Protein AF-A0A372RSL6-F1 (afdb_monomer_lite)

Structure (mmCIF, N/CA/C/O backbone):
data_AF-A0A372RSL6-F1
#
_entry.id   AF-A0A372RSL6-F1
#
loop_
_atom_site.group_PDB
_atom_site.id
_atom_site.type_symbol
_atom_site.label_atom_id
_atom_site.label_alt_id
_atom_site.label_comp_id
_atom_site.label_asym_id
_atom_site.label_entity_id
_atom_site.label_seq_id
_atom_site.pdbx_PDB_ins_code
_atom_site.Cartn_x
_atom_site.Cartn_y
_atom_site.Cartn_z
_atom_site.occupancy
_atom_site.B_iso_or_equiv
_atom_site.auth_seq_id
_atom_site.auth_comp_id
_atom_site.auth_asym_id
_atom_site.auth_atom_id
_atom_site.pdbx_PDB_model_num
ATOM 1 N N . MET A 1 1 ? -21.562 14.490 -33.845 1.00 32.97 1 MET A N 1
ATOM 2 C CA . MET A 1 1 ? -20.707 15.129 -32.809 1.00 32.97 1 MET A CA 1
ATOM 3 C C . MET A 1 1 ? -20.624 16.633 -33.034 1.00 32.97 1 MET A C 1
ATOM 5 O O . MET A 1 1 ? -21.020 17.368 -32.139 1.00 32.97 1 MET A O 1
ATOM 9 N N . TYR A 1 2 ? -20.213 17.076 -34.228 1.00 28.56 2 TYR A N 1
ATOM 10 C CA . TYR A 1 2 ? -20.193 18.484 -34.661 1.00 28.56 2 TYR A CA 1
ATOM 11 C C . TYR A 1 2 ? -21.471 19.267 -34.291 1.00 28.56 2 TYR A C 1
ATOM 13 O O . TYR A 1 2 ? -21.404 20.305 -33.641 1.00 28.56 2 TYR A O 1
ATOM 21 N N . ASP A 1 3 ? -22.649 18.707 -34.569 1.00 34.88 3 ASP A N 1
ATOM 22 C CA . ASP A 1 3 ? -23.956 19.332 -34.298 1.00 34.88 3 ASP A CA 1
ATOM 23 C C . ASP A 1 3 ? -24.245 19.501 -32.800 1.00 34.88 3 ASP A C 1
ATOM 25 O O . ASP A 1 3 ? -24.917 20.446 -32.390 1.00 34.88 3 ASP A O 1
ATOM 29 N N . LYS A 1 4 ? -23.692 18.613 -31.961 1.00 38.25 4 LYS A N 1
ATOM 30 C CA . LYS A 1 4 ? -23.828 18.685 -30.500 1.00 38.25 4 LYS A CA 1
ATOM 31 C C . LYS A 1 4 ? -22.971 19.823 -29.936 1.00 38.25 4 LYS A C 1
ATOM 33 O O . LYS A 1 4 ? -23.441 20.544 -29.063 1.00 38.25 4 LYS A O 1
ATOM 38 N N . MET A 1 5 ? -21.780 20.062 -30.502 1.00 34.09 5 MET A N 1
ATOM 39 C CA . MET A 1 5 ? -21.014 21.285 -30.222 1.00 34.09 5 MET A CA 1
ATOM 40 C C . MET A 1 5 ? -21.762 22.530 -30.711 1.00 34.09 5 MET A C 1
ATOM 42 O O . MET A 1 5 ? -21.909 23.477 -29.947 1.00 34.09 5 MET A O 1
ATOM 46 N N . LEU A 1 6 ? -22.307 22.512 -31.933 1.00 34.66 6 LEU A N 1
ATOM 47 C CA . LEU A 1 6 ? -23.043 23.647 -32.501 1.00 34.66 6 LEU A CA 1
ATOM 48 C C . LEU A 1 6 ? -24.309 24.008 -31.694 1.00 34.66 6 LEU A C 1
ATOM 50 O O . LEU A 1 6 ? -24.696 25.177 -31.652 1.00 34.66 6 LEU A O 1
ATOM 54 N N . SER A 1 7 ? -24.936 23.024 -31.039 1.00 37.19 7 SER A N 1
ATOM 55 C CA . SER A 1 7 ? -26.012 23.237 -30.064 1.00 37.19 7 SER A CA 1
ATOM 56 C C . SER A 1 7 ? -25.496 23.943 -28.809 1.00 37.19 7 SER A C 1
ATOM 58 O O . SER A 1 7 ? -25.987 25.020 -28.477 1.00 37.19 7 SER A O 1
ATOM 60 N N . ILE A 1 8 ? -24.457 23.389 -28.168 1.00 47.19 8 ILE A N 1
ATOM 61 C CA . ILE A 1 8 ? -23.848 23.954 -26.952 1.00 47.19 8 ILE A CA 1
ATOM 62 C C . ILE A 1 8 ? -23.423 25.407 -27.192 1.00 47.19 8 ILE A C 1
ATOM 64 O O . ILE A 1 8 ? -23.831 26.288 -26.442 1.00 47.19 8 ILE A O 1
ATOM 68 N N . THR A 1 9 ? -22.701 25.697 -28.283 1.00 45.91 9 THR A N 1
ATOM 69 C CA . THR A 1 9 ? -22.246 27.062 -28.601 1.00 45.91 9 THR A CA 1
ATOM 70 C C . THR A 1 9 ? -23.407 28.057 -28.719 1.00 45.91 9 THR A C 1
ATOM 72 O O . THR A 1 9 ? -23.269 29.201 -28.291 1.00 45.91 9 THR A O 1
ATOM 75 N N . LYS A 1 10 ? -24.572 27.643 -29.243 1.00 35.03 10 LYS A N 1
ATOM 76 C CA . LYS A 1 10 ? -25.767 28.504 -29.340 1.00 35.03 10 LYS A CA 1
ATOM 77 C C . LYS A 1 10 ? -26.427 28.774 -27.986 1.00 35.03 10 LYS A C 1
ATOM 79 O O . LYS A 1 10 ? -27.000 29.848 -27.809 1.00 35.03 10 LYS A O 1
ATOM 84 N N . GLU A 1 11 ? -26.347 27.847 -27.036 1.00 41.38 11 GLU A N 1
ATOM 85 C CA . GLU A 1 11 ? -26.842 28.060 -25.671 1.00 41.38 11 GLU A CA 1
ATOM 86 C C . GLU A 1 11 ? -25.865 28.897 -24.840 1.00 41.38 11 GLU A C 1
ATOM 88 O O . GLU A 1 11 ? -26.290 29.855 -24.191 1.00 41.38 11 GLU A O 1
ATOM 93 N N . THR A 1 12 ? -24.553 28.650 -24.951 1.00 43.84 12 THR A N 1
ATOM 94 C CA . THR A 1 12 ? -23.530 29.497 -24.316 1.00 43.84 12 THR A CA 1
ATOM 95 C C . THR A 1 12 ? -23.665 30.953 -24.770 1.00 43.84 12 THR A C 1
ATOM 97 O O . THR A 1 12 ? -23.664 31.852 -23.933 1.00 43.84 12 THR A O 1
ATOM 100 N N . PHE A 1 13 ? -23.884 31.196 -26.070 1.00 37.38 13 PHE A N 1
ATOM 101 C CA . PHE A 1 13 ? -24.035 32.550 -26.620 1.00 37.38 13 PHE A CA 1
ATOM 102 C C . PHE A 1 13 ? -25.304 33.281 -26.130 1.00 37.38 13 PHE A C 1
ATOM 104 O O . PHE A 1 13 ? -25.321 34.511 -26.048 1.00 37.38 13 PHE A O 1
ATOM 111 N N . LYS A 1 14 ? -26.364 32.543 -25.758 1.00 41.72 14 LYS A N 1
ATOM 112 C CA . LYS A 1 14 ? -27.559 33.107 -25.101 1.00 41.72 14 LYS A CA 1
ATOM 113 C C . LYS A 1 14 ? -27.308 33.441 -23.629 1.00 41.72 14 LYS A C 1
ATOM 115 O O . LYS A 1 14 ? -27.804 34.457 -23.148 1.00 41.72 14 LYS A O 1
ATOM 120 N N . LEU A 1 15 ? -26.537 32.616 -22.918 1.00 44.91 15 LEU A N 1
ATOM 121 C CA . LEU A 1 15 ? -26.183 32.852 -21.514 1.00 44.91 15 LEU A CA 1
ATOM 122 C C . LEU A 1 15 ? -25.245 34.059 -21.354 1.00 44.91 15 LEU A C 1
ATOM 124 O O . LEU A 1 15 ? -25.461 34.889 -20.470 1.00 44.91 15 LEU A O 1
ATOM 128 N N . THR A 1 16 ? -24.270 34.233 -22.253 1.00 44.00 16 THR A N 1
ATOM 129 C CA . THR A 1 16 ? -23.304 35.349 -22.197 1.00 44.00 16 THR A CA 1
ATOM 130 C C . THR A 1 16 ? -23.929 36.740 -22.332 1.00 44.00 16 THR A C 1
ATOM 132 O O . THR A 1 16 ? -23.326 37.708 -21.880 1.00 44.00 16 THR A O 1
ATOM 135 N N . GLN A 1 17 ? -25.137 36.870 -22.895 1.00 41.31 17 GLN A N 1
ATOM 136 C CA . GLN A 1 17 ? -25.847 38.157 -22.949 1.00 41.31 17 GLN A CA 1
ATOM 137 C C . GLN A 1 17 ? -26.500 38.571 -21.618 1.00 41.31 17 GLN A C 1
ATOM 139 O O . GLN A 1 17 ? -26.927 39.716 -21.499 1.00 41.31 17 GLN A O 1
ATOM 144 N N . ARG A 1 18 ? -26.609 37.674 -20.624 1.00 41.06 18 ARG A N 1
ATOM 145 C CA . ARG A 1 18 ? -27.353 37.944 -19.377 1.00 41.06 18 ARG A CA 1
ATOM 146 C C . ARG A 1 18 ? -26.497 38.220 -18.143 1.00 41.06 18 ARG A C 1
ATOM 148 O O . ARG A 1 18 ? -27.023 38.812 -17.208 1.00 41.06 18 ARG A O 1
ATOM 155 N N . ASN A 1 19 ? -25.222 37.820 -18.105 1.00 43.12 19 ASN A N 1
ATOM 156 C CA . ASN A 1 19 ? -24.335 38.191 -16.993 1.00 43.12 19 ASN A CA 1
ATOM 157 C C . ASN A 1 19 ? -22.834 38.049 -17.349 1.00 43.12 19 ASN A C 1
ATOM 159 O O . ASN A 1 19 ? -22.295 36.944 -17.283 1.00 43.12 19 ASN A O 1
ATOM 163 N N . PRO A 1 20 ? -22.126 39.134 -17.729 1.00 39.75 20 PRO A N 1
ATOM 164 C CA . PRO A 1 20 ? -20.738 39.042 -18.198 1.00 39.75 20 PRO A CA 1
ATOM 165 C C . PRO A 1 20 ? -19.692 38.911 -17.076 1.00 39.75 20 PRO A C 1
ATOM 167 O O . PRO A 1 20 ? -18.562 38.511 -17.342 1.00 39.75 20 PRO A O 1
ATOM 170 N N . VAL A 1 21 ? -20.034 39.248 -15.826 1.00 39.94 21 VAL A N 1
ATOM 171 C CA . VAL A 1 21 ? -19.052 39.358 -14.727 1.00 39.94 21 VAL A CA 1
ATOM 172 C C . VAL A 1 21 ? -18.661 37.992 -14.146 1.00 39.94 21 VAL A C 1
ATOM 174 O O . VAL A 1 21 ? -17.487 37.749 -13.875 1.00 39.94 21 VAL A O 1
ATOM 177 N N . PHE A 1 22 ? -19.623 37.077 -13.987 1.00 38.00 22 PHE A N 1
ATOM 178 C CA . PHE A 1 22 ? -19.451 35.865 -13.167 1.00 38.00 22 PHE A CA 1
ATOM 179 C C . PHE A 1 22 ? -18.589 34.760 -13.808 1.00 38.00 22 PHE A C 1
ATOM 181 O O . PHE A 1 22 ? -18.059 33.899 -13.114 1.00 38.00 22 PHE A O 1
ATOM 188 N N . ILE A 1 23 ? -18.426 34.779 -15.134 1.00 38.91 23 ILE A N 1
ATOM 189 C CA . ILE A 1 23 ? -17.677 33.751 -15.882 1.00 38.91 23 ILE A CA 1
ATOM 190 C C . ILE A 1 23 ? -16.160 34.055 -15.902 1.00 38.91 23 ILE A C 1
ATOM 192 O O . ILE A 1 23 ? -15.340 33.160 -16.110 1.00 38.91 23 ILE A O 1
ATOM 196 N N . SER A 1 24 ? -15.773 35.308 -15.628 1.00 35.16 24 SER A N 1
ATOM 197 C CA . SER A 1 24 ? -14.385 35.797 -15.689 1.00 35.16 24 SER A CA 1
ATOM 198 C C . SER A 1 24 ? -13.449 35.145 -14.656 1.00 35.16 24 SER A C 1
ATOM 200 O O . SER A 1 24 ? -12.292 34.857 -14.968 1.00 35.16 24 SER A O 1
ATOM 202 N N . SER A 1 25 ? -13.943 34.863 -13.444 1.00 37.19 25 SER A N 1
ATOM 203 C CA . SER A 1 25 ? -13.203 34.114 -12.416 1.00 37.19 25 SER A CA 1
ATOM 204 C C . SER A 1 25 ? -13.174 32.616 -12.724 1.00 37.19 25 SER A C 1
ATOM 206 O O . SER A 1 25 ? -12.099 32.024 -12.797 1.00 37.19 25 SER A O 1
ATOM 208 N N . PHE A 1 26 ? -14.340 32.021 -12.993 1.00 37.53 26 PHE A N 1
ATOM 209 C CA . PHE A 1 26 ? -14.499 30.574 -13.165 1.00 37.53 26 PHE A CA 1
ATOM 210 C C . PHE A 1 26 ? -13.603 29.982 -14.267 1.00 37.53 26 PHE A C 1
ATOM 212 O O . PHE A 1 26 ? -13.017 28.914 -14.083 1.00 37.53 26 PHE A O 1
ATOM 219 N N . ILE A 1 27 ? -13.441 30.687 -15.396 1.00 37.09 27 ILE A N 1
ATOM 220 C CA . ILE A 1 27 ? -12.532 30.255 -16.472 1.00 37.09 27 ILE A CA 1
ATOM 221 C C . ILE A 1 27 ? -11.058 30.423 -16.064 1.00 37.09 27 ILE A C 1
ATOM 223 O O . ILE A 1 27 ? -10.246 29.544 -16.357 1.00 37.09 27 ILE A O 1
ATOM 227 N N . ARG A 1 28 ? -10.705 31.511 -15.361 1.00 34.38 28 ARG A N 1
ATOM 228 C CA . ARG A 1 28 ? -9.323 31.795 -14.930 1.00 34.38 28 ARG A CA 1
ATOM 229 C C . ARG A 1 28 ? -8.761 30.766 -13.954 1.00 34.38 28 ARG A C 1
ATOM 231 O O . ARG A 1 28 ? -7.564 30.514 -14.002 1.00 34.38 28 ARG A O 1
ATOM 238 N N . GLU A 1 29 ? -9.597 30.198 -13.092 1.00 35.41 29 GLU A N 1
ATOM 239 C CA . GLU A 1 29 ? -9.157 29.247 -12.061 1.00 35.41 29 GLU A CA 1
ATOM 240 C C . GLU A 1 29 ? -9.045 27.800 -12.567 1.00 35.41 29 GLU A C 1
ATOM 242 O O . GLU A 1 29 ? -8.335 27.004 -11.958 1.00 35.41 29 GLU A O 1
ATOM 247 N N . ASN A 1 30 ? -9.698 27.455 -13.687 1.00 31.70 30 ASN A N 1
ATOM 248 C CA . ASN A 1 30 ? -9.804 26.064 -14.149 1.00 31.70 30 ASN A CA 1
ATOM 249 C C . ASN A 1 30 ? -9.119 25.768 -15.498 1.00 31.70 30 ASN A C 1
ATOM 251 O O . ASN A 1 30 ? -8.717 24.626 -15.716 1.00 31.70 30 ASN A O 1
ATOM 255 N N . TYR A 1 31 ? -8.954 26.745 -16.407 1.00 33.62 31 TYR A N 1
ATOM 256 C CA . TYR A 1 31 ? -8.429 26.481 -17.761 1.00 33.62 31 TYR A CA 1
ATOM 257 C C . TYR A 1 31 ? -7.462 27.560 -18.281 1.00 33.62 31 TYR A C 1
ATOM 259 O O . TYR A 1 31 ? -7.862 28.585 -18.835 1.00 33.62 31 TYR A O 1
ATOM 267 N N . HIS A 1 32 ? -6.157 27.282 -18.205 1.00 30.00 32 HIS A N 1
ATOM 268 C CA . HIS A 1 32 ? -5.108 28.128 -18.788 1.00 30.00 32 HIS A CA 1
ATOM 269 C C . HIS A 1 32 ? -4.970 27.952 -20.315 1.00 30.00 32 HIS A C 1
ATOM 271 O O . HIS A 1 32 ? -4.044 27.306 -20.799 1.00 30.00 32 HIS A O 1
ATOM 277 N N . PHE A 1 33 ? -5.836 28.612 -21.091 1.00 27.28 33 PHE A N 1
ATOM 278 C CA . PHE A 1 33 ? -5.604 28.865 -22.521 1.00 27.28 33 PHE A CA 1
ATOM 279 C C . PHE A 1 33 ? -5.299 30.350 -22.777 1.00 27.28 33 PHE A C 1
ATOM 281 O O . PHE A 1 33 ? -6.171 31.210 -22.666 1.00 27.28 33 PHE A O 1
ATOM 288 N N . LYS A 1 34 ? -4.053 30.663 -23.166 1.00 27.30 34 LYS A N 1
ATOM 289 C CA . LYS A 1 34 ? -3.676 31.990 -23.685 1.00 27.30 34 LYS A CA 1
ATOM 290 C C . LYS A 1 34 ? -4.142 32.132 -25.139 1.00 27.30 34 LYS A C 1
ATOM 292 O O . LYS A 1 34 ? -3.417 31.758 -26.056 1.00 27.30 34 LYS A O 1
ATOM 297 N N . ILE A 1 35 ? -5.311 32.728 -25.360 1.00 26.17 35 ILE A N 1
ATOM 298 C CA . ILE A 1 35 ? -5.660 33.275 -26.679 1.00 26.17 35 ILE A CA 1
ATOM 299 C C . ILE A 1 35 ? -4.941 34.623 -26.828 1.00 26.17 35 ILE A C 1
ATOM 301 O O . ILE A 1 35 ? -5.190 35.546 -26.053 1.00 26.17 35 ILE A O 1
ATOM 305 N N . TRP A 1 36 ? -4.043 34.738 -27.809 1.00 27.06 36 TRP A N 1
ATOM 306 C CA . TRP A 1 36 ? -3.442 36.021 -28.186 1.00 27.06 36 TRP A CA 1
ATOM 307 C C . TRP A 1 36 ? -4.488 36.924 -28.848 1.00 27.06 36 TRP A C 1
ATOM 309 O O . TRP A 1 36 ? -5.174 36.508 -29.781 1.00 27.06 36 TRP A O 1
ATOM 319 N N . SER A 1 37 ? -4.583 38.175 -28.396 1.00 28.66 37 SER A N 1
ATOM 320 C CA . SER A 1 37 ? -5.474 39.189 -28.958 1.00 28.66 37 SER A CA 1
ATOM 321 C C . SER A 1 37 ? -4.684 40.325 -29.616 1.00 28.66 37 SER A C 1
ATOM 323 O O . SER A 1 37 ? -4.147 41.206 -28.950 1.00 28.66 37 SER A O 1
ATOM 325 N N . SER A 1 38 ? -4.662 40.347 -30.949 1.00 26.73 38 SER A N 1
ATOM 326 C CA . SER A 1 38 ? -4.180 41.481 -31.747 1.00 26.73 38 SER A CA 1
ATOM 327 C C . SER A 1 38 ? -5.307 42.016 -32.640 1.00 26.73 38 SER A C 1
ATOM 329 O O . SER A 1 38 ? -5.680 41.440 -33.657 1.00 26.73 38 SER A O 1
ATOM 331 N N . LEU A 1 39 ? -5.887 43.145 -32.231 1.00 28.53 39 LEU A N 1
ATOM 332 C CA . LEU A 1 39 ? -6.891 43.888 -32.998 1.00 28.53 39 LEU A CA 1
ATOM 333 C C . LEU A 1 39 ? -6.208 44.927 -33.900 1.00 28.53 39 LEU A C 1
ATOM 335 O O . LEU A 1 39 ? -5.405 45.699 -33.377 1.00 28.53 39 LEU A O 1
ATOM 339 N N . ARG A 1 40 ? -6.628 45.041 -35.177 1.00 26.50 40 ARG A N 1
ATOM 340 C CA . ARG A 1 40 ? -7.230 46.264 -35.792 1.00 26.50 40 ARG A CA 1
ATOM 341 C C . ARG A 1 40 ? -7.200 46.296 -37.343 1.00 26.50 40 ARG A C 1
ATOM 343 O O . ARG A 1 40 ? -6.168 46.611 -37.913 1.00 26.50 40 ARG A O 1
ATOM 350 N N . PHE A 1 41 ? -8.396 46.192 -37.952 1.00 25.53 41 PHE A N 1
ATOM 351 C CA . PHE A 1 41 ? -8.849 46.865 -39.204 1.00 25.53 41 PHE A CA 1
ATOM 352 C C . PHE A 1 41 ? -8.123 46.580 -40.555 1.00 25.53 41 PHE A C 1
ATOM 354 O O . PHE A 1 41 ? -7.044 46.000 -40.545 1.00 25.53 41 PHE A O 1
ATOM 361 N N . PRO A 1 42 ? -8.669 46.993 -41.737 1.00 32.34 42 PRO A N 1
ATOM 362 C CA . PRO A 1 42 ? -9.987 47.586 -42.054 1.00 32.34 42 PRO A CA 1
ATOM 363 C C . PRO A 1 42 ? -10.809 46.842 -43.155 1.00 32.34 42 PRO A C 1
ATOM 365 O O . PRO A 1 42 ? -10.423 45.808 -43.686 1.00 32.34 42 PRO A O 1
ATOM 368 N N . TYR A 1 43 ? -11.970 47.413 -43.509 1.00 29.25 43 TYR A N 1
ATOM 369 C CA . TYR A 1 43 ? -12.899 47.000 -44.581 1.00 29.25 43 TYR A CA 1
ATOM 370 C C . TYR A 1 43 ? -12.320 46.992 -46.015 1.00 29.25 43 TYR A C 1
ATOM 372 O O . TYR A 1 43 ? -11.658 47.954 -46.407 1.00 29.25 43 TYR A O 1
ATOM 380 N N . LYS A 1 44 ? -12.836 46.090 -46.876 1.00 24.14 44 LYS A N 1
ATOM 381 C CA . LYS A 1 44 ? -13.541 46.475 -48.130 1.00 24.14 44 LYS A CA 1
ATOM 382 C C . LYS A 1 44 ? -14.416 45.349 -48.716 1.00 24.14 44 LYS A C 1
ATOM 384 O O . LYS A 1 44 ? -14.271 44.186 -48.359 1.00 24.14 44 LYS A O 1
ATOM 389 N N . LYS A 1 45 ? -15.381 45.728 -49.567 1.00 27.58 45 LYS A N 1
ATOM 390 C CA . LYS A 1 45 ? -16.393 44.843 -50.181 1.00 27.58 45 LYS A CA 1
ATOM 391 C C . LYS A 1 45 ? -15.832 44.052 -51.368 1.00 27.58 45 LYS A C 1
ATOM 393 O O . LYS A 1 45 ? -15.131 44.641 -52.182 1.00 27.58 45 LYS A O 1
ATOM 398 N N . TYR A 1 46 ? -16.353 42.842 -51.582 1.00 24.66 46 TYR A N 1
ATOM 399 C CA . TYR A 1 46 ? -16.621 42.321 -52.928 1.00 24.66 46 TYR A CA 1
ATOM 400 C C . TYR A 1 46 ? -18.013 41.680 -52.980 1.00 24.66 46 TYR A C 1
ATOM 402 O O . TYR A 1 46 ? -18.353 40.848 -52.143 1.00 24.66 46 TYR A O 1
ATOM 410 N N . HIS A 1 47 ? -18.824 42.085 -53.961 1.00 26.28 47 HIS A N 1
ATOM 411 C CA . HIS A 1 47 ? -20.058 41.393 -54.336 1.00 26.28 47 HIS A CA 1
ATOM 412 C C . HIS A 1 47 ? -19.770 40.505 -55.545 1.00 26.28 47 HIS A C 1
ATOM 414 O O . HIS A 1 47 ? -19.217 41.008 -56.518 1.00 26.28 47 HIS A O 1
ATOM 420 N N . TRP A 1 48 ? -20.283 39.275 -55.553 1.00 24.64 48 TRP A N 1
ATOM 421 C CA . TRP A 1 48 ? -20.754 38.641 -56.787 1.00 24.64 48 TRP A CA 1
ATOM 422 C C . TRP A 1 48 ? -22.110 37.972 -56.551 1.00 24.64 48 TRP A C 1
ATOM 424 O O . TRP A 1 48 ? -22.497 37.704 -55.414 1.00 24.64 48 TRP A O 1
ATOM 434 N N . LYS A 1 49 ? -22.899 37.870 -57.624 1.00 24.86 49 LYS A N 1
ATOM 435 C CA . LYS A 1 49 ? -24.359 37.716 -57.558 1.00 24.86 49 LYS A CA 1
ATOM 436 C C . LYS A 1 49 ? -24.788 36.254 -57.463 1.00 24.86 49 LYS A C 1
ATOM 438 O O . LYS A 1 49 ? -24.208 35.386 -58.107 1.00 24.86 49 LYS A O 1
ATOM 443 N N . THR A 1 50 ? -25.892 36.020 -56.763 1.00 35.59 50 THR A N 1
ATOM 444 C CA . THR A 1 50 ? -26.702 34.813 -56.933 1.00 35.59 50 THR A CA 1
ATOM 445 C C . THR A 1 50 ? -27.372 34.791 -58.313 1.00 35.59 50 THR A C 1
ATOM 447 O O . THR A 1 50 ? -27.805 35.818 -58.839 1.00 35.59 50 THR A O 1
ATOM 450 N N . LYS A 1 51 ? -27.512 33.588 -58.872 1.00 24.48 51 LYS A N 1
ATOM 451 C CA . LYS A 1 51 ? -28.558 33.206 -59.831 1.00 24.48 51 LYS A CA 1
ATOM 452 C C . LYS A 1 51 ? -29.050 31.808 -59.448 1.00 24.48 51 LYS A C 1
ATOM 454 O O . LYS A 1 51 ? -28.352 31.088 -58.737 1.00 24.48 51 LYS A O 1
ATOM 459 N N . SER A 1 52 ? -30.269 31.464 -59.841 1.00 26.95 52 SER A N 1
ATOM 460 C CA . SER A 1 52 ? -31.062 30.449 -59.144 1.00 26.95 52 SER A CA 1
ATOM 461 C C . SER A 1 52 ? -31.916 29.599 -60.081 1.00 26.95 52 SER A C 1
ATOM 463 O O . SER A 1 52 ? -32.673 30.197 -60.843 1.00 26.95 52 SER A O 1
ATOM 465 N N . VAL A 1 53 ? -31.936 28.273 -59.833 1.00 29.05 53 VAL A N 1
ATOM 466 C CA . VAL A 1 53 ? -33.113 27.377 -60.028 1.00 29.05 53 VAL A CA 1
ATOM 467 C C . VAL A 1 53 ? -33.450 27.106 -61.531 1.00 29.05 53 VAL A C 1
ATOM 469 O O . VAL A 1 53 ? -33.033 27.912 -62.360 1.00 29.05 53 VAL A O 1
ATOM 472 N N . PRO A 1 54 ? -34.100 25.984 -61.954 1.00 37.38 54 PRO A N 1
ATOM 473 C CA . PRO A 1 54 ? -34.860 24.971 -61.194 1.00 37.38 54 PRO A CA 1
ATOM 474 C C . PRO A 1 54 ? -34.519 23.466 -61.413 1.00 37.38 54 PRO A C 1
ATOM 476 O O . PRO A 1 54 ? -33.779 23.107 -62.318 1.00 37.38 54 PRO A O 1
ATOM 479 N N . GLU A 1 55 ? -35.179 22.625 -60.590 1.00 27.84 55 GLU A N 1
ATOM 480 C CA . GLU A 1 55 ? -35.754 21.282 -60.894 1.00 27.84 55 GLU A CA 1
ATOM 481 C C . GLU A 1 55 ? -34.842 20.080 -61.280 1.00 27.84 55 GLU A C 1
ATOM 483 O O . GLU A 1 55 ? -33.725 20.240 -61.746 1.00 27.84 55 GLU A O 1
ATOM 488 N N . THR A 1 56 ? -35.215 18.811 -61.016 1.00 26.92 56 THR A N 1
ATOM 489 C CA . THR A 1 56 ? -36.562 18.202 -60.862 1.00 26.92 56 THR A CA 1
ATOM 490 C C . THR A 1 56 ? -36.806 17.341 -59.593 1.00 26.92 56 THR A C 1
ATOM 492 O O . THR A 1 56 ? -35.938 16.638 -59.088 1.00 26.92 56 THR A O 1
ATOM 495 N N . SER A 1 57 ? -38.052 17.423 -59.097 1.00 28.33 57 SER A N 1
ATOM 496 C CA . SER A 1 57 ? -38.887 16.457 -58.331 1.00 28.33 57 SER A CA 1
ATOM 497 C C . SER A 1 57 ? -38.314 15.297 -57.469 1.00 28.33 57 SER A C 1
ATOM 499 O O . SER A 1 57 ? -37.667 14.370 -57.946 1.00 28.33 57 SER A O 1
ATOM 501 N N . LYS A 1 58 ? -38.798 15.244 -56.212 1.00 27.39 58 LYS A N 1
ATOM 502 C CA . LYS A 1 58 ? -38.950 14.053 -55.323 1.00 27.39 58 LYS A CA 1
ATOM 503 C C . LYS A 1 58 ? -40.358 13.404 -55.563 1.00 27.39 58 LYS A C 1
ATOM 505 O O . LYS A 1 58 ? -41.044 13.912 -56.447 1.00 27.39 58 LYS A O 1
ATOM 510 N N . PRO A 1 59 ? -40.951 12.508 -54.718 1.00 39.66 59 PRO A N 1
ATOM 511 C CA . PRO A 1 59 ? -40.465 11.409 -53.846 1.00 39.66 59 PRO A CA 1
ATOM 512 C C . PRO A 1 59 ? -41.262 10.056 -53.968 1.00 39.66 59 PRO A C 1
ATOM 514 O O . PRO A 1 59 ? -42.310 9.986 -54.594 1.00 39.66 59 PRO A O 1
ATOM 517 N N . LYS A 1 60 ? -40.802 9.008 -53.247 1.00 32.38 60 LYS A N 1
ATOM 518 C CA . LYS A 1 60 ? -41.521 7.835 -52.640 1.00 32.38 60 LYS A CA 1
ATOM 519 C C . LYS A 1 60 ? -42.996 7.506 -53.018 1.00 32.38 60 LYS A C 1
ATOM 521 O O . LYS A 1 60 ? -43.861 8.336 -52.744 1.00 32.38 60 LYS A O 1
ATOM 526 N N . LYS A 1 61 ? -43.319 6.201 -53.220 1.00 26.12 61 LYS A N 1
ATOM 527 C CA . LYS A 1 61 ? -44.417 5.487 -52.484 1.00 26.12 61 LYS A CA 1
ATOM 528 C C . LYS A 1 61 ? -44.558 3.952 -52.707 1.00 26.12 61 LYS A C 1
ATOM 530 O O . LYS A 1 61 ? -44.266 3.457 -53.783 1.00 26.12 61 LYS A O 1
ATOM 535 N N . ILE A 1 62 ? -45.182 3.300 -51.704 1.00 24.73 62 ILE A N 1
ATOM 536 C CA . ILE A 1 62 ? -46.061 2.091 -51.748 1.00 24.73 62 ILE A CA 1
ATOM 537 C C . ILE A 1 62 ? -45.439 0.678 -51.913 1.00 24.73 62 ILE A C 1
ATOM 539 O O . ILE A 1 62 ? -44.324 0.499 -52.385 1.00 24.73 62 ILE A O 1
ATOM 543 N N . SER A 1 63 ? -46.186 -0.329 -51.429 1.00 30.11 63 SER A N 1
ATOM 544 C CA . SER A 1 63 ? -45.894 -1.772 -51.397 1.00 30.11 63 SER A CA 1
ATOM 545 C C . SER A 1 63 ? -47.132 -2.618 -51.777 1.00 30.11 63 SER A C 1
ATOM 547 O O . SER A 1 63 ? -48.250 -2.171 -51.520 1.00 30.11 63 SER A O 1
ATOM 549 N N . ARG A 1 64 ? -46.933 -3.833 -52.340 1.00 27.77 64 ARG A N 1
ATOM 550 C CA . ARG A 1 64 ? -47.727 -5.096 -52.180 1.00 27.77 64 ARG A CA 1
ATOM 551 C C . ARG A 1 64 ? -47.519 -6.108 -53.340 1.00 27.77 64 ARG A C 1
ATOM 553 O O . ARG A 1 64 ? -47.663 -5.746 -54.495 1.00 27.77 64 ARG A O 1
ATOM 560 N N . GLN A 1 65 ? -47.238 -7.368 -52.965 1.00 25.80 65 GLN A N 1
ATOM 561 C CA . GLN A 1 65 ? -47.589 -8.693 -53.561 1.00 25.80 65 GLN A CA 1
ATOM 562 C C . GLN A 1 65 ? -48.059 -8.779 -55.045 1.00 25.80 65 GLN A C 1
ATOM 564 O O . GLN A 1 65 ? -49.017 -8.110 -55.413 1.00 25.80 65 GLN A O 1
ATOM 569 N N . LYS A 1 66 ? -47.573 -9.717 -55.889 1.00 26.25 66 LYS A N 1
ATOM 570 C CA . LYS A 1 66 ? -47.854 -11.185 -55.839 1.00 26.25 66 LYS A CA 1
ATOM 571 C C . LYS A 1 66 ? -46.987 -12.032 -56.826 1.00 26.25 66 LYS A C 1
ATOM 573 O O . LYS A 1 66 ? -46.830 -11.613 -57.960 1.00 26.25 66 LYS A O 1
ATOM 578 N N . VAL A 1 67 ? -46.498 -13.211 -56.375 1.00 23.22 67 VAL A N 1
ATOM 579 C CA . VAL A 1 67 ? -46.781 -14.626 -56.824 1.00 23.22 67 VAL A CA 1
ATOM 580 C C . VAL A 1 67 ? -46.956 -14.938 -58.342 1.00 23.22 67 VAL A C 1
ATOM 582 O O . VAL A 1 67 ? -47.617 -14.127 -58.983 1.00 23.22 67 VAL A O 1
ATOM 585 N N . PRO A 1 68 ? -46.571 -16.125 -58.920 1.00 38.97 68 PRO A N 1
ATOM 586 C CA . PRO A 1 68 ? -45.980 -17.390 -58.384 1.00 38.97 68 PRO A CA 1
ATOM 587 C C . PRO A 1 68 ? -44.619 -17.786 -59.051 1.00 38.97 68 PRO A C 1
ATOM 589 O O . PRO A 1 68 ? -44.129 -17.055 -59.899 1.00 38.97 68 PRO A O 1
ATOM 592 N N . LEU A 1 69 ? -43.879 -18.846 -58.669 1.00 23.44 69 LEU A N 1
ATOM 593 C CA . LEU A 1 69 ? -43.964 -20.294 -59.035 1.00 23.44 69 LEU A CA 1
ATOM 594 C C . LEU A 1 69 ? -42.639 -20.962 -58.549 1.00 23.44 69 LEU A C 1
ATOM 596 O O . LEU A 1 69 ? -41.650 -20.248 -58.447 1.00 23.44 69 LEU A O 1
ATOM 600 N N . LYS A 1 70 ? -42.454 -22.272 -58.298 1.00 24.61 70 LYS A N 1
ATOM 601 C CA . LYS A 1 70 ? -43.305 -23.461 -58.040 1.00 24.61 70 LYS A CA 1
ATOM 602 C C . LYS A 1 70 ? -42.413 -24.488 -57.287 1.00 24.61 70 LYS A C 1
ATOM 604 O O . LYS A 1 70 ? -41.198 -24.437 -57.443 1.00 24.61 70 LYS A O 1
ATOM 609 N N . VAL A 1 71 ? -42.976 -25.419 -56.509 1.00 25.47 71 VAL A N 1
ATOM 610 C CA . VAL A 1 71 ? -42.213 -26.467 -55.781 1.00 25.47 71 VAL A CA 1
ATOM 611 C C . VAL A 1 71 ? -42.433 -27.848 -56.410 1.00 25.47 71 VAL A C 1
ATOM 613 O O . VAL A 1 71 ? -43.553 -28.158 -56.817 1.00 25.47 71 VAL A O 1
ATOM 616 N N . THR A 1 72 ? -41.398 -28.690 -56.409 1.00 25.66 72 THR A N 1
ATOM 617 C CA . THR A 1 72 ? -41.481 -30.156 -56.567 1.00 25.66 72 THR A CA 1
ATOM 618 C C . THR A 1 72 ? -40.790 -30.853 -55.387 1.00 25.66 72 THR A C 1
ATOM 620 O O . THR A 1 72 ? -39.924 -30.270 -54.738 1.00 25.66 72 THR A O 1
ATOM 623 N N . LYS A 1 73 ? -41.243 -32.068 -55.062 1.00 27.44 73 LYS A N 1
ATOM 624 C CA . LYS A 1 73 ? -40.872 -32.856 -53.872 1.00 27.44 73 LYS A CA 1
ATOM 625 C C . LYS A 1 73 ? -39.867 -33.979 -54.212 1.00 27.44 73 LYS A C 1
ATOM 627 O O . LYS A 1 73 ? -39.587 -34.202 -55.383 1.00 27.44 73 LYS A O 1
ATOM 632 N N . GLU A 1 74 ? -39.522 -34.730 -53.156 1.00 27.45 74 GLU A N 1
ATOM 633 C CA . GLU A 1 74 ? -39.305 -36.199 -53.051 1.00 27.45 74 GLU A CA 1
ATOM 634 C C . GLU A 1 74 ? -37.901 -36.557 -52.514 1.00 27.45 74 GLU A C 1
ATOM 636 O O . GLU A 1 74 ? -36.902 -36.037 -52.985 1.00 27.45 74 GLU A O 1
ATOM 641 N N . GLU A 1 75 ? -37.818 -37.099 -51.287 1.00 27.12 75 GLU A N 1
ATOM 642 C CA . GLU A 1 75 ? -37.713 -38.538 -50.923 1.00 27.12 75 GLU A CA 1
ATOM 643 C C . GLU A 1 75 ? -36.260 -39.073 -50.998 1.00 27.12 75 GLU A C 1
ATOM 645 O O . GLU A 1 75 ? -35.483 -38.615 -51.821 1.00 27.12 75 GLU A O 1
ATOM 650 N N . LYS A 1 76 ? -35.781 -40.025 -50.178 1.00 26.70 76 LYS A N 1
ATOM 651 C CA . LYS A 1 76 ? -36.247 -40.604 -48.895 1.00 26.70 76 LYS A CA 1
ATOM 652 C C . LYS A 1 76 ? -35.062 -41.328 -48.223 1.00 26.70 76 LYS A C 1
ATOM 654 O O . LYS A 1 76 ? -34.358 -42.053 -48.907 1.00 26.70 76 LYS A O 1
ATOM 659 N N . SER A 1 77 ? -35.019 -41.303 -46.885 1.00 25.48 77 SER A N 1
ATOM 660 C CA . SER A 1 77 ? -34.596 -42.414 -45.996 1.00 25.48 77 SER A CA 1
ATOM 661 C C . SER A 1 77 ? -33.162 -42.996 -46.040 1.00 25.48 77 SER A C 1
ATOM 663 O O . SER A 1 77 ? -32.603 -43.186 -47.108 1.00 25.48 77 SER A O 1
ATOM 665 N N . LYS A 1 78 ? -32.725 -43.505 -44.868 1.00 26.62 78 LYS A N 1
ATOM 666 C CA . LYS A 1 78 ? -31.848 -44.692 -44.680 1.00 26.62 78 LYS A CA 1
ATOM 667 C C . LYS A 1 78 ? -30.369 -44.595 -45.122 1.00 26.62 78 LYS A C 1
ATOM 669 O O . LYS A 1 78 ? -30.034 -43.886 -46.055 1.00 26.62 78 LYS A O 1
ATOM 674 N N . ASP A 1 79 ? -29.436 -45.352 -44.538 1.00 25.97 79 ASP A N 1
ATOM 675 C CA . ASP A 1 79 ? -29.291 -45.844 -43.150 1.00 25.97 79 ASP A CA 1
ATOM 676 C C . ASP A 1 79 ? -27.854 -46.394 -42.958 1.00 25.97 79 ASP A C 1
ATOM 678 O O . ASP A 1 79 ? -27.099 -46.466 -43.921 1.00 25.97 79 ASP A O 1
ATOM 682 N N . VAL A 1 80 ? -27.518 -46.862 -41.747 1.00 24.12 80 VAL A N 1
ATOM 683 C CA . VAL A 1 80 ? -26.646 -48.047 -41.515 1.00 24.12 80 VAL A CA 1
ATOM 684 C C . VAL A 1 80 ? -25.230 -48.082 -42.164 1.00 24.12 80 VAL A C 1
ATOM 686 O O . VAL A 1 80 ? -25.049 -48.535 -43.286 1.00 24.12 80 VAL A O 1
ATOM 689 N N . GLN A 1 81 ? -24.214 -47.858 -41.306 1.00 22.95 81 GLN A N 1
ATOM 690 C CA . GLN A 1 81 ? -23.010 -48.721 -41.146 1.00 22.95 81 GLN A CA 1
ATOM 691 C C . GLN A 1 81 ? -21.902 -48.767 -42.247 1.00 22.95 81 GLN A C 1
ATOM 693 O O . GLN A 1 81 ? -22.113 -48.334 -43.368 1.00 22.95 81 GLN A O 1
ATOM 698 N N . ILE A 1 82 ? -20.685 -49.322 -42.036 1.00 24.89 82 ILE A N 1
ATOM 699 C CA . ILE A 1 82 ? -19.755 -49.432 -40.869 1.00 24.89 82 ILE A CA 1
ATOM 700 C C . ILE A 1 82 ? -18.393 -50.028 -41.350 1.00 24.89 82 ILE A C 1
ATOM 702 O O . ILE A 1 82 ? -18.363 -50.661 -42.398 1.00 24.89 82 ILE A O 1
ATOM 706 N N . LEU A 1 83 ? -17.310 -49.926 -40.548 1.00 24.88 83 LEU A N 1
ATOM 707 C CA . LEU A 1 83 ? -16.001 -50.639 -40.674 1.00 24.88 83 LEU A CA 1
ATOM 708 C C . LEU A 1 83 ? -15.066 -50.192 -41.845 1.00 24.88 83 LEU A C 1
ATOM 710 O O . LEU A 1 83 ? -15.506 -49.998 -42.964 1.00 24.88 83 LEU A O 1
ATOM 714 N N . LYS A 1 84 ? -13.797 -49.827 -41.555 1.00 24.02 84 LYS A N 1
ATOM 715 C CA . LYS A 1 84 ? -12.522 -50.603 -41.724 1.00 24.02 84 LYS A CA 1
ATOM 716 C C . LYS A 1 84 ? -11.987 -50.676 -43.175 1.00 24.02 84 LYS A C 1
ATOM 718 O O . LYS A 1 84 ? -12.772 -50.723 -44.101 1.00 24.02 84 LYS A O 1
ATOM 723 N N . SER A 1 85 ? -10.680 -50.774 -43.460 1.00 26.33 85 SER A N 1
ATOM 724 C CA . SER A 1 85 ? -9.415 -50.579 -42.704 1.00 26.33 85 S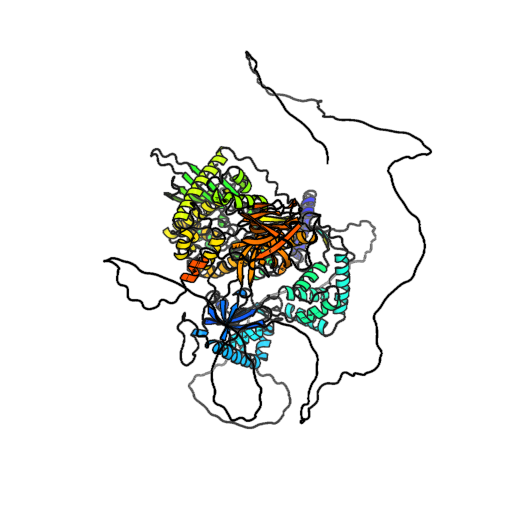ER A CA 1
ATOM 725 C C . SER A 1 85 ? -8.225 -50.706 -43.687 1.00 26.33 85 SER A C 1
ATOM 727 O O . SER A 1 85 ? -8.467 -51.018 -44.847 1.00 26.33 85 SER A O 1
ATOM 729 N N . SER A 1 86 ? -6.967 -50.633 -43.207 1.00 24.75 86 SER A N 1
ATOM 730 C CA . SER A 1 86 ? -5.731 -51.122 -43.884 1.00 24.75 86 SER A CA 1
ATOM 731 C C . SER A 1 86 ? -5.279 -50.363 -45.159 1.00 24.75 86 SER A C 1
ATOM 733 O O . SER A 1 86 ? -6.091 -49.725 -45.812 1.00 24.75 86 SER A O 1
ATOM 735 N N . GLU A 1 87 ? -4.013 -50.388 -45.604 1.00 25.95 87 GLU A N 1
ATOM 736 C CA . GLU A 1 87 ? -2.734 -50.239 -44.875 1.00 25.95 87 GLU A CA 1
ATOM 737 C C . GLU A 1 87 ? -1.565 -49.930 -45.860 1.00 25.95 87 GLU A C 1
ATOM 739 O O . GLU A 1 87 ? -1.742 -49.952 -47.072 1.00 25.95 87 GLU A O 1
ATOM 744 N N . VAL A 1 88 ? -0.352 -49.700 -45.329 1.00 25.25 88 VAL A N 1
ATOM 745 C CA . VAL A 1 88 ? 0.960 -50.018 -45.957 1.00 25.25 88 VAL A CA 1
ATOM 746 C C . VAL A 1 88 ? 1.363 -49.332 -47.298 1.00 25.25 88 VAL A C 1
ATOM 748 O O . VAL A 1 88 ? 1.241 -49.866 -48.389 1.00 25.25 88 VAL A O 1
ATOM 751 N N . SER A 1 89 ? 2.142 -48.249 -47.135 1.00 24.14 89 SER A N 1
ATOM 752 C CA . SER A 1 89 ? 3.508 -48.061 -47.699 1.00 24.14 89 SER A CA 1
ATOM 753 C C . SER A 1 89 ? 3.819 -47.656 -49.165 1.00 24.14 89 SER A C 1
ATOM 755 O O . SER A 1 89 ? 3.502 -48.339 -50.125 1.00 24.14 89 SER A O 1
ATOM 757 N N . LYS A 1 90 ? 4.767 -46.695 -49.243 1.00 25.05 90 LYS A N 1
ATOM 758 C CA . LYS A 1 90 ? 5.849 -46.504 -50.251 1.00 25.05 90 LYS A CA 1
ATOM 759 C C . LYS A 1 90 ? 5.465 -46.167 -51.708 1.00 25.05 90 LYS A C 1
ATOM 761 O O . LYS A 1 90 ? 5.151 -47.050 -52.493 1.00 25.05 90 LYS A O 1
ATOM 766 N N . HIS A 1 91 ? 5.811 -44.945 -52.133 1.00 26.83 91 HIS A N 1
ATOM 767 C CA . HIS A 1 91 ? 7.010 -44.688 -52.965 1.00 26.83 91 HIS A CA 1
ATOM 768 C C . HIS A 1 91 ? 7.417 -43.197 -52.901 1.00 26.83 91 HIS A C 1
ATOM 770 O O . HIS A 1 91 ? 6.756 -42.410 -52.224 1.00 26.83 91 HIS A O 1
ATOM 776 N N . LYS A 1 92 ? 8.553 -42.807 -53.506 1.00 24.38 92 LYS A N 1
ATOM 777 C CA . LYS A 1 92 ? 9.195 -41.489 -53.307 1.00 24.38 92 LYS A CA 1
ATOM 778 C C . LYS A 1 92 ? 9.505 -40.773 -54.634 1.00 24.38 92 LYS A C 1
ATOM 780 O O . LYS A 1 92 ? 10.048 -41.392 -55.538 1.00 24.38 92 LYS A O 1
ATOM 785 N N . ILE A 1 93 ? 9.310 -39.448 -54.638 1.00 25.52 93 ILE A N 1
ATOM 786 C CA . ILE A 1 93 ? 9.895 -38.438 -55.552 1.00 25.52 93 ILE A CA 1
ATOM 787 C C . ILE A 1 93 ? 9.403 -38.429 -57.016 1.00 25.52 93 ILE A C 1
ATOM 789 O O . ILE A 1 93 ? 9.802 -39.252 -57.834 1.00 25.52 93 ILE A O 1
ATOM 793 N N . LYS A 1 94 ? 8.731 -37.328 -57.387 1.00 23.56 94 LYS A N 1
ATOM 794 C CA . LYS A 1 94 ? 9.147 -36.434 -58.491 1.00 23.56 94 LYS A CA 1
ATOM 795 C C . LYS A 1 94 ? 8.585 -35.022 -58.264 1.00 23.56 94 LYS A C 1
ATOM 797 O O . LYS A 1 94 ? 7.593 -34.862 -57.559 1.00 23.56 94 LYS A O 1
ATOM 802 N N . HIS A 1 95 ? 9.258 -33.997 -58.790 1.00 25.34 95 HIS A N 1
ATOM 803 C CA . HIS A 1 95 ? 8.795 -32.606 -58.703 1.00 25.34 95 HIS A CA 1
ATOM 804 C C . HIS A 1 95 ? 7.540 -32.383 -59.552 1.00 25.34 95 HIS A C 1
ATOM 806 O O . HIS A 1 95 ? 7.497 -32.868 -60.679 1.00 25.34 95 HIS A O 1
ATOM 812 N N . PHE A 1 96 ? 6.620 -31.534 -59.085 1.00 25.47 96 PHE A N 1
ATOM 813 C CA . PHE A 1 96 ? 5.823 -30.676 -59.967 1.00 25.47 96 PHE A CA 1
ATOM 814 C C . PHE A 1 96 ? 5.584 -29.295 -59.333 1.00 25.47 96 PHE A C 1
ATOM 816 O O . PHE A 1 96 ? 5.865 -29.079 -58.153 1.00 25.47 96 PHE A O 1
ATOM 823 N N . GLN A 1 97 ? 5.193 -28.332 -60.164 1.00 26.22 97 GLN A N 1
ATOM 824 C CA . GLN A 1 97 ? 5.262 -26.894 -59.885 1.00 26.22 97 GLN A CA 1
ATOM 825 C C . GLN A 1 97 ? 4.043 -26.364 -59.111 1.00 26.22 97 GLN A C 1
ATOM 827 O O . GLN A 1 97 ? 2.952 -26.924 -59.185 1.00 26.22 97 GLN A O 1
ATOM 832 N N . LYS A 1 98 ? 4.211 -25.223 -58.423 1.00 28.31 98 LYS A N 1
ATOM 833 C CA . LYS A 1 98 ? 3.085 -24.455 -57.870 1.00 28.31 98 LYS A CA 1
ATOM 834 C C . LYS A 1 98 ? 2.176 -23.944 -58.996 1.00 28.31 98 LYS A C 1
ATOM 836 O O . LYS A 1 98 ? 2.625 -23.157 -59.825 1.00 28.31 98 LYS A O 1
ATOM 841 N N . LYS A 1 99 ? 0.889 -24.275 -58.922 1.00 26.06 99 LYS A N 1
ATOM 842 C CA . LYS A 1 99 ? -0.220 -23.430 -59.386 1.00 26.06 99 LYS A CA 1
ATOM 843 C C . LYS A 1 99 ? -1.389 -23.588 -58.419 1.00 26.06 99 LYS A C 1
ATOM 845 O O . LYS A 1 99 ? -1.542 -24.640 -57.803 1.00 26.06 99 LYS A O 1
ATOM 850 N N . GLU A 1 100 ? -2.149 -22.520 -58.240 1.00 30.00 100 GLU A N 1
ATOM 851 C CA . GLU A 1 100 ? -3.232 -22.451 -57.261 1.00 30.00 100 GLU A CA 1
ATOM 852 C C . GLU A 1 100 ? -4.521 -23.063 -57.816 1.00 30.00 100 GLU A C 1
ATOM 854 O O . GLU A 1 100 ? -4.868 -22.851 -58.978 1.00 30.00 100 GLU A O 1
ATOM 859 N N . LEU A 1 101 ? -5.267 -23.753 -56.955 1.00 25.45 101 LEU A N 1
ATOM 860 C CA . LEU A 1 101 ? -6.715 -23.868 -57.079 1.00 25.45 101 LEU A CA 1
ATOM 861 C C . LEU A 1 101 ? -7.317 -23.987 -55.674 1.00 25.45 101 LEU A C 1
ATOM 863 O O . LEU A 1 101 ? -6.742 -24.643 -54.805 1.00 25.45 101 LEU A O 1
ATOM 867 N N . ALA A 1 102 ? -8.441 -23.317 -55.438 1.00 28.88 102 ALA A N 1
ATOM 868 C CA . ALA A 1 102 ? -9.066 -23.273 -54.122 1.00 28.88 102 ALA A CA 1
ATOM 869 C C . ALA A 1 102 ? -9.881 -24.543 -53.833 1.00 28.88 102 ALA A C 1
ATOM 871 O O . ALA A 1 102 ? -10.641 -25.009 -54.682 1.00 28.88 102 ALA A O 1
ATOM 872 N N . GLN A 1 103 ? -9.789 -25.039 -52.600 1.00 26.23 103 GLN A N 1
ATOM 873 C CA . GLN A 1 103 ? -10.813 -25.881 -51.981 1.00 26.23 103 GLN A CA 1
ATOM 874 C C . GLN A 1 103 ? -11.105 -25.359 -50.572 1.00 26.23 103 GLN A C 1
ATOM 876 O O . GLN A 1 103 ? -10.241 -24.772 -49.920 1.00 26.23 103 GLN A O 1
ATOM 881 N N . SER A 1 104 ? -12.353 -25.519 -50.145 1.00 27.67 104 SER A N 1
ATOM 882 C CA . SER A 1 104 ? -12.913 -24.923 -48.933 1.00 27.67 104 SER A CA 1
ATOM 883 C C . SER A 1 104 ? -12.247 -25.429 -47.654 1.00 27.67 104 SER A C 1
ATOM 885 O O . SER A 1 104 ? -12.272 -26.628 -47.369 1.00 27.67 104 SER A O 1
ATOM 887 N N . THR A 1 105 ? -11.764 -24.507 -46.820 1.00 24.66 105 THR A N 1
ATOM 888 C CA . THR A 1 105 ? -11.667 -24.755 -45.377 1.00 24.66 105 THR A CA 1
ATOM 889 C C . THR A 1 105 ? -13.065 -25.048 -44.821 1.00 24.66 105 THR A C 1
ATOM 891 O O . THR A 1 105 ? -13.997 -24.329 -45.184 1.00 24.66 105 THR A O 1
ATOM 894 N N . PRO A 1 106 ? -13.242 -26.057 -43.948 1.00 27.48 106 PRO A N 1
ATOM 895 C CA . PRO A 1 106 ? -14.498 -26.245 -43.229 1.00 27.48 106 PRO A CA 1
ATOM 896 C C . PRO A 1 106 ? -14.816 -25.035 -42.345 1.00 27.48 106 PRO A C 1
ATOM 898 O O . PRO A 1 106 ? -13.892 -24.404 -41.826 1.00 27.48 106 PRO A O 1
ATOM 901 N N . ASP A 1 107 ? -16.104 -24.781 -42.099 1.00 26.12 107 ASP A N 1
ATOM 902 C CA . ASP A 1 107 ? -16.563 -23.843 -41.070 1.00 26.12 107 ASP A CA 1
ATOM 903 C C . ASP A 1 107 ? -16.211 -24.371 -39.670 1.00 26.12 107 ASP A C 1
ATOM 905 O O . ASP A 1 107 ? -17.031 -24.949 -38.950 1.00 26.12 107 ASP A O 1
ATOM 909 N N . ILE A 1 108 ? -14.961 -24.150 -39.262 1.00 29.88 108 ILE A N 1
ATOM 910 C CA . ILE A 1 108 ? -14.607 -24.106 -37.850 1.00 29.88 108 ILE A CA 1
ATOM 911 C C . ILE A 1 108 ? -15.318 -22.873 -37.302 1.00 29.88 108 ILE A C 1
ATOM 913 O O . ILE A 1 108 ? -14.828 -21.756 -37.460 1.00 29.88 108 ILE A O 1
ATOM 917 N N . LYS A 1 109 ? -16.482 -23.076 -36.670 1.00 27.30 109 LYS A N 1
ATOM 918 C CA . LYS A 1 109 ? -17.090 -22.044 -35.825 1.00 27.30 109 LYS A CA 1
ATOM 919 C C . LYS A 1 109 ? -16.007 -21.519 -34.894 1.00 27.30 109 LYS A C 1
ATOM 921 O O . LYS A 1 109 ? -15.399 -22.311 -34.171 1.00 27.30 109 LYS A O 1
ATOM 926 N N . GLU A 1 110 ? -15.774 -20.212 -34.922 1.00 30.08 110 GLU A N 1
ATOM 927 C CA . GLU A 1 110 ? -14.897 -19.577 -33.951 1.00 30.08 110 GLU A CA 1
ATOM 928 C C . GLU A 1 110 ? -15.423 -19.927 -32.561 1.00 30.08 110 GLU A C 1
ATOM 930 O O . GLU A 1 110 ? -16.563 -19.614 -32.213 1.00 30.08 110 GLU A O 1
ATOM 935 N N . SER A 1 111 ? -14.615 -20.645 -31.783 1.00 26.91 111 SER A N 1
ATOM 936 C CA . SER A 1 111 ? -14.897 -20.841 -30.372 1.00 26.91 111 SER A CA 1
ATOM 937 C C . SER A 1 111 ? -14.695 -19.489 -29.701 1.00 26.91 111 SER A C 1
ATOM 939 O O . SER A 1 111 ? -13.556 -19.123 -29.386 1.00 26.91 111 SER A O 1
ATOM 941 N N . GLU A 1 112 ? -15.785 -18.739 -29.532 1.00 31.58 112 GLU A N 1
ATOM 942 C CA . GLU A 1 112 ? -15.807 -17.594 -28.629 1.00 31.58 112 GLU A CA 1
ATOM 943 C C . GLU A 1 112 ? -15.169 -18.023 -27.305 1.00 31.58 112 GLU A C 1
ATOM 945 O O . GLU A 1 112 ? -15.425 -19.120 -26.800 1.00 31.58 112 GLU A O 1
ATOM 950 N N . ILE A 1 113 ? -14.287 -17.181 -26.766 1.00 33.56 113 ILE A N 1
ATOM 951 C CA . ILE A 1 113 ? -13.690 -17.434 -25.458 1.00 33.56 113 ILE A CA 1
ATOM 952 C C . ILE A 1 113 ? -14.827 -17.290 -24.448 1.00 33.56 113 ILE A C 1
ATOM 954 O O . ILE A 1 113 ? -15.211 -16.170 -24.108 1.00 33.56 113 ILE A O 1
ATOM 958 N N . GLU A 1 114 ? -15.401 -18.416 -24.022 1.00 30.83 114 GLU A N 1
ATOM 959 C CA . GLU A 1 114 ? -16.467 -18.410 -23.027 1.00 30.83 114 GLU A CA 1
ATOM 960 C C . GLU A 1 114 ? -16.011 -17.654 -21.777 1.00 30.83 114 GLU A C 1
ATOM 962 O O . GLU A 1 114 ? -14.883 -17.817 -21.300 1.00 30.83 114 GLU A O 1
ATOM 967 N N . LEU A 1 115 ? -16.931 -16.905 -21.163 1.00 34.16 115 LEU A N 1
ATOM 968 C CA . LEU A 1 115 ? -16.678 -16.302 -19.855 1.00 34.16 115 LEU A CA 1
ATOM 969 C C . LEU A 1 115 ? -16.412 -17.362 -18.762 1.00 34.16 115 LEU A C 1
ATOM 971 O O . LEU A 1 115 ? -15.915 -17.009 -17.698 1.00 34.16 115 LEU A O 1
ATOM 975 N N . SER A 1 116 ? -16.668 -18.651 -19.014 1.00 35.91 116 SER A N 1
ATOM 976 C CA . SER A 1 116 ? -16.290 -19.760 -18.129 1.00 35.91 116 SER A CA 1
ATOM 977 C C . SER A 1 116 ? -14.765 -19.901 -17.963 1.00 35.91 116 SER A C 1
ATOM 979 O O . SER A 1 116 ? -14.299 -20.089 -16.839 1.00 35.91 116 SER A O 1
ATOM 981 N N . ASP A 1 117 ? -13.969 -19.690 -19.023 1.00 35.38 117 ASP A N 1
ATOM 982 C CA . ASP A 1 117 ? -12.490 -19.715 -18.985 1.00 35.38 117 ASP A CA 1
ATOM 983 C C . ASP A 1 117 ? -11.926 -18.503 -18.185 1.00 35.38 117 ASP A C 1
ATOM 985 O O . ASP A 1 117 ? -10.757 -18.496 -17.801 1.00 35.38 117 ASP A O 1
ATOM 989 N N . ILE A 1 118 ? -12.760 -17.495 -17.865 1.00 40.34 118 ILE A N 1
ATOM 990 C CA . ILE A 1 118 ? -12.427 -16.354 -16.983 1.00 40.34 118 ILE A CA 1
ATOM 991 C C . ILE A 1 118 ? -12.653 -16.699 -15.491 1.00 40.34 118 ILE A C 1
ATOM 993 O O . ILE A 1 118 ? -12.104 -16.032 -14.616 1.00 40.34 118 ILE A O 1
ATOM 997 N N . VAL A 1 119 ? -13.409 -17.760 -15.171 1.00 32.19 119 VAL A N 1
ATOM 998 C CA . VAL A 1 119 ? -13.855 -18.096 -13.798 1.00 32.19 119 VAL A CA 1
ATOM 999 C C . VAL A 1 119 ? -12.963 -19.138 -13.090 1.00 32.19 119 VAL A C 1
ATOM 1001 O O . VAL A 1 119 ? -13.107 -19.362 -11.890 1.00 32.19 119 VAL A O 1
ATOM 1004 N N . GLU A 1 120 ? -11.924 -19.685 -13.738 1.00 35.75 120 GLU A N 1
ATOM 1005 C CA . GLU A 1 120 ? -10.869 -20.468 -13.042 1.00 35.75 120 GLU A CA 1
ATOM 1006 C C . GLU A 1 120 ? -9.970 -19.613 -12.103 1.00 35.75 120 GLU A C 1
ATOM 1008 O O . GLU A 1 120 ? -9.046 -20.107 -11.450 1.00 35.75 120 GLU A O 1
ATOM 1013 N N . LEU A 1 121 ? -10.291 -18.323 -11.978 1.00 43.06 121 LEU A N 1
ATOM 1014 C CA . LEU A 1 121 ? -9.692 -17.305 -11.119 1.00 43.06 121 LEU A CA 1
ATOM 1015 C C . LEU A 1 121 ? -9.944 -17.555 -9.610 1.00 43.06 121 LEU A C 1
ATOM 1017 O O . LEU A 1 121 ? -10.687 -16.824 -8.966 1.00 43.06 121 LEU A O 1
ATOM 1021 N N . SER A 1 122 ? -9.307 -18.572 -9.013 1.00 37.25 122 SER A N 1
ATOM 1022 C CA . SER A 1 122 ? -9.047 -18.609 -7.547 1.00 37.25 122 SER A CA 1
ATOM 1023 C C . SER A 1 122 ? -8.187 -19.777 -7.044 1.00 37.25 122 SER A C 1
ATOM 1025 O O . SER A 1 122 ? -7.401 -19.589 -6.117 1.00 37.25 122 SER A O 1
ATOM 1027 N N . LYS A 1 123 ? -8.335 -20.993 -7.589 1.00 35.97 123 LYS A N 1
ATOM 1028 C CA . LYS A 1 123 ? -8.007 -22.221 -6.828 1.00 35.97 123 LYS A CA 1
ATOM 1029 C C . LYS A 1 123 ? -6.521 -22.569 -6.637 1.00 35.97 123 LYS A C 1
ATOM 1031 O O . LYS A 1 123 ? -6.234 -23.400 -5.779 1.00 35.97 123 LYS A O 1
ATOM 1036 N N . SER A 1 124 ? -5.577 -21.984 -7.382 1.00 43.94 124 SER A N 1
ATOM 1037 C CA . SER A 1 124 ? -4.169 -22.434 -7.336 1.00 43.94 124 SER A CA 1
ATOM 1038 C C . SER A 1 124 ? -3.087 -21.367 -7.558 1.00 43.94 124 SER A C 1
ATOM 1040 O O . SER A 1 124 ? -1.978 -21.720 -7.951 1.00 43.94 124 SER A O 1
ATOM 1042 N N . THR A 1 125 ? -3.326 -20.081 -7.272 1.00 51.09 125 THR A N 1
ATOM 1043 C CA . THR A 1 125 ? -2.247 -19.063 -7.329 1.00 51.09 125 THR A CA 1
ATOM 1044 C C . THR A 1 125 ? -1.174 -19.268 -6.254 1.00 51.09 125 THR A C 1
ATOM 1046 O O . THR A 1 125 ? 0.001 -18.985 -6.488 1.00 51.09 125 THR A O 1
ATOM 1049 N N . GLN A 1 126 ? -1.547 -19.792 -5.083 1.00 65.25 126 GLN A N 1
ATOM 1050 C CA . GLN A 1 126 ? -0.610 -20.088 -4.000 1.00 65.25 126 GLN A CA 1
ATOM 1051 C C . GLN A 1 126 ? 0.368 -21.210 -4.402 1.00 65.25 126 GLN A C 1
ATOM 1053 O O . GLN A 1 126 ? -0.027 -22.225 -4.977 1.00 65.25 126 GLN A O 1
ATOM 1058 N N . LEU A 1 127 ? 1.656 -21.016 -4.108 1.00 76.62 127 LEU A N 1
ATOM 1059 C CA . LEU A 1 127 ? 2.697 -22.036 -4.276 1.00 76.62 127 LEU A CA 1
ATOM 1060 C C . LEU A 1 127 ? 2.492 -23.178 -3.273 1.00 76.62 127 LEU A C 1
ATOM 1062 O O . LEU A 1 127 ? 2.096 -22.926 -2.133 1.00 76.62 127 LEU A O 1
ATOM 1066 N N . GLN A 1 128 ? 2.815 -24.405 -3.674 1.00 82.38 128 GLN A N 1
ATOM 1067 C CA . GLN A 1 128 ? 2.821 -25.588 -2.810 1.00 82.38 128 GLN A CA 1
ATOM 1068 C C . GLN A 1 128 ? 4.201 -26.264 -2.821 1.00 82.38 128 GLN A C 1
ATOM 1070 O O . GLN A 1 128 ? 4.992 -26.095 -3.750 1.00 82.38 128 GLN A O 1
ATOM 1075 N N . VAL A 1 129 ? 4.509 -27.039 -1.776 1.00 87.12 129 VAL A N 1
ATOM 1076 C CA . VAL A 1 129 ? 5.600 -28.026 -1.856 1.00 87.12 129 VAL A CA 1
ATOM 1077 C C . VAL A 1 129 ? 5.227 -29.035 -2.945 1.00 87.12 129 VAL A C 1
ATOM 1079 O O . VAL A 1 129 ? 4.054 -29.354 -3.114 1.00 87.12 129 VAL A O 1
ATOM 1082 N N . GLY A 1 130 ? 6.204 -29.494 -3.724 1.00 89.00 130 GLY A N 1
ATOM 1083 C CA . GLY A 1 130 ? 5.987 -30.378 -4.870 1.00 89.00 130 GLY A CA 1
ATOM 1084 C C . GLY A 1 130 ? 5.657 -29.668 -6.185 1.00 89.00 130 GLY A C 1
ATOM 1085 O O . GLY A 1 130 ? 5.686 -30.324 -7.227 1.00 89.00 130 GLY A O 1
ATOM 1086 N N . ASP A 1 131 ? 5.412 -28.353 -6.181 1.00 91.06 131 ASP A N 1
ATOM 1087 C CA . ASP A 1 131 ? 5.277 -27.567 -7.414 1.00 91.06 131 ASP A CA 1
ATOM 1088 C C . ASP A 1 131 ? 6.597 -27.583 -8.202 1.00 91.06 131 ASP A C 1
ATOM 1090 O O . ASP A 1 131 ? 7.660 -27.270 -7.658 1.00 91.06 131 ASP A O 1
ATOM 1094 N N . PHE A 1 132 ? 6.534 -27.889 -9.501 1.00 93.50 132 PHE A N 1
ATOM 1095 C CA . PHE A 1 132 ? 7.625 -27.550 -10.421 1.00 93.50 132 PHE A CA 1
ATOM 1096 C C . PHE A 1 132 ? 7.579 -26.046 -10.694 1.00 93.50 132 PHE A C 1
ATOM 1098 O O . PHE A 1 132 ? 6.490 -25.496 -10.849 1.00 93.50 132 PHE A O 1
ATOM 1105 N N . VAL A 1 133 ? 8.733 -25.387 -10.794 1.00 92.75 133 VAL A N 1
ATOM 1106 C CA . VAL A 1 133 ? 8.834 -23.932 -10.988 1.00 92.75 133 VAL A CA 1
ATOM 1107 C C . VAL A 1 133 ? 9.965 -23.525 -11.932 1.00 92.75 133 VAL A C 1
ATOM 1109 O O . VAL A 1 133 ? 11.029 -24.145 -11.956 1.00 92.75 133 VAL A O 1
ATOM 1112 N N . ASP A 1 134 ? 9.740 -22.433 -12.667 1.00 92.06 134 ASP A N 1
ATOM 1113 C CA . ASP A 1 134 ? 10.771 -21.650 -13.361 1.00 92.06 134 ASP A CA 1
ATOM 1114 C C . ASP A 1 134 ? 11.043 -20.359 -12.578 1.00 92.06 134 ASP A C 1
ATOM 1116 O O . ASP A 1 134 ? 10.120 -19.658 -12.160 1.00 92.06 134 ASP A O 1
ATOM 1120 N N . VAL A 1 135 ? 12.320 -20.053 -12.372 1.00 89.31 135 VAL A N 1
ATOM 1121 C CA . VAL A 1 135 ? 12.825 -19.022 -11.466 1.00 89.31 135 VAL A CA 1
ATOM 1122 C C . VAL A 1 135 ? 13.797 -18.117 -12.206 1.00 89.31 135 VAL A C 1
ATOM 1124 O O . VAL A 1 135 ? 14.782 -18.578 -12.783 1.00 89.31 135 VAL A O 1
ATOM 1127 N N . ARG A 1 136 ? 13.577 -16.806 -12.141 1.00 86.75 136 ARG A N 1
ATOM 1128 C CA . ARG A 1 136 ? 14.360 -15.795 -12.855 1.00 86.75 136 ARG A CA 1
ATOM 1129 C C . ARG A 1 136 ? 14.938 -14.798 -11.864 1.00 86.75 136 ARG A C 1
ATOM 1131 O O . ARG A 1 136 ? 14.244 -13.929 -11.349 1.00 86.75 136 ARG A O 1
ATOM 1138 N N . ARG A 1 137 ? 16.239 -14.933 -11.595 1.00 76.88 137 ARG A N 1
ATOM 1139 C CA . ARG A 1 137 ? 16.947 -14.173 -10.556 1.00 76.88 137 ARG A CA 1
ATOM 1140 C C . ARG A 1 137 ? 18.310 -13.712 -11.052 1.00 76.88 137 ARG A C 1
ATOM 1142 O O . ARG A 1 137 ? 19.114 -14.514 -11.524 1.00 76.88 137 ARG A O 1
ATOM 1149 N N . ASN A 1 138 ? 18.586 -12.414 -10.919 1.00 68.81 138 ASN A N 1
ATOM 1150 C CA . ASN A 1 138 ? 19.843 -11.774 -11.338 1.00 68.81 138 ASN A CA 1
ATOM 1151 C C . ASN A 1 138 ? 20.230 -12.100 -12.800 1.00 68.81 138 ASN A C 1
ATOM 1153 O O . ASN A 1 138 ? 21.377 -12.438 -13.087 1.00 68.81 138 ASN A O 1
ATOM 1157 N N . GLY A 1 139 ? 19.251 -12.067 -13.713 1.00 69.69 139 GLY A N 1
ATOM 1158 C CA . GLY A 1 139 ? 19.438 -12.372 -15.139 1.00 69.69 139 GLY A CA 1
ATOM 1159 C C . GLY A 1 139 ? 19.625 -13.858 -15.484 1.00 69.69 139 GLY A C 1
ATOM 1160 O O . GLY A 1 139 ? 19.752 -14.188 -16.661 1.00 69.69 139 GLY A O 1
ATOM 1161 N N . ARG A 1 140 ? 19.627 -14.762 -14.495 1.00 80.06 140 ARG A N 1
ATOM 1162 C CA . ARG A 1 140 ? 19.761 -16.215 -14.686 1.00 80.06 140 ARG A CA 1
ATOM 1163 C C . ARG A 1 140 ? 18.417 -16.917 -14.505 1.00 80.06 140 ARG A C 1
ATOM 1165 O O . ARG A 1 140 ? 17.640 -16.541 -13.628 1.00 80.06 140 ARG A O 1
ATOM 1172 N N . GLY A 1 141 ? 18.175 -17.932 -15.332 1.00 87.81 141 GLY A N 1
ATOM 1173 C CA . GLY A 1 141 ? 17.052 -18.855 -15.192 1.00 87.81 141 GLY A CA 1
ATOM 1174 C C . GLY A 1 141 ? 17.460 -20.126 -14.456 1.00 87.81 141 GLY A C 1
ATOM 1175 O O . GLY A 1 141 ? 18.550 -20.648 -14.692 1.00 87.81 141 GLY A O 1
ATOM 1176 N N . TYR A 1 142 ? 16.578 -20.617 -13.594 1.00 91.62 142 TYR A N 1
ATOM 1177 C CA . TYR A 1 142 ? 16.689 -21.894 -12.898 1.00 91.62 142 TYR A CA 1
ATOM 1178 C C . TYR A 1 142 ? 15.335 -22.594 -12.965 1.00 91.62 142 TYR A C 1
ATOM 1180 O O . TYR A 1 142 ? 14.298 -21.946 -12.891 1.00 91.62 142 TYR A O 1
ATOM 1188 N N . ILE A 1 143 ? 15.348 -23.915 -13.067 1.00 93.56 143 ILE A N 1
ATOM 1189 C CA . ILE A 1 143 ? 14.154 -24.756 -12.977 1.00 93.56 143 ILE A CA 1
ATOM 1190 C C . ILE A 1 143 ? 14.340 -25.735 -11.827 1.00 93.56 143 ILE A C 1
ATOM 1192 O O . ILE A 1 143 ? 15.476 -26.097 -11.517 1.00 93.56 143 ILE A O 1
ATOM 1196 N N . GLY A 1 144 ? 13.254 -26.184 -11.212 1.00 94.12 144 GLY A N 1
ATOM 1197 C CA . GLY A 1 144 ? 13.329 -27.140 -10.113 1.00 94.12 144 GLY A CA 1
ATOM 1198 C C . GLY A 1 144 ? 11.974 -27.440 -9.497 1.00 94.12 144 GLY A C 1
ATOM 1199 O O . GLY A 1 144 ? 10.938 -27.111 -10.070 1.00 94.12 144 GLY A O 1
ATOM 1200 N N . ILE A 1 145 ? 11.997 -28.074 -8.329 1.00 93.31 145 ILE A N 1
ATOM 1201 C CA . ILE A 1 145 ? 10.807 -28.463 -7.564 1.00 93.31 145 ILE A CA 1
ATOM 1202 C C . ILE A 1 145 ? 10.878 -27.814 -6.180 1.00 93.31 145 ILE A C 1
ATOM 1204 O O . ILE A 1 145 ? 11.922 -27.894 -5.534 1.00 93.31 145 ILE A O 1
ATOM 1208 N N . ILE A 1 146 ? 9.796 -27.187 -5.709 1.00 91.00 146 ILE A N 1
ATOM 1209 C CA . ILE A 1 146 ? 9.736 -26.614 -4.356 1.00 91.00 146 ILE A CA 1
ATOM 1210 C C . ILE A 1 146 ? 9.789 -27.742 -3.318 1.00 91.00 146 ILE A C 1
ATOM 1212 O O . ILE A 1 146 ? 8.845 -28.523 -3.210 1.00 91.00 146 ILE A O 1
ATOM 1216 N N . THR A 1 147 ? 10.855 -27.795 -2.520 1.00 89.44 147 THR A N 1
ATOM 1217 C CA . THR A 1 147 ? 11.001 -28.713 -1.374 1.00 89.44 147 THR A CA 1
ATOM 1218 C C . THR A 1 147 ? 10.403 -28.131 -0.099 1.00 89.44 147 THR A C 1
ATOM 1220 O O . THR A 1 147 ? 9.886 -28.870 0.737 1.00 89.44 147 THR A O 1
ATOM 1223 N N . LYS A 1 148 ? 10.446 -26.801 0.053 1.00 85.50 148 LYS A N 1
ATOM 1224 C CA . LYS A 1 148 ? 10.011 -26.099 1.266 1.00 85.50 148 LYS A CA 1
ATOM 1225 C C . LYS A 1 148 ? 9.536 -24.684 0.949 1.00 85.50 148 LYS A C 1
ATOM 1227 O O . LYS A 1 148 ? 10.193 -23.944 0.217 1.00 85.50 148 LYS A O 1
ATOM 1232 N N . LEU A 1 149 ? 8.416 -24.285 1.543 1.00 75.38 149 LEU A N 1
ATOM 1233 C CA . LEU A 1 149 ? 7.907 -22.914 1.470 1.00 75.38 149 LEU A CA 1
ATOM 1234 C C . LEU A 1 149 ? 8.363 -22.079 2.667 1.00 75.38 149 LEU A C 1
ATOM 1236 O O . LEU A 1 149 ? 8.549 -22.589 3.773 1.00 75.38 149 LEU A O 1
ATOM 1240 N N . SER A 1 150 ? 8.509 -20.774 2.445 1.00 66.69 150 SER A N 1
ATOM 1241 C CA . SER A 1 150 ? 8.747 -19.804 3.511 1.00 66.69 150 SER A CA 1
ATOM 1242 C C . SER A 1 150 ? 7.419 -19.384 4.149 1.00 66.69 150 SER A C 1
ATOM 1244 O O . SER A 1 150 ? 6.622 -18.689 3.520 1.00 66.69 150 SER A O 1
ATOM 1246 N N . ASN A 1 151 ? 7.185 -19.800 5.397 1.00 51.34 151 ASN A N 1
ATOM 1247 C CA . ASN A 1 151 ? 5.927 -19.552 6.117 1.00 51.34 151 ASN A CA 1
ATOM 1248 C C . ASN A 1 151 ? 5.891 -18.223 6.910 1.00 51.34 151 ASN A C 1
ATOM 1250 O O . ASN A 1 151 ? 4.873 -17.941 7.535 1.00 51.34 151 ASN A O 1
ATOM 1254 N N . ASP A 1 152 ? 6.959 -17.411 6.898 1.00 44.47 152 ASP A N 1
ATOM 1255 C CA . ASP A 1 152 ? 7.020 -16.116 7.606 1.00 44.47 152 ASP A CA 1
ATOM 1256 C C . ASP A 1 152 ? 6.304 -15.006 6.799 1.00 44.47 152 ASP A C 1
ATOM 1258 O O . ASP A 1 152 ? 6.842 -14.547 5.788 1.00 44.47 152 ASP A O 1
ATOM 1262 N N . PRO A 1 153 ? 5.125 -14.517 7.237 1.00 37.72 153 PRO A N 1
ATOM 1263 C CA . PRO A 1 153 ? 4.346 -13.490 6.534 1.00 37.72 153 PRO A CA 1
ATOM 1264 C C . PRO A 1 153 ? 4.954 -12.081 6.617 1.00 37.72 153 PRO A C 1
ATOM 1266 O O . PRO A 1 153 ? 4.489 -11.162 5.938 1.00 37.72 153 PRO A O 1
ATOM 1269 N N . THR A 1 154 ? 5.946 -11.881 7.484 1.00 36.03 154 THR A N 1
ATOM 1270 C CA . THR A 1 154 ? 6.555 -10.582 7.793 1.00 36.03 154 THR A CA 1
ATOM 1271 C C . THR A 1 154 ? 7.938 -10.410 7.166 1.00 36.03 154 THR A C 1
ATOM 1273 O O . THR A 1 154 ? 8.507 -9.314 7.221 1.00 36.03 154 THR A O 1
ATOM 1276 N N . SER A 1 155 ? 8.513 -11.473 6.596 1.00 39.00 155 SER A N 1
ATOM 1277 C CA . SER A 1 155 ? 9.831 -11.421 5.969 1.00 39.00 155 SER A CA 1
ATOM 1278 C C . SER A 1 155 ? 9.836 -10.467 4.774 1.00 39.00 155 SER A C 1
ATOM 1280 O O . SER A 1 155 ? 8.993 -10.556 3.884 1.00 39.00 155 SER A O 1
ATOM 1282 N N . THR A 1 156 ? 10.827 -9.582 4.692 1.00 39.22 156 THR A N 1
ATOM 1283 C CA . THR A 1 156 ? 11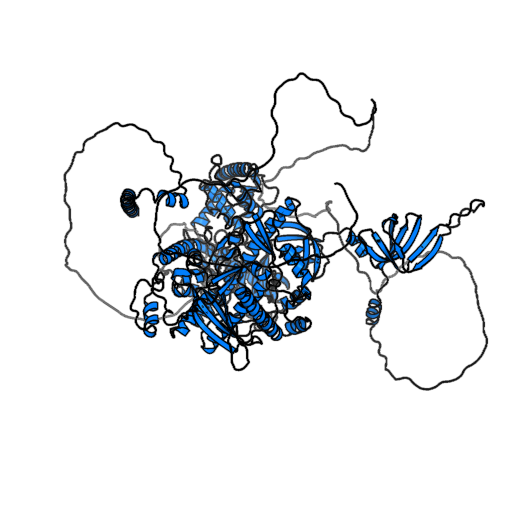.112 -8.823 3.460 1.00 39.22 156 THR A CA 1
ATOM 1284 C C . THR A 1 156 ? 11.885 -9.672 2.443 1.00 39.22 156 THR A C 1
ATOM 1286 O O . THR A 1 156 ? 11.962 -9.316 1.266 1.00 39.22 156 THR A O 1
ATOM 1289 N N . THR A 1 157 ? 12.393 -10.838 2.861 1.00 47.00 157 THR A N 1
ATOM 1290 C CA . THR A 1 157 ? 13.088 -11.816 2.019 1.00 47.00 157 THR A CA 1
ATOM 1291 C C . THR A 1 157 ? 12.623 -13.246 2.309 1.00 47.00 157 THR A C 1
ATOM 1293 O O . THR A 1 157 ? 13.432 -14.099 2.678 1.00 47.00 157 THR A O 1
ATOM 1296 N N . TYR A 1 158 ? 11.330 -13.525 2.094 1.00 60.69 158 TYR A N 1
ATOM 1297 C CA . TYR A 1 158 ? 10.822 -14.895 1.925 1.00 60.69 158 TYR A CA 1
ATOM 1298 C C . TYR A 1 158 ? 11.804 -15.693 1.050 1.00 60.69 158 TYR A C 1
ATOM 1300 O O . TYR A 1 158 ? 12.094 -15.260 -0.067 1.00 60.69 158 TYR A O 1
ATOM 1308 N N . LYS A 1 159 ? 12.310 -16.839 1.513 1.00 67.12 159 LYS A N 1
ATOM 1309 C CA . LYS A 1 159 ? 13.103 -17.760 0.682 1.00 67.12 159 LYS A CA 1
ATOM 1310 C C . LYS A 1 159 ? 12.439 -19.136 0.680 1.00 67.12 159 LYS A C 1
ATOM 1312 O O . LYS A 1 159 ? 12.501 -19.849 1.677 1.00 67.12 159 LYS A O 1
ATOM 1317 N N . ASN A 1 160 ? 11.808 -19.490 -0.434 1.00 82.81 160 ASN A N 1
ATOM 1318 C CA . ASN A 1 160 ? 11.407 -20.862 -0.728 1.00 82.81 160 ASN A CA 1
ATOM 1319 C C . ASN A 1 160 ? 12.650 -21.655 -1.142 1.00 82.81 160 ASN A C 1
ATOM 1321 O O . ASN A 1 160 ? 13.583 -21.100 -1.727 1.00 82.81 160 ASN A O 1
ATOM 1325 N N . GLU A 1 161 ? 12.647 -22.943 -0.850 1.00 88.38 161 GLU A N 1
ATOM 1326 C CA . GLU A 1 161 ? 13.723 -23.877 -1.156 1.00 88.38 161 GLU A CA 1
ATOM 1327 C C . GLU A 1 161 ? 13.325 -24.715 -2.374 1.00 88.38 161 GLU A C 1
ATOM 1329 O O . GLU A 1 161 ? 12.196 -25.206 -2.456 1.00 88.38 161 GLU A O 1
ATOM 1334 N N . ILE A 1 162 ? 14.229 -24.814 -3.349 1.00 90.94 162 ILE A N 1
ATOM 1335 C CA . ILE A 1 162 ? 13.966 -25.449 -4.643 1.00 90.94 162 ILE A CA 1
ATOM 1336 C C . ILE A 1 162 ? 15.085 -26.430 -4.969 1.00 90.94 162 ILE A C 1
ATOM 1338 O O . ILE A 1 162 ? 16.241 -26.029 -5.096 1.00 90.94 162 ILE A O 1
ATOM 1342 N N . LEU A 1 163 ? 14.735 -27.696 -5.181 1.00 93.00 163 LEU A N 1
ATOM 1343 C CA . LEU A 1 163 ? 15.647 -28.728 -5.661 1.00 93.00 163 LEU A CA 1
ATOM 1344 C C . LEU A 1 163 ? 15.873 -28.571 -7.168 1.00 93.00 163 LEU A C 1
ATOM 1346 O O . LEU A 1 163 ? 14.940 -28.695 -7.966 1.00 93.00 163 LEU A O 1
ATOM 1350 N N . LEU A 1 164 ? 17.115 -28.282 -7.555 1.00 93.69 164 LEU A N 1
ATOM 1351 C CA . LEU A 1 164 ? 17.528 -28.117 -8.949 1.00 93.69 164 LEU A CA 1
ATOM 1352 C C . LEU A 1 164 ? 17.868 -29.470 -9.621 1.00 93.69 164 LEU A C 1
ATOM 1354 O O . LEU A 1 164 ? 18.198 -30.435 -8.934 1.00 93.69 164 LEU A O 1
ATOM 1358 N N . PRO A 1 165 ? 17.900 -29.546 -10.969 1.00 91.62 165 PRO A N 1
ATOM 1359 C CA . PRO A 1 165 ? 18.335 -30.716 -11.748 1.00 91.62 165 PRO A CA 1
ATOM 1360 C C . PRO A 1 165 ? 19.717 -31.315 -11.454 1.00 91.62 165 PRO A C 1
ATOM 1362 O O . PRO A 1 165 ? 20.028 -32.382 -11.977 1.00 91.62 165 PRO A O 1
ATOM 1365 N N . ASN A 1 166 ? 20.556 -30.628 -10.680 1.00 89.31 166 ASN A N 1
ATOM 1366 C CA . ASN A 1 166 ? 21.864 -31.089 -10.209 1.00 89.31 166 ASN A CA 1
ATOM 1367 C C . ASN A 1 166 ? 21.866 -31.397 -8.696 1.00 89.31 166 ASN A C 1
ATOM 1369 O O . ASN A 1 166 ? 22.920 -31.364 -8.071 1.00 89.31 166 ASN A O 1
ATOM 1373 N N . ASN A 1 167 ? 20.685 -31.633 -8.117 1.00 87.50 167 ASN A N 1
ATOM 1374 C CA . ASN A 1 167 ? 20.407 -31.925 -6.707 1.00 87.50 167 ASN A CA 1
ATOM 1375 C C . ASN A 1 167 ? 20.861 -30.846 -5.699 1.00 87.50 167 ASN A C 1
ATOM 1377 O O . ASN A 1 167 ? 20.772 -31.047 -4.492 1.00 87.50 167 ASN A O 1
ATOM 1381 N N . HIS A 1 168 ? 21.296 -29.669 -6.161 1.00 89.25 168 HIS A N 1
ATOM 1382 C CA . HIS A 1 168 ? 21.550 -28.529 -5.282 1.00 89.25 168 HIS A CA 1
ATOM 1383 C C . HIS A 1 168 ? 20.245 -27.807 -4.921 1.00 89.25 168 HIS A C 1
ATOM 1385 O O . HIS A 1 168 ? 19.375 -27.609 -5.771 1.00 89.25 168 HIS A O 1
ATOM 1391 N N . LEU A 1 169 ? 20.149 -27.347 -3.673 1.00 88.75 169 LEU A N 1
ATOM 1392 C CA . LEU A 1 169 ? 19.041 -26.522 -3.194 1.00 88.75 169 LEU A CA 1
ATOM 1393 C C . LEU A 1 169 ? 19.283 -25.037 -3.516 1.00 88.75 169 LEU A C 1
ATOM 1395 O O . LEU A 1 169 ? 20.335 -24.474 -3.205 1.00 88.75 169 LEU A O 1
ATOM 1399 N N . LEU A 1 170 ? 18.286 -24.384 -4.114 1.00 87.44 170 LEU A N 1
ATOM 1400 C CA . LEU A 1 170 ? 18.256 -22.950 -4.390 1.00 87.44 170 LEU A CA 1
ATOM 1401 C C . LEU A 1 170 ? 17.242 -22.258 -3.476 1.00 87.44 170 LEU A C 1
ATOM 1403 O O . LEU A 1 170 ? 16.037 -22.454 -3.609 1.00 87.44 170 LEU A O 1
ATOM 1407 N N . LEU A 1 171 ? 17.730 -21.379 -2.601 1.00 84.38 171 LEU A N 1
ATOM 1408 C CA . LEU A 1 171 ? 16.889 -20.493 -1.796 1.00 84.38 171 LEU A CA 1
ATOM 1409 C C . LEU A 1 171 ? 16.510 -19.237 -2.600 1.00 84.38 171 LEU A C 1
ATOM 1411 O O . LEU A 1 171 ? 17.383 -18.406 -2.877 1.00 84.38 171 LEU A O 1
ATOM 1415 N N . THR A 1 172 ? 15.235 -19.075 -2.969 1.00 77.12 172 THR A N 1
ATOM 1416 C CA . THR A 1 172 ? 14.737 -17.989 -3.842 1.00 77.12 172 THR A CA 1
ATOM 1417 C C . THR A 1 172 ? 13.424 -17.377 -3.349 1.00 77.12 172 THR A C 1
ATOM 1419 O O . THR A 1 172 ? 12.669 -18.029 -2.634 1.00 77.12 172 THR A O 1
ATOM 1422 N N . ARG A 1 173 ? 13.111 -16.133 -3.727 1.00 74.50 173 ARG A N 1
ATOM 1423 C CA . ARG A 1 173 ? 11.871 -15.467 -3.288 1.00 74.50 173 ARG A CA 1
ATOM 1424 C C . ARG A 1 173 ? 10.679 -15.905 -4.132 1.00 74.50 173 ARG A C 1
ATOM 1426 O O . ARG A 1 173 ? 10.853 -16.232 -5.301 1.00 74.50 173 ARG A O 1
ATOM 1433 N N . SER A 1 174 ? 9.464 -15.823 -3.585 1.00 75.56 174 SER A N 1
ATOM 1434 C CA . SER A 1 174 ? 8.236 -16.079 -4.359 1.00 75.56 174 SER A CA 1
ATOM 1435 C C . SER A 1 174 ? 8.115 -15.158 -5.581 1.00 75.56 174 SER A C 1
ATOM 1437 O O . SER A 1 174 ? 7.730 -15.627 -6.641 1.00 75.56 174 SER A O 1
ATOM 1439 N N . ASP A 1 175 ? 8.543 -13.892 -5.462 1.00 71.62 175 ASP A N 1
ATOM 1440 C CA . ASP A 1 175 ? 8.674 -12.945 -6.585 1.00 71.62 175 ASP A CA 1
ATOM 1441 C C . ASP A 1 175 ? 9.525 -13.484 -7.749 1.00 71.62 175 ASP A C 1
ATOM 1443 O O . ASP A 1 175 ? 9.324 -13.106 -8.900 1.00 71.62 175 ASP A O 1
ATOM 1447 N N . ASP A 1 176 ? 10.556 -14.278 -7.435 1.00 78.94 176 ASP A N 1
ATOM 1448 C CA . ASP A 1 176 ? 11.547 -14.745 -8.406 1.00 78.94 176 ASP A CA 1
ATOM 1449 C C . ASP A 1 176 ? 11.002 -15.911 -9.254 1.00 78.94 176 ASP A C 1
ATOM 1451 O O . ASP A 1 176 ? 11.638 -16.277 -10.237 1.00 78.94 176 ASP A O 1
ATOM 1455 N N . ILE A 1 177 ? 9.846 -16.490 -8.901 1.00 83.69 177 ILE A N 1
ATOM 1456 C CA . ILE A 1 177 ? 9.165 -17.556 -9.652 1.00 83.69 177 ILE A CA 1
ATOM 1457 C C . ILE A 1 177 ? 8.277 -16.922 -10.733 1.00 83.69 177 ILE A C 1
ATOM 1459 O O . ILE A 1 177 ? 7.436 -16.080 -10.433 1.00 83.69 177 ILE A O 1
ATOM 1463 N N . VAL A 1 178 ? 8.455 -17.337 -11.991 1.00 85.69 178 VAL A N 1
ATOM 1464 C CA . VAL A 1 178 ? 7.752 -16.770 -13.166 1.00 85.69 178 VAL A CA 1
ATOM 1465 C C . VAL A 1 178 ? 6.794 -17.742 -13.856 1.00 85.69 178 VAL A C 1
ATOM 1467 O O . VAL A 1 178 ? 6.080 -17.337 -14.765 1.00 85.69 178 VAL A O 1
ATOM 1470 N N . PHE A 1 179 ? 6.807 -19.016 -13.463 1.00 90.50 179 PHE A N 1
ATOM 1471 C CA . PHE A 1 179 ? 5.883 -20.059 -13.914 1.00 90.50 179 PHE A CA 1
ATOM 1472 C C . PHE A 1 179 ? 5.914 -21.224 -12.927 1.00 90.50 179 PHE A C 1
ATOM 1474 O O . PHE A 1 179 ? 6.942 -21.455 -12.279 1.00 90.50 179 PHE A O 1
ATOM 1481 N N . LYS A 1 180 ? 4.814 -21.975 -12.837 1.00 91.19 180 LYS A N 1
ATOM 1482 C CA . LYS A 1 180 ? 4.726 -23.183 -12.017 1.00 91.19 180 LYS A CA 1
ATOM 1483 C C . LYS A 1 180 ? 3.859 -24.271 -12.650 1.00 91.19 180 LYS A C 1
ATOM 1485 O O . LYS A 1 180 ? 3.090 -24.007 -13.566 1.00 91.19 180 LYS A O 1
ATOM 1490 N N . ILE A 1 181 ? 3.960 -25.487 -12.115 1.00 91.00 181 ILE A N 1
ATOM 1491 C CA . ILE A 1 181 ? 3.023 -26.590 -12.357 1.00 91.00 181 ILE A CA 1
ATOM 1492 C C . ILE A 1 181 ? 2.687 -27.220 -11.005 1.00 91.00 181 ILE A C 1
ATOM 1494 O O . ILE A 1 181 ? 3.562 -27.790 -10.346 1.00 91.00 181 ILE A O 1
ATOM 1498 N N . THR A 1 182 ? 1.427 -27.079 -10.589 1.00 88.38 182 THR A N 1
ATOM 1499 C CA . THR A 1 182 ? 0.991 -27.398 -9.221 1.00 88.38 182 THR A CA 1
ATOM 1500 C C . THR A 1 182 ? 1.083 -28.899 -8.919 1.00 88.38 182 THR A C 1
ATOM 1502 O O . THR A 1 182 ? 0.618 -29.722 -9.707 1.00 88.38 182 THR A O 1
ATOM 1505 N N . GLY A 1 183 ? 1.683 -29.262 -7.781 1.00 85.81 183 GLY A N 1
ATOM 1506 C CA . GLY A 1 183 ? 1.762 -30.645 -7.286 1.00 85.81 183 GLY A CA 1
ATOM 1507 C C . GLY A 1 183 ? 2.580 -31.621 -8.147 1.00 85.81 183 GLY A C 1
ATOM 1508 O O . GLY A 1 183 ? 2.473 -32.833 -7.957 1.00 85.81 183 GLY A O 1
ATOM 1509 N N . TYR A 1 184 ? 3.387 -31.121 -9.090 1.00 90.62 184 TYR A N 1
ATOM 1510 C CA . TYR A 1 184 ? 4.127 -31.915 -10.082 1.00 90.62 184 TYR A CA 1
ATOM 1511 C C . TYR A 1 184 ? 4.854 -33.140 -9.497 1.00 90.62 184 TYR A C 1
ATOM 1513 O O . TYR A 1 184 ? 4.723 -34.237 -10.035 1.00 90.62 184 TYR A O 1
ATOM 1521 N N . ALA A 1 185 ? 5.575 -32.983 -8.382 1.00 88.50 185 ALA A N 1
ATOM 1522 C CA . ALA A 1 185 ? 6.360 -34.058 -7.770 1.00 88.50 185 ALA A CA 1
ATOM 1523 C C . ALA A 1 185 ? 5.517 -35.231 -7.239 1.00 88.50 185 ALA A C 1
ATOM 1525 O O . ALA A 1 185 ? 5.981 -36.366 -7.256 1.00 88.50 185 ALA A O 1
ATOM 1526 N N . TYR A 1 186 ? 4.287 -34.968 -6.790 1.00 87.00 186 TYR A N 1
ATOM 1527 C CA . TYR A 1 186 ? 3.367 -35.990 -6.277 1.00 87.00 186 TYR A CA 1
ATOM 1528 C C . TYR A 1 186 ? 2.627 -36.724 -7.411 1.00 87.00 186 TYR A C 1
ATOM 1530 O O . TYR A 1 186 ? 2.191 -37.861 -7.247 1.00 87.00 186 TYR A O 1
ATOM 1538 N N . ASN A 1 187 ? 2.534 -36.097 -8.588 1.00 84.81 187 ASN A N 1
ATOM 1539 C CA . ASN A 1 187 ? 1.868 -36.646 -9.772 1.00 84.81 187 ASN A CA 1
ATOM 1540 C C . ASN A 1 187 ? 2.791 -37.494 -10.671 1.00 84.81 187 ASN A C 1
ATOM 1542 O O . ASN A 1 187 ? 2.309 -38.097 -11.633 1.00 84.81 187 ASN A O 1
ATOM 1546 N N . LYS A 1 188 ? 4.105 -37.538 -10.406 1.00 83.62 188 LYS A N 1
ATOM 1547 C CA . LYS A 1 188 ? 5.087 -38.314 -11.184 1.00 83.62 188 LYS A CA 1
ATOM 1548 C C . LYS A 1 188 ? 5.606 -39.531 -10.421 1.00 83.62 188 LYS A C 1
ATOM 1550 O O . LYS A 1 188 ? 5.591 -39.574 -9.196 1.00 83.62 188 LYS A O 1
ATOM 1555 N N . GLU A 1 189 ? 6.070 -40.515 -11.185 1.00 78.75 189 GLU A N 1
ATOM 1556 C CA . GLU A 1 189 ? 6.712 -41.724 -10.671 1.00 78.75 189 GLU A CA 1
ATOM 1557 C C . GLU A 1 189 ? 8.233 -41.568 -10.715 1.00 78.75 189 GLU A C 1
ATOM 1559 O O . GLU A 1 189 ? 8.793 -41.102 -11.710 1.00 78.75 189 GLU A O 1
ATOM 1564 N N . PHE A 1 190 ? 8.900 -41.980 -9.640 1.00 75.00 190 PHE A N 1
ATOM 1565 C CA . PHE A 1 190 ? 10.353 -42.066 -9.544 1.00 75.00 190 PHE A CA 1
ATOM 1566 C C . PHE A 1 190 ? 10.711 -43.414 -8.917 1.00 75.00 190 PHE A C 1
ATOM 1568 O O . PHE A 1 190 ? 10.171 -43.764 -7.866 1.00 75.00 190 PHE A O 1
ATOM 1575 N N . ASP A 1 191 ? 11.574 -44.184 -9.581 1.00 77.12 191 ASP A N 1
ATOM 1576 C CA . ASP A 1 191 ? 11.959 -45.551 -9.200 1.00 77.12 191 ASP A CA 1
ATOM 1577 C C . ASP A 1 191 ? 10.747 -46.424 -8.792 1.00 77.12 191 ASP A C 1
ATOM 1579 O O . ASP A 1 191 ? 10.732 -47.088 -7.759 1.00 77.12 191 ASP A O 1
ATOM 1583 N N . ASN A 1 192 ? 9.696 -46.381 -9.625 1.00 77.69 192 ASN A N 1
ATOM 1584 C CA . ASN A 1 192 ? 8.399 -47.061 -9.462 1.00 77.69 192 ASN A CA 1
ATOM 1585 C C . ASN A 1 192 ? 7.576 -46.659 -8.216 1.00 77.69 192 ASN A C 1
ATOM 1587 O O . ASN A 1 192 ? 6.627 -47.352 -7.851 1.00 77.69 192 ASN A O 1
ATOM 1591 N N . SER A 1 193 ? 7.893 -45.526 -7.583 1.00 74.88 193 SER A N 1
ATOM 1592 C CA . SER A 1 193 ? 7.163 -44.968 -6.436 1.00 74.88 193 SER A CA 1
ATOM 1593 C C . SER A 1 193 ? 6.509 -43.618 -6.760 1.00 74.88 193 SER A C 1
ATOM 1595 O O . SER A 1 193 ? 7.016 -42.861 -7.589 1.00 74.88 193 SER A O 1
ATOM 1597 N N . LYS A 1 194 ? 5.395 -43.301 -6.085 1.00 79.38 194 LYS A N 1
ATOM 1598 C CA . LYS A 1 194 ? 4.786 -41.958 -6.037 1.00 79.38 194 LYS A CA 1
ATOM 1599 C C . LYS A 1 194 ? 4.908 -41.412 -4.620 1.00 79.38 194 LYS A C 1
ATOM 1601 O O . LYS A 1 194 ? 4.651 -42.143 -3.665 1.00 79.38 194 LYS A O 1
ATOM 1606 N N . LEU A 1 195 ? 5.241 -40.131 -4.477 1.00 82.50 195 LEU A N 1
ATOM 1607 C CA . LEU A 1 195 ? 5.151 -39.454 -3.182 1.00 82.50 195 LEU A CA 1
ATOM 1608 C C . LEU A 1 195 ? 3.681 -39.197 -2.822 1.00 82.50 195 LEU A C 1
ATOM 1610 O O . LEU A 1 195 ? 2.893 -38.767 -3.663 1.00 82.50 195 LEU A O 1
ATOM 1614 N N . VAL A 1 196 ? 3.324 -39.379 -1.551 1.00 81.06 196 VAL A N 1
ATOM 1615 C CA . VAL A 1 196 ? 2.027 -38.931 -1.019 1.00 81.06 196 VAL A CA 1
ATOM 1616 C C . VAL A 1 196 ? 2.081 -37.417 -0.799 1.00 81.06 196 VAL A C 1
ATOM 1618 O O . VAL A 1 196 ? 3.073 -36.917 -0.268 1.00 81.06 196 VAL A O 1
ATOM 1621 N N . LEU A 1 197 ? 1.027 -36.688 -1.179 1.00 76.62 197 LEU A N 1
ATOM 1622 C CA . LEU A 1 197 ? 0.918 -35.232 -1.009 1.00 76.62 197 LEU A CA 1
ATOM 1623 C C . LEU A 1 197 ? 1.291 -34.798 0.423 1.00 76.62 197 LEU A C 1
ATOM 1625 O O . LEU A 1 197 ? 0.744 -35.314 1.394 1.00 76.62 197 LEU A O 1
ATOM 1629 N N . GLY A 1 198 ? 2.229 -33.855 0.547 1.00 67.75 198 GLY A N 1
ATOM 1630 C CA . GLY A 1 198 ? 2.770 -33.394 1.833 1.00 67.75 198 GLY A CA 1
ATOM 1631 C C . GLY A 1 198 ? 3.972 -34.188 2.365 1.00 67.75 198 GLY A C 1
ATOM 1632 O O . GLY A 1 198 ? 4.593 -33.750 3.331 1.00 67.75 198 GLY A O 1
ATOM 1633 N N . SER A 1 199 ? 4.358 -35.302 1.730 1.00 76.75 199 SER A N 1
ATOM 1634 C CA . SER A 1 199 ? 5.617 -35.997 2.052 1.00 76.75 199 SER A CA 1
ATOM 1635 C C . SER A 1 199 ? 6.837 -35.141 1.684 1.00 76.75 199 SER A C 1
ATOM 1637 O O . SER A 1 199 ? 6.767 -34.395 0.697 1.00 76.75 199 SER A O 1
ATOM 1639 N N . PRO A 1 200 ? 7.972 -35.282 2.399 1.00 81.31 200 PRO A N 1
ATOM 1640 C CA . PRO A 1 200 ? 9.250 -34.709 1.987 1.00 81.31 200 PRO A CA 1
ATOM 1641 C C . PRO A 1 200 ? 9.664 -35.179 0.589 1.00 81.31 200 PRO A C 1
ATOM 1643 O O . PRO A 1 200 ? 9.362 -36.303 0.186 1.00 81.31 200 PRO A O 1
ATOM 1646 N N . ILE A 1 201 ? 10.385 -34.326 -0.136 1.00 85.44 201 ILE A N 1
ATOM 1647 C CA . ILE A 1 201 ? 10.867 -34.613 -1.492 1.00 85.44 201 ILE A CA 1
ATOM 1648 C C . ILE A 1 201 ? 12.322 -35.104 -1.411 1.00 85.44 201 ILE A C 1
ATOM 1650 O O . ILE A 1 201 ? 13.169 -34.348 -0.931 1.00 85.44 201 ILE A O 1
ATOM 1654 N N . PRO A 1 202 ? 12.639 -36.333 -1.863 1.00 83.75 202 PRO A N 1
ATOM 1655 C CA . PRO A 1 202 ? 14.001 -36.866 -1.832 1.00 83.75 202 PRO A CA 1
ATOM 1656 C C . PRO A 1 202 ? 14.990 -36.075 -2.701 1.00 83.75 202 PRO A C 1
ATOM 1658 O O . PRO A 1 202 ? 14.641 -35.586 -3.775 1.00 83.75 202 PRO A O 1
ATOM 1661 N N . GLU A 1 203 ? 16.258 -36.007 -2.288 1.00 78.56 203 GLU A N 1
ATOM 1662 C CA . GLU A 1 203 ? 17.302 -35.199 -2.949 1.00 78.56 203 GLU A CA 1
ATOM 1663 C C . GLU A 1 203 ? 17.557 -35.572 -4.423 1.00 78.56 203 GLU A C 1
ATOM 1665 O O . GLU A 1 203 ? 18.018 -34.746 -5.208 1.00 78.56 203 GLU A O 1
ATOM 1670 N N . ASN A 1 204 ? 17.231 -36.799 -4.836 1.00 78.25 204 ASN A N 1
ATOM 1671 C CA . ASN A 1 204 ? 17.381 -37.278 -6.214 1.00 78.25 204 ASN A CA 1
ATOM 1672 C C . ASN A 1 204 ? 16.215 -36.894 -7.155 1.00 78.25 204 ASN A C 1
ATOM 1674 O O . ASN A 1 204 ? 16.335 -37.072 -8.372 1.00 78.25 204 ASN A O 1
ATOM 1678 N N . TYR A 1 205 ? 15.127 -36.294 -6.648 1.00 83.94 205 TYR A N 1
ATOM 1679 C CA . TYR A 1 205 ? 13.977 -35.871 -7.466 1.00 83.94 205 TYR A CA 1
ATOM 1680 C C . TYR A 1 205 ? 14.294 -34.732 -8.451 1.00 83.94 205 TYR A C 1
ATOM 1682 O O . TYR A 1 205 ? 13.524 -34.510 -9.389 1.00 83.94 205 TYR A O 1
ATOM 1690 N N . GLY A 1 206 ? 15.443 -34.053 -8.325 1.00 82.31 206 GLY A N 1
ATOM 1691 C CA . GLY A 1 206 ? 15.894 -33.024 -9.274 1.00 82.31 206 GLY A CA 1
ATOM 1692 C C . GLY A 1 206 ? 15.905 -33.507 -10.734 1.00 82.31 206 GLY A C 1
ATOM 1693 O O . GLY A 1 206 ? 15.593 -32.744 -11.655 1.00 82.31 206 GLY A O 1
ATOM 1694 N N . LYS A 1 207 ? 16.148 -34.806 -10.961 1.00 85.31 207 LYS A N 1
ATOM 1695 C CA . LYS A 1 207 ? 16.062 -35.441 -12.287 1.00 85.31 207 LYS A CA 1
ATOM 1696 C C . LYS A 1 207 ? 14.700 -35.225 -12.971 1.00 85.31 207 LYS A C 1
ATOM 1698 O O . LYS A 1 207 ? 14.678 -34.949 -14.170 1.00 85.31 207 LYS A O 1
ATOM 1703 N N . LEU A 1 208 ? 13.583 -35.248 -12.235 1.00 87.81 208 LEU A N 1
ATOM 1704 C CA . LEU A 1 208 ? 12.236 -35.056 -12.800 1.00 87.81 208 LEU A CA 1
ATOM 1705 C C . LEU A 1 208 ? 12.040 -33.658 -13.412 1.00 87.81 208 LEU A C 1
ATOM 1707 O O . LEU A 1 208 ? 11.310 -33.518 -14.395 1.00 87.81 208 LEU A O 1
ATOM 1711 N N . ALA A 1 209 ? 12.705 -32.631 -12.870 1.00 90.44 209 ALA A N 1
ATOM 1712 C CA . ALA A 1 209 ? 12.734 -31.290 -13.458 1.00 90.44 209 ALA A CA 1
ATOM 1713 C C . ALA A 1 209 ? 13.619 -31.232 -14.719 1.00 90.44 209 ALA A C 1
ATOM 1715 O O . ALA A 1 209 ? 13.293 -30.532 -15.680 1.00 90.44 209 ALA A O 1
ATOM 1716 N N . SER A 1 210 ? 14.715 -32.002 -14.745 1.00 90.94 210 SER A N 1
ATOM 1717 C CA . SER A 1 210 ? 15.584 -32.156 -15.922 1.00 90.94 210 SER A CA 1
ATOM 1718 C C . SER A 1 210 ? 14.825 -32.759 -17.106 1.00 90.94 210 SER A C 1
ATOM 1720 O O . SER A 1 210 ? 14.857 -32.217 -18.213 1.00 90.94 210 SER A O 1
ATOM 1722 N N . ASP A 1 211 ? 14.108 -33.859 -16.869 1.00 90.88 211 ASP A N 1
ATOM 1723 C CA . ASP A 1 211 ? 13.446 -34.636 -17.920 1.00 90.88 211 ASP A CA 1
ATOM 1724 C C . ASP A 1 211 ? 12.181 -33.937 -18.460 1.00 90.88 211 ASP A C 1
ATOM 1726 O O . ASP A 1 211 ? 11.925 -33.970 -19.670 1.00 90.88 211 ASP A O 1
ATOM 1730 N N . LEU A 1 212 ? 11.470 -33.174 -17.617 1.00 93.75 212 LEU A N 1
ATOM 1731 C CA . LEU A 1 212 ? 10.400 -32.271 -18.061 1.00 93.75 212 LEU A CA 1
ATOM 1732 C C . LEU A 1 212 ? 10.923 -31.189 -19.014 1.00 93.75 212 LEU A C 1
ATOM 1734 O O . LEU A 1 212 ? 10.359 -30.977 -20.086 1.00 93.75 212 LEU A O 1
ATOM 1738 N N . ASN A 1 213 ? 12.018 -30.520 -18.647 1.00 94.06 213 ASN A N 1
ATOM 1739 C CA . ASN A 1 213 ? 12.601 -29.450 -19.454 1.00 94.06 213 ASN A CA 1
ATOM 1740 C C . ASN A 1 213 ? 13.168 -29.964 -20.787 1.00 94.06 213 ASN A C 1
ATOM 1742 O O . ASN A 1 213 ? 12.952 -29.325 -21.813 1.00 94.06 213 ASN A O 1
ATOM 1746 N N . LYS A 1 214 ? 13.809 -31.142 -20.820 1.00 95.00 214 LYS A N 1
ATOM 1747 C CA . LYS A 1 214 ? 14.205 -31.796 -22.086 1.00 95.00 214 LYS A CA 1
ATOM 1748 C C . LYS A 1 214 ? 12.992 -32.003 -23.000 1.00 95.00 214 LYS A C 1
ATOM 1750 O O . LYS A 1 214 ? 13.032 -31.633 -24.172 1.00 95.00 214 LYS A O 1
ATOM 1755 N N . SER A 1 215 ? 11.900 -32.528 -22.444 1.00 95.69 215 SER A N 1
ATOM 1756 C CA . SER A 1 215 ? 10.649 -32.772 -23.173 1.00 95.69 215 SER A CA 1
ATOM 1757 C C . SER A 1 215 ? 10.028 -31.472 -23.702 1.00 95.69 215 SER A C 1
ATOM 1759 O O . SER A 1 215 ? 9.649 -31.391 -24.870 1.00 95.69 215 SER A O 1
ATOM 1761 N N . ALA A 1 216 ? 9.991 -30.421 -22.878 1.00 96.31 216 ALA A N 1
ATOM 1762 C CA . ALA A 1 216 ? 9.483 -29.105 -23.258 1.00 96.31 216 ALA A CA 1
ATOM 1763 C C . ALA A 1 216 ? 10.328 -28.428 -24.355 1.00 96.31 216 ALA A C 1
ATOM 1765 O O . ALA A 1 216 ? 9.764 -27.847 -25.278 1.00 96.31 216 ALA A O 1
ATOM 1766 N N . GLN A 1 217 ? 11.661 -28.546 -24.316 1.00 95.25 217 GLN A N 1
ATOM 1767 C CA . GLN A 1 217 ? 12.557 -28.017 -25.359 1.00 95.25 217 GLN A CA 1
ATOM 1768 C C . GLN A 1 217 ? 12.324 -28.688 -26.725 1.00 95.25 217 GLN A C 1
ATOM 1770 O O . GLN A 1 217 ? 12.315 -28.012 -27.757 1.00 95.25 217 GLN A O 1
ATOM 1775 N N . ILE A 1 218 ? 12.078 -30.004 -26.744 1.00 95.75 218 ILE A N 1
ATOM 1776 C CA . ILE A 1 218 ? 11.753 -30.750 -27.973 1.00 95.75 218 ILE A CA 1
ATOM 1777 C C . ILE A 1 218 ? 10.412 -30.270 -28.559 1.00 95.75 218 ILE A C 1
ATOM 1779 O O . ILE A 1 218 ? 10.319 -30.008 -29.761 1.00 95.75 218 ILE A O 1
ATOM 1783 N N . LEU A 1 219 ? 9.385 -30.102 -27.715 1.00 95.50 219 LEU A N 1
ATOM 1784 C CA . LEU A 1 219 ? 8.069 -29.591 -28.125 1.00 95.50 219 LEU A CA 1
ATOM 1785 C C . LEU A 1 219 ? 8.132 -28.135 -28.619 1.00 95.50 219 LEU A C 1
ATOM 1787 O O . LEU A 1 219 ? 7.543 -27.803 -29.646 1.00 95.50 219 LEU A O 1
ATOM 1791 N N . LEU A 1 220 ? 8.891 -27.279 -27.929 1.00 93.69 220 LEU A N 1
ATOM 1792 C CA . LEU A 1 220 ? 9.131 -25.886 -28.308 1.00 93.69 220 LEU A CA 1
ATOM 1793 C C . LEU A 1 220 ? 9.698 -25.784 -29.730 1.00 93.69 220 LEU A C 1
ATOM 1795 O O . LEU A 1 220 ? 9.190 -25.015 -30.551 1.00 93.69 220 LEU A O 1
ATOM 1799 N N . HIS A 1 221 ? 10.713 -26.594 -30.049 1.00 92.06 221 HIS A N 1
ATOM 1800 C CA . HIS A 1 221 ? 11.291 -26.632 -31.390 1.00 92.06 221 HIS A CA 1
ATOM 1801 C C . HIS A 1 221 ? 10.280 -27.138 -32.433 1.00 92.06 221 HIS A C 1
ATOM 1803 O O . HIS A 1 221 ? 10.062 -26.472 -33.446 1.00 92.06 221 HIS A O 1
ATOM 1809 N N . SER A 1 222 ? 9.597 -28.259 -32.167 1.00 93.19 222 SER A N 1
ATOM 1810 C CA . SER A 1 222 ? 8.673 -28.883 -33.131 1.00 93.19 222 SER A CA 1
ATOM 1811 C C . SER A 1 222 ? 7.423 -28.050 -33.449 1.00 93.19 222 SER A C 1
ATOM 1813 O O . SER A 1 222 ? 6.858 -28.191 -34.534 1.00 93.19 222 SER A O 1
ATOM 1815 N N . LYS A 1 223 ? 7.000 -27.153 -32.547 1.00 92.50 223 LYS A N 1
ATOM 1816 C CA . LYS A 1 223 ? 5.801 -26.306 -32.703 1.00 92.50 223 LYS A CA 1
ATOM 1817 C C . LYS A 1 223 ? 6.082 -24.809 -32.886 1.00 92.50 223 LYS A C 1
ATOM 1819 O O . LYS A 1 223 ? 5.136 -24.027 -32.937 1.00 92.50 223 LYS A O 1
ATOM 1824 N N . THR A 1 224 ? 7.343 -24.393 -33.059 1.00 90.88 224 THR A N 1
ATOM 1825 C CA . THR A 1 224 ? 7.747 -22.969 -33.166 1.00 90.88 224 THR A CA 1
ATOM 1826 C C . THR A 1 224 ? 6.923 -22.147 -34.178 1.00 90.88 224 THR A C 1
ATOM 1828 O O . THR A 1 224 ? 6.671 -20.968 -33.936 1.00 90.88 224 THR A O 1
ATOM 1831 N N . LEU A 1 225 ? 6.473 -22.729 -35.299 1.00 91.25 225 LEU A N 1
ATOM 1832 C CA . LEU A 1 225 ? 5.630 -22.015 -36.273 1.00 91.25 225 LEU A CA 1
ATOM 1833 C C . LEU A 1 225 ? 4.212 -21.734 -35.751 1.00 91.25 225 LEU A C 1
ATOM 1835 O O . LEU A 1 225 ? 3.747 -20.606 -35.876 1.00 91.25 225 LEU A O 1
ATOM 1839 N N . ALA A 1 226 ? 3.561 -22.716 -35.122 1.00 92.00 226 ALA A N 1
ATOM 1840 C CA . ALA A 1 226 ? 2.230 -22.545 -34.534 1.00 92.00 226 ALA A CA 1
ATOM 1841 C C . ALA A 1 226 ? 2.265 -21.574 -33.341 1.00 92.00 226 ALA A C 1
ATOM 1843 O O . ALA A 1 226 ? 1.411 -20.702 -33.218 1.00 92.00 226 ALA A O 1
ATOM 1844 N N . PHE A 1 227 ? 3.315 -21.644 -32.517 1.00 94.19 227 PHE A N 1
ATOM 1845 C CA . PHE A 1 227 ? 3.542 -20.678 -31.441 1.00 94.19 227 PHE A CA 1
ATOM 1846 C C . PHE A 1 227 ? 3.627 -19.221 -31.939 1.00 94.19 227 PHE A C 1
ATOM 1848 O O . PHE A 1 227 ? 3.083 -18.323 -31.300 1.00 94.19 227 PHE A O 1
ATOM 1855 N N . ARG A 1 228 ? 4.248 -18.970 -33.102 1.00 92.12 228 ARG A N 1
ATOM 1856 C CA . ARG A 1 228 ? 4.324 -17.622 -33.703 1.00 92.12 228 ARG A CA 1
ATOM 1857 C C . ARG A 1 228 ? 2.977 -17.080 -34.186 1.00 92.12 228 ARG A C 1
ATOM 1859 O O . ARG A 1 228 ? 2.823 -15.864 -34.254 1.00 92.12 228 ARG A O 1
ATOM 1866 N N . GLN A 1 229 ? 2.012 -17.942 -34.503 1.00 92.38 229 GLN A N 1
ATOM 1867 C CA . GLN A 1 229 ? 0.693 -17.516 -34.984 1.00 92.38 229 GLN A CA 1
ATOM 1868 C C . GLN A 1 229 ? -0.182 -16.938 -33.857 1.00 92.38 229 GLN A C 1
ATOM 1870 O O . GLN A 1 229 ? -0.999 -16.054 -34.132 1.00 92.38 229 GLN A O 1
ATOM 1875 N N . LEU A 1 230 ? 0.069 -17.329 -32.596 1.00 92.50 230 LEU A N 1
ATOM 1876 C CA . LEU A 1 230 ? -0.694 -16.894 -31.417 1.00 92.50 230 LEU A CA 1
ATOM 1877 C C . LEU A 1 230 ? -0.897 -15.375 -31.345 1.00 92.50 230 LEU A C 1
ATOM 1879 O O . LEU A 1 230 ? -2.006 -14.920 -31.078 1.00 92.50 230 LEU A O 1
ATOM 1883 N N . HIS A 1 231 ? 0.146 -14.574 -31.594 1.00 94.50 231 HIS A N 1
ATOM 1884 C CA . HIS A 1 231 ? 0.006 -13.115 -31.540 1.00 94.50 231 HIS A CA 1
ATOM 1885 C C . HIS A 1 231 ? -0.902 -12.595 -32.660 1.00 94.50 231 HIS A C 1
ATOM 1887 O O . HIS A 1 231 ? -1.868 -11.890 -32.387 1.00 94.50 231 HIS A O 1
ATOM 1893 N N . SER A 1 232 ? -0.661 -13.009 -33.908 1.00 90.31 232 SER A N 1
ATOM 1894 C CA . SER A 1 232 ? -1.468 -12.573 -35.057 1.00 90.31 232 SER A CA 1
ATOM 1895 C C . SER A 1 232 ? -2.951 -12.956 -34.960 1.00 90.31 232 SER A C 1
ATOM 1897 O O . SER A 1 232 ? -3.792 -12.218 -35.470 1.00 90.31 232 SER A O 1
ATOM 1899 N N . GLN A 1 233 ? -3.258 -14.074 -34.293 1.00 89.69 233 GLN A N 1
ATOM 1900 C CA . GLN A 1 233 ? -4.614 -14.595 -34.103 1.00 89.69 233 GLN A CA 1
ATOM 1901 C C . GLN A 1 233 ? -5.337 -13.942 -32.915 1.00 89.69 233 GLN A C 1
ATOM 1903 O O . GLN A 1 233 ? -6.483 -13.529 -33.055 1.00 89.69 233 GLN A O 1
ATOM 1908 N N . PHE A 1 234 ? -4.682 -13.841 -31.752 1.00 91.00 234 PHE A N 1
ATOM 1909 C CA . PHE A 1 234 ? -5.344 -13.471 -30.492 1.00 91.00 234 PHE A CA 1
ATOM 1910 C C . PHE A 1 234 ? -5.093 -12.027 -30.029 1.00 91.00 234 PHE A C 1
ATOM 1912 O O . PHE A 1 234 ? -5.750 -11.579 -29.087 1.00 91.00 234 PHE A O 1
ATOM 1919 N N . ALA A 1 235 ? -4.172 -11.278 -30.649 1.00 90.06 235 ALA A N 1
ATOM 1920 C CA . ALA A 1 235 ? -3.933 -9.879 -30.293 1.00 90.06 235 ALA A CA 1
ATOM 1921 C C . ALA A 1 235 ? -4.938 -8.922 -30.949 1.00 90.06 235 ALA A C 1
ATOM 1923 O O . ALA A 1 235 ? -5.266 -9.026 -32.136 1.00 90.06 235 ALA A O 1
ATOM 1924 N N . ASP A 1 236 ? -5.365 -7.930 -30.171 1.00 91.44 236 ASP A N 1
ATOM 1925 C CA . ASP A 1 236 ? -6.165 -6.807 -30.653 1.00 91.44 236 ASP A CA 1
ATOM 1926 C C . ASP A 1 236 ? -5.335 -5.854 -31.532 1.00 91.44 236 ASP A C 1
ATOM 1928 O O . ASP A 1 236 ? -4.104 -5.823 -31.452 1.00 91.44 236 ASP A O 1
ATOM 1932 N N . GLU A 1 237 ? -5.997 -5.015 -32.328 1.00 91.00 237 GLU A N 1
ATOM 1933 C CA . GLU A 1 237 ? -5.318 -3.947 -33.066 1.00 91.00 237 GLU A CA 1
ATOM 1934 C C . GLU A 1 237 ? -4.836 -2.817 -32.140 1.00 91.00 237 GLU A C 1
ATOM 1936 O O . GLU A 1 237 ? -3.738 -2.285 -32.330 1.00 91.00 237 GLU A O 1
ATOM 1941 N N . LEU A 1 238 ? -5.627 -2.458 -31.120 1.00 85.62 238 LEU A N 1
ATOM 1942 C CA . LEU A 1 238 ? -5.436 -1.250 -30.306 1.00 85.62 238 LEU A CA 1
ATOM 1943 C C . LEU A 1 238 ? -5.186 -1.522 -28.818 1.00 85.62 238 LEU A C 1
ATOM 1945 O O . LEU A 1 238 ? -4.547 -0.701 -28.149 1.00 85.62 238 LEU A O 1
ATOM 1949 N N . GLU A 1 239 ? -5.670 -2.645 -28.292 1.00 81.25 239 GLU A N 1
ATOM 1950 C CA . GLU A 1 239 ? -5.684 -2.937 -26.852 1.00 81.25 239 GLU A CA 1
ATOM 1951 C C . GLU A 1 239 ? -4.807 -4.146 -26.479 1.00 81.25 239 GLU A C 1
ATOM 1953 O O . GLU A 1 239 ? -4.489 -4.997 -27.307 1.00 81.25 239 GLU A O 1
ATOM 1958 N N . ASN A 1 240 ? -4.376 -4.226 -25.221 1.00 85.00 240 ASN A N 1
ATOM 1959 C CA . ASN A 1 240 ? -3.670 -5.410 -24.738 1.00 85.00 240 ASN A CA 1
ATOM 1960 C C . ASN A 1 240 ? -4.705 -6.455 -24.294 1.00 85.00 240 ASN A C 1
ATOM 1962 O O . ASN A 1 240 ? -5.650 -6.113 -23.585 1.00 85.00 240 ASN A O 1
ATOM 1966 N N . ARG A 1 241 ? -4.528 -7.722 -24.680 1.00 84.31 241 ARG A N 1
ATOM 1967 C CA . ARG A 1 241 ? -5.409 -8.840 -24.280 1.00 84.31 241 ARG A CA 1
ATOM 1968 C C . ARG A 1 241 ? -4.657 -9.812 -23.374 1.00 84.31 241 ARG A C 1
ATOM 1970 O O . ARG A 1 241 ? -3.433 -9.841 -23.404 1.00 84.31 241 ARG A O 1
ATOM 1977 N N . LYS A 1 242 ? -5.360 -10.617 -22.576 1.00 86.31 242 LYS A N 1
ATOM 1978 C CA . LYS A 1 242 ? -4.752 -11.670 -21.742 1.00 86.31 242 LYS A CA 1
ATOM 1979 C C . LYS A 1 242 ? -5.011 -13.055 -22.342 1.00 86.31 242 LYS A C 1
ATOM 1981 O O . LYS A 1 242 ? -6.084 -13.286 -22.889 1.00 86.31 242 LYS A O 1
ATOM 1986 N N . ILE A 1 243 ? -4.046 -13.966 -22.222 1.00 88.88 243 ILE A N 1
ATOM 1987 C CA . ILE A 1 243 ? -4.194 -15.395 -22.530 1.00 88.88 243 ILE A CA 1
ATOM 1988 C C . ILE A 1 243 ? -3.588 -16.223 -21.393 1.00 88.88 243 ILE A C 1
ATOM 1990 O O . ILE A 1 243 ? -2.510 -15.894 -20.897 1.00 88.88 243 ILE A O 1
ATOM 1994 N N . SER A 1 244 ? -4.242 -17.310 -20.986 1.00 90.06 244 SER A N 1
ATOM 1995 C CA . SER A 1 244 ? -3.620 -18.281 -20.081 1.00 90.06 244 SER A CA 1
ATOM 1996 C C . SER A 1 244 ? -2.648 -19.180 -20.855 1.00 90.06 244 SER A C 1
ATOM 1998 O O . SER A 1 244 ? -2.852 -19.479 -22.036 1.00 90.06 244 SER A O 1
ATOM 2000 N N . ILE A 1 245 ? -1.603 -19.672 -20.187 1.00 91.38 245 ILE A N 1
ATOM 2001 C CA . ILE A 1 245 ? -0.676 -20.666 -20.757 1.00 91.38 245 ILE A CA 1
ATOM 2002 C C . ILE A 1 245 ? -1.446 -21.940 -21.146 1.00 91.38 245 ILE A C 1
ATOM 2004 O O . ILE A 1 245 ? -1.157 -22.551 -22.174 1.00 91.38 245 ILE A O 1
ATOM 2008 N N . LYS A 1 246 ? -2.479 -22.294 -20.370 1.00 90.75 246 LYS A N 1
ATOM 2009 C CA . LYS A 1 246 ? -3.408 -23.406 -20.619 1.00 90.75 246 LYS A CA 1
ATOM 2010 C C . LYS A 1 246 ? -4.151 -23.243 -21.951 1.00 90.75 246 LYS A C 1
ATOM 2012 O O . LYS A 1 246 ? -4.098 -24.153 -22.776 1.00 90.75 246 LYS A O 1
ATOM 2017 N N . SER A 1 247 ? -4.768 -22.091 -22.214 1.00 89.25 247 SER A N 1
ATOM 2018 C CA . SER A 1 247 ? -5.530 -21.849 -23.451 1.00 89.25 247 SER A CA 1
ATOM 2019 C C . SER A 1 247 ? -4.617 -21.616 -24.669 1.00 89.25 247 SER A C 1
ATOM 2021 O O . SER A 1 247 ? -4.905 -22.124 -25.754 1.00 89.25 247 SER A O 1
ATOM 2023 N N . ALA A 1 248 ? -3.444 -20.996 -24.489 1.00 92.50 248 ALA A N 1
ATOM 2024 C CA . ALA A 1 248 ? -2.408 -20.926 -25.528 1.00 92.50 248 ALA A CA 1
ATOM 2025 C C . ALA A 1 248 ? -1.876 -22.322 -25.926 1.00 92.50 248 ALA A C 1
ATOM 2027 O O . ALA A 1 248 ? -1.738 -22.627 -27.114 1.00 92.50 248 ALA A O 1
ATOM 2028 N N . ALA A 1 249 ? -1.631 -23.200 -24.946 1.00 94.19 249 ALA A N 1
ATOM 2029 C CA . ALA A 1 249 ? -1.199 -24.575 -25.186 1.00 94.19 249 ALA A CA 1
ATOM 2030 C C . ALA A 1 249 ? -2.308 -25.420 -25.840 1.00 94.19 249 ALA A C 1
ATOM 2032 O O . ALA A 1 249 ? -2.025 -26.150 -26.793 1.00 94.19 249 ALA A O 1
ATOM 2033 N N . ARG A 1 250 ? -3.569 -25.280 -25.393 1.00 93.56 250 ARG A N 1
ATOM 2034 C CA . ARG A 1 250 ? -4.744 -25.921 -26.020 1.00 93.56 250 ARG A CA 1
ATOM 2035 C C . ARG A 1 250 ? -4.784 -25.654 -27.526 1.00 93.56 250 ARG A C 1
ATOM 2037 O O . ARG A 1 250 ? -4.933 -26.597 -28.302 1.00 93.56 250 ARG A O 1
ATOM 2044 N N . HIS A 1 251 ? -4.567 -24.401 -27.938 1.00 91.81 251 HIS A N 1
ATOM 2045 C CA . HIS A 1 251 ? -4.533 -24.009 -29.348 1.00 91.81 251 HIS A CA 1
ATOM 2046 C C . HIS A 1 251 ? -3.337 -24.615 -30.110 1.00 91.81 251 HIS A C 1
ATOM 2048 O O . HIS A 1 251 ? -3.526 -25.315 -31.103 1.00 91.81 251 HIS A O 1
ATOM 2054 N N . VAL A 1 252 ? -2.099 -24.406 -29.640 1.00 93.81 252 VAL A N 1
ATOM 2055 C CA . VAL A 1 252 ? -0.873 -24.823 -30.363 1.00 93.81 252 VAL A CA 1
ATOM 2056 C C . VAL A 1 252 ? -0.732 -26.346 -30.488 1.00 93.81 252 VAL A C 1
ATOM 2058 O O . VAL A 1 252 ? -0.220 -26.862 -31.495 1.00 93.81 252 VAL A O 1
ATOM 2061 N N . PHE A 1 253 ? -1.188 -27.087 -29.479 1.00 94.12 253 PHE A N 1
ATOM 2062 C CA . PHE A 1 253 ? -1.137 -28.548 -29.457 1.00 94.12 253 PHE A CA 1
ATOM 2063 C C . PHE A 1 253 ? -2.437 -29.219 -29.909 1.00 94.12 253 PHE A C 1
ATOM 2065 O O . PHE A 1 253 ? -2.423 -30.434 -30.078 1.00 94.12 253 PHE A O 1
ATOM 2072 N N . GLN A 1 254 ? -3.505 -28.450 -30.166 1.00 89.75 254 GLN A N 1
ATOM 2073 C CA . GLN A 1 254 ? -4.828 -28.940 -30.584 1.00 89.75 254 GLN A CA 1
ATOM 2074 C C . GLN A 1 254 ? -5.364 -30.035 -29.641 1.00 89.75 254 GLN A C 1
ATOM 2076 O O . GLN A 1 254 ? -5.833 -31.088 -30.062 1.00 89.75 254 GLN A O 1
ATOM 2081 N N . ASN A 1 255 ? -5.237 -29.782 -28.337 1.00 83.88 255 ASN A N 1
ATOM 2082 C CA . ASN A 1 255 ? -5.491 -30.735 -27.260 1.00 83.88 255 ASN A CA 1
ATOM 2083 C C . ASN A 1 255 ? -6.260 -30.041 -26.124 1.00 83.88 255 ASN A C 1
ATOM 2085 O O . ASN A 1 255 ? -5.781 -29.048 -25.585 1.00 83.88 255 ASN A O 1
ATOM 2089 N N . GLY A 1 256 ? -7.416 -30.580 -25.720 1.00 79.69 256 GLY A N 1
ATOM 2090 C CA . GLY A 1 256 ? -8.251 -30.002 -24.658 1.00 79.69 256 GLY A CA 1
ATOM 2091 C C . GLY A 1 256 ? -7.581 -29.934 -23.275 1.00 79.69 256 GLY A C 1
ATOM 2092 O O . GLY A 1 256 ? -7.841 -28.988 -22.527 1.00 79.69 256 GLY A O 1
ATOM 2093 N N . ASN A 1 257 ? -6.683 -30.879 -22.966 1.00 87.56 257 ASN A N 1
ATOM 2094 C CA . ASN A 1 257 ? -5.941 -30.956 -21.701 1.00 87.56 257 ASN A CA 1
ATOM 2095 C C . ASN A 1 257 ? -4.425 -31.070 -21.968 1.00 87.56 257 ASN A C 1
ATOM 2097 O O . ASN A 1 257 ? -3.904 -32.182 -22.100 1.00 87.56 257 ASN A O 1
ATOM 2101 N N . PRO A 1 258 ? -3.703 -29.936 -22.080 1.00 92.06 258 PRO A N 1
ATOM 2102 C CA . PRO A 1 258 ? -2.266 -29.925 -22.347 1.00 92.06 258 PRO A CA 1
ATOM 2103 C C . PRO A 1 258 ? -1.434 -30.631 -21.269 1.00 92.06 258 PRO A C 1
ATOM 2105 O O . PRO A 1 258 ? -1.703 -30.493 -20.078 1.00 92.06 258 PRO A O 1
ATOM 2108 N N . THR A 1 259 ? -0.389 -31.353 -21.681 1.00 94.56 259 THR A N 1
ATOM 2109 C CA . THR A 1 259 ? 0.545 -32.018 -20.750 1.00 94.56 259 THR A CA 1
ATOM 2110 C C . THR A 1 259 ? 1.496 -31.022 -20.081 1.00 94.56 259 THR A C 1
ATOM 2112 O O . THR A 1 259 ? 1.684 -29.905 -20.566 1.00 94.56 259 THR A O 1
ATOM 2115 N N . GLU A 1 260 ? 2.180 -31.419 -19.003 1.00 94.12 260 GLU A N 1
ATOM 2116 C CA . GLU A 1 260 ? 3.093 -30.515 -18.282 1.00 94.12 260 GLU A CA 1
ATOM 2117 C C . GLU A 1 260 ? 4.238 -30.010 -19.175 1.00 94.12 260 GLU A C 1
ATOM 2119 O O . GLU A 1 260 ? 4.634 -28.848 -19.099 1.00 94.12 260 GLU A O 1
ATOM 2124 N N . ALA A 1 261 ? 4.730 -30.861 -20.082 1.00 95.56 261 ALA A N 1
ATOM 2125 C CA . ALA A 1 261 ? 5.745 -30.488 -21.064 1.00 95.56 261 ALA A CA 1
ATOM 2126 C C . ALA A 1 261 ? 5.196 -29.524 -22.135 1.00 95.56 261 ALA A C 1
ATOM 2128 O O . ALA A 1 261 ? 5.924 -28.643 -22.593 1.00 95.56 261 ALA A O 1
ATOM 2129 N N . GLN A 1 262 ? 3.915 -29.645 -22.509 1.00 96.44 262 GLN A N 1
ATOM 2130 C CA . GLN A 1 262 ? 3.243 -28.705 -23.414 1.00 96.44 262 GLN A CA 1
ATOM 2131 C C . GLN A 1 262 ? 3.070 -27.333 -22.745 1.00 96.44 262 GLN A C 1
ATOM 2133 O O . GLN A 1 262 ? 3.455 -26.323 -23.341 1.00 96.44 262 GLN A O 1
ATOM 2138 N N . LEU A 1 263 ? 2.596 -27.291 -21.494 1.00 95.38 263 LEU A N 1
ATOM 2139 C CA . LEU A 1 263 ? 2.476 -26.062 -20.696 1.00 95.38 263 LEU A CA 1
ATOM 2140 C C . LEU A 1 263 ? 3.834 -25.367 -20.520 1.00 95.38 263 LEU A C 1
ATOM 2142 O O . LEU A 1 263 ? 3.964 -24.190 -20.852 1.00 95.38 263 LEU A O 1
ATOM 2146 N N . LEU A 1 264 ? 4.871 -26.103 -20.099 1.00 95.69 264 LEU A N 1
ATOM 2147 C CA . LEU A 1 264 ? 6.220 -25.550 -19.948 1.00 95.69 264 LEU A CA 1
ATOM 2148 C C . LEU A 1 264 ? 6.793 -25.058 -21.290 1.00 95.69 264 LEU A C 1
ATOM 2150 O O . LEU A 1 264 ? 7.349 -23.965 -21.343 1.00 95.69 264 LEU A O 1
ATOM 2154 N N . SER A 1 265 ? 6.618 -25.796 -22.393 1.00 96.75 265 SER A N 1
ATOM 2155 C CA . SER A 1 265 ? 7.080 -25.334 -23.715 1.00 96.75 265 SER A CA 1
ATOM 2156 C C . SER A 1 265 ? 6.371 -24.053 -24.175 1.00 96.75 265 SER A C 1
ATOM 2158 O O . SER A 1 265 ? 6.997 -23.186 -24.783 1.00 96.75 265 SER A O 1
ATOM 2160 N N . THR A 1 266 ? 5.092 -23.898 -23.816 1.00 95.94 266 THR A N 1
ATOM 2161 C CA . THR A 1 266 ? 4.288 -22.703 -24.102 1.00 95.94 266 THR A CA 1
ATOM 2162 C C . THR A 1 266 ? 4.782 -21.512 -23.292 1.00 95.94 266 THR A C 1
ATOM 2164 O O . THR A 1 266 ? 5.078 -20.470 -23.872 1.00 95.94 266 THR A O 1
ATOM 2167 N N . HIS A 1 267 ? 4.981 -21.683 -21.980 1.00 93.75 267 HIS A N 1
ATOM 2168 C CA . HIS A 1 267 ? 5.633 -20.684 -21.127 1.00 93.75 267 HIS A CA 1
ATOM 2169 C C . HIS A 1 267 ? 6.985 -20.240 -21.701 1.00 93.75 267 HIS A C 1
ATOM 2171 O O . HIS A 1 267 ? 7.222 -19.052 -21.895 1.00 93.75 267 HIS A O 1
ATOM 2177 N N . MET A 1 268 ? 7.854 -21.194 -22.050 1.00 93.06 268 MET A N 1
ATOM 2178 C CA . MET A 1 268 ? 9.197 -20.917 -22.569 1.00 93.06 268 MET A CA 1
ATOM 2179 C C . MET A 1 268 ? 9.195 -20.172 -23.911 1.00 93.06 268 MET A C 1
ATOM 2181 O O . MET A 1 268 ? 10.144 -19.436 -24.185 1.00 93.06 268 MET A O 1
ATOM 2185 N N . PHE A 1 269 ? 8.156 -20.333 -24.738 1.00 94.25 269 PHE A N 1
ATOM 2186 C CA . PHE A 1 269 ? 7.969 -19.516 -25.936 1.00 94.25 269 PHE A CA 1
ATOM 2187 C C . PHE A 1 269 ? 7.516 -18.094 -25.584 1.00 94.25 269 PHE A C 1
ATOM 2189 O O . PHE A 1 269 ? 8.179 -17.130 -25.966 1.00 94.25 269 PHE A O 1
ATOM 2196 N N . LEU A 1 270 ? 6.415 -17.964 -24.834 1.00 92.38 270 LEU A N 1
ATOM 2197 C CA . LEU A 1 270 ? 5.803 -16.673 -24.501 1.00 92.38 270 LEU A CA 1
ATOM 2198 C C . LEU A 1 270 ? 6.778 -15.774 -23.721 1.00 92.38 270 LEU A C 1
ATOM 2200 O O . LEU A 1 270 ? 6.964 -14.615 -24.076 1.00 92.38 270 LEU A O 1
ATOM 2204 N N . PHE A 1 271 ? 7.488 -16.337 -22.739 1.00 88.94 271 PHE A N 1
ATOM 2205 C CA . PHE A 1 271 ? 8.519 -15.649 -21.955 1.00 88.94 271 PHE A CA 1
ATOM 2206 C C . PHE A 1 271 ? 9.685 -15.120 -22.807 1.00 88.94 271 PHE A C 1
ATOM 2208 O O . PHE A 1 271 ? 10.317 -14.119 -22.464 1.00 88.94 271 PHE A O 1
ATOM 2215 N N . LYS A 1 272 ? 10.012 -15.819 -23.900 1.00 87.88 272 LYS A N 1
ATOM 2216 C CA . LYS A 1 272 ? 11.126 -15.477 -24.789 1.00 87.88 272 LYS A CA 1
ATOM 2217 C C . LYS A 1 272 ? 10.729 -14.412 -25.810 1.00 87.88 272 LYS A C 1
ATOM 2219 O O . LYS A 1 272 ? 11.500 -13.487 -26.045 1.00 87.88 272 LYS A O 1
ATOM 2224 N N . GLU A 1 273 ? 9.547 -14.522 -26.408 1.00 89.44 273 GLU A N 1
ATOM 2225 C CA . GLU A 1 273 ? 9.040 -13.591 -27.427 1.00 89.44 273 GLU A CA 1
ATOM 2226 C C . GLU A 1 273 ? 8.361 -12.359 -26.771 1.00 89.44 273 GLU A C 1
ATOM 2228 O O . GLU A 1 273 ? 7.260 -11.933 -27.125 1.00 89.44 273 GLU A O 1
ATOM 2233 N N . ASN A 1 274 ? 9.069 -11.772 -25.801 1.00 86.44 274 ASN A N 1
ATOM 2234 C CA . ASN A 1 274 ? 8.698 -10.669 -24.895 1.00 86.44 274 ASN A CA 1
ATOM 2235 C C . ASN A 1 274 ? 8.254 -9.340 -25.557 1.00 86.44 274 ASN A C 1
ATOM 2237 O O . ASN A 1 274 ? 7.630 -8.476 -24.923 1.00 86.44 274 ASN A O 1
ATOM 2241 N N . ILE A 1 275 ? 8.564 -9.165 -26.843 1.00 88.25 275 ILE A N 1
ATOM 2242 C CA . ILE A 1 275 ? 8.043 -8.080 -27.683 1.00 88.25 275 ILE A CA 1
ATOM 2243 C C . ILE A 1 275 ? 6.531 -8.246 -27.881 1.00 88.25 275 ILE A C 1
ATOM 2245 O O . ILE A 1 275 ? 5.811 -7.252 -27.861 1.00 88.25 275 ILE A O 1
ATOM 2249 N N . TYR A 1 276 ? 6.043 -9.480 -28.006 1.00 90.56 276 TYR A N 1
ATOM 2250 C CA . TYR A 1 276 ? 4.642 -9.808 -28.278 1.00 90.56 276 TYR A CA 1
ATOM 2251 C C . TYR A 1 276 ? 3.862 -10.151 -27.001 1.00 90.56 276 TYR A C 1
ATOM 2253 O O . TYR A 1 276 ? 2.701 -9.759 -26.874 1.00 90.56 276 TYR A O 1
ATOM 2261 N N . PHE A 1 277 ? 4.501 -10.851 -26.054 1.00 89.81 277 PHE A N 1
ATOM 2262 C CA . PHE A 1 277 ? 3.868 -11.377 -24.839 1.00 89.81 277 PHE A CA 1
ATOM 2263 C C . PHE A 1 277 ? 4.610 -10.911 -23.577 1.00 89.81 277 PHE A C 1
ATOM 2265 O O . PHE A 1 277 ? 5.774 -11.236 -23.372 1.00 89.81 277 PHE A O 1
ATOM 2272 N N . MET A 1 278 ? 3.942 -10.173 -22.696 1.00 85.44 278 MET A N 1
ATOM 2273 C CA . MET A 1 278 ? 4.448 -9.838 -21.360 1.00 85.44 278 MET A CA 1
ATOM 2274 C C . MET A 1 278 ? 3.904 -10.851 -20.350 1.00 85.44 278 MET A C 1
ATOM 2276 O O . MET A 1 278 ? 2.722 -11.174 -20.409 1.00 85.44 278 MET A O 1
ATOM 2280 N N . ALA A 1 279 ? 4.720 -11.343 -19.416 1.00 82.56 279 ALA A N 1
ATOM 2281 C CA . ALA A 1 279 ? 4.197 -12.129 -18.295 1.00 82.56 279 ALA A CA 1
ATOM 2282 C C . ALA A 1 279 ? 3.284 -11.243 -17.428 1.00 82.56 279 ALA A C 1
ATOM 2284 O O . ALA A 1 279 ? 3.656 -10.109 -17.118 1.00 82.56 279 ALA A O 1
ATOM 2285 N N . ASP A 1 280 ? 2.102 -11.738 -17.058 1.00 77.50 280 ASP A N 1
ATOM 2286 C CA . ASP A 1 280 ? 1.147 -10.986 -16.243 1.00 77.50 280 ASP A CA 1
ATOM 2287 C C . ASP A 1 280 ? 1.654 -10.887 -14.791 1.00 77.50 280 ASP A C 1
ATOM 2289 O O . ASP A 1 280 ? 1.780 -11.915 -14.118 1.00 77.50 280 ASP A O 1
ATOM 2293 N N . PRO A 1 281 ? 1.939 -9.682 -14.257 1.00 65.50 281 PRO A N 1
ATOM 2294 C CA . PRO A 1 281 ? 2.478 -9.542 -12.905 1.00 65.50 281 PRO A CA 1
ATOM 2295 C C . PRO A 1 281 ? 1.475 -9.947 -11.809 1.00 65.50 281 PRO A C 1
ATOM 2297 O O . PRO A 1 281 ? 1.870 -10.108 -10.653 1.00 65.50 281 PRO A O 1
ATOM 2300 N N . MET A 1 282 ? 0.194 -10.132 -12.154 1.00 62.50 282 MET A N 1
ATOM 2301 C CA . MET A 1 282 ? -0.848 -10.619 -11.248 1.00 62.50 282 MET A CA 1
ATOM 2302 C C . MET A 1 282 ? -1.077 -12.133 -11.320 1.00 62.50 282 MET A C 1
ATOM 2304 O O . MET A 1 282 ? -1.675 -12.703 -10.407 1.00 62.50 282 MET A O 1
ATOM 2308 N N . GLN A 1 283 ? -0.659 -12.793 -12.404 1.00 71.31 283 GLN A N 1
ATOM 2309 C CA . GLN A 1 283 ? -1.039 -14.172 -12.706 1.00 71.31 283 GLN A CA 1
ATOM 2310 C C . GLN A 1 283 ? 0.125 -14.932 -13.358 1.00 71.31 283 GLN A C 1
ATOM 2312 O O . GLN A 1 283 ? 0.342 -14.859 -14.562 1.00 71.31 283 GLN A O 1
ATOM 2317 N N . ILE A 1 284 ? 0.820 -15.741 -12.552 1.00 73.19 284 ILE A N 1
ATOM 2318 C CA . ILE A 1 284 ? 2.000 -16.551 -12.930 1.00 73.19 284 ILE A CA 1
ATOM 2319 C C . ILE A 1 284 ? 1.743 -17.506 -14.122 1.00 73.19 284 ILE A C 1
ATOM 2321 O O . ILE A 1 284 ? 2.684 -17.951 -14.775 1.00 73.19 284 ILE A O 1
ATOM 2325 N N . GLU A 1 285 ? 0.480 -17.816 -14.427 1.00 81.19 285 GLU A N 1
ATOM 2326 C CA . GLU A 1 285 ? 0.076 -18.705 -15.527 1.00 81.19 285 GLU A CA 1
ATOM 2327 C C . GLU A 1 285 ? -0.618 -17.963 -16.698 1.00 81.19 285 GLU A C 1
ATOM 2329 O O . GLU A 1 285 ? -1.223 -18.597 -17.567 1.00 81.19 285 GLU A O 1
ATOM 2334 N N . THR A 1 286 ? -0.493 -16.629 -16.762 1.00 85.38 286 THR A N 1
ATOM 2335 C CA . THR A 1 286 ? -1.124 -15.748 -17.765 1.00 85.38 286 THR A CA 1
ATOM 2336 C C . THR A 1 286 ? -0.102 -14.823 -18.434 1.00 85.38 286 THR A C 1
ATOM 2338 O O . THR A 1 286 ? 0.863 -14.365 -17.824 1.00 85.38 286 THR A O 1
ATOM 2341 N N . TYR A 1 287 ? -0.336 -14.516 -19.710 1.00 88.62 287 TYR A N 1
ATOM 2342 C CA . TYR A 1 287 ? 0.436 -13.559 -20.497 1.00 88.62 287 TYR A CA 1
ATOM 2343 C C . TYR A 1 287 ? -0.458 -12.464 -21.080 1.00 88.62 287 TYR A C 1
ATOM 2345 O O . TYR A 1 287 ? -1.547 -12.727 -21.591 1.00 88.62 287 TYR A O 1
ATOM 2353 N N . ILE A 1 288 ? 0.039 -11.231 -21.050 1.00 86.00 288 ILE A N 1
ATOM 2354 C CA . ILE A 1 288 ? -0.537 -10.062 -21.706 1.00 86.00 288 ILE A CA 1
ATOM 2355 C C . ILE A 1 288 ? 0.028 -9.990 -23.133 1.00 86.00 288 ILE A C 1
ATOM 2357 O O . ILE A 1 288 ? 1.214 -9.723 -23.335 1.00 86.00 288 ILE A O 1
ATOM 2361 N N . LEU A 1 289 ? -0.819 -10.212 -24.134 1.00 91.00 289 LEU A N 1
ATOM 2362 C CA . LEU A 1 289 ? -0.533 -9.922 -25.536 1.00 91.00 289 LEU A CA 1
ATOM 2363 C C . LEU A 1 289 ? -0.552 -8.406 -25.729 1.00 91.00 289 LEU A C 1
ATOM 2365 O O . LEU A 1 289 ? -1.571 -7.760 -25.466 1.00 91.00 289 LEU A O 1
ATOM 2369 N N . ARG A 1 290 ? 0.545 -7.839 -26.236 1.00 90.25 290 ARG A N 1
ATOM 2370 C CA . ARG A 1 290 ? 0.565 -6.437 -26.674 1.00 90.25 290 ARG A CA 1
ATOM 2371 C C . ARG A 1 290 ? -0.329 -6.247 -27.897 1.00 90.25 290 ARG A C 1
ATOM 2373 O O . ARG A 1 290 ? -0.350 -7.112 -28.775 1.00 90.25 290 ARG A O 1
ATOM 2380 N N . SER A 1 291 ? -0.982 -5.093 -28.011 1.00 91.31 291 SER A N 1
ATOM 2381 C CA . SER A 1 291 ? -1.715 -4.736 -29.233 1.00 91.31 291 SER A CA 1
ATOM 2382 C C . SER A 1 291 ? -0.813 -4.766 -30.473 1.00 91.31 291 SER A C 1
ATOM 2384 O O . SER A 1 291 ? 0.375 -4.430 -30.406 1.00 91.31 291 SER A O 1
ATOM 2386 N N . LYS A 1 292 ? -1.369 -5.122 -31.635 1.00 93.81 292 LYS A N 1
ATOM 2387 C CA . LYS A 1 292 ? -0.634 -5.133 -32.911 1.00 93.81 292 LYS A CA 1
ATOM 2388 C C . LYS A 1 292 ? -0.053 -3.758 -33.234 1.00 93.81 292 LYS A C 1
ATOM 2390 O O . LYS A 1 292 ? 1.090 -3.680 -33.673 1.00 93.81 292 LYS A O 1
ATOM 2395 N N . ARG A 1 293 ? -0.757 -2.661 -32.917 1.00 91.94 293 ARG A N 1
ATOM 2396 C CA . ARG A 1 293 ? -0.208 -1.296 -33.011 1.00 91.94 293 ARG A CA 1
ATOM 2397 C C . ARG A 1 293 ? 1.046 -1.099 -32.149 1.00 91.94 293 ARG A C 1
ATOM 2399 O O . ARG A 1 293 ? 2.000 -0.486 -32.625 1.00 91.94 293 ARG A O 1
ATOM 2406 N N . SER A 1 294 ? 1.066 -1.606 -30.913 1.00 89.81 294 SER A N 1
ATOM 2407 C CA . SER A 1 294 ? 2.236 -1.521 -30.023 1.00 89.81 294 SER A CA 1
ATOM 2408 C C . SER A 1 294 ? 3.411 -2.350 -30.554 1.00 89.81 294 SER A C 1
ATOM 2410 O O . SER A 1 294 ? 4.526 -1.839 -30.660 1.00 89.81 294 SER A O 1
ATOM 2412 N N . VAL A 1 295 ? 3.152 -3.592 -30.971 1.00 92.75 295 VAL A N 1
ATOM 2413 C CA . VAL A 1 295 ? 4.160 -4.492 -31.554 1.00 92.75 295 VAL A CA 1
ATOM 2414 C C . VAL A 1 295 ? 4.755 -3.920 -32.841 1.00 92.75 295 VAL A C 1
ATOM 2416 O O . VAL A 1 295 ? 5.975 -3.843 -32.964 1.00 92.75 295 VAL A O 1
ATOM 2419 N N . ASN A 1 296 ? 3.919 -3.449 -33.768 1.00 94.06 296 ASN A N 1
ATOM 2420 C CA . ASN A 1 296 ? 4.371 -2.862 -35.031 1.00 94.06 296 ASN A CA 1
ATOM 2421 C C . ASN A 1 296 ? 5.211 -1.597 -34.802 1.00 94.06 296 ASN A C 1
ATOM 2423 O O . ASN A 1 296 ? 6.206 -1.395 -35.497 1.00 94.06 296 ASN A O 1
ATOM 2427 N N . ALA A 1 297 ? 4.861 -0.773 -33.806 1.00 92.50 297 ALA A N 1
ATOM 2428 C CA . ALA A 1 297 ? 5.684 0.366 -33.415 1.00 92.50 297 ALA A CA 1
ATOM 2429 C C . ALA A 1 297 ? 7.059 -0.086 -32.892 1.00 92.50 297 ALA A C 1
ATOM 2431 O O . ALA A 1 297 ? 8.072 0.418 -33.366 1.00 92.50 297 ALA A O 1
ATOM 2432 N N . ILE A 1 298 ? 7.114 -1.073 -31.988 1.00 93.00 298 ILE A N 1
ATOM 2433 C CA . ILE A 1 298 ? 8.380 -1.622 -31.472 1.00 93.00 298 ILE A CA 1
ATOM 2434 C C . ILE A 1 298 ? 9.242 -2.177 -32.616 1.00 93.00 298 ILE A C 1
ATOM 2436 O O . ILE A 1 298 ? 10.395 -1.776 -32.751 1.00 93.00 298 ILE A O 1
ATOM 2440 N N . ILE A 1 299 ? 8.693 -3.053 -33.465 1.00 93.94 299 ILE A N 1
ATOM 2441 C CA . ILE A 1 299 ? 9.430 -3.700 -34.565 1.00 93.94 299 ILE A CA 1
ATOM 2442 C C . ILE A 1 299 ? 10.009 -2.661 -35.533 1.00 93.94 299 ILE A C 1
ATOM 2444 O O . ILE A 1 299 ? 11.194 -2.733 -35.854 1.00 93.94 299 ILE A O 1
ATOM 2448 N N . LYS A 1 300 ? 9.217 -1.660 -35.938 1.00 95.44 300 LYS A N 1
ATOM 2449 C CA . LYS A 1 300 ? 9.660 -0.582 -36.836 1.00 95.44 300 LYS A CA 1
ATOM 2450 C C . LYS A 1 300 ? 10.803 0.242 -36.223 1.00 95.44 300 LYS A C 1
ATOM 2452 O O . LYS A 1 300 ? 11.779 0.537 -36.906 1.00 95.44 300 LYS A O 1
ATOM 2457 N N . THR A 1 301 ? 10.737 0.552 -34.924 1.00 95.56 301 THR A N 1
ATOM 2458 C CA . THR A 1 301 ? 11.830 1.244 -34.218 1.00 95.56 301 THR A CA 1
ATOM 2459 C C . THR A 1 301 ? 13.097 0.385 -34.146 1.00 95.56 301 THR A C 1
ATOM 2461 O O . THR A 1 301 ? 14.200 0.892 -34.344 1.00 95.56 301 THR A O 1
ATOM 2464 N N . LEU A 1 302 ? 12.966 -0.924 -33.899 1.00 94.69 302 LEU A N 1
ATOM 2465 C CA . LEU A 1 302 ? 14.099 -1.859 -33.886 1.00 94.69 302 LEU A CA 1
ATOM 2466 C C . LEU A 1 302 ? 14.746 -2.005 -35.273 1.00 94.69 302 LEU A C 1
ATOM 2468 O O . LEU A 1 302 ? 15.970 -2.096 -35.372 1.00 94.69 302 LEU A O 1
ATOM 2472 N N . GLU A 1 303 ? 13.947 -1.976 -36.342 1.00 95.31 303 GLU A N 1
ATOM 2473 C CA . GLU A 1 303 ? 14.427 -1.956 -37.724 1.00 95.31 303 GLU A CA 1
ATOM 2474 C C . GLU A 1 303 ? 15.229 -0.681 -38.029 1.00 95.31 303 GLU A C 1
ATOM 2476 O O . GLU A 1 303 ? 16.357 -0.787 -38.512 1.00 95.31 303 GLU A O 1
ATOM 2481 N N . TRP A 1 304 ? 14.731 0.503 -37.652 1.00 96.75 304 TRP A N 1
ATOM 2482 C CA . TRP A 1 304 ? 15.469 1.769 -37.789 1.00 96.75 304 TRP A CA 1
ATOM 2483 C C . TRP A 1 304 ? 16.830 1.743 -37.080 1.00 96.75 304 TRP A C 1
ATOM 2485 O O . TRP A 1 304 ? 17.845 2.110 -37.675 1.00 96.75 304 TRP A O 1
ATOM 2495 N N . ILE A 1 305 ? 16.877 1.242 -35.839 1.00 94.69 305 ILE A N 1
ATOM 2496 C CA . ILE A 1 305 ? 18.123 1.079 -35.068 1.00 94.69 305 ILE A CA 1
ATOM 2497 C C . ILE A 1 305 ? 19.084 0.119 -35.784 1.00 94.69 305 ILE A C 1
ATOM 2499 O O . ILE A 1 305 ? 20.276 0.404 -35.904 1.00 94.69 305 ILE A O 1
ATOM 2503 N N . ARG A 1 306 ? 18.577 -1.017 -36.280 1.00 94.12 306 ARG A N 1
ATOM 2504 C CA . ARG A 1 306 ? 19.381 -2.044 -36.959 1.00 94.12 306 ARG A CA 1
ATOM 2505 C C . ARG A 1 306 ? 19.951 -1.559 -38.293 1.00 94.12 306 ARG A C 1
ATOM 2507 O O . ARG A 1 306 ? 21.095 -1.884 -38.605 1.00 94.12 306 ARG A O 1
ATOM 2514 N N . LEU A 1 307 ? 19.166 -0.815 -39.070 1.00 95.31 307 LEU A N 1
ATOM 2515 C CA . LEU A 1 307 ? 19.560 -0.279 -40.375 1.00 95.31 307 LEU A CA 1
ATOM 2516 C C . LEU A 1 307 ? 20.386 1.014 -40.276 1.00 95.31 307 LEU A C 1
ATOM 2518 O O . LEU A 1 307 ? 20.945 1.434 -41.285 1.00 95.31 307 LEU A O 1
ATOM 2522 N N . ARG A 1 308 ? 20.502 1.612 -39.078 1.00 93.12 308 ARG A N 1
ATOM 2523 C CA . ARG A 1 308 ? 21.094 2.944 -38.848 1.00 93.12 308 ARG A CA 1
ATOM 2524 C C . ARG A 1 308 ? 20.397 4.031 -39.676 1.00 93.12 308 ARG A C 1
ATOM 2526 O O . ARG A 1 308 ? 21.044 4.849 -40.321 1.00 93.12 308 ARG A O 1
ATOM 2533 N N . ASP A 1 309 ? 19.068 3.994 -39.664 1.00 96.94 309 ASP A N 1
ATOM 2534 C CA . ASP A 1 309 ? 18.210 4.990 -40.307 1.00 96.94 309 ASP A CA 1
ATOM 2535 C C . ASP A 1 309 ? 18.511 6.402 -39.767 1.00 96.94 309 ASP A C 1
ATOM 2537 O O . ASP A 1 309 ? 18.761 6.568 -38.571 1.00 96.94 309 ASP A O 1
ATOM 2541 N N . GLN A 1 310 ? 18.460 7.416 -40.639 1.00 96.00 310 GLN A N 1
ATOM 2542 C CA . GLN A 1 310 ? 18.775 8.815 -40.316 1.00 96.00 310 GLN A CA 1
ATOM 2543 C C . GLN A 1 310 ? 18.014 9.332 -39.080 1.00 96.00 310 GLN A C 1
ATOM 2545 O O . GLN A 1 310 ? 18.584 10.066 -38.272 1.00 96.00 310 GLN A O 1
ATOM 2550 N N . ARG A 1 311 ? 16.780 8.857 -38.853 1.00 96.50 311 ARG A N 1
ATOM 2551 C CA . ARG A 1 311 ? 15.966 9.195 -37.671 1.00 96.50 311 ARG A CA 1
ATOM 2552 C C . ARG A 1 311 ? 16.636 8.858 -36.340 1.00 96.50 311 ARG A C 1
ATOM 2554 O O . ARG A 1 311 ? 16.353 9.508 -35.338 1.00 96.50 311 ARG A O 1
ATOM 2561 N N . VAL A 1 312 ? 17.516 7.855 -36.309 1.00 95.81 312 VAL A N 1
ATOM 2562 C CA . VAL A 1 312 ? 18.268 7.480 -35.103 1.00 95.81 312 VAL A CA 1
ATOM 2563 C C . VAL A 1 312 ? 19.301 8.558 -34.770 1.00 95.81 312 VAL A C 1
ATOM 2565 O O . VAL A 1 312 ? 19.389 8.970 -33.615 1.00 95.81 312 VAL A O 1
ATOM 2568 N N . SER A 1 313 ? 20.039 9.053 -35.768 1.00 95.38 313 SER A N 1
ATOM 2569 C CA . SER A 1 313 ? 20.981 10.169 -35.603 1.00 95.38 313 SER A CA 1
ATOM 2570 C C . SER A 1 313 ? 20.272 11.494 -35.315 1.00 95.38 313 SER A C 1
ATOM 2572 O O . SER A 1 313 ? 20.721 12.230 -34.439 1.00 95.38 313 SER A O 1
ATOM 2574 N N . ASP A 1 314 ? 19.135 11.764 -35.963 1.00 96.06 314 ASP A N 1
ATOM 2575 C CA . ASP A 1 314 ? 18.338 12.975 -35.722 1.00 96.06 314 ASP A CA 1
ATOM 2576 C C . ASP A 1 314 ? 17.832 13.021 -34.269 1.00 96.06 314 ASP A C 1
ATOM 2578 O O . ASP A 1 314 ? 17.966 14.037 -33.582 1.00 96.06 314 ASP A O 1
ATOM 2582 N N . PHE A 1 315 ? 17.315 11.890 -33.765 1.00 96.38 315 PHE A N 1
ATOM 2583 C CA . PHE A 1 315 ? 16.924 11.736 -32.363 1.00 96.38 315 PHE A CA 1
ATOM 2584 C C . PHE A 1 315 ? 18.127 11.895 -31.424 1.00 96.38 315 PHE A C 1
ATOM 2586 O O . PHE A 1 315 ? 18.032 12.619 -30.435 1.00 96.38 315 PHE A O 1
ATOM 2593 N N . GLN A 1 316 ? 19.274 11.275 -31.736 1.00 95.75 316 GLN A N 1
ATOM 2594 C CA . GLN A 1 316 ? 20.502 11.381 -30.935 1.00 95.75 316 GLN A CA 1
ATOM 2595 C C . GLN A 1 316 ? 21.013 12.823 -30.822 1.00 95.75 316 GLN A C 1
ATOM 2597 O O . GLN A 1 316 ? 21.338 13.268 -29.718 1.00 95.75 316 GLN A O 1
ATOM 2602 N N . GLU A 1 317 ? 21.057 13.578 -31.921 1.00 95.06 317 GLU A N 1
ATOM 2603 C CA . GLU A 1 317 ? 21.460 14.987 -31.902 1.00 95.06 317 GLU A CA 1
ATOM 2604 C C . GLU A 1 317 ? 20.454 15.835 -31.107 1.00 95.06 317 GLU A C 1
ATOM 2606 O O . GLU A 1 317 ? 20.847 16.635 -30.252 1.00 95.06 317 GLU A O 1
ATOM 2611 N N . LYS A 1 318 ? 19.150 15.609 -31.324 1.00 95.62 318 LYS A N 1
ATOM 2612 C CA . LYS A 1 318 ? 18.066 16.300 -30.615 1.00 95.62 318 LYS A CA 1
ATOM 2613 C C . LYS A 1 318 ? 18.155 16.107 -29.101 1.00 95.62 318 LYS A C 1
ATOM 2615 O O . LYS A 1 318 ? 18.196 17.094 -28.365 1.00 95.62 318 LYS A O 1
ATOM 2620 N N . VAL A 1 319 ? 18.230 14.862 -28.622 1.00 95.88 319 VAL A N 1
ATOM 2621 C CA . VAL A 1 319 ? 18.307 14.594 -27.176 1.00 95.88 319 VAL A CA 1
ATOM 2622 C C . VAL A 1 319 ? 19.636 15.042 -26.577 1.00 95.88 319 VAL A C 1
ATOM 2624 O O . VAL A 1 319 ? 19.646 15.484 -25.434 1.00 95.88 319 VAL A O 1
ATOM 2627 N N . THR A 1 320 ? 20.736 15.031 -27.340 1.00 95.81 320 THR A N 1
ATOM 2628 C CA . THR A 1 320 ? 22.019 15.590 -26.877 1.00 95.81 320 THR A CA 1
ATOM 2629 C C . THR A 1 320 ? 21.882 17.075 -26.542 1.00 95.81 320 THR A C 1
ATOM 2631 O O . THR A 1 320 ? 22.265 17.480 -25.445 1.00 95.81 320 THR A O 1
ATOM 2634 N N . LYS A 1 321 ? 21.264 17.872 -27.428 1.00 94.25 321 LYS A N 1
ATOM 2635 C CA . LYS A 1 321 ? 21.009 19.306 -27.193 1.00 94.25 321 LYS A CA 1
ATOM 2636 C C . LYS A 1 321 ? 20.099 19.539 -25.981 1.00 94.25 321 LYS A C 1
ATOM 2638 O O . LYS A 1 321 ? 20.415 20.373 -25.137 1.00 94.25 321 LYS A O 1
ATOM 2643 N N . ILE A 1 322 ? 19.015 18.765 -25.859 1.00 95.06 322 ILE A N 1
ATOM 2644 C CA . ILE A 1 322 ? 18.079 18.845 -24.722 1.00 95.06 322 ILE A CA 1
ATOM 2645 C C . ILE A 1 322 ? 18.791 18.531 -23.395 1.00 95.06 322 ILE A C 1
ATOM 2647 O O . ILE A 1 322 ? 18.687 19.309 -22.450 1.00 95.06 322 ILE A O 1
ATOM 2651 N N . ILE A 1 323 ? 19.555 17.434 -23.322 1.00 94.69 323 ILE A N 1
ATOM 2652 C CA . ILE A 1 323 ? 20.260 17.025 -22.096 1.00 94.69 323 ILE A CA 1
ATOM 2653 C C . ILE A 1 323 ? 21.355 18.035 -21.733 1.00 94.69 323 ILE A C 1
ATOM 2655 O O . ILE A 1 323 ? 21.527 18.351 -20.558 1.00 94.69 323 ILE A O 1
ATOM 2659 N N . GLN A 1 324 ? 22.088 18.571 -22.715 1.00 93.25 324 GLN A N 1
ATOM 2660 C CA . GLN A 1 324 ? 23.089 19.617 -22.480 1.00 93.25 324 GLN A CA 1
ATOM 2661 C C . GLN A 1 324 ? 22.449 20.892 -21.913 1.00 93.25 324 GLN A C 1
ATOM 2663 O O . GLN A 1 324 ? 22.930 21.401 -20.901 1.00 93.25 324 GLN A O 1
ATOM 2668 N N . TYR A 1 325 ? 21.326 21.348 -22.482 1.00 92.94 325 TYR A N 1
ATOM 2669 C CA . TYR A 1 325 ? 20.561 22.477 -21.945 1.00 92.94 325 TYR A CA 1
ATOM 2670 C C . TYR A 1 325 ? 20.081 22.191 -20.508 1.00 92.94 325 TYR A C 1
ATOM 2672 O O . TYR A 1 325 ? 20.410 22.944 -19.592 1.00 92.94 325 TYR A O 1
ATOM 2680 N N . ILE A 1 326 ? 19.397 21.063 -20.267 1.00 90.19 326 ILE A N 1
ATOM 2681 C CA . ILE A 1 326 ? 18.846 20.690 -18.944 1.00 90.19 326 ILE A CA 1
ATOM 2682 C C . ILE A 1 326 ? 19.945 20.489 -17.883 1.00 90.19 326 ILE A C 1
ATOM 2684 O O . ILE A 1 326 ? 19.718 20.738 -16.698 1.00 90.19 326 ILE A O 1
ATOM 2688 N N . ARG A 1 327 ? 21.158 20.079 -18.278 1.00 90.50 327 ARG A N 1
ATOM 2689 C CA . ARG A 1 327 ? 22.328 20.025 -17.383 1.00 90.50 327 ARG A CA 1
ATOM 2690 C C . ARG A 1 327 ? 22.951 21.404 -17.112 1.00 90.50 327 ARG A C 1
ATOM 2692 O O . ARG A 1 327 ? 23.646 21.523 -16.108 1.00 90.50 327 ARG A O 1
ATOM 2699 N N . SER A 1 328 ? 22.706 22.413 -17.955 1.00 89.69 328 SER A N 1
ATOM 2700 C CA . SER A 1 328 ? 23.216 23.787 -17.781 1.00 89.69 328 SER A CA 1
ATOM 2701 C C . SER A 1 328 ? 22.291 24.718 -16.982 1.00 89.69 328 SER A C 1
ATOM 2703 O O . SER A 1 328 ? 22.765 25.699 -16.415 1.00 89.69 328 SER A O 1
ATOM 2705 N N . VAL A 1 329 ? 20.991 24.409 -16.904 1.00 86.69 329 VAL A N 1
ATOM 2706 C CA . VAL A 1 329 ? 20.014 25.154 -16.092 1.00 86.69 329 VAL A CA 1
ATOM 2707 C C . VAL A 1 329 ? 20.340 25.026 -14.600 1.00 86.69 329 VAL A C 1
ATOM 2709 O O . VAL A 1 329 ? 20.504 23.915 -14.087 1.00 86.69 329 VAL A O 1
ATOM 2712 N N . ASP A 1 330 ? 20.374 26.157 -13.884 1.00 78.00 330 ASP A N 1
ATOM 2713 C CA . ASP A 1 330 ? 20.411 26.150 -12.419 1.00 78.00 330 ASP A CA 1
ATOM 2714 C C . ASP A 1 330 ? 19.141 25.481 -11.879 1.00 78.00 330 ASP A C 1
ATOM 2716 O O . ASP A 1 330 ? 18.014 25.925 -12.105 1.00 78.00 330 ASP A O 1
ATOM 2720 N N . LYS A 1 331 ? 19.340 24.390 -11.142 1.00 72.44 331 LYS A N 1
ATOM 2721 C CA . LYS A 1 331 ? 18.265 23.569 -10.585 1.00 72.44 331 LYS A CA 1
ATOM 2722 C C . LYS A 1 331 ? 17.599 24.219 -9.375 1.00 72.44 331 LYS A C 1
ATOM 2724 O O . LYS A 1 331 ? 16.586 23.690 -8.923 1.00 72.44 331 LYS A O 1
ATOM 2729 N N . LYS A 1 332 ? 18.144 25.332 -8.860 1.00 77.62 332 LYS A N 1
ATOM 2730 C CA . LYS A 1 332 ? 17.579 26.147 -7.776 1.00 77.62 332 LYS A CA 1
ATOM 2731 C C . LYS A 1 332 ? 17.067 25.311 -6.601 1.00 77.62 332 LYS A C 1
ATOM 2733 O O . LYS A 1 332 ? 15.896 25.355 -6.243 1.00 77.62 332 LYS A O 1
ATOM 2738 N N . ILE A 1 333 ? 17.947 24.503 -6.019 1.00 68.75 333 ILE A N 1
ATOM 2739 C CA . ILE A 1 333 ? 17.597 23.393 -5.110 1.00 68.75 333 ILE A CA 1
ATOM 2740 C C . ILE A 1 333 ? 16.734 23.803 -3.892 1.00 68.75 333 ILE A C 1
ATOM 2742 O O . ILE A 1 333 ? 16.030 22.955 -3.346 1.00 68.75 333 ILE A O 1
ATOM 2746 N N . SER A 1 334 ? 16.766 25.076 -3.485 1.00 69.56 334 SER A N 1
ATOM 2747 C CA . SER A 1 334 ? 15.970 25.658 -2.394 1.00 69.56 334 SER A CA 1
ATOM 2748 C C . SER A 1 334 ? 14.598 26.222 -2.803 1.00 69.56 334 SER A C 1
ATOM 2750 O O . SER A 1 334 ? 13.800 26.539 -1.922 1.00 69.56 334 SER A O 1
ATOM 2752 N N . GLU A 1 335 ? 14.303 26.376 -4.098 1.00 81.56 335 GLU A N 1
ATOM 2753 C CA . GLU A 1 335 ? 12.967 26.759 -4.574 1.00 81.56 335 GLU A CA 1
ATOM 2754 C C . GLU A 1 335 ? 12.034 25.531 -4.626 1.00 81.56 335 GLU A C 1
ATOM 2756 O O . GLU A 1 335 ? 12.489 24.401 -4.849 1.00 81.56 335 GLU A O 1
ATOM 2761 N N . PRO A 1 336 ? 10.714 25.716 -4.419 1.00 81.25 336 PRO A N 1
ATOM 2762 C CA . PRO A 1 336 ? 9.754 24.631 -4.564 1.00 81.25 336 PRO A CA 1
ATOM 2763 C C . PRO A 1 336 ? 9.724 24.107 -6.013 1.00 81.25 336 PRO A C 1
ATOM 2765 O O . PRO A 1 336 ? 10.028 24.855 -6.949 1.00 81.25 336 PRO A O 1
ATOM 2768 N N . PRO A 1 337 ? 9.308 22.842 -6.221 1.00 88.31 337 PRO A N 1
ATOM 2769 C CA . PRO A 1 337 ? 9.055 22.282 -7.539 1.00 88.31 337 PRO A CA 1
ATOM 2770 C C . PRO A 1 337 ? 8.282 23.235 -8.439 1.00 88.31 337 PRO A C 1
ATOM 2772 O O . PRO A 1 337 ? 7.229 23.752 -8.077 1.00 88.31 337 PRO A O 1
ATOM 2775 N N . SER A 1 338 ? 8.808 23.414 -9.636 1.00 87.50 338 SER A N 1
ATOM 2776 C CA . SER A 1 338 ? 8.243 24.215 -10.710 1.00 87.50 338 SER A CA 1
ATOM 2777 C C . SER A 1 338 ? 8.609 23.564 -12.042 1.00 87.50 338 SER A C 1
ATOM 2779 O O . SER A 1 338 ? 9.532 22.747 -12.118 1.00 87.50 338 SER A O 1
ATOM 2781 N N . PHE A 1 339 ? 7.854 23.872 -13.093 1.00 87.88 339 PHE A N 1
ATOM 2782 C CA . PHE A 1 339 ? 8.160 23.385 -14.431 1.00 87.88 339 PHE A CA 1
ATOM 2783 C C . PHE A 1 339 ? 7.768 24.399 -15.503 1.00 87.88 339 PHE A C 1
ATOM 2785 O O . PHE A 1 339 ? 6.807 25.154 -15.339 1.00 87.88 339 PHE A O 1
ATOM 2792 N N . THR A 1 340 ? 8.503 24.397 -16.610 1.00 88.38 340 THR A N 1
ATOM 2793 C CA . THR A 1 340 ? 8.255 25.252 -17.775 1.00 88.38 340 THR A CA 1
ATOM 2794 C C . THR A 1 340 ? 8.426 24.465 -19.073 1.00 88.38 340 THR A C 1
ATOM 2796 O O . THR A 1 340 ? 9.095 23.431 -19.124 1.00 88.38 340 THR A O 1
ATOM 2799 N N . LYS A 1 341 ? 7.811 24.970 -20.148 1.00 87.31 341 LYS A N 1
ATOM 2800 C CA . LYS A 1 341 ? 8.254 24.674 -21.511 1.00 87.31 341 LYS A CA 1
ATOM 2801 C C . LYS A 1 341 ? 9.304 25.717 -21.880 1.00 87.31 341 LYS A C 1
ATOM 2803 O O . LYS A 1 341 ? 9.052 26.907 -21.709 1.00 87.31 341 LYS A O 1
ATOM 2808 N N . GLU A 1 342 ? 10.440 25.269 -22.393 1.00 86.94 342 GLU A N 1
ATOM 2809 C CA . GLU A 1 342 ? 11.418 26.135 -23.050 1.00 86.94 342 GLU A CA 1
ATOM 2810 C C . GLU A 1 342 ? 11.079 26.203 -24.545 1.00 86.94 342 GLU A C 1
ATOM 2812 O O . GLU A 1 342 ? 11.030 25.172 -25.215 1.00 86.94 342 GLU A O 1
ATOM 2817 N N . GLU A 1 343 ? 10.801 27.400 -25.065 1.00 85.75 343 GLU A N 1
ATOM 2818 C CA . GLU A 1 343 ? 10.382 27.595 -26.463 1.00 85.75 343 GLU A CA 1
ATOM 2819 C C . GLU A 1 343 ? 11.558 27.498 -27.451 1.00 85.75 343 GLU A C 1
ATOM 2821 O O . GLU A 1 343 ? 11.339 27.266 -28.638 1.00 85.75 343 GLU A O 1
ATOM 2826 N N . THR A 1 344 ? 12.804 27.611 -26.976 1.00 87.25 344 THR A N 1
ATOM 2827 C CA . THR A 1 344 ? 14.015 27.420 -27.794 1.00 87.25 344 THR A CA 1
ATOM 2828 C C . THR A 1 344 ? 14.443 25.955 -27.958 1.00 87.25 344 THR A C 1
ATOM 2830 O O . THR A 1 344 ? 15.318 25.671 -28.780 1.00 87.25 344 THR A O 1
ATOM 2833 N N . LEU A 1 345 ? 13.839 25.006 -27.227 1.00 91.06 345 LEU A N 1
ATOM 2834 C CA . LEU A 1 345 ? 14.140 23.577 -27.370 1.00 91.06 345 LEU A CA 1
ATOM 2835 C C . LEU A 1 345 ? 13.277 22.889 -28.446 1.00 91.06 345 LEU A C 1
ATOM 2837 O O . LEU A 1 345 ? 12.092 23.189 -28.587 1.00 91.06 345 LEU A O 1
ATOM 2841 N N . PRO A 1 346 ? 13.842 21.914 -29.186 1.00 91.38 346 PRO A N 1
ATOM 2842 C CA . PRO A 1 346 ? 13.121 21.188 -30.227 1.00 91.38 346 PRO A CA 1
ATOM 2843 C C . PRO A 1 346 ? 12.055 20.241 -29.655 1.00 91.38 346 PRO A C 1
ATOM 2845 O O . PRO A 1 346 ? 12.302 19.498 -28.704 1.00 91.38 346 PRO A O 1
ATOM 2848 N N . GLU A 1 347 ? 10.888 20.209 -30.299 1.00 93.12 347 GLU A N 1
ATOM 2849 C CA . GLU A 1 347 ? 9.787 19.302 -29.953 1.00 93.12 347 GLU A CA 1
ATOM 2850 C C . GLU A 1 347 ? 10.033 17.849 -30.410 1.00 93.12 347 GLU A C 1
ATOM 2852 O O . GLU A 1 347 ? 10.833 17.565 -31.315 1.00 93.12 347 GLU A O 1
ATOM 2857 N N . PHE A 1 348 ? 9.316 16.914 -29.783 1.00 94.38 348 PHE A N 1
ATOM 2858 C CA . PHE A 1 348 ? 9.323 15.488 -30.091 1.00 94.38 348 PHE A CA 1
ATOM 2859 C C . PHE A 1 348 ? 8.275 15.169 -31.169 1.00 94.38 348 PHE A C 1
ATOM 2861 O O . PHE A 1 348 ? 7.067 15.232 -30.939 1.00 94.38 348 PHE A O 1
ATOM 2868 N N . THR A 1 349 ? 8.753 14.781 -32.348 1.00 94.88 349 THR A N 1
ATOM 2869 C CA . THR A 1 349 ? 7.959 14.270 -33.472 1.00 94.88 349 THR A CA 1
ATOM 2870 C C . THR A 1 349 ? 7.348 12.903 -33.145 1.00 94.88 349 THR A C 1
ATOM 2872 O O . THR A 1 349 ? 7.689 12.264 -32.146 1.00 94.88 349 THR A O 1
ATOM 2875 N N . SER A 1 350 ? 6.487 12.398 -34.033 1.00 92.69 350 SER A N 1
ATOM 2876 C CA . SER A 1 350 ? 5.962 11.028 -33.970 1.00 92.69 350 SER A CA 1
ATOM 2877 C C . SER A 1 350 ? 7.051 9.965 -33.852 1.00 92.69 350 SER A C 1
ATOM 2879 O O . SER A 1 350 ? 6.878 8.989 -33.124 1.00 92.69 350 SER A O 1
ATOM 2881 N N . ASP A 1 351 ? 8.166 10.159 -34.554 1.00 94.38 351 ASP A N 1
ATOM 2882 C CA . ASP A 1 351 ? 9.237 9.172 -34.655 1.00 94.38 351 ASP A CA 1
ATOM 2883 C C . ASP A 1 351 ? 10.160 9.269 -33.420 1.00 94.38 351 ASP A C 1
ATOM 2885 O O . ASP A 1 351 ? 10.555 8.238 -32.875 1.00 94.38 351 ASP A O 1
ATOM 2889 N N . ASP A 1 352 ? 10.369 10.472 -32.859 1.00 95.19 352 ASP A N 1
ATOM 2890 C CA . ASP A 1 352 ? 11.011 10.640 -31.540 1.00 95.19 352 ASP A CA 1
ATOM 2891 C C . ASP A 1 352 ? 10.204 9.934 -30.432 1.00 95.19 352 ASP A C 1
ATOM 2893 O O . ASP A 1 352 ? 10.765 9.228 -29.590 1.00 95.19 352 ASP A O 1
ATOM 2897 N N . GLN A 1 353 ? 8.870 10.065 -30.453 1.00 93.25 353 GLN A N 1
ATOM 2898 C CA . GLN A 1 353 ? 7.981 9.388 -29.500 1.00 93.25 353 GLN A CA 1
ATOM 2899 C C . GLN A 1 353 ? 8.051 7.859 -29.623 1.00 93.25 353 GLN A C 1
ATOM 2901 O O . GLN A 1 353 ? 7.895 7.155 -28.625 1.00 93.25 353 GLN A O 1
ATOM 2906 N N . MET A 1 354 ? 8.335 7.317 -30.812 1.00 93.81 354 MET A N 1
ATOM 2907 C CA . MET A 1 354 ? 8.563 5.879 -30.988 1.00 93.81 354 MET A CA 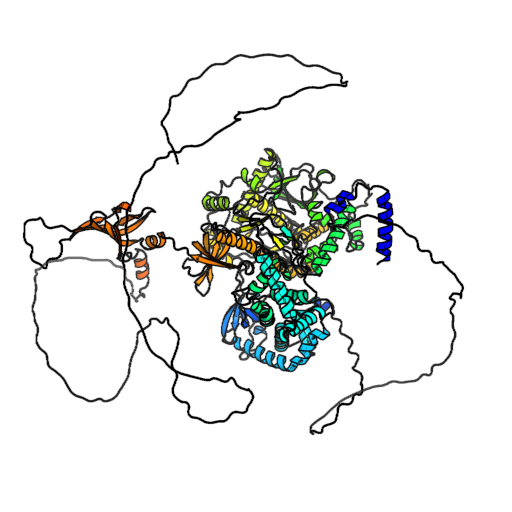1
ATOM 2908 C C . MET A 1 354 ? 9.850 5.404 -30.292 1.00 93.81 354 MET A C 1
ATOM 2910 O O . MET A 1 354 ? 9.831 4.347 -29.656 1.00 93.81 354 MET A O 1
ATOM 2914 N N . PHE A 1 355 ? 10.936 6.187 -30.324 1.00 95.12 355 PHE A N 1
ATOM 2915 C CA . PHE A 1 355 ? 12.147 5.893 -29.544 1.00 95.12 355 PHE A CA 1
ATOM 2916 C C . PHE A 1 355 ? 11.916 6.057 -28.033 1.00 95.12 355 PHE A C 1
ATOM 2918 O O . PHE A 1 355 ? 12.270 5.171 -27.254 1.00 95.12 355 PHE A O 1
ATOM 2925 N N . ILE A 1 356 ? 11.262 7.143 -27.606 1.00 94.00 356 ILE A N 1
ATOM 2926 C CA . ILE A 1 356 ? 10.937 7.410 -26.193 1.00 94.00 356 ILE A CA 1
ATOM 2927 C C . ILE A 1 356 ? 10.074 6.283 -25.605 1.00 94.00 356 ILE A C 1
ATOM 2929 O O . ILE A 1 356 ? 10.373 5.764 -24.526 1.00 94.00 356 ILE A O 1
ATOM 2933 N N . ASN A 1 357 ? 9.044 5.839 -26.328 1.00 91.19 357 ASN A N 1
ATOM 2934 C CA . ASN A 1 357 ? 8.161 4.763 -25.879 1.00 91.19 357 ASN A CA 1
ATOM 2935 C C . ASN A 1 357 ? 8.837 3.379 -25.899 1.00 91.19 357 ASN A C 1
ATOM 2937 O O . ASN A 1 357 ? 8.478 2.522 -25.085 1.00 91.19 357 ASN A O 1
ATOM 2941 N N . LEU A 1 358 ? 9.871 3.164 -26.724 1.00 92.62 358 LEU A N 1
ATOM 2942 C CA . LEU A 1 358 ? 10.735 1.980 -26.630 1.00 92.62 358 LEU A CA 1
ATOM 2943 C C . LEU A 1 358 ? 11.554 1.984 -25.322 1.00 92.62 358 LEU A C 1
ATOM 2945 O O . LEU A 1 358 ? 11.656 0.950 -24.659 1.00 92.62 358 LEU A O 1
ATOM 2949 N N . VAL A 1 359 ? 12.070 3.145 -24.893 1.00 92.62 359 VAL A N 1
ATOM 2950 C CA . VAL A 1 359 ? 12.762 3.280 -23.595 1.00 92.62 359 VAL A CA 1
ATOM 2951 C C . VAL A 1 359 ? 11.789 3.090 -22.424 1.00 92.62 359 VAL A C 1
ATOM 2953 O O . VAL A 1 359 ? 12.095 2.314 -21.517 1.00 92.62 359 VAL A O 1
ATOM 2956 N N . LYS A 1 360 ? 10.592 3.701 -22.454 1.00 89.69 360 LYS A N 1
ATOM 2957 C CA . LYS A 1 360 ? 9.537 3.449 -21.446 1.00 89.69 360 LYS A CA 1
ATOM 2958 C C . LYS A 1 360 ? 9.207 1.951 -21.355 1.00 89.69 360 LYS A C 1
ATOM 2960 O O . LYS A 1 360 ? 9.186 1.390 -20.262 1.00 89.69 360 LYS A O 1
ATOM 2965 N N . THR A 1 361 ? 9.051 1.275 -22.498 1.00 87.50 361 THR A N 1
ATOM 2966 C CA . THR A 1 361 ? 8.787 -0.176 -22.576 1.00 87.50 361 THR A CA 1
ATOM 2967 C C . THR A 1 361 ? 9.871 -1.004 -21.877 1.00 87.50 361 THR A C 1
ATOM 2969 O O . THR A 1 361 ? 9.553 -1.932 -21.130 1.00 87.50 361 THR A O 1
ATOM 2972 N N . PHE A 1 362 ? 11.150 -0.656 -22.047 1.00 88.44 362 PHE A N 1
ATOM 2973 C CA . PHE A 1 362 ? 12.252 -1.295 -21.322 1.00 88.44 362 PHE A CA 1
ATOM 2974 C C . PHE A 1 362 ? 12.203 -1.040 -19.806 1.00 88.44 362 PHE A C 1
ATOM 2976 O O . PHE A 1 362 ? 12.434 -1.962 -19.019 1.00 88.44 362 PHE A O 1
ATOM 2983 N N . VAL A 1 363 ? 11.872 0.184 -19.378 1.00 87.50 363 VAL A N 1
ATOM 2984 C CA . VAL A 1 363 ? 11.776 0.529 -17.949 1.00 87.50 363 VAL A CA 1
ATOM 2985 C C . VAL A 1 363 ? 10.597 -0.171 -17.261 1.00 87.50 363 VAL A C 1
ATOM 2987 O O . VAL A 1 363 ? 10.742 -0.572 -16.103 1.00 87.50 363 VAL A O 1
ATOM 2990 N N . PHE A 1 364 ? 9.480 -0.391 -17.962 1.00 81.38 364 PHE A N 1
ATOM 2991 C CA . PHE A 1 364 ? 8.282 -1.045 -17.415 1.00 81.38 364 PHE A CA 1
ATOM 2992 C C . PHE A 1 364 ? 8.274 -2.581 -17.528 1.00 81.38 364 PHE A C 1
ATOM 2994 O O . PHE A 1 364 ? 7.644 -3.235 -16.704 1.00 81.38 364 PHE A O 1
ATOM 3001 N N . THR A 1 365 ? 9.014 -3.183 -18.471 1.00 78.75 365 THR A N 1
ATOM 3002 C CA . THR A 1 365 ? 9.132 -4.658 -18.598 1.00 78.75 365 THR A CA 1
ATOM 3003 C C . THR A 1 365 ? 9.500 -5.297 -17.242 1.00 78.75 365 THR A C 1
ATOM 3005 O O . THR A 1 365 ? 10.478 -4.843 -16.642 1.00 78.75 365 THR A O 1
ATOM 3008 N N . PRO A 1 366 ? 8.797 -6.324 -16.719 1.00 72.06 366 PRO A N 1
ATOM 3009 C CA . PRO A 1 366 ? 9.032 -6.843 -15.365 1.00 72.06 366 PRO A CA 1
ATOM 3010 C C . PRO A 1 366 ? 10.500 -7.206 -15.083 1.00 72.06 366 PRO A C 1
ATOM 3012 O O . PRO A 1 366 ? 11.184 -7.753 -15.944 1.00 72.06 366 PRO A O 1
ATOM 3015 N N . LYS A 1 367 ? 11.002 -6.931 -13.867 1.00 67.00 367 LYS A N 1
ATOM 3016 C CA . LYS A 1 367 ? 12.431 -7.125 -13.500 1.00 67.00 367 LYS A CA 1
ATOM 3017 C C . LYS A 1 367 ? 12.940 -8.563 -13.675 1.00 67.00 367 LYS A C 1
ATOM 3019 O O . LYS A 1 367 ? 14.143 -8.765 -13.824 1.00 67.00 367 LYS A O 1
ATOM 3024 N N . ASN A 1 368 ? 12.027 -9.531 -13.648 1.00 65.81 368 ASN A N 1
ATOM 3025 C CA . ASN A 1 368 ? 12.322 -10.957 -13.756 1.00 65.81 368 ASN A CA 1
ATOM 3026 C C . ASN A 1 368 ? 12.112 -11.491 -15.190 1.00 65.81 368 ASN A C 1
ATOM 3028 O O . ASN A 1 368 ? 12.440 -12.639 -15.467 1.00 65.81 368 ASN A O 1
ATOM 3032 N N . SER A 1 369 ? 11.634 -10.654 -16.120 1.00 68.25 369 SER A N 1
ATOM 3033 C CA . SER A 1 369 ? 11.649 -10.901 -17.567 1.00 68.25 369 SER A CA 1
ATOM 3034 C C . SER A 1 369 ? 12.946 -10.374 -18.194 1.00 68.25 369 SER A C 1
ATOM 3036 O O . SER A 1 369 ? 13.484 -9.352 -17.770 1.00 68.25 369 SER A O 1
ATOM 3038 N N . GLN A 1 370 ? 13.435 -11.033 -19.247 1.00 68.00 370 GLN A N 1
ATOM 3039 C CA . GLN A 1 370 ? 14.375 -10.399 -20.186 1.00 68.00 370 GLN A CA 1
ATOM 3040 C C . GLN A 1 370 ? 13.587 -9.436 -21.088 1.00 68.00 370 GLN A C 1
ATOM 3042 O O . GLN A 1 370 ? 12.419 -9.718 -21.353 1.00 68.00 370 GLN A O 1
ATOM 3047 N N . SER A 1 371 ? 14.182 -8.343 -21.588 1.00 71.94 371 SER A N 1
ATOM 3048 C CA . SER A 1 371 ? 13.480 -7.448 -22.531 1.00 71.94 371 SER A CA 1
ATOM 3049 C C . SER A 1 371 ? 13.896 -7.616 -23.996 1.00 71.94 371 SER A C 1
ATOM 3051 O O . SER A 1 371 ? 13.091 -7.354 -24.881 1.00 71.94 371 SER A O 1
ATOM 3053 N N . GLY A 1 372 ? 15.139 -8.027 -24.279 1.00 76.81 372 GLY A N 1
ATOM 3054 C CA . GLY A 1 372 ? 15.686 -8.066 -25.645 1.00 76.81 372 GLY A CA 1
ATOM 3055 C C . GLY A 1 372 ? 15.974 -6.677 -26.243 1.00 76.81 372 GLY A C 1
ATOM 3056 O O . GLY A 1 372 ? 16.536 -6.560 -27.337 1.00 76.81 372 GLY A O 1
ATOM 3057 N N . LEU A 1 373 ? 15.621 -5.607 -25.525 1.00 85.62 373 LEU A N 1
ATOM 3058 C CA . LEU A 1 373 ? 15.810 -4.220 -25.937 1.00 85.62 373 LEU A CA 1
ATOM 3059 C C . LEU A 1 373 ? 17.187 -3.679 -25.522 1.00 85.62 373 LEU A C 1
ATOM 3061 O O . LEU A 1 373 ? 17.606 -2.645 -26.033 1.00 85.62 373 LEU A O 1
ATOM 3065 N N . GLU A 1 374 ? 17.918 -4.374 -24.643 1.00 86.38 374 GLU A N 1
ATOM 3066 C CA . GLU A 1 374 ? 19.156 -3.892 -24.016 1.00 86.38 374 GLU A CA 1
ATOM 3067 C C . GLU A 1 374 ? 20.229 -3.498 -25.047 1.00 86.38 374 GLU A C 1
ATOM 3069 O O . GLU A 1 374 ? 20.834 -2.428 -24.949 1.00 86.38 374 GLU A O 1
ATOM 3074 N N . ALA A 1 375 ? 20.437 -4.332 -26.071 1.00 85.69 375 ALA A N 1
ATOM 3075 C CA . ALA A 1 375 ? 21.402 -4.073 -27.142 1.00 85.69 375 ALA A CA 1
ATOM 3076 C C . ALA A 1 375 ? 20.954 -2.937 -28.081 1.00 85.69 375 ALA A C 1
ATOM 3078 O O . ALA A 1 375 ? 21.769 -2.117 -28.503 1.00 85.69 375 ALA A O 1
ATOM 3079 N N . HIS A 1 376 ? 19.654 -2.858 -28.370 1.00 89.88 376 HIS A N 1
ATOM 3080 C CA . HIS A 1 376 ? 19.074 -1.856 -29.264 1.00 89.88 376 HIS A CA 1
ATOM 3081 C C . HIS A 1 376 ? 19.075 -0.460 -28.623 1.00 89.88 376 HIS A C 1
ATOM 3083 O O . HIS A 1 376 ? 19.500 0.512 -29.243 1.00 89.88 376 HIS A O 1
ATOM 3089 N N . LEU A 1 377 ? 18.701 -0.360 -27.345 1.00 91.06 377 LEU A N 1
ATOM 3090 C CA . LEU A 1 377 ? 18.775 0.889 -26.586 1.00 91.06 377 LEU A CA 1
ATOM 3091 C C . LEU A 1 377 ? 20.224 1.296 -26.277 1.00 91.06 377 LEU A C 1
ATOM 3093 O O . LEU A 1 377 ? 20.533 2.485 -26.305 1.00 91.06 377 LEU A O 1
ATOM 3097 N N . SER A 1 378 ? 21.145 0.338 -26.104 1.00 90.25 378 SER A N 1
ATOM 3098 C CA . SER A 1 378 ? 22.586 0.636 -26.065 1.00 90.25 378 SER A CA 1
ATOM 3099 C C . SER A 1 378 ? 23.077 1.307 -27.353 1.00 90.25 378 SER A C 1
ATOM 3101 O O . SER A 1 378 ? 23.908 2.209 -27.279 1.00 90.25 378 SER A O 1
ATOM 3103 N N . ALA A 1 379 ? 22.560 0.910 -28.522 1.00 89.31 379 ALA A N 1
ATOM 3104 C CA . ALA A 1 379 ? 22.914 1.528 -29.802 1.00 89.31 379 ALA A CA 1
ATOM 3105 C C . ALA A 1 379 ? 22.363 2.960 -29.958 1.00 89.31 379 ALA A C 1
ATOM 3107 O O . ALA A 1 379 ? 22.977 3.762 -30.655 1.00 89.31 379 ALA A O 1
ATOM 3108 N N . ILE A 1 380 ? 21.269 3.311 -29.269 1.00 89.88 380 ILE A N 1
ATOM 3109 C CA . ILE A 1 380 ? 20.790 4.699 -29.173 1.00 89.88 380 ILE A CA 1
ATOM 3110 C C . ILE A 1 380 ? 21.645 5.505 -28.185 1.00 89.88 380 ILE A C 1
ATOM 3112 O O . ILE A 1 380 ? 22.072 6.611 -28.503 1.00 89.88 380 ILE A O 1
ATOM 3116 N N . LEU A 1 381 ? 21.895 4.970 -26.986 1.00 89.75 381 LEU A N 1
ATOM 3117 C CA . LEU A 1 381 ? 22.371 5.766 -25.849 1.00 89.75 381 LEU A CA 1
ATOM 3118 C C . LEU A 1 381 ? 23.899 5.831 -25.711 1.00 89.75 381 LEU A C 1
ATOM 3120 O O . LEU A 1 381 ? 24.417 6.864 -25.288 1.00 89.75 381 LEU A O 1
ATOM 3124 N N . LYS A 1 382 ? 24.647 4.784 -26.095 1.00 89.31 382 LYS A N 1
ATOM 3125 C CA . LYS A 1 382 ? 26.123 4.813 -26.023 1.00 89.31 382 LYS A CA 1
ATOM 3126 C C . LYS A 1 382 ? 26.751 5.863 -26.966 1.00 89.31 382 LYS A C 1
ATOM 3128 O O . LYS A 1 382 ? 27.682 6.536 -26.520 1.00 89.31 382 LYS A O 1
ATOM 3133 N N . PRO A 1 383 ? 26.257 6.099 -28.204 1.00 90.56 383 PRO A N 1
ATOM 3134 C CA . PRO A 1 383 ? 26.787 7.157 -29.076 1.00 90.56 383 PRO A CA 1
ATOM 3135 C C . PRO A 1 383 ? 26.647 8.588 -28.542 1.00 90.56 383 PRO A C 1
ATOM 3137 O O . PRO A 1 383 ? 27.441 9.436 -28.939 1.00 90.56 383 PRO A O 1
ATOM 3140 N N . LEU A 1 384 ? 25.712 8.850 -27.615 1.00 90.44 384 LEU A N 1
ATOM 3141 C CA . LEU A 1 384 ? 25.558 10.168 -26.978 1.00 90.44 384 LEU A CA 1
ATOM 3142 C C . LEU A 1 384 ? 26.802 10.572 -26.168 1.00 90.44 384 LEU A C 1
ATOM 3144 O O . LEU A 1 384 ? 27.075 11.757 -26.011 1.00 90.44 384 LEU A O 1
ATOM 3148 N N . LYS A 1 385 ? 27.544 9.596 -25.616 1.00 88.81 385 LYS A N 1
ATOM 3149 C CA . LYS A 1 385 ? 28.700 9.799 -24.713 1.00 88.81 385 LYS A CA 1
ATOM 3150 C C . LYS A 1 385 ? 28.393 10.619 -23.441 1.00 88.81 385 LYS A C 1
ATOM 3152 O O . LYS A 1 385 ? 29.309 11.083 -22.772 1.00 88.81 385 LYS A O 1
ATOM 3157 N N . LEU A 1 386 ? 27.115 10.762 -23.070 1.00 87.56 386 LEU A N 1
ATOM 3158 C CA . LEU A 1 386 ? 26.656 11.534 -21.901 1.00 87.56 386 LEU A CA 1
ATOM 3159 C C . LEU A 1 386 ? 26.582 10.724 -20.589 1.00 87.56 386 LEU A C 1
ATOM 3161 O O . LEU A 1 386 ? 26.190 11.284 -19.559 1.00 87.56 386 LEU A O 1
ATOM 3165 N N . TYR A 1 387 ? 26.940 9.434 -20.629 1.00 86.19 387 TYR A N 1
ATOM 3166 C CA . TYR A 1 387 ? 26.853 8.479 -19.519 1.00 86.19 387 TYR A CA 1
ATOM 3167 C C . TYR A 1 387 ? 28.126 7.625 -19.431 1.00 86.19 387 TYR A C 1
ATOM 3169 O O . TYR A 1 387 ? 28.500 6.968 -20.399 1.00 86.19 387 TYR A O 1
ATOM 3177 N N . GLU A 1 388 ? 28.760 7.596 -18.258 1.00 77.31 388 GLU A N 1
ATOM 3178 C CA . GLU A 1 388 ? 30.020 6.866 -18.001 1.00 77.31 388 GLU A CA 1
ATOM 3179 C C . GLU A 1 388 ? 29.815 5.394 -17.593 1.00 77.31 388 GLU A C 1
ATOM 3181 O O . GLU A 1 388 ? 30.775 4.649 -17.404 1.00 77.31 388 GLU A O 1
ATOM 3186 N N . ARG A 1 389 ? 28.558 4.969 -17.421 1.00 74.25 389 ARG A N 1
ATOM 3187 C CA . ARG A 1 389 ? 28.178 3.623 -16.967 1.00 74.25 389 ARG A CA 1
ATOM 3188 C C . ARG A 1 389 ? 27.676 2.757 -18.116 1.00 74.25 389 ARG A C 1
ATOM 3190 O O . ARG A 1 389 ? 27.176 3.265 -19.119 1.00 74.25 389 ARG A O 1
ATOM 3197 N N . ASP A 1 390 ? 27.732 1.442 -17.928 1.00 78.94 390 ASP A N 1
ATOM 3198 C CA . ASP A 1 390 ? 27.016 0.520 -18.804 1.00 78.94 390 ASP A CA 1
ATOM 3199 C C . ASP A 1 390 ? 25.509 0.792 -18.809 1.00 78.94 390 ASP A C 1
ATOM 3201 O O . ASP A 1 390 ? 24.926 1.263 -17.827 1.00 78.94 390 ASP A O 1
ATOM 3205 N N . PHE A 1 391 ? 24.876 0.478 -19.939 1.00 84.06 391 PHE A N 1
ATOM 3206 C CA . PHE A 1 391 ? 23.446 0.668 -20.110 1.00 84.06 391 PHE A CA 1
ATOM 3207 C C . PHE A 1 391 ? 22.667 -0.362 -19.280 1.00 84.06 391 PHE A C 1
ATOM 3209 O O . PHE A 1 391 ? 22.533 -1.524 -19.664 1.00 84.06 391 PHE A O 1
ATOM 3216 N N . ASP A 1 392 ? 22.142 0.085 -18.141 1.00 84.81 392 ASP A N 1
ATOM 3217 C CA . ASP A 1 392 ? 21.162 -0.635 -17.331 1.00 84.81 392 ASP A CA 1
ATOM 3218 C C . ASP A 1 392 ? 19.831 0.138 -17.260 1.00 84.81 392 ASP A C 1
ATOM 3220 O O . ASP A 1 392 ? 19.647 1.195 -17.874 1.00 84.81 392 ASP A O 1
ATOM 3224 N N . ARG A 1 393 ? 18.873 -0.382 -16.486 1.00 86.25 393 ARG A N 1
ATOM 3225 C CA . ARG A 1 393 ? 17.586 0.292 -16.294 1.00 86.25 393 ARG A CA 1
ATOM 3226 C C . ARG A 1 393 ? 17.717 1.653 -15.604 1.00 86.25 393 ARG A C 1
ATOM 3228 O O . ARG A 1 393 ? 16.956 2.548 -15.945 1.00 86.25 393 ARG A O 1
ATOM 3235 N N . GLU A 1 394 ? 18.671 1.852 -14.696 1.00 86.38 394 GLU A N 1
ATOM 3236 C CA . GLU A 1 394 ? 18.885 3.163 -14.066 1.00 86.38 394 GLU A CA 1
ATOM 3237 C C . GLU A 1 394 ? 19.402 4.189 -15.078 1.00 86.38 394 GLU A C 1
ATOM 3239 O O . GLU A 1 394 ? 18.975 5.338 -15.039 1.00 86.38 394 GLU A O 1
ATOM 3244 N N . CYS A 1 395 ? 20.244 3.775 -16.033 1.00 89.44 395 CYS A N 1
ATOM 3245 C CA . CYS A 1 395 ? 20.639 4.621 -17.163 1.00 89.44 395 CYS A CA 1
ATOM 3246 C C . CYS A 1 395 ? 19.428 5.024 -18.031 1.00 89.44 395 CYS A C 1
ATOM 3248 O O . CYS A 1 395 ? 19.274 6.200 -18.353 1.00 89.44 395 CYS A O 1
ATOM 3250 N N . ALA A 1 396 ? 18.516 4.091 -18.335 1.00 91.75 396 ALA A N 1
ATOM 3251 C CA . ALA A 1 396 ? 17.275 4.394 -19.062 1.00 91.75 396 ALA A CA 1
ATOM 3252 C C . ALA A 1 396 ? 16.340 5.357 -18.300 1.00 91.75 396 ALA A C 1
ATOM 3254 O O . ALA A 1 396 ? 15.741 6.251 -18.898 1.00 91.75 396 ALA A O 1
ATOM 3255 N N . ILE A 1 397 ? 16.236 5.201 -16.977 1.00 91.38 397 ILE A N 1
ATOM 3256 C CA . ILE A 1 397 ? 15.445 6.081 -16.103 1.00 91.38 397 ILE A CA 1
ATOM 3257 C C . ILE A 1 397 ? 16.069 7.478 -16.030 1.00 91.38 397 ILE A C 1
ATOM 3259 O O . ILE A 1 397 ? 15.353 8.475 -16.125 1.00 91.38 397 ILE A O 1
ATOM 3263 N N . GLN A 1 398 ? 17.394 7.558 -15.880 1.00 91.31 398 GLN A N 1
ATOM 3264 C CA . GLN A 1 398 ? 18.133 8.818 -15.881 1.00 91.31 398 GLN A CA 1
ATOM 3265 C C . GLN A 1 398 ? 17.959 9.547 -17.216 1.00 91.31 398 GLN A C 1
ATOM 3267 O O . GLN A 1 398 ? 17.652 10.733 -17.207 1.00 91.31 398 GLN A O 1
ATOM 3272 N N . PHE A 1 399 ? 18.066 8.842 -18.345 1.00 94.06 399 PHE A N 1
ATOM 3273 C CA . PHE A 1 399 ? 17.830 9.411 -19.672 1.00 94.06 399 PHE A CA 1
ATOM 3274 C C . PHE A 1 399 ? 16.434 10.036 -19.795 1.00 94.06 399 PHE A C 1
ATOM 3276 O O . PHE A 1 399 ? 16.335 11.213 -20.129 1.00 94.06 399 PHE A O 1
ATOM 3283 N N . LEU A 1 400 ? 15.363 9.306 -19.453 1.00 93.44 400 LEU A N 1
ATOM 3284 C CA . LEU A 1 400 ? 13.989 9.832 -19.521 1.00 93.44 400 LEU A CA 1
ATOM 3285 C C . LEU A 1 400 ? 13.771 11.067 -18.623 1.00 93.44 400 LEU A C 1
ATOM 3287 O O . LEU A 1 400 ? 12.988 11.950 -18.977 1.00 93.44 400 LEU A O 1
ATOM 3291 N N . LYS A 1 401 ? 14.496 11.170 -17.503 1.00 91.69 401 LYS A N 1
ATOM 3292 C CA . LYS A 1 401 ? 14.503 12.367 -16.647 1.00 91.69 401 LYS A CA 1
ATOM 3293 C C . LYS A 1 401 ? 15.307 13.525 -17.244 1.00 91.69 401 LYS A C 1
ATOM 3295 O O . LYS A 1 401 ? 14.883 14.672 -17.174 1.00 91.69 401 LYS A O 1
ATOM 3300 N N . GLU A 1 402 ? 16.449 13.241 -17.863 1.00 92.56 402 GLU A N 1
ATOM 3301 C CA . GLU A 1 402 ? 17.330 14.251 -18.460 1.00 92.56 402 GLU A CA 1
ATOM 3302 C C . GLU A 1 402 ? 16.852 14.785 -19.820 1.00 92.56 402 GLU A C 1
ATOM 3304 O O . GLU A 1 402 ? 17.288 15.864 -20.209 1.00 92.56 402 GLU A O 1
ATOM 3309 N N . ILE A 1 403 ? 15.938 14.094 -20.516 1.00 93.75 403 ILE A N 1
ATOM 3310 C CA . ILE A 1 403 ? 15.224 14.637 -21.690 1.00 93.75 403 ILE A CA 1
ATOM 3311 C C . ILE A 1 403 ? 13.894 15.330 -21.339 1.00 93.75 403 ILE A C 1
ATOM 3313 O O . ILE A 1 403 ? 13.128 15.672 -22.237 1.00 93.75 403 ILE A O 1
ATOM 3317 N N . GLY A 1 404 ? 13.577 15.514 -20.052 1.00 90.88 404 GLY A N 1
ATOM 3318 C CA . GLY A 1 404 ? 12.350 16.195 -19.625 1.00 90.88 404 GLY A CA 1
ATOM 3319 C C . GLY A 1 404 ? 11.049 15.423 -19.896 1.00 90.88 404 GLY A C 1
ATOM 3320 O O . GLY A 1 404 ? 9.987 16.039 -19.947 1.00 90.88 404 GLY A O 1
ATOM 3321 N N . ILE A 1 405 ? 11.111 14.094 -20.073 1.00 91.38 405 ILE A N 1
ATOM 3322 C CA . ILE A 1 405 ? 9.926 13.213 -20.144 1.00 91.38 405 ILE A CA 1
ATOM 3323 C C . ILE A 1 405 ? 9.456 12.803 -18.742 1.00 91.38 405 ILE A C 1
ATOM 3325 O O . ILE A 1 405 ? 8.265 12.597 -18.535 1.00 91.38 405 ILE A O 1
ATOM 3329 N N . TRP A 1 406 ? 10.368 12.713 -17.769 1.00 90.62 406 TRP A N 1
ATOM 3330 C CA . TRP A 1 406 ? 10.061 12.467 -16.357 1.00 90.62 406 TRP A CA 1
ATOM 3331 C C . TRP A 1 406 ? 10.635 13.555 -15.452 1.00 90.62 406 TRP A C 1
ATOM 3333 O O . TRP A 1 406 ? 11.743 14.036 -15.677 1.00 90.62 406 TRP A O 1
ATOM 3343 N N . ALA A 1 407 ? 9.919 13.902 -14.380 1.00 89.88 407 ALA A N 1
ATOM 3344 C CA . ALA A 1 407 ? 10.459 14.792 -13.359 1.00 89.88 407 ALA A CA 1
ATOM 3345 C C . ALA A 1 407 ? 11.735 14.191 -12.720 1.00 89.88 407 ALA A C 1
ATOM 3347 O O . ALA A 1 407 ? 11.799 12.973 -12.511 1.00 89.88 407 ALA A O 1
ATOM 3348 N N . PRO A 1 408 ? 12.737 14.996 -12.310 1.00 88.12 408 PRO A N 1
ATOM 3349 C CA . PRO A 1 408 ? 13.949 14.494 -11.652 1.00 88.12 408 PRO A CA 1
ATOM 3350 C C . PRO A 1 408 ? 13.649 13.593 -10.443 1.00 88.12 408 PRO A C 1
ATOM 3352 O O . PRO A 1 408 ? 14.302 12.573 -10.218 1.00 88.12 408 PRO A O 1
ATOM 3355 N N . TRP A 1 409 ? 12.583 13.917 -9.712 1.00 88.31 409 TRP A N 1
ATOM 3356 C CA . TRP A 1 409 ? 12.087 13.197 -8.541 1.00 88.31 409 TRP A CA 1
ATOM 3357 C C . TRP A 1 409 ? 11.006 12.139 -8.845 1.00 88.31 409 TRP A C 1
ATOM 3359 O O . TRP A 1 409 ? 10.448 11.585 -7.905 1.00 88.31 409 TRP A O 1
ATOM 3369 N N . GLU A 1 410 ? 10.695 11.837 -10.115 1.00 90.12 410 GLU A N 1
ATOM 3370 C CA . GLU A 1 410 ? 9.633 10.878 -10.478 1.00 90.12 410 GLU A CA 1
ATOM 3371 C C . GLU A 1 410 ? 9.869 9.502 -9.831 1.00 90.12 410 GLU A C 1
ATOM 3373 O O . GLU A 1 410 ? 10.976 8.952 -9.910 1.00 90.12 410 GLU A O 1
ATOM 3378 N N . ASN A 1 411 ? 8.826 8.963 -9.198 1.00 91.19 411 ASN A N 1
ATOM 3379 C CA . ASN A 1 411 ? 8.847 7.717 -8.437 1.00 91.19 411 ASN A CA 1
ATOM 3380 C C . ASN A 1 411 ? 8.196 6.608 -9.259 1.00 91.19 411 ASN A C 1
ATOM 3382 O O . ASN A 1 411 ? 6.977 6.553 -9.395 1.00 91.19 411 ASN A O 1
ATOM 3386 N N . LEU A 1 412 ? 8.989 5.663 -9.761 1.00 87.94 412 LEU A N 1
ATOM 3387 C CA . LEU A 1 412 ? 8.486 4.671 -10.720 1.00 87.94 412 LEU A CA 1
ATOM 3388 C C . LEU A 1 412 ? 7.486 3.660 -10.143 1.00 87.94 412 LEU A C 1
ATOM 3390 O O . LEU A 1 412 ? 6.947 2.832 -10.869 1.00 87.94 412 LEU A O 1
ATOM 3394 N N . THR A 1 413 ? 7.232 3.723 -8.839 1.00 88.38 413 THR A N 1
ATOM 3395 C CA . THR A 1 413 ? 6.195 2.950 -8.151 1.00 88.38 413 THR A CA 1
ATOM 3396 C C . THR A 1 413 ? 4.781 3.323 -8.608 1.00 88.38 413 THR A C 1
ATOM 3398 O O . THR A 1 413 ? 3.890 2.487 -8.542 1.00 88.38 413 THR A O 1
ATOM 3401 N N . VAL A 1 414 ? 4.573 4.529 -9.153 1.00 86.38 414 VAL A N 1
ATOM 3402 C CA . VAL A 1 414 ? 3.270 4.944 -9.709 1.00 86.38 414 VAL A CA 1
ATOM 3403 C C . VAL A 1 414 ? 2.890 4.237 -11.018 1.00 86.38 414 VAL A C 1
ATOM 3405 O O . VAL A 1 414 ? 1.727 4.283 -11.410 1.00 86.38 414 VAL A O 1
ATOM 3408 N N . TYR A 1 415 ? 3.850 3.580 -11.678 1.00 84.44 415 TYR A N 1
ATOM 3409 C CA . TYR A 1 415 ? 3.660 2.862 -12.943 1.00 84.44 415 TYR A CA 1
ATOM 3410 C C . TYR A 1 415 ? 3.581 1.328 -12.760 1.00 84.44 415 TYR A C 1
ATOM 3412 O O . TYR A 1 415 ? 3.711 0.585 -13.731 1.00 84.44 415 TYR A O 1
ATOM 3420 N N . GLU A 1 416 ? 3.409 0.822 -11.531 1.00 80.62 416 GLU A N 1
ATOM 3421 C CA . GLU A 1 416 ? 3.284 -0.621 -11.269 1.00 80.62 416 GLU A CA 1
ATOM 3422 C C . GLU A 1 416 ? 1.864 -1.123 -11.591 1.00 80.62 416 GLU A C 1
ATOM 3424 O O . GLU A 1 416 ? 0.920 -0.860 -10.845 1.00 80.62 416 GLU A O 1
ATOM 3429 N N . GLU A 1 417 ? 1.717 -1.877 -12.690 1.00 73.38 417 GLU A N 1
ATOM 3430 C CA . GLU A 1 417 ? 0.435 -2.414 -13.195 1.00 73.38 417 GLU A CA 1
ATOM 3431 C C . GLU A 1 417 ? -0.413 -3.123 -12.120 1.00 73.38 417 GLU A C 1
ATOM 3433 O O . GLU A 1 417 ? -1.636 -2.980 -12.113 1.00 73.38 417 GLU A O 1
ATOM 3438 N N . THR A 1 418 ? 0.224 -3.813 -11.165 1.00 71.56 418 THR A N 1
ATOM 3439 C CA . THR A 1 418 ? -0.430 -4.506 -10.034 1.00 71.56 418 THR A CA 1
ATOM 3440 C C . THR A 1 418 ? -1.262 -3.587 -9.140 1.00 71.56 418 THR A C 1
ATOM 3442 O O . THR A 1 418 ? -2.179 -4.057 -8.473 1.00 71.56 418 THR A O 1
ATOM 3445 N N . THR A 1 419 ? -0.974 -2.283 -9.129 1.00 75.56 419 THR A N 1
ATOM 3446 C CA . THR A 1 419 ? -1.682 -1.286 -8.309 1.00 75.56 419 THR A CA 1
ATOM 3447 C C . THR A 1 419 ? -2.791 -0.537 -9.053 1.00 75.56 419 THR A C 1
ATOM 3449 O O . THR A 1 419 ? -3.490 0.258 -8.430 1.00 75.56 419 THR A O 1
ATOM 3452 N N . LYS A 1 420 ? -2.970 -0.776 -10.367 1.00 78.19 420 LYS A N 1
ATOM 3453 C CA . LYS A 1 420 ? -3.999 -0.149 -11.228 1.00 78.19 420 LYS A CA 1
ATOM 3454 C C . LYS A 1 420 ? -4.190 1.370 -10.993 1.00 78.19 420 LYS A C 1
ATOM 3456 O O . LYS A 1 420 ? -5.313 1.852 -10.873 1.00 78.19 420 LYS A O 1
ATOM 3461 N N . LEU A 1 421 ? -3.107 2.148 -10.916 1.00 87.12 421 LEU A N 1
ATOM 3462 C CA . LEU A 1 421 ? -3.180 3.583 -10.592 1.00 87.12 421 LEU A CA 1
ATOM 3463 C C . LEU A 1 421 ? -3.523 4.474 -11.798 1.00 87.12 421 LEU A C 1
ATOM 3465 O O . LEU A 1 421 ? -3.027 4.267 -12.904 1.00 87.12 421 LEU A O 1
ATOM 3469 N N . SER A 1 422 ? -4.324 5.516 -11.547 1.00 87.19 422 SER A N 1
ATOM 3470 C CA . SER A 1 422 ? -4.875 6.423 -12.566 1.00 87.19 422 SER A CA 1
ATOM 3471 C C . SER A 1 422 ? -4.139 7.770 -12.715 1.00 87.19 422 SER A C 1
ATOM 3473 O O . SER A 1 422 ? -3.768 8.437 -11.735 1.00 87.19 422 SER A O 1
ATOM 3475 N N . GLY A 1 423 ? -4.071 8.258 -13.948 1.00 82.38 423 GLY A N 1
ATOM 3476 C CA . GLY A 1 423 ? -3.450 9.496 -14.410 1.00 82.38 423 GLY A CA 1
ATOM 3477 C C . GLY A 1 423 ? -2.009 9.325 -14.882 1.00 82.38 423 GLY A C 1
ATOM 3478 O O . GLY A 1 423 ? -1.235 10.268 -14.732 1.00 82.38 423 GLY A O 1
ATOM 3479 N N . HIS A 1 424 ? -1.660 8.136 -15.389 1.00 80.31 424 HIS A N 1
ATOM 3480 C CA . HIS A 1 424 ? -0.294 7.759 -15.790 1.00 80.31 424 HIS A CA 1
ATOM 3481 C C . HIS A 1 424 ? -0.199 7.039 -17.144 1.00 80.31 424 HIS A C 1
ATOM 3483 O O . HIS A 1 424 ? 0.912 6.768 -17.592 1.00 80.31 424 HIS A O 1
ATOM 3489 N N . GLY A 1 425 ? -1.322 6.698 -17.791 1.00 73.94 425 GLY A N 1
ATOM 3490 C CA . GLY A 1 425 ? -1.338 6.025 -19.099 1.00 73.94 425 GLY A CA 1
ATOM 3491 C C . GLY A 1 425 ? -0.977 4.532 -19.081 1.00 73.94 425 GLY A C 1
ATOM 3492 O O . GLY A 1 425 ? -0.906 3.914 -20.141 1.00 73.94 425 GLY A O 1
ATOM 3493 N N . ILE A 1 426 ? -0.750 3.939 -17.902 1.00 76.38 426 ILE A N 1
ATOM 3494 C CA . ILE A 1 426 ? -0.444 2.505 -17.742 1.00 76.38 426 ILE A CA 1
ATOM 3495 C C . ILE A 1 426 ? -1.727 1.673 -17.729 1.00 76.38 426 ILE A C 1
ATOM 3497 O O . ILE A 1 426 ? -1.868 0.728 -18.501 1.00 76.38 426 ILE A O 1
ATOM 3501 N N . SER A 1 427 ? -2.682 2.040 -16.871 1.00 78.94 427 SER A N 1
ATOM 3502 C CA . SER A 1 427 ? -3.972 1.362 -16.766 1.00 78.94 427 SER A CA 1
ATOM 3503 C C . SER A 1 427 ? -5.068 2.225 -17.383 1.00 78.94 427 SER A C 1
ATOM 3505 O O . SER A 1 427 ? -5.685 3.041 -16.701 1.00 78.94 427 SER A O 1
ATOM 3507 N N . LYS A 1 428 ? -5.345 2.009 -18.677 1.00 78.06 428 LYS A N 1
ATOM 3508 C CA . LYS A 1 428 ? -6.487 2.632 -19.377 1.00 78.06 428 LYS A CA 1
ATOM 3509 C C . LYS A 1 428 ? -7.819 2.392 -18.655 1.00 78.06 428 LYS A C 1
ATOM 3511 O O . LYS A 1 428 ? -8.694 3.249 -18.682 1.00 78.06 428 LYS A O 1
ATOM 3516 N N . GLU A 1 429 ? -7.965 1.220 -18.035 1.00 81.06 429 GLU A N 1
ATOM 3517 C CA . GLU A 1 429 ? -9.110 0.842 -17.200 1.00 81.06 429 GLU A CA 1
ATOM 3518 C C . GLU A 1 429 ? -9.248 1.810 -16.017 1.00 81.06 429 GLU A C 1
ATOM 3520 O O . GLU A 1 429 ? -10.287 2.442 -15.867 1.00 81.06 429 GLU A O 1
ATOM 3525 N N . ALA A 1 430 ? -8.175 2.013 -15.245 1.00 85.62 430 ALA A N 1
ATOM 3526 C CA . ALA A 1 430 ? -8.185 2.920 -14.099 1.00 85.62 430 ALA A CA 1
ATOM 3527 C C . ALA A 1 430 ? -8.284 4.401 -14.496 1.00 85.62 430 ALA A C 1
ATOM 3529 O O . ALA A 1 430 ? -8.892 5.183 -13.766 1.00 85.62 430 ALA A O 1
ATOM 3530 N N . ASP A 1 431 ? -7.697 4.791 -15.631 1.00 86.81 431 ASP A N 1
ATOM 3531 C CA . ASP A 1 431 ? -7.818 6.138 -16.198 1.00 86.81 431 ASP A CA 1
ATOM 3532 C C . ASP A 1 431 ? -9.285 6.434 -16.567 1.00 86.81 431 ASP A C 1
ATOM 3534 O O . ASP A 1 431 ? -9.841 7.438 -16.120 1.00 86.81 431 ASP A O 1
ATOM 3538 N N . LYS A 1 432 ? -9.949 5.510 -17.278 1.00 86.94 432 LYS A N 1
ATOM 3539 C CA . LYS A 1 432 ? -11.377 5.592 -17.627 1.00 86.94 432 LYS A CA 1
ATOM 3540 C C . LYS A 1 432 ? -12.282 5.564 -16.392 1.00 86.94 432 LYS A C 1
ATOM 3542 O O . LYS A 1 432 ? -13.161 6.415 -16.270 1.00 86.94 432 LYS A O 1
ATOM 3547 N N . ASP A 1 433 ? -12.059 4.627 -15.468 1.00 89.06 433 ASP A N 1
ATOM 3548 C CA . ASP A 1 433 ? -12.788 4.562 -14.196 1.00 89.06 433 ASP A CA 1
ATOM 3549 C C . ASP A 1 433 ? -12.666 5.895 -13.446 1.00 89.06 433 ASP A C 1
ATOM 3551 O O . ASP A 1 433 ? -13.642 6.382 -12.886 1.00 89.06 433 ASP A O 1
ATOM 3555 N N . GLN A 1 434 ? -11.484 6.523 -13.451 1.00 89.06 434 GLN A N 1
ATOM 3556 C CA . GLN A 1 434 ? -11.259 7.782 -12.746 1.00 89.06 434 GLN A CA 1
ATOM 3557 C C . GLN A 1 434 ? -12.049 8.961 -13.337 1.00 89.06 434 GLN A C 1
ATOM 3559 O O . GLN A 1 434 ? -12.483 9.821 -12.569 1.00 89.06 434 GLN A O 1
ATOM 3564 N N . GLU A 1 435 ? -12.270 9.004 -14.652 1.00 86.31 435 GLU A N 1
ATOM 3565 C CA . GLU A 1 435 ? -13.180 9.972 -15.282 1.00 86.31 435 GLU A CA 1
ATOM 3566 C C . GLU A 1 435 ? -14.646 9.659 -14.941 1.00 86.31 435 GLU A C 1
ATOM 3568 O O . GLU A 1 435 ? -15.406 10.545 -14.544 1.00 86.31 435 GLU A O 1
ATOM 3573 N N . GLU A 1 436 ? -15.043 8.387 -15.033 1.00 87.75 436 GLU A N 1
ATOM 3574 C CA . GLU A 1 436 ? -16.419 7.945 -14.801 1.00 87.75 436 GLU A CA 1
ATOM 3575 C C . GLU A 1 436 ? -16.876 8.207 -13.353 1.00 87.75 436 GLU A C 1
ATOM 3577 O O . GLU A 1 436 ? -17.938 8.796 -13.133 1.00 87.75 436 GLU A O 1
ATOM 3582 N N . ILE A 1 437 ? -16.042 7.884 -12.356 1.00 89.50 437 ILE A N 1
ATOM 3583 C CA . ILE A 1 437 ? -16.371 8.124 -10.942 1.00 89.50 437 ILE A CA 1
ATOM 3584 C C . ILE A 1 437 ? -16.364 9.607 -10.548 1.00 89.50 437 ILE A C 1
ATOM 3586 O O . ILE A 1 437 ? -17.027 9.966 -9.576 1.00 89.50 437 ILE A O 1
ATOM 3590 N N . ILE A 1 438 ? -15.649 10.479 -11.273 1.00 89.25 438 ILE A N 1
ATOM 3591 C CA . ILE A 1 438 ? -15.722 11.934 -11.052 1.00 89.25 438 ILE A CA 1
ATOM 3592 C C . ILE A 1 438 ? -17.089 12.457 -11.494 1.00 89.25 438 ILE A C 1
ATOM 3594 O O . ILE A 1 438 ? -17.704 13.226 -10.760 1.00 89.25 438 ILE A O 1
ATOM 3598 N N . ASN A 1 439 ? -17.603 11.998 -12.636 1.00 89.19 439 ASN A N 1
ATOM 3599 C CA . ASN A 1 439 ? -18.938 12.380 -13.101 1.00 89.19 439 ASN A CA 1
ATOM 3600 C C . ASN A 1 439 ? -20.030 11.887 -12.134 1.00 89.19 439 ASN A C 1
ATOM 3602 O O . ASN A 1 439 ? -20.890 12.668 -11.736 1.00 89.19 439 ASN A O 1
ATOM 3606 N N . LEU A 1 440 ? -19.951 10.631 -11.676 1.00 90.19 440 LEU A N 1
ATOM 3607 C CA . LEU A 1 440 ? -20.879 10.085 -10.674 1.00 90.19 440 LEU A CA 1
ATOM 3608 C C . LEU A 1 440 ? -20.816 10.846 -9.336 1.00 90.19 440 LEU A C 1
ATOM 3610 O O . LEU A 1 440 ? -21.854 11.133 -8.744 1.00 90.19 440 LEU A O 1
ATOM 3614 N N . ALA A 1 441 ? -19.619 11.216 -8.871 1.00 89.44 441 ALA A N 1
ATOM 3615 C CA . ALA A 1 441 ? -19.447 12.013 -7.656 1.00 89.44 441 ALA A CA 1
ATOM 3616 C C . ALA A 1 441 ? -20.023 13.430 -7.779 1.00 89.44 441 ALA A C 1
ATOM 3618 O O . ALA A 1 441 ? -20.634 13.923 -6.833 1.00 89.44 441 ALA A O 1
ATOM 3619 N N . THR A 1 442 ? -19.842 14.080 -8.931 1.00 88.19 442 THR A N 1
ATOM 3620 C CA . THR A 1 442 ? -20.431 15.396 -9.211 1.00 88.19 442 THR A CA 1
ATOM 3621 C C . THR A 1 442 ? -21.954 15.304 -9.218 1.00 88.19 442 THR A C 1
ATOM 3623 O O . THR A 1 442 ? -22.599 16.049 -8.489 1.00 88.19 442 THR A O 1
ATOM 3626 N N . ASN A 1 443 ? -22.525 14.311 -9.912 1.00 85.75 443 ASN A N 1
ATOM 3627 C CA . ASN A 1 443 ? -23.972 14.085 -9.935 1.00 85.75 443 ASN A CA 1
ATOM 3628 C C . ASN A 1 443 ? -24.563 13.938 -8.522 1.00 85.75 443 ASN A C 1
ATOM 3630 O O . ASN A 1 443 ? -25.591 14.542 -8.249 1.00 85.75 443 ASN A O 1
ATOM 3634 N N . LEU A 1 444 ? -23.907 13.198 -7.616 1.00 86.06 444 LEU A N 1
ATOM 3635 C CA . LEU A 1 444 ? -24.360 13.032 -6.226 1.00 86.06 444 LEU A CA 1
ATOM 3636 C C . LEU A 1 444 ? -24.340 14.346 -5.425 1.00 86.06 444 LEU A C 1
ATOM 3638 O O . LEU A 1 444 ? -25.256 14.623 -4.647 1.00 86.06 444 LEU A O 1
ATOM 3642 N N . LEU A 1 445 ? -23.289 15.150 -5.610 1.00 84.44 445 LEU A N 1
ATOM 3643 C CA . LEU A 1 445 ? -23.125 16.444 -4.942 1.00 84.44 445 LEU A CA 1
ATOM 3644 C C . LEU A 1 445 ? -24.083 17.513 -5.483 1.00 84.44 445 LEU A C 1
ATOM 3646 O O . LEU A 1 445 ? -24.476 18.393 -4.720 1.00 84.44 445 LEU A O 1
ATOM 3650 N N . ASP A 1 446 ? -24.466 17.426 -6.755 1.00 82.25 446 ASP A N 1
ATOM 3651 C CA . ASP A 1 446 ? -25.395 18.357 -7.396 1.00 82.25 446 ASP A CA 1
ATOM 3652 C C . ASP A 1 446 ? -26.864 17.949 -7.173 1.00 82.25 446 ASP A C 1
ATOM 3654 O O . ASP A 1 446 ? -27.726 18.814 -7.024 1.00 82.25 446 ASP A O 1
ATOM 3658 N N . SER A 1 447 ? -27.170 16.645 -7.110 1.00 72.56 447 SER A N 1
ATOM 3659 C CA . SER A 1 447 ? -28.544 16.150 -6.939 1.00 72.56 447 SER A CA 1
ATOM 3660 C C . SER A 1 447 ? -29.064 16.239 -5.505 1.00 72.56 447 SER A C 1
ATOM 3662 O O . SER A 1 447 ? -30.277 16.321 -5.325 1.00 72.56 447 SER A O 1
ATOM 3664 N N . GLN A 1 448 ? -28.175 16.202 -4.500 1.00 68.75 448 GLN A N 1
ATOM 3665 C CA . GLN A 1 448 ? -28.506 16.341 -3.071 1.00 68.75 448 GLN A CA 1
ATOM 3666 C C . GLN A 1 448 ? -29.733 15.499 -2.647 1.00 68.75 448 GLN A C 1
ATOM 3668 O O . GLN A 1 448 ? -30.722 16.061 -2.176 1.00 68.75 448 GLN A O 1
ATOM 3673 N N . PRO A 1 449 ? -29.710 14.160 -2.829 1.00 59.50 449 PRO A N 1
ATOM 3674 C CA . PRO A 1 449 ? -30.921 13.332 -2.766 1.00 59.50 449 PRO A CA 1
ATOM 3675 C C . PRO A 1 449 ? -31.640 13.398 -1.410 1.00 59.50 449 PRO A C 1
ATOM 3677 O O . PRO A 1 449 ? -32.863 13.347 -1.361 1.00 59.50 449 PRO A O 1
ATOM 3680 N N . PHE A 1 450 ? -30.897 13.584 -0.316 1.00 67.06 450 PHE A N 1
ATOM 3681 C CA . PHE A 1 450 ? -31.420 13.597 1.056 1.00 67.06 450 PHE A CA 1
ATOM 3682 C C . PHE A 1 450 ? -31.729 15.023 1.543 1.00 67.06 450 PHE A C 1
ATOM 3684 O O . PHE A 1 450 ? -31.350 15.418 2.648 1.00 67.06 450 PHE A O 1
ATOM 3691 N N . ASP A 1 451 ? -32.354 15.838 0.691 1.00 52.81 451 ASP A N 1
ATOM 3692 C CA . ASP A 1 451 ? -32.733 17.200 1.057 1.00 52.81 451 ASP A CA 1
ATOM 3693 C C . ASP A 1 451 ? -34.073 17.248 1.801 1.00 52.81 451 ASP A C 1
ATOM 3695 O O . ASP A 1 451 ? -35.150 17.287 1.204 1.00 52.81 451 ASP A O 1
ATOM 3699 N N . THR A 1 452 ? -33.979 17.310 3.130 1.00 47.69 452 THR A N 1
ATOM 3700 C CA . THR A 1 452 ? -35.097 17.348 4.089 1.00 47.69 452 THR A CA 1
ATOM 3701 C C . THR A 1 452 ? -36.018 18.571 3.959 1.00 47.69 452 THR A C 1
ATOM 3703 O O . THR A 1 452 ? -37.012 18.663 4.674 1.00 47.69 452 THR A O 1
ATOM 3706 N N . SER A 1 453 ? -35.756 19.494 3.023 1.00 40.59 453 SER A N 1
ATOM 3707 C CA . SER A 1 453 ? -36.716 20.538 2.630 1.00 40.59 453 SER A CA 1
ATOM 3708 C C . SER A 1 453 ? -37.965 19.975 1.932 1.00 40.59 453 SER A C 1
ATOM 3710 O O . SER A 1 453 ? -39.000 20.643 1.873 1.00 40.59 453 SER A O 1
ATOM 3712 N N . LYS A 1 454 ? -37.888 18.744 1.406 1.00 39.28 454 LYS A N 1
ATOM 3713 C CA . LYS A 1 454 ? -38.991 18.052 0.732 1.00 39.28 454 LYS A CA 1
ATOM 3714 C C . LYS A 1 454 ? -39.581 16.974 1.636 1.00 39.28 454 LYS A C 1
ATOM 3716 O O . LYS A 1 454 ? -38.981 15.920 1.818 1.00 39.28 454 LYS A O 1
ATOM 3721 N N . ASN A 1 455 ? -40.810 17.200 2.100 1.00 34.06 455 ASN A N 1
ATOM 3722 C CA . ASN A 1 455 ? -41.642 16.163 2.715 1.00 34.06 455 ASN A CA 1
ATOM 3723 C C . ASN A 1 455 ? -42.009 15.086 1.677 1.00 34.06 455 ASN A C 1
ATOM 3725 O O . ASN A 1 455 ? -43.074 15.142 1.060 1.00 34.06 455 ASN A O 1
ATOM 3729 N N . VAL A 1 456 ? -41.131 14.101 1.484 1.00 40.12 456 VAL A N 1
ATOM 3730 C CA . VAL A 1 456 ? -41.484 12.836 0.836 1.00 40.12 456 VAL A CA 1
ATOM 3731 C C . VAL A 1 456 ? -42.252 12.009 1.863 1.00 40.12 456 VAL A C 1
ATOM 3733 O O . VAL A 1 456 ? -41.708 11.609 2.887 1.00 40.12 456 VAL A O 1
ATOM 3736 N N . THR A 1 457 ? -43.537 11.772 1.614 1.00 38.91 457 THR A N 1
ATOM 3737 C CA . THR A 1 457 ? -44.387 10.928 2.463 1.00 38.91 457 THR A CA 1
ATOM 3738 C C . THR A 1 457 ? -44.076 9.448 2.229 1.00 38.91 457 THR A C 1
ATOM 3740 O O . THR A 1 457 ? -44.784 8.745 1.508 1.00 38.91 457 THR A O 1
ATOM 3743 N N . SER A 1 458 ? -42.979 8.984 2.826 1.00 43.91 458 SER A N 1
ATOM 3744 C CA . SER A 1 458 ? -42.494 7.606 2.731 1.00 43.91 458 SER A CA 1
ATOM 3745 C C . SER A 1 458 ? -43.462 6.600 3.386 1.00 43.91 458 SER A C 1
ATOM 3747 O O . SER A 1 458 ? -43.887 6.812 4.524 1.00 43.91 458 SER A O 1
ATOM 3749 N N . PRO A 1 459 ? -43.818 5.487 2.711 1.00 40.19 459 PRO A N 1
ATOM 3750 C CA . PRO A 1 459 ? -44.494 4.354 3.343 1.00 40.19 459 PRO A CA 1
ATOM 3751 C C . PRO A 1 459 ? -43.510 3.474 4.157 1.00 40.19 459 PRO A C 1
ATOM 3753 O O . PRO A 1 459 ? -42.301 3.684 4.078 1.00 40.19 459 PRO A O 1
ATOM 3756 N N . PRO A 1 460 ? -43.982 2.476 4.936 1.00 45.53 460 PRO A N 1
ATOM 3757 C CA . PRO A 1 460 ? -43.132 1.751 5.892 1.00 45.53 460 PRO A CA 1
ATOM 3758 C C . PRO A 1 460 ? -42.002 0.900 5.274 1.00 45.53 460 PRO A C 1
ATOM 3760 O O . PRO A 1 460 ? -42.236 0.057 4.395 1.00 45.53 460 PRO A O 1
ATOM 3763 N N . ALA A 1 461 ? -40.787 1.064 5.815 1.00 52.47 461 ALA A N 1
ATOM 3764 C CA . ALA A 1 461 ? -39.519 0.580 5.256 1.00 52.47 461 ALA A CA 1
ATOM 3765 C C . ALA A 1 461 ? -39.417 -0.935 4.977 1.00 52.47 461 ALA A C 1
ATOM 3767 O O . ALA A 1 461 ? -38.765 -1.343 4.012 1.00 52.47 461 ALA A O 1
ATOM 3768 N N . SER A 1 462 ? -40.072 -1.792 5.769 1.00 45.72 462 SER A N 1
ATOM 3769 C CA . SER A 1 462 ? -39.945 -3.259 5.650 1.00 45.72 462 SER A CA 1
ATOM 3770 C C . SER A 1 462 ? -40.452 -3.830 4.318 1.00 45.72 462 SER A C 1
ATOM 3772 O O . SER A 1 462 ? -40.042 -4.915 3.915 1.00 45.72 462 SER A O 1
ATOM 3774 N N . SER A 1 463 ? -41.313 -3.095 3.608 1.00 44.41 463 SER A N 1
ATOM 3775 C CA . SER A 1 463 ? -41.840 -3.486 2.292 1.00 44.41 463 SER A CA 1
ATOM 3776 C C . SER A 1 463 ? -41.046 -2.923 1.103 1.00 44.41 463 SER A C 1
ATOM 3778 O O . SER A 1 463 ? -41.405 -3.183 -0.050 1.00 44.41 463 SER A O 1
ATOM 3780 N N . ILE A 1 464 ? -40.004 -2.128 1.377 1.00 49.72 464 ILE A N 1
ATOM 3781 C CA . ILE A 1 464 ? -39.409 -1.197 0.413 1.00 49.72 464 ILE A CA 1
ATOM 3782 C C . ILE A 1 464 ? -38.050 -1.662 -0.103 1.00 49.72 464 ILE A C 1
ATOM 3784 O O . ILE A 1 464 ? -37.865 -1.656 -1.312 1.00 49.72 464 ILE A O 1
ATOM 3788 N N . LEU A 1 465 ? -37.128 -2.118 0.753 1.00 47.78 465 LEU A N 1
ATOM 3789 C CA . LEU A 1 465 ? -35.752 -2.470 0.345 1.00 47.78 465 LEU A CA 1
ATOM 3790 C C . LEU A 1 465 ? -35.694 -3.404 -0.870 1.00 47.78 465 LEU A C 1
ATOM 3792 O O . LEU A 1 465 ? -35.031 -3.081 -1.855 1.00 47.78 465 LEU A O 1
ATOM 3796 N N . ILE A 1 466 ? -36.480 -4.486 -0.832 1.00 47.91 466 ILE A N 1
ATOM 3797 C CA . ILE A 1 466 ? -36.614 -5.463 -1.925 1.00 47.91 466 ILE A CA 1
ATOM 3798 C C . ILE A 1 466 ? -37.114 -4.784 -3.216 1.00 47.91 466 ILE A C 1
ATOM 3800 O O . ILE A 1 466 ? -36.627 -5.087 -4.297 1.00 47.91 466 ILE A O 1
ATOM 3804 N N . LYS A 1 467 ? -38.025 -3.808 -3.107 1.00 46.66 467 LYS A N 1
ATOM 3805 C CA . LYS A 1 467 ? -38.583 -3.046 -4.237 1.00 46.66 467 LYS A CA 1
ATOM 3806 C C . LYS A 1 467 ? -37.711 -1.882 -4.720 1.00 46.66 467 LYS A C 1
ATOM 3808 O O . LYS A 1 467 ? -38.007 -1.342 -5.780 1.00 46.66 467 LYS A O 1
ATOM 3813 N N . THR A 1 468 ? -36.682 -1.466 -3.980 1.00 51.97 468 THR A N 1
ATOM 3814 C CA . THR A 1 468 ? -35.714 -0.461 -4.462 1.00 51.97 468 THR A CA 1
ATOM 3815 C C . THR A 1 468 ? -34.476 -1.086 -5.083 1.00 51.97 468 THR A C 1
ATOM 3817 O O . THR A 1 468 ? -34.094 -0.659 -6.167 1.00 51.97 468 THR A O 1
ATOM 3820 N N . GLU A 1 469 ? -33.860 -2.101 -4.466 1.00 53.59 469 GLU A N 1
ATOM 3821 C CA . GLU A 1 469 ? -32.652 -2.713 -5.048 1.00 53.59 469 GLU A CA 1
ATOM 3822 C C . GLU A 1 469 ? -32.939 -3.414 -6.390 1.00 53.59 469 GLU A C 1
ATOM 3824 O O . GLU A 1 469 ? -32.102 -3.358 -7.285 1.00 53.59 469 GLU A O 1
ATOM 3829 N N . GLU A 1 470 ? -34.139 -3.975 -6.596 1.00 56.62 470 GLU A N 1
ATOM 3830 C CA . GLU A 1 470 ? -34.551 -4.559 -7.889 1.00 56.62 470 GLU A CA 1
ATOM 3831 C C . GLU A 1 470 ? -34.694 -3.534 -9.038 1.00 56.62 470 GLU A C 1
ATOM 3833 O O . GLU A 1 470 ? -34.772 -3.932 -10.200 1.00 56.62 470 GLU A O 1
ATOM 3838 N N . PHE A 1 471 ? -34.724 -2.227 -8.740 1.00 61.78 471 PHE A N 1
ATOM 3839 C CA . PHE A 1 471 ? -34.989 -1.157 -9.715 1.00 61.78 471 PHE A CA 1
ATOM 3840 C C . PHE A 1 471 ? -33.878 -0.092 -9.803 1.00 61.78 471 PHE A C 1
ATOM 3842 O O . PHE A 1 471 ? -33.974 0.808 -10.639 1.00 61.78 471 PHE A O 1
ATOM 3849 N N . LEU A 1 472 ? -32.823 -0.180 -8.985 1.00 78.50 472 LEU A N 1
ATOM 3850 C CA . LEU A 1 472 ? -31.666 0.721 -9.047 1.00 78.50 472 LEU A CA 1
ATOM 3851 C C . LEU A 1 472 ? -30.662 0.250 -10.107 1.00 78.50 472 LEU A C 1
ATOM 3853 O O . LEU A 1 472 ? -30.076 -0.828 -10.002 1.00 78.50 472 LEU A O 1
ATOM 3857 N N . GLY A 1 473 ? -30.414 1.082 -11.119 1.00 81.69 473 GLY A N 1
ATOM 3858 C CA . GLY A 1 473 ? -29.367 0.847 -12.103 1.00 81.69 473 GLY A CA 1
ATOM 3859 C C . GLY A 1 473 ? -27.965 1.070 -11.532 1.00 81.69 473 GLY A C 1
ATOM 3860 O O . GLY A 1 473 ? -27.764 1.654 -10.464 1.00 81.69 473 GLY A O 1
ATOM 3861 N N . GLU A 1 474 ? -26.946 0.647 -12.285 1.00 86.56 474 GLU A N 1
ATOM 3862 C CA . GLU A 1 474 ? -25.547 0.712 -11.829 1.00 86.56 474 GLU A CA 1
ATOM 3863 C C . GLU A 1 474 ? -25.037 2.142 -11.581 1.00 86.56 474 GLU A C 1
ATOM 3865 O O . GLU A 1 474 ? -24.021 2.320 -10.920 1.00 86.56 474 GLU A O 1
ATOM 3870 N N . ASN A 1 475 ? -25.723 3.167 -12.090 1.00 88.88 475 ASN A N 1
ATOM 3871 C CA . ASN A 1 475 ? -25.356 4.571 -11.897 1.00 88.88 475 ASN A CA 1
ATOM 3872 C C . ASN A 1 475 ? -26.209 5.282 -10.834 1.00 88.88 475 ASN A C 1
ATOM 3874 O O . ASN A 1 475 ? -25.859 6.394 -10.431 1.00 88.88 475 ASN A O 1
ATOM 3878 N N . ASP A 1 476 ? -27.281 4.653 -10.352 1.00 85.62 476 ASP A N 1
ATOM 3879 C CA . ASP A 1 476 ? -28.288 5.296 -9.511 1.00 85.62 476 ASP A CA 1
ATOM 3880 C C . ASP A 1 476 ? -27.923 5.181 -8.028 1.00 85.62 476 ASP A C 1
ATOM 3882 O O . ASP A 1 476 ? -27.701 4.088 -7.510 1.00 85.62 476 ASP A O 1
ATOM 3886 N N . PHE A 1 477 ? -27.840 6.314 -7.336 1.00 87.56 477 PHE A N 1
ATOM 3887 C CA . PHE A 1 477 ? -27.645 6.353 -5.884 1.00 87.56 477 PHE A CA 1
ATOM 3888 C C . PHE A 1 477 ? -28.952 6.040 -5.147 1.00 87.56 477 PHE A C 1
ATOM 3890 O O . PHE A 1 477 ? -30.034 6.149 -5.727 1.00 87.56 477 PHE A O 1
ATOM 3897 N N . TYR A 1 478 ? -28.871 5.713 -3.854 1.00 84.94 478 TYR A N 1
ATOM 3898 C CA . TYR A 1 478 ? -30.081 5.629 -3.031 1.00 84.94 478 TYR A CA 1
ATOM 3899 C C . TYR A 1 478 ? -30.849 6.972 -3.068 1.00 84.94 478 TYR A C 1
ATOM 3901 O O . TYR A 1 478 ? -30.234 8.021 -2.856 1.00 84.94 478 TYR A O 1
ATOM 3909 N N . PRO A 1 479 ? -32.170 6.972 -3.346 1.00 79.50 479 PRO A N 1
ATOM 3910 C CA . PRO A 1 479 ? -32.955 8.203 -3.495 1.00 79.50 479 PRO A CA 1
ATOM 3911 C C . PRO A 1 479 ? -33.402 8.822 -2.158 1.00 79.50 479 PRO A C 1
ATOM 3913 O O . PRO A 1 479 ? -33.769 9.992 -2.127 1.00 79.50 479 PRO A O 1
ATOM 3916 N N . TYR A 1 480 ? -33.351 8.057 -1.067 1.00 79.81 480 TYR A N 1
ATOM 3917 C CA . TYR A 1 480 ? -33.551 8.469 0.329 1.00 79.81 480 TYR A CA 1
ATOM 3918 C C . TYR A 1 480 ? -32.664 7.593 1.233 1.00 79.81 480 TYR A C 1
ATOM 3920 O O . TYR A 1 480 ? -32.125 6.577 0.783 1.00 79.81 480 TYR A O 1
ATOM 3928 N N . ASP A 1 481 ? -32.497 7.969 2.500 1.00 85.38 481 ASP A N 1
ATOM 3929 C CA . ASP A 1 481 ? -31.711 7.191 3.460 1.00 85.38 481 ASP A CA 1
ATOM 3930 C C . ASP A 1 481 ? -32.464 5.921 3.885 1.00 85.38 481 ASP A C 1
ATOM 3932 O O . ASP A 1 481 ? -33.413 5.966 4.664 1.00 85.38 481 ASP A O 1
ATOM 3936 N N . ILE A 1 482 ? -32.003 4.760 3.414 1.00 86.00 482 ILE A N 1
ATOM 3937 C CA . ILE A 1 482 ? -32.592 3.450 3.742 1.00 86.00 482 ILE A CA 1
ATOM 3938 C C . ILE A 1 482 ? -32.561 3.086 5.240 1.00 86.00 482 ILE A C 1
ATOM 3940 O O . ILE A 1 482 ? -33.111 2.055 5.622 1.00 86.00 482 ILE A O 1
ATOM 3944 N N . CYS A 1 483 ? -31.898 3.881 6.085 1.00 89.75 483 CYS A N 1
ATOM 3945 C CA . CYS A 1 483 ? -31.847 3.694 7.532 1.00 89.75 483 CYS A CA 1
ATOM 3946 C C . CYS A 1 483 ? -32.549 4.796 8.340 1.00 89.75 483 CYS A C 1
ATOM 3948 O O . CYS A 1 483 ? -32.425 4.758 9.562 1.00 89.75 483 CYS A O 1
ATOM 3950 N N . GLU A 1 484 ? -33.261 5.738 7.711 1.00 87.94 484 GLU A N 1
ATOM 3951 C CA . GLU A 1 484 ? -33.851 6.920 8.367 1.00 87.94 484 GLU A CA 1
ATOM 3952 C C . GLU A 1 484 ? -34.652 6.558 9.636 1.00 87.94 484 GLU A C 1
ATOM 3954 O O . GLU A 1 484 ? -34.277 6.978 10.732 1.00 87.94 484 GLU A O 1
ATOM 3959 N N . ASP A 1 485 ? -35.638 5.658 9.514 1.00 87.44 485 ASP A N 1
ATOM 3960 C CA . ASP A 1 485 ? -36.483 5.143 10.613 1.00 87.44 485 ASP A CA 1
ATOM 3961 C C . ASP A 1 485 ? -35.705 4.504 11.786 1.00 87.44 485 ASP A C 1
ATOM 3963 O O . ASP A 1 485 ? -36.238 4.368 12.889 1.00 87.44 485 ASP A O 1
ATOM 3967 N N . ILE A 1 486 ? -34.461 4.061 11.560 1.00 92.44 486 ILE A N 1
ATOM 3968 C CA . ILE A 1 486 ? -33.635 3.344 12.549 1.00 92.44 486 ILE A CA 1
ATOM 3969 C C . ILE A 1 486 ? -32.351 4.090 12.935 1.00 92.44 486 ILE A C 1
ATOM 3971 O O . ILE A 1 486 ? -31.518 3.534 13.662 1.00 92.44 486 ILE A O 1
ATOM 3975 N N . ARG A 1 487 ? -32.153 5.337 12.481 1.00 92.62 487 ARG A N 1
ATOM 3976 C CA . ARG A 1 487 ? -30.998 6.136 12.905 1.00 92.62 487 ARG A CA 1
ATOM 3977 C C . ARG A 1 487 ? -31.170 6.612 14.338 1.00 92.62 487 ARG A C 1
ATOM 3979 O O . ARG A 1 487 ? -32.126 7.293 14.688 1.00 92.62 487 ARG A O 1
ATOM 3986 N N . HIS A 1 488 ? -30.173 6.318 15.164 1.00 96.19 488 HIS A N 1
ATOM 3987 C CA . HIS A 1 488 ? -30.063 6.939 16.474 1.00 96.19 488 HIS A CA 1
ATOM 3988 C C . HIS A 1 488 ? -29.387 8.307 16.372 1.00 96.19 488 HIS A C 1
ATOM 3990 O O . HIS A 1 488 ? -28.275 8.420 15.857 1.00 96.19 488 HIS A O 1
ATOM 3996 N N . ASP A 1 489 ? -30.038 9.342 16.885 1.00 94.50 489 ASP A N 1
ATOM 3997 C CA . ASP A 1 489 ? -29.454 10.673 16.972 1.00 94.50 489 ASP A CA 1
ATOM 3998 C C . ASP A 1 489 ? -28.723 10.852 18.314 1.00 94.50 489 ASP A C 1
ATOM 4000 O O . ASP A 1 489 ? -29.328 10.691 19.373 1.00 94.50 489 ASP A O 1
ATOM 4004 N N . PHE A 1 490 ? -27.426 11.173 18.268 1.00 95.38 490 PHE A N 1
ATOM 4005 C CA . PHE A 1 490 ? -26.606 11.457 19.457 1.00 95.38 490 PHE A CA 1
ATOM 4006 C C . PHE A 1 490 ? -26.625 12.942 19.879 1.00 95.38 490 PHE A C 1
ATOM 4008 O O . PHE A 1 490 ? -25.952 13.332 20.834 1.00 95.38 490 PHE A O 1
ATOM 4015 N N . GLY A 1 491 ? -27.377 13.796 19.180 1.00 92.00 491 GLY A N 1
ATOM 4016 C CA . GLY A 1 491 ? -27.540 15.209 19.513 1.00 92.00 491 GLY A CA 1
ATOM 4017 C C . GLY A 1 491 ? -26.214 15.974 19.541 1.00 92.00 491 GLY A C 1
ATOM 4018 O O . GLY A 1 491 ? -25.450 15.953 18.572 1.00 92.00 491 GLY A O 1
ATOM 4019 N N . ASP A 1 492 ? -25.957 16.660 20.660 1.00 92.19 492 ASP A N 1
ATOM 4020 C CA . ASP A 1 492 ? -24.731 17.436 20.901 1.00 92.19 492 ASP A CA 1
ATOM 4021 C C . ASP A 1 492 ? -23.645 16.649 21.673 1.00 92.19 492 ASP A C 1
ATOM 4023 O O . ASP A 1 492 ? -22.710 17.250 22.204 1.00 92.19 492 ASP A O 1
ATOM 4027 N N . LEU A 1 493 ? -23.720 15.310 21.747 1.00 95.38 493 LEU A N 1
ATOM 4028 C CA . LEU A 1 493 ? -22.669 14.495 22.373 1.00 95.38 493 LEU A CA 1
ATOM 4029 C C . LEU A 1 493 ? -21.302 14.769 21.703 1.00 95.38 493 LEU A C 1
ATOM 4031 O O . LEU A 1 493 ? -21.192 14.611 20.482 1.00 95.38 493 LEU A O 1
ATOM 4035 N N . PRO A 1 494 ? -20.254 15.181 22.447 1.00 95.62 494 PRO A N 1
ATOM 4036 C CA . PRO A 1 494 ? -18.942 15.461 21.868 1.00 95.62 494 PRO A CA 1
ATOM 4037 C C . PRO A 1 494 ? -18.313 14.221 21.224 1.00 95.62 494 PRO A C 1
ATOM 4039 O O . PRO A 1 494 ? -18.097 13.214 21.897 1.00 95.62 494 PRO A O 1
ATOM 4042 N N . VAL A 1 495 ? -17.977 14.312 19.935 1.00 96.69 495 VAL A N 1
ATOM 4043 C CA . VAL A 1 495 ? -17.282 13.252 19.181 1.00 96.69 495 VAL A CA 1
ATOM 4044 C C . VAL A 1 495 ? -15.847 13.682 18.916 1.00 96.69 495 VAL A C 1
ATOM 4046 O O . VAL A 1 495 ? -15.624 14.687 18.246 1.00 96.69 495 VAL A O 1
ATOM 4049 N N . TYR A 1 496 ? -14.869 12.927 19.404 1.00 96.56 496 TYR A N 1
ATOM 4050 C CA . TYR A 1 496 ? -13.447 13.191 19.195 1.00 96.56 496 TYR A CA 1
ATOM 4051 C C . TYR A 1 496 ? -12.933 12.389 17.998 1.00 96.56 496 TYR A C 1
ATOM 4053 O O . TYR A 1 496 ? -12.759 11.175 18.088 1.00 96.56 496 TYR A O 1
ATOM 4061 N N . THR A 1 497 ? -12.673 13.070 16.884 1.00 94.69 497 THR A N 1
ATOM 4062 C CA . THR A 1 497 ? -11.983 12.505 15.715 1.00 94.69 497 THR A CA 1
ATOM 4063 C C . THR A 1 497 ? -10.517 12.900 15.819 1.00 94.69 497 THR A C 1
ATOM 4065 O O . THR A 1 497 ? -10.196 14.087 15.751 1.00 94.69 497 THR A O 1
ATOM 4068 N N . ILE A 1 498 ? -9.639 11.920 16.044 1.00 94.19 498 ILE A N 1
ATOM 4069 C CA . ILE A 1 498 ? -8.217 12.135 16.334 1.00 94.19 498 ILE A CA 1
ATOM 4070 C C . ILE A 1 498 ? -7.395 11.434 15.251 1.00 94.19 498 ILE A C 1
ATOM 4072 O O . ILE A 1 498 ? -7.381 10.209 15.199 1.00 94.19 498 ILE A O 1
ATOM 4076 N N . ASP A 1 499 ? -6.716 12.200 14.397 1.00 91.69 499 ASP A N 1
ATOM 4077 C CA . ASP A 1 499 ? -5.909 11.649 13.296 1.00 91.69 499 ASP A CA 1
ATOM 4078 C C . ASP A 1 499 ? -4.569 12.405 13.137 1.00 91.69 499 ASP A C 1
ATOM 4080 O O . ASP A 1 499 ? -4.232 13.292 13.928 1.00 91.69 499 ASP A O 1
ATOM 4084 N N . ASP A 1 500 ? -3.761 12.054 12.137 1.00 86.25 500 ASP A N 1
ATOM 4085 C CA . ASP A 1 500 ? -2.578 12.828 11.753 1.00 86.25 500 ASP A CA 1
ATOM 4086 C C . ASP A 1 500 ? -2.967 14.110 10.973 1.00 86.25 500 ASP A C 1
ATOM 4088 O O . ASP A 1 500 ? -3.913 14.087 10.182 1.00 86.25 500 ASP A O 1
ATOM 4092 N N . PRO A 1 501 ? -2.223 15.235 11.093 1.00 79.44 501 PRO A N 1
ATOM 4093 C CA . PRO A 1 501 ? -2.548 16.499 10.406 1.00 79.44 501 PRO A CA 1
ATOM 4094 C C . PRO A 1 501 ? -2.618 16.441 8.874 1.00 79.44 501 PRO A C 1
ATOM 4096 O O . PRO A 1 501 ? -3.105 17.372 8.236 1.00 79.44 501 PRO A O 1
ATOM 4099 N N . THR A 1 502 ? -2.100 15.369 8.275 1.00 77.69 502 THR A N 1
ATOM 4100 C CA . THR A 1 502 ? -2.109 15.093 6.833 1.00 77.69 502 THR A CA 1
ATOM 4101 C C . THR A 1 502 ? -3.189 14.088 6.416 1.00 77.69 502 THR A C 1
ATOM 4103 O O . THR A 1 502 ? -3.175 13.626 5.277 1.00 77.69 502 THR A O 1
ATOM 4106 N N . ALA A 1 503 ? -4.113 13.714 7.304 1.00 82.25 503 ALA A N 1
ATOM 4107 C CA . ALA A 1 503 ? -5.245 12.859 6.965 1.00 82.25 503 ALA A CA 1
ATOM 4108 C C . ALA A 1 503 ? -6.175 13.520 5.926 1.00 82.25 503 ALA A C 1
ATOM 4110 O O . ALA A 1 503 ? -6.334 14.741 5.874 1.00 82.25 503 ALA A O 1
ATOM 4111 N N . HIS A 1 504 ? -6.795 12.701 5.072 1.00 80.06 504 HIS A N 1
ATOM 4112 C CA . HIS A 1 504 ? -7.662 13.169 3.976 1.00 80.06 504 HIS A CA 1
ATOM 4113 C C . HIS A 1 504 ? -9.072 12.572 3.985 1.00 80.06 504 HIS A C 1
ATOM 4115 O O . HIS A 1 504 ? -9.944 13.061 3.267 1.00 80.06 504 HIS A O 1
ATOM 4121 N N . GLU A 1 505 ? -9.259 11.504 4.753 1.00 89.00 505 GLU A N 1
ATOM 4122 C CA . GLU A 1 505 ? -10.454 10.674 4.850 1.00 89.00 505 GLU A CA 1
ATOM 4123 C C . GLU A 1 505 ? -10.622 10.384 6.344 1.00 89.00 505 GLU A C 1
ATOM 4125 O O . GLU A 1 505 ? -9.951 9.503 6.874 1.00 89.00 505 GLU A O 1
ATOM 4130 N N . LEU A 1 506 ? -11.438 11.186 7.036 1.00 92.44 506 LEU A N 1
ATOM 4131 C CA . LEU A 1 506 ? -11.689 11.004 8.469 1.00 92.44 506 LEU A CA 1
ATOM 4132 C C . LEU A 1 506 ? -12.827 9.992 8.622 1.00 92.44 506 LEU A C 1
ATOM 4134 O O . LEU A 1 506 ? -13.999 10.361 8.532 1.00 92.44 506 LEU A O 1
ATOM 4138 N N . ASP A 1 507 ? -12.466 8.714 8.767 1.00 95.88 507 ASP A N 1
ATOM 4139 C CA . ASP A 1 507 ? -13.427 7.617 8.917 1.00 95.88 507 ASP A CA 1
ATOM 4140 C C . ASP A 1 507 ? -14.120 7.621 10.285 1.00 95.88 507 ASP A C 1
ATOM 4142 O O . ASP A 1 507 ? -15.312 7.333 10.346 1.00 95.88 507 ASP A O 1
ATOM 4146 N N . ASP A 1 508 ? -13.387 7.881 11.372 1.00 97.31 508 ASP A N 1
ATOM 4147 C CA . ASP A 1 508 ? -13.812 7.522 12.728 1.00 97.31 508 ASP A CA 1
ATOM 4148 C C . ASP A 1 508 ? -13.777 8.664 13.762 1.00 97.31 508 ASP A C 1
ATOM 4150 O O . ASP A 1 508 ? -13.140 9.710 13.597 1.00 97.31 508 ASP A O 1
ATOM 4154 N N . GLY A 1 509 ? -14.544 8.479 14.837 1.00 97.62 509 GLY A N 1
ATOM 4155 C CA . GLY A 1 509 ? -14.623 9.387 15.976 1.00 97.62 509 GLY A CA 1
ATOM 4156 C C . GLY A 1 509 ? -15.202 8.696 17.210 1.00 97.62 509 GLY A C 1
ATOM 4157 O O . GLY A 1 509 ? -15.993 7.760 17.094 1.00 97.62 509 GLY A O 1
ATOM 4158 N N . ILE A 1 510 ? -14.788 9.136 18.398 1.00 98.56 510 ILE A N 1
ATOM 4159 C CA . ILE A 1 510 ? -15.057 8.448 19.669 1.00 98.56 510 ILE A CA 1
ATOM 4160 C C . ILE A 1 510 ? -15.796 9.379 20.638 1.00 98.56 510 ILE A C 1
ATOM 4162 O O . ILE A 1 510 ? -15.400 10.532 20.799 1.00 98.56 510 ILE A O 1
ATOM 4166 N N . SER A 1 511 ? -16.818 8.870 21.326 1.00 98.31 511 SER A N 1
ATOM 4167 C CA . SER A 1 511 ? -17.531 9.561 22.414 1.00 98.31 511 SER A CA 1
ATOM 4168 C C . SER A 1 511 ? -17.632 8.697 23.670 1.00 98.31 511 SER A C 1
ATOM 4170 O O . SER A 1 511 ? -17.543 7.471 23.593 1.00 98.31 511 SER A O 1
ATOM 4172 N N . ILE A 1 512 ? -17.853 9.336 24.823 1.00 97.00 512 ILE A N 1
ATOM 4173 C CA . ILE A 1 512 ? -18.039 8.681 26.124 1.00 97.00 512 ILE A CA 1
ATOM 4174 C C . ILE A 1 512 ? -19.256 9.257 26.864 1.00 97.00 512 ILE A C 1
ATOM 4176 O O . ILE A 1 512 ? -19.397 10.471 26.987 1.00 97.00 512 ILE A O 1
ATOM 4180 N N . GLU A 1 513 ? -20.112 8.382 27.390 1.00 94.81 513 GLU A N 1
ATOM 4181 C CA . GLU A 1 513 ? -21.228 8.717 28.282 1.00 94.81 513 GLU A CA 1
ATOM 4182 C C . GLU A 1 513 ? -21.038 7.985 29.621 1.00 94.81 513 GLU A C 1
ATOM 4184 O O . GLU A 1 513 ? -20.749 6.787 29.654 1.00 94.81 513 GLU A O 1
ATOM 4189 N N . ARG A 1 514 ? -21.192 8.685 30.751 1.00 89.69 514 ARG A N 1
ATOM 4190 C CA . ARG A 1 514 ? -20.973 8.114 32.094 1.00 89.69 514 ARG A CA 1
ATOM 4191 C C . ARG A 1 514 ? -22.303 7.643 32.690 1.00 89.69 514 ARG A C 1
ATOM 4193 O O . ARG A 1 514 ? -23.255 8.419 32.731 1.00 89.69 514 ARG A O 1
ATOM 4200 N N . VAL A 1 515 ? -22.386 6.386 33.139 1.00 86.94 515 VAL A N 1
ATOM 4201 C CA . VAL A 1 515 ? -23.635 5.789 33.647 1.00 86.94 515 VAL A CA 1
ATOM 4202 C C . VAL A 1 515 ? -23.678 5.864 35.174 1.00 86.94 515 VAL A C 1
ATOM 4204 O O . VAL A 1 515 ? -23.048 5.068 35.871 1.00 86.94 515 VAL A O 1
ATOM 4207 N N . ASN A 1 516 ? -24.461 6.809 35.697 1.00 68.44 516 ASN A N 1
ATOM 4208 C CA . ASN A 1 516 ? -24.672 6.991 37.135 1.00 68.44 516 ASN A CA 1
ATOM 4209 C C . ASN A 1 516 ? -25.601 5.902 37.704 1.00 68.44 516 ASN A C 1
ATOM 4211 O O . ASN A 1 516 ? -26.814 6.089 37.795 1.00 68.44 516 ASN A O 1
ATOM 4215 N N . ASN A 1 517 ? -25.029 4.766 38.104 1.00 60.59 517 ASN A N 1
ATOM 4216 C CA . ASN A 1 517 ? -25.753 3.675 38.756 1.00 60.59 517 ASN A CA 1
ATOM 4217 C C . ASN A 1 517 ? -25.886 3.899 40.272 1.00 60.59 517 ASN A C 1
ATOM 4219 O O . ASN A 1 517 ? -24.890 3.996 40.987 1.00 60.59 517 ASN A O 1
ATOM 4223 N N . SER A 1 518 ? -27.112 3.844 40.798 1.00 56.66 518 SER A N 1
ATOM 4224 C CA . SER A 1 518 ? -27.390 3.837 42.246 1.00 56.66 518 SER A CA 1
ATOM 4225 C C . SER A 1 518 ? -26.985 2.535 42.963 1.00 56.66 518 SER A C 1
ATOM 4227 O O . SER A 1 518 ? -27.094 2.448 44.183 1.00 56.66 518 SER A O 1
ATOM 4229 N N . SER A 1 519 ? -26.495 1.532 42.227 1.00 57.38 519 SER A N 1
ATOM 4230 C CA . SER A 1 519 ? -26.021 0.233 42.727 1.00 57.38 519 SER A CA 1
ATOM 4231 C C . SER A 1 519 ? -24.508 0.163 42.997 1.00 57.38 519 SER A C 1
ATOM 4233 O O . SER A 1 519 ? -23.993 -0.917 43.282 1.00 57.38 519 SER A O 1
ATOM 4235 N N . GLY A 1 520 ? -23.775 1.277 42.884 1.00 53.94 520 GLY A N 1
ATOM 4236 C CA . GLY A 1 520 ? -22.351 1.362 43.247 1.00 53.94 520 GLY A CA 1
ATOM 4237 C C . GLY A 1 520 ? -21.357 0.733 42.260 1.00 53.94 520 GLY A C 1
ATOM 4238 O O . GLY A 1 520 ? -20.159 0.758 42.519 1.00 53.94 520 GLY A O 1
ATOM 4239 N N . THR A 1 521 ? -21.820 0.200 41.126 1.00 56.19 521 THR A N 1
ATOM 4240 C CA . THR A 1 521 ? -20.959 -0.266 40.025 1.00 56.19 521 THR A CA 1
ATOM 4241 C C . THR A 1 521 ? -20.886 0.794 38.930 1.00 56.19 521 THR A C 1
ATOM 4243 O O . THR A 1 521 ? -21.843 0.993 38.175 1.00 56.19 521 THR A O 1
ATOM 4246 N N . GLU A 1 522 ? -19.751 1.492 38.846 1.00 77.50 522 GLU A N 1
ATOM 4247 C CA . GLU A 1 522 ? -19.483 2.433 37.756 1.00 77.50 522 GLU A CA 1
ATOM 4248 C C . GLU A 1 522 ? -19.409 1.687 36.416 1.00 77.50 522 GLU A C 1
ATOM 4250 O O . GLU A 1 522 ? -18.764 0.648 36.287 1.00 77.50 522 GLU A O 1
ATOM 4255 N N . SER A 1 523 ? -20.072 2.225 35.395 1.00 89.50 523 SER A N 1
ATOM 4256 C CA . SER A 1 523 ? -19.872 1.796 34.010 1.00 89.50 523 SER A CA 1
ATOM 4257 C C . SER A 1 523 ? -20.028 2.990 33.077 1.00 89.50 523 SER A C 1
ATOM 4259 O O . SER A 1 523 ? -20.638 4.002 33.429 1.00 89.50 523 SER A O 1
ATOM 4261 N N . VAL A 1 524 ? -19.465 2.889 31.880 1.00 94.31 524 VAL A N 1
ATOM 4262 C CA . VAL A 1 524 ? -19.560 3.936 30.857 1.00 94.31 524 VAL A CA 1
ATOM 4263 C C . VAL A 1 524 ? -20.037 3.336 29.547 1.00 94.31 524 VAL A C 1
ATOM 4265 O O . VAL A 1 524 ? -19.740 2.178 29.255 1.00 94.31 524 VAL A O 1
ATOM 4268 N N . TRP A 1 525 ? -20.742 4.114 28.734 1.00 97.00 525 TRP A N 1
ATOM 4269 C CA . TRP A 1 525 ? -20.818 3.825 27.309 1.00 97.00 525 TRP A CA 1
ATOM 4270 C C . TRP A 1 525 ? -19.652 4.499 26.593 1.00 97.00 525 TRP A C 1
ATOM 4272 O O . TRP A 1 525 ? -19.357 5.668 26.829 1.00 97.00 525 TRP A O 1
ATOM 4282 N N . VAL A 1 526 ? -19.008 3.764 25.693 1.00 98.00 526 VAL A N 1
ATOM 4283 C CA . VAL A 1 526 ? -18.118 4.321 24.674 1.00 98.00 526 VAL A CA 1
ATOM 4284 C C . VAL A 1 526 ? -18.743 4.063 23.311 1.00 98.00 526 VAL A C 1
ATOM 4286 O O . VAL A 1 526 ? -19.217 2.960 23.028 1.00 98.00 526 VAL A O 1
ATOM 4289 N N . HIS A 1 527 ? -18.744 5.082 22.462 1.00 98.56 527 HIS A N 1
ATOM 4290 C CA . HIS A 1 527 ? -19.321 5.036 21.126 1.00 98.56 527 HIS A CA 1
ATOM 4291 C C . HIS A 1 527 ? -18.219 5.274 20.099 1.00 98.56 527 HIS A C 1
ATOM 4293 O O . HIS A 1 527 ? -17.589 6.327 20.103 1.00 98.56 527 HIS A O 1
ATOM 4299 N N . ILE A 1 528 ? -17.984 4.294 19.226 1.00 98.69 528 ILE A N 1
ATOM 4300 C CA . ILE A 1 528 ? -17.122 4.445 18.054 1.00 98.69 528 ILE A CA 1
ATOM 4301 C C . ILE A 1 528 ? -18.030 4.696 16.858 1.00 98.69 528 ILE A C 1
ATOM 4303 O O . ILE A 1 528 ? -18.724 3.791 16.389 1.00 98.69 528 ILE A O 1
ATOM 4307 N N . HIS A 1 529 ? -18.043 5.936 16.392 1.00 98.62 529 HIS A N 1
ATOM 4308 C CA . HIS A 1 529 ? -18.785 6.391 15.227 1.00 98.62 529 HIS A CA 1
ATOM 4309 C C . HIS A 1 529 ? -17.900 6.237 13.989 1.00 98.62 529 HIS A C 1
ATOM 4311 O O . HIS A 1 529 ? -16.776 6.731 13.983 1.00 98.62 529 HIS A O 1
ATOM 4317 N N . VAL A 1 530 ? -18.394 5.567 12.948 1.00 98.56 530 VAL A N 1
ATOM 4318 C CA . VAL A 1 530 ? -17.670 5.372 11.683 1.00 98.56 530 VAL A CA 1
ATOM 4319 C C . VAL A 1 530 ? -18.516 5.894 10.526 1.00 98.56 530 VAL A C 1
ATOM 4321 O O . VAL A 1 530 ? -19.678 5.512 10.410 1.00 98.56 530 VAL A O 1
ATOM 4324 N N . ALA A 1 531 ? -17.944 6.739 9.668 1.00 97.19 531 ALA A N 1
ATOM 4325 C CA . ALA A 1 531 ? -18.572 7.307 8.476 1.00 97.19 531 ALA A CA 1
ATOM 4326 C C . ALA A 1 531 ? -19.343 6.257 7.658 1.00 97.19 531 ALA A C 1
ATOM 4328 O O . ALA A 1 531 ? -18.832 5.168 7.405 1.00 97.19 531 ALA A O 1
ATOM 4329 N N . ASP A 1 532 ? -20.562 6.588 7.220 1.00 95.69 532 ASP A N 1
ATOM 4330 C CA . ASP A 1 532 ? -21.462 5.660 6.520 1.00 95.69 532 ASP A CA 1
ATOM 4331 C C . ASP A 1 532 ? -21.681 6.059 5.038 1.00 95.69 532 ASP A C 1
ATOM 4333 O O . ASP A 1 532 ? -22.770 6.517 4.664 1.00 95.69 532 ASP A O 1
ATOM 4337 N N . PRO A 1 533 ? -20.680 5.869 4.148 1.00 94.94 533 PRO A N 1
ATOM 4338 C CA . PRO A 1 533 ? -20.837 6.103 2.706 1.00 94.94 533 PRO A CA 1
ATOM 4339 C C . PRO A 1 533 ? -21.841 5.124 2.069 1.00 94.94 533 PRO A C 1
ATOM 4341 O O . PRO A 1 533 ? -22.423 5.419 1.023 1.00 94.94 533 PRO A O 1
ATOM 4344 N N . SER A 1 534 ? -22.101 3.985 2.726 1.00 94.38 534 SER A N 1
ATOM 4345 C CA . SER A 1 534 ? -23.103 2.995 2.315 1.00 94.38 534 SER A CA 1
ATOM 4346 C C . SER A 1 534 ? -24.547 3.503 2.439 1.00 94.38 534 SER A C 1
ATOM 4348 O O . SER A 1 534 ? -25.479 2.837 2.003 1.00 94.38 534 SER A O 1
ATOM 4350 N N . THR A 1 535 ? -24.755 4.685 3.034 1.00 91.44 535 THR A N 1
ATOM 4351 C CA . THR A 1 535 ? -26.028 5.429 2.981 1.00 91.44 535 THR A CA 1
ATOM 4352 C C . THR A 1 535 ? -26.365 5.891 1.565 1.00 91.44 535 THR A C 1
ATOM 4354 O O . THR A 1 535 ? -27.532 5.988 1.214 1.00 91.44 535 THR A O 1
ATOM 4357 N N . TYR A 1 536 ? -25.348 6.161 0.743 1.00 90.62 536 TYR A N 1
ATOM 4358 C CA . TYR A 1 536 ? -25.503 6.736 -0.594 1.00 90.62 536 TYR A CA 1
ATOM 4359 C C . TYR A 1 536 ? -25.218 5.705 -1.692 1.00 90.62 536 TYR A C 1
ATOM 4361 O O . TYR A 1 536 ? -25.903 5.669 -2.713 1.00 90.62 536 TYR A O 1
ATOM 4369 N N . ILE A 1 537 ? -24.190 4.876 -1.481 1.00 92.88 537 ILE A N 1
ATOM 4370 C CA . ILE A 1 537 ? -23.677 3.914 -2.460 1.00 92.88 537 ILE A CA 1
ATOM 4371 C C . ILE A 1 537 ? -24.252 2.527 -2.151 1.00 92.88 537 ILE A C 1
ATOM 4373 O O . ILE A 1 537 ? -23.938 1.943 -1.109 1.00 92.88 537 ILE A O 1
ATOM 4377 N N . HIS A 1 538 ? -25.066 1.987 -3.061 1.00 92.00 538 HIS A N 1
ATOM 4378 C CA . HIS A 1 538 ? -25.558 0.606 -2.981 1.00 92.00 538 HIS A CA 1
ATOM 4379 C C . HIS A 1 538 ? -24.518 -0.404 -3.512 1.00 92.00 538 HIS A C 1
ATOM 4381 O O . HIS A 1 538 ? -23.637 -0.015 -4.285 1.00 92.00 538 HIS A O 1
ATOM 4387 N N . PRO A 1 539 ? -24.586 -1.691 -3.122 1.00 92.81 539 PRO A N 1
ATOM 4388 C CA . PRO A 1 539 ? -23.583 -2.705 -3.479 1.00 92.81 539 PRO A CA 1
ATOM 4389 C C . PRO A 1 539 ? -23.394 -2.921 -4.990 1.00 92.81 539 PRO A C 1
ATOM 4391 O O . PRO A 1 539 ? -22.289 -3.233 -5.433 1.00 92.81 539 PRO A O 1
ATOM 4394 N N . GLY A 1 540 ? -24.450 -2.740 -5.791 1.00 91.19 540 GLY A N 1
ATOM 4395 C CA . GLY A 1 540 ? -24.408 -2.878 -7.251 1.00 91.19 540 GLY A CA 1
ATOM 4396 C C . GLY A 1 540 ? -23.886 -1.641 -7.993 1.00 91.19 540 GLY A C 1
ATOM 4397 O O . GLY A 1 540 ? -23.663 -1.705 -9.204 1.00 91.19 540 GLY A O 1
ATOM 4398 N N . HIS A 1 541 ? -23.689 -0.516 -7.296 1.00 93.25 541 HIS A N 1
ATOM 4399 C CA . HIS A 1 541 ? -23.341 0.770 -7.902 1.00 93.25 541 HIS A CA 1
ATOM 4400 C C . HIS A 1 541 ? -21.957 0.763 -8.559 1.00 93.25 541 HIS A C 1
ATOM 4402 O O . HIS A 1 541 ? -21.021 0.104 -8.106 1.00 93.25 541 HIS A O 1
ATOM 4408 N N . LYS A 1 542 ? -21.764 1.574 -9.596 1.00 93.44 542 LYS A N 1
ATOM 4409 C CA . LYS A 1 542 ? -20.491 1.682 -10.309 1.00 93.44 542 LYS A CA 1
ATOM 4410 C C . LYS A 1 542 ? -19.369 2.208 -9.405 1.00 93.44 542 LYS A C 1
ATOM 4412 O O . LYS A 1 542 ? -18.237 1.750 -9.546 1.00 93.44 542 LYS A O 1
ATOM 4417 N N . LEU A 1 543 ? -19.664 3.059 -8.411 1.00 94.00 543 LEU A N 1
ATOM 4418 C CA . LEU A 1 543 ? -18.683 3.412 -7.372 1.00 94.00 543 LEU A CA 1
ATOM 4419 C C . LEU A 1 543 ? -18.318 2.217 -6.479 1.00 94.00 543 LEU A C 1
ATOM 4421 O O . LEU A 1 543 ? -17.151 2.090 -6.122 1.00 94.00 543 LEU A O 1
ATOM 4425 N N . ALA A 1 544 ? -19.259 1.326 -6.152 1.00 94.75 544 ALA A N 1
ATOM 4426 C CA . ALA A 1 544 ? -18.969 0.095 -5.411 1.00 94.75 544 ALA A CA 1
ATOM 4427 C C . ALA A 1 544 ? -18.081 -0.855 -6.232 1.00 94.75 544 ALA A C 1
ATOM 4429 O O . ALA A 1 544 ? -17.085 -1.365 -5.720 1.00 94.75 544 ALA A O 1
ATOM 4430 N N . LYS A 1 545 ? -18.363 -1.012 -7.533 1.00 93.25 545 LYS A N 1
ATOM 4431 C CA . LYS A 1 545 ? -17.537 -1.806 -8.460 1.00 93.25 545 LYS A CA 1
ATOM 4432 C C . LYS A 1 545 ? -16.111 -1.256 -8.606 1.00 93.25 545 LYS A C 1
ATOM 4434 O O . LYS A 1 545 ? -15.163 -2.038 -8.631 1.00 93.25 545 LYS A O 1
ATOM 4439 N N . VAL A 1 546 ? -15.937 0.068 -8.650 1.00 92.31 546 VAL A N 1
ATOM 4440 C CA . VAL A 1 546 ? -14.605 0.707 -8.699 1.00 92.31 546 VAL A CA 1
ATOM 4441 C C . VAL A 1 546 ? -13.907 0.696 -7.330 1.00 92.31 546 VAL A C 1
ATOM 4443 O O . VAL A 1 546 ? -12.691 0.529 -7.258 1.00 92.31 546 VAL A O 1
ATOM 4446 N N . ALA A 1 547 ? -14.646 0.780 -6.221 1.00 94.19 547 ALA A N 1
ATOM 4447 C CA . ALA A 1 547 ? -14.087 0.562 -4.887 1.00 94.19 547 ALA A CA 1
ATOM 4448 C C . ALA A 1 547 ? -13.584 -0.884 -4.720 1.00 94.19 547 ALA A C 1
ATOM 4450 O O . ALA A 1 547 ? -12.497 -1.093 -4.186 1.00 94.19 547 ALA A O 1
ATOM 4451 N N . HIS A 1 548 ? -14.313 -1.871 -5.255 1.00 93.19 548 HIS A N 1
ATOM 4452 C CA . HIS A 1 548 ? -13.863 -3.259 -5.334 1.00 93.19 548 HIS A CA 1
ATOM 4453 C C . HIS A 1 548 ? -12.620 -3.410 -6.224 1.00 93.19 548 HIS A C 1
ATOM 4455 O O . HIS A 1 548 ? -11.664 -4.061 -5.811 1.00 93.19 548 HIS A O 1
ATOM 4461 N N . SER A 1 549 ? -12.578 -2.780 -7.408 1.00 88.12 549 SER A N 1
ATOM 4462 C CA . SER A 1 549 ? -11.416 -2.883 -8.308 1.00 88.12 549 SER A CA 1
ATOM 4463 C C . SER A 1 549 ? -10.142 -2.256 -7.719 1.00 88.12 549 SER A C 1
ATOM 4465 O O . SER A 1 549 ? -9.049 -2.755 -7.991 1.00 88.12 549 SER A O 1
ATOM 4467 N N . ARG A 1 550 ? -10.282 -1.226 -6.868 1.00 90.19 550 ARG A N 1
ATOM 4468 C CA . ARG A 1 550 ? -9.192 -0.551 -6.133 1.00 90.19 550 ARG A CA 1
ATOM 4469 C C . ARG A 1 550 ? -8.822 -1.219 -4.802 1.00 90.19 550 ARG A C 1
ATOM 4471 O O . ARG A 1 550 ? -7.680 -1.098 -4.370 1.00 90.19 550 ARG A O 1
ATOM 4478 N N . VAL A 1 551 ? -9.762 -1.909 -4.151 1.00 93.44 551 VAL A N 1
ATOM 4479 C CA . VAL A 1 551 ? -9.676 -2.569 -2.826 1.00 93.44 551 VAL A CA 1
ATOM 4480 C C . VAL A 1 551 ? -9.417 -1.638 -1.628 1.00 93.44 551 VAL A C 1
ATOM 4482 O O . VAL A 1 551 ? -10.069 -1.796 -0.595 1.00 93.44 551 VAL A O 1
ATOM 4485 N N . GLN A 1 552 ? -8.495 -0.678 -1.720 1.00 95.00 552 GLN A N 1
ATOM 4486 C CA . GLN A 1 552 ? -8.211 0.306 -0.667 1.00 95.00 552 GLN A CA 1
ATOM 4487 C C . GLN A 1 552 ? -7.547 1.578 -1.224 1.00 95.00 552 GLN A C 1
ATOM 4489 O O . GLN A 1 552 ? -7.006 1.568 -2.329 1.00 95.00 552 GLN A O 1
ATOM 4494 N N . THR A 1 553 ? -7.564 2.680 -0.465 1.00 94.94 553 THR A N 1
ATOM 4495 C CA . THR A 1 553 ? -6.852 3.915 -0.846 1.00 94.94 553 THR A CA 1
ATOM 4496 C C . THR A 1 553 ? -5.342 3.673 -0.856 1.00 94.94 553 THR A C 1
ATOM 4498 O O . THR A 1 553 ? -4.772 3.166 0.112 1.00 94.94 553 THR A O 1
ATOM 4501 N N . VAL A 1 554 ? -4.671 4.094 -1.930 1.00 94.88 554 VAL A N 1
ATOM 4502 C CA . VAL A 1 554 ? -3.209 4.019 -2.047 1.00 94.88 554 VAL A CA 1
ATOM 4503 C C . VAL A 1 554 ? -2.599 5.356 -1.631 1.00 94.88 554 VAL A C 1
ATOM 4505 O O . VAL A 1 554 ? -2.720 6.342 -2.359 1.00 94.88 554 VAL A O 1
ATOM 4508 N N . TYR A 1 555 ? -1.930 5.397 -0.475 1.00 92.38 555 TYR A N 1
ATOM 4509 C CA . TYR A 1 555 ? -1.219 6.589 0.006 1.00 92.38 555 TYR A CA 1
ATOM 4510 C C . TYR A 1 555 ? 0.273 6.510 -0.335 1.00 92.38 555 TYR A C 1
ATOM 4512 O O . TYR A 1 555 ? 0.964 5.631 0.190 1.00 92.38 555 TYR A O 1
ATOM 4520 N N . PHE A 1 556 ? 0.776 7.419 -1.176 1.00 94.12 556 PHE A N 1
ATOM 4521 C CA . PHE A 1 556 ? 2.209 7.626 -1.422 1.00 94.12 556 PHE A CA 1
ATOM 4522 C C . PHE A 1 556 ? 2.614 9.051 -0.989 1.00 94.12 556 PHE A C 1
ATOM 4524 O O . PHE A 1 556 ? 1.789 9.962 -1.096 1.00 94.12 556 PHE A O 1
ATOM 4531 N N . PRO A 1 557 ? 3.875 9.299 -0.575 1.00 92.56 557 PRO A N 1
ATOM 4532 C CA . PRO A 1 557 ? 4.316 10.627 -0.127 1.00 92.56 557 PRO A CA 1
ATOM 4533 C C . PRO A 1 557 ? 4.103 11.759 -1.141 1.00 92.56 557 PRO A C 1
ATOM 4535 O O . PRO A 1 557 ? 3.980 12.914 -0.747 1.00 92.56 557 PRO A O 1
ATOM 4538 N N . GLU A 1 558 ? 4.053 11.455 -2.442 1.00 91.19 558 GLU A N 1
ATOM 4539 C CA . GLU A 1 558 ? 3.831 12.436 -3.507 1.00 91.19 558 GLU A CA 1
ATOM 4540 C C . GLU A 1 558 ? 2.367 12.677 -3.897 1.00 91.19 558 GLU A C 1
ATOM 4542 O O . GLU A 1 558 ? 2.085 13.721 -4.489 1.00 91.19 558 GLU A O 1
ATOM 4547 N N . ARG A 1 559 ? 1.455 11.732 -3.620 1.00 90.31 559 ARG A N 1
ATOM 4548 C CA . ARG A 1 559 ? -0.007 11.851 -3.795 1.00 90.31 559 ARG A CA 1
ATOM 4549 C C . ARG A 1 559 ? -0.734 10.593 -3.325 1.00 90.31 559 ARG A C 1
ATOM 4551 O O . ARG A 1 559 ? -0.174 9.500 -3.336 1.00 90.31 559 ARG A O 1
ATOM 4558 N N . ASN A 1 560 ? -2.032 10.740 -3.075 1.00 90.94 560 ASN A N 1
ATOM 4559 C CA . ASN A 1 560 ? -2.923 9.624 -2.767 1.00 90.94 560 ASN A CA 1
ATOM 4560 C C . ASN A 1 560 ? -3.870 9.323 -3.932 1.00 90.94 560 ASN A C 1
ATOM 4562 O O . ASN A 1 560 ? -4.242 10.219 -4.694 1.00 90.94 560 ASN A O 1
ATOM 4566 N N . TYR A 1 561 ? -4.289 8.065 -4.024 1.00 91.88 561 TYR A N 1
ATOM 4567 C CA . TYR A 1 561 ? -5.273 7.566 -4.978 1.00 91.88 561 TYR A CA 1
ATOM 4568 C C . TYR A 1 561 ? -6.416 6.942 -4.173 1.00 91.88 561 TYR A C 1
ATOM 4570 O O . TYR A 1 561 ? -6.359 5.772 -3.793 1.00 91.88 561 TYR A O 1
ATOM 4578 N N . SER A 1 562 ? -7.408 7.768 -3.836 1.00 92.19 562 SER A N 1
ATOM 4579 C CA . SER A 1 562 ? -8.549 7.381 -3.002 1.00 92.19 562 SER A CA 1
ATOM 4580 C C . SER A 1 562 ? -9.367 6.247 -3.623 1.00 92.19 562 SER A C 1
ATOM 4582 O O . SER A 1 562 ? -9.594 6.217 -4.839 1.00 92.19 562 SER A O 1
ATOM 4584 N N . MET A 1 563 ? -9.822 5.321 -2.776 1.00 94.31 563 MET A N 1
ATOM 4585 C CA . MET A 1 563 ? -10.722 4.234 -3.170 1.00 94.31 563 MET A CA 1
ATOM 4586 C C . MET A 1 563 ? -12.056 4.791 -3.682 1.00 94.31 563 MET A C 1
ATOM 4588 O O . MET A 1 563 ? -12.487 4.459 -4.785 1.00 94.31 563 MET A O 1
ATOM 4592 N N . LEU A 1 564 ? -12.670 5.680 -2.898 1.00 93.31 564 LEU A N 1
ATOM 4593 C CA . LEU A 1 564 ? -13.829 6.479 -3.294 1.00 93.31 564 LEU A CA 1
ATOM 4594 C C . LEU A 1 564 ? -13.381 7.825 -3.900 1.00 93.31 564 LEU A C 1
ATOM 4596 O O . LEU A 1 564 ? -12.260 8.273 -3.651 1.00 93.31 564 LEU A O 1
ATOM 4600 N N . PRO A 1 565 ? -14.229 8.523 -4.677 1.00 91.94 565 PRO A N 1
ATOM 4601 C CA . PRO A 1 565 ? -13.912 9.858 -5.182 1.00 91.94 565 PRO A CA 1
ATOM 4602 C C . PRO A 1 565 ? -13.618 10.841 -4.039 1.00 91.94 565 PRO A C 1
ATOM 4604 O O . PRO A 1 565 ? -14.501 11.169 -3.249 1.00 91.94 565 PRO A O 1
ATOM 4607 N N . SER A 1 566 ? -12.391 11.366 -3.973 1.00 85.88 566 SER A N 1
ATOM 4608 C CA . SER A 1 566 ? -11.929 12.195 -2.844 1.00 85.88 566 SER A CA 1
ATOM 4609 C C . SER A 1 566 ? -12.711 13.502 -2.650 1.00 85.88 566 SER A C 1
ATOM 4611 O O . SER A 1 566 ? -12.696 14.073 -1.559 1.00 85.88 566 SER A O 1
ATOM 4613 N N . TYR A 1 567 ? -13.445 13.960 -3.670 1.00 84.44 567 TYR A N 1
ATOM 4614 C CA . TYR A 1 567 ? -14.420 15.046 -3.544 1.00 84.44 567 TYR A CA 1
ATOM 4615 C C . TYR A 1 567 ? -15.596 14.681 -2.628 1.00 84.44 567 TYR A C 1
ATOM 4617 O O . TYR A 1 567 ? -16.013 15.533 -1.850 1.00 84.44 567 TYR A O 1
ATOM 4625 N N . LEU A 1 568 ? -16.095 13.438 -2.661 1.00 88.19 568 LEU A N 1
ATOM 4626 C CA . LEU A 1 568 ? -17.152 12.967 -1.755 1.00 88.19 568 LEU A CA 1
ATOM 4627 C C . LEU A 1 568 ? -16.623 12.842 -0.326 1.00 88.19 568 LEU A C 1
ATOM 4629 O O . LEU A 1 568 ? -17.251 13.347 0.603 1.00 88.19 568 LEU A O 1
ATOM 4633 N N . SER A 1 569 ? -15.425 12.272 -0.153 1.00 86.25 569 SER A N 1
ATOM 4634 C CA . SER A 1 569 ? -14.759 12.208 1.154 1.00 86.25 569 SER A CA 1
ATOM 4635 C C . SER A 1 569 ? -14.614 13.601 1.774 1.00 86.25 569 SER A C 1
ATOM 4637 O O . SER A 1 569 ? -14.969 13.783 2.933 1.00 86.25 569 SER A O 1
ATOM 4639 N N . LYS A 1 570 ? -14.173 14.602 1.000 1.00 83.69 570 LYS A N 1
ATOM 4640 C CA . LYS A 1 570 ? -13.939 15.979 1.477 1.00 83.69 570 LYS A CA 1
ATOM 4641 C C . LYS A 1 570 ? -15.186 16.860 1.610 1.00 83.69 570 LYS A C 1
ATOM 4643 O O . LYS A 1 570 ? -15.094 17.893 2.264 1.00 83.69 570 LYS A O 1
ATOM 4648 N N . LYS A 1 571 ? -16.306 16.518 0.960 1.00 83.69 571 LYS A N 1
ATOM 4649 C CA . LYS A 1 571 ? -17.539 17.336 0.952 1.00 83.69 571 LYS A CA 1
ATOM 4650 C C . LYS A 1 571 ? -18.734 16.707 1.670 1.00 83.69 571 LYS A C 1
ATOM 4652 O O . LYS A 1 571 ? -19.696 17.426 1.905 1.00 83.69 571 LYS A O 1
ATOM 4657 N N . MET A 1 572 ? -18.710 15.407 1.974 1.00 85.81 572 MET A N 1
ATOM 4658 C CA . MET A 1 572 ? -19.910 14.713 2.458 1.00 85.81 572 MET A CA 1
ATOM 4659 C C . MET A 1 572 ? -19.646 13.527 3.397 1.00 85.81 572 MET A C 1
ATOM 4661 O O . MET A 1 572 ? -20.394 13.359 4.354 1.00 85.81 572 MET A O 1
ATOM 4665 N N . PHE A 1 573 ? -18.620 12.701 3.147 1.00 90.06 573 PHE A N 1
ATOM 4666 C CA . PHE A 1 573 ? -18.437 11.464 3.923 1.00 90.06 573 PHE A CA 1
ATOM 4667 C C . PHE A 1 573 ? -17.514 11.579 5.148 1.00 90.06 573 PHE A C 1
ATOM 4669 O O . PHE A 1 573 ? -17.759 10.885 6.129 1.00 90.06 573 PHE A O 1
ATOM 4676 N N . SER A 1 574 ? -16.446 12.389 5.111 1.00 91.50 574 SER A N 1
ATOM 4677 C CA . SER A 1 574 ? -15.527 12.493 6.261 1.00 91.50 574 SER A CA 1
ATOM 4678 C C . SER A 1 574 ? -16.213 13.151 7.454 1.00 91.50 574 SER A C 1
ATOM 4680 O O . SER A 1 574 ? -16.938 14.137 7.290 1.00 91.50 574 SER A O 1
ATOM 4682 N N . LEU A 1 575 ? -15.934 12.654 8.659 1.00 91.69 575 LEU A N 1
ATOM 4683 C CA . LEU A 1 575 ? -16.483 13.237 9.880 1.00 91.69 575 LEU A CA 1
ATOM 4684 C C . LEU A 1 575 ? -16.004 14.687 10.056 1.00 91.69 575 LEU A C 1
ATOM 4686 O O . LEU A 1 575 ? -14.839 15.010 9.821 1.00 91.69 575 LEU A O 1
ATOM 4690 N N . GLY A 1 576 ? -16.915 15.575 10.458 1.00 84.69 576 GLY A N 1
ATOM 4691 C CA . GLY A 1 576 ? -16.635 17.002 10.635 1.00 84.69 576 GLY A CA 1
ATOM 4692 C C . GLY A 1 576 ? -16.928 17.871 9.405 1.00 84.69 576 GLY A C 1
ATOM 4693 O O . GLY A 1 576 ? -16.727 19.086 9.462 1.00 84.69 576 GLY A O 1
ATOM 4694 N N . VAL A 1 577 ? -17.433 17.288 8.311 1.00 79.12 577 VAL A N 1
ATOM 4695 C CA . VAL A 1 577 ? -17.838 18.012 7.093 1.00 79.12 577 VAL A CA 1
ATOM 4696 C C . VAL A 1 577 ? -19.350 18.280 7.087 1.00 79.12 577 VAL A C 1
ATOM 4698 O O . VAL A 1 577 ? -20.132 17.406 7.438 1.00 79.12 577 VAL A O 1
ATOM 4701 N N . ASP A 1 578 ? -19.750 19.502 6.714 1.00 67.12 578 ASP A N 1
ATOM 4702 C CA . ASP A 1 578 ? -21.136 20.030 6.660 1.00 67.12 578 ASP A CA 1
ATOM 4703 C C . ASP A 1 578 ? -22.045 19.730 7.877 1.00 67.12 578 ASP A C 1
ATOM 4705 O O . ASP A 1 578 ? -23.270 19.649 7.805 1.00 67.12 578 ASP A O 1
ATOM 4709 N N . VAL A 1 579 ? -21.431 19.616 9.054 1.00 64.81 579 VAL A N 1
ATOM 4710 C CA . VAL A 1 579 ? -22.079 19.160 10.296 1.00 64.81 579 VAL A CA 1
ATOM 4711 C C . VAL A 1 579 ? -23.289 20.010 10.727 1.00 64.81 579 VAL A C 1
ATOM 4713 O O . VAL A 1 579 ? -24.143 19.545 11.479 1.00 64.81 579 VAL A O 1
ATOM 4716 N N . LYS A 1 580 ? -23.369 21.264 10.264 1.00 58.53 580 LYS A N 1
ATOM 4717 C CA . LYS A 1 580 ? -24.383 22.248 10.677 1.00 58.53 580 LYS A CA 1
ATOM 4718 C C . LYS A 1 580 ? -25.743 22.093 9.993 1.00 58.53 580 LYS A C 1
ATOM 4720 O O . LYS A 1 580 ? -26.710 22.641 10.511 1.00 58.53 580 LYS A O 1
ATOM 4725 N N . THR A 1 581 ? -25.818 21.430 8.840 1.00 61.06 581 THR A N 1
ATOM 4726 C CA . THR A 1 581 ? -27.050 21.349 8.032 1.00 61.06 581 THR A CA 1
ATOM 4727 C C . THR A 1 581 ? -27.822 20.064 8.320 1.00 61.06 581 THR A C 1
ATOM 4729 O O . THR A 1 581 ? -29.008 20.114 8.633 1.00 61.06 581 THR A O 1
ATOM 4732 N N . ARG A 1 582 ? -27.141 18.914 8.244 1.00 67.75 582 ARG A N 1
ATOM 4733 C CA . ARG A 1 582 ? -27.739 17.572 8.366 1.00 67.75 582 ARG A CA 1
ATOM 4734 C C . ARG A 1 582 ? -27.077 16.697 9.441 1.00 67.75 582 ARG A C 1
ATOM 4736 O O . ARG A 1 582 ? -27.684 15.735 9.900 1.00 67.75 582 ARG A O 1
ATOM 4743 N N . GLY A 1 583 ? -25.879 17.067 9.904 1.00 82.69 583 GLY A N 1
ATOM 4744 C CA . GLY A 1 583 ? -25.004 16.191 10.695 1.00 82.69 583 GLY A CA 1
ATOM 4745 C C . GLY A 1 583 ? -24.303 15.143 9.823 1.00 82.69 583 GLY A C 1
ATOM 4746 O O . GLY A 1 583 ? -24.581 15.038 8.629 1.00 82.69 583 GLY A O 1
ATOM 4747 N N . ASN A 1 584 ? -23.379 14.367 10.398 1.00 90.75 584 ASN A N 1
ATOM 4748 C CA . ASN A 1 584 ? -22.726 13.277 9.664 1.00 90.75 584 ASN A CA 1
ATOM 4749 C C . ASN A 1 584 ? -23.428 11.937 9.926 1.00 90.75 584 ASN A C 1
ATOM 4751 O O . ASN A 1 584 ? -23.631 11.550 11.079 1.00 90.75 584 ASN A O 1
ATOM 4755 N N . TYR A 1 585 ? -23.758 11.222 8.846 1.00 93.25 585 TYR A N 1
ATOM 4756 C CA . TYR A 1 585 ? -24.269 9.853 8.894 1.00 93.25 585 TYR A CA 1
ATOM 4757 C C . TYR A 1 585 ? -23.145 8.860 9.196 1.00 93.25 585 TYR A C 1
ATOM 4759 O O . TYR A 1 585 ? -22.117 8.833 8.514 1.00 93.25 585 TYR A O 1
ATOM 4767 N N . VAL A 1 586 ? -23.367 8.019 10.204 1.00 97.06 586 VAL A N 1
ATOM 4768 C CA . VAL A 1 586 ? -22.390 7.037 10.693 1.00 97.06 586 VAL A CA 1
ATOM 4769 C C . VAL A 1 586 ? -23.053 5.693 11.006 1.00 97.06 586 VAL A C 1
ATOM 4771 O O . VAL A 1 586 ? -24.258 5.634 11.257 1.00 97.06 586 VAL A O 1
ATOM 4774 N N . ILE A 1 587 ? -22.267 4.618 11.050 1.00 98.50 587 ILE A N 1
ATOM 4775 C CA . ILE A 1 587 ? -22.586 3.419 11.833 1.00 98.50 587 ILE A CA 1
ATOM 4776 C C . ILE A 1 587 ? -21.841 3.543 13.162 1.00 98.50 587 ILE A C 1
ATOM 4778 O O . ILE A 1 587 ? -20.624 3.720 13.183 1.00 98.50 587 ILE A O 1
ATOM 4782 N N . THR A 1 588 ? -22.567 3.444 14.273 1.00 98.75 588 THR A N 1
ATOM 4783 C CA . THR A 1 588 ? -21.992 3.531 15.617 1.00 98.75 588 THR A CA 1
ATOM 4784 C C . THR A 1 588 ? -21.921 2.164 16.281 1.00 98.75 588 THR A C 1
ATOM 4786 O O . THR A 1 588 ? -22.945 1.507 16.489 1.00 98.75 588 THR A O 1
ATOM 4789 N N . PHE A 1 589 ? -20.719 1.788 16.706 1.00 98.69 589 PHE A N 1
ATOM 4790 C CA . PHE A 1 589 ? -20.437 0.644 17.565 1.00 98.69 589 PHE A CA 1
ATOM 4791 C C . PHE A 1 589 ? -20.390 1.155 19.012 1.00 98.69 589 PHE A C 1
ATOM 4793 O O . PHE A 1 589 ? -19.422 1.782 19.431 1.00 98.69 589 PHE A O 1
ATOM 4800 N N . SER A 1 590 ? -21.479 0.959 19.756 1.00 98.56 590 SER A N 1
ATOM 4801 C CA . SER A 1 590 ? -21.609 1.358 21.164 1.00 98.56 590 SER A CA 1
ATOM 4802 C C . SER A 1 590 ? -21.267 0.178 22.075 1.00 98.56 590 SER A C 1
ATOM 4804 O O . SER A 1 590 ? -21.784 -0.920 21.863 1.00 98.56 590 SER A O 1
ATOM 4806 N N . LEU A 1 591 ? -20.458 0.403 23.107 1.00 97.38 591 LEU A N 1
ATOM 4807 C CA . LEU A 1 591 ? -20.051 -0.594 24.098 1.00 97.38 591 LEU A CA 1
ATOM 4808 C C . LEU A 1 591 ? -20.320 -0.050 25.499 1.00 97.38 591 LEU A C 1
ATOM 4810 O O . LEU A 1 591 ? -19.860 1.048 25.799 1.00 97.38 591 LEU A O 1
ATOM 4814 N N . ARG A 1 592 ? -21.007 -0.804 26.363 1.00 96.19 592 ARG A N 1
ATOM 4815 C CA . ARG A 1 592 ? -21.040 -0.518 27.802 1.00 96.19 592 ARG A CA 1
ATOM 4816 C C . ARG A 1 592 ? -19.903 -1.277 28.466 1.00 96.19 592 ARG A C 1
ATOM 4818 O O . ARG A 1 592 ? -19.808 -2.498 28.332 1.00 96.19 592 ARG A O 1
ATOM 4825 N N . ILE A 1 593 ? -19.037 -0.538 29.140 1.00 94.12 593 ILE A N 1
ATOM 4826 C CA . ILE A 1 593 ? -17.737 -0.994 29.618 1.00 94.12 593 ILE A CA 1
ATOM 4827 C C . ILE A 1 593 ? -17.693 -0.869 31.145 1.00 94.12 593 ILE A C 1
ATOM 4829 O O . ILE A 1 593 ? -18.141 0.143 31.694 1.00 94.12 593 ILE A O 1
ATOM 4833 N N . GLY A 1 594 ? -17.202 -1.914 31.815 1.00 92.12 594 GLY A N 1
ATOM 4834 C CA . GLY A 1 594 ? -16.982 -1.938 33.266 1.00 92.12 594 GLY A CA 1
ATOM 4835 C C . GLY A 1 594 ? -15.736 -1.163 33.706 1.00 92.12 594 GLY A C 1
ATOM 4836 O O . GLY A 1 594 ? -14.924 -0.733 32.886 1.00 92.12 594 GLY A O 1
ATOM 4837 N N . ASP A 1 595 ? -15.559 -1.015 35.015 1.00 88.12 595 ASP A N 1
ATOM 4838 C CA . ASP A 1 595 ? -14.358 -0.440 35.632 1.00 88.12 595 ASP A CA 1
ATOM 4839 C C . ASP A 1 595 ? -13.087 -1.261 35.335 1.00 88.12 595 ASP A C 1
ATOM 4841 O O . ASP A 1 595 ? -12.010 -0.695 35.141 1.00 88.12 595 ASP A O 1
ATOM 4845 N N . ASP A 1 596 ? -13.237 -2.581 35.199 1.00 88.94 596 ASP A N 1
ATOM 4846 C CA . ASP A 1 596 ? -12.224 -3.547 34.754 1.00 88.94 596 ASP A CA 1
ATOM 4847 C C . ASP A 1 596 ? -11.992 -3.577 33.224 1.00 88.94 596 ASP A C 1
ATOM 4849 O O . ASP A 1 596 ? -11.227 -4.404 32.722 1.00 88.94 596 ASP A O 1
ATOM 4853 N N . ALA A 1 597 ? -12.659 -2.699 32.469 1.00 90.00 597 ALA A N 1
ATOM 4854 C CA . ALA A 1 597 ? -12.746 -2.696 31.008 1.00 90.00 597 ALA A CA 1
ATOM 4855 C C . ALA A 1 597 ? -13.315 -3.985 30.365 1.00 90.00 597 ALA A C 1
ATOM 4857 O O . ALA A 1 597 ? -13.047 -4.274 29.190 1.00 90.00 597 ALA A O 1
ATOM 4858 N N . SER A 1 598 ? -14.130 -4.755 31.093 1.00 91.06 598 SER A N 1
ATOM 4859 C CA . SER A 1 598 ? -14.972 -5.807 30.512 1.00 91.06 598 SER A CA 1
ATOM 4860 C C . SER A 1 598 ? -16.068 -5.228 29.613 1.00 91.06 598 SER A C 1
ATOM 4862 O O . SER A 1 598 ? -16.501 -4.084 29.761 1.00 91.06 598 SER A O 1
ATOM 4864 N N . LEU A 1 599 ? -16.531 -6.038 28.656 1.00 94.19 599 LEU A N 1
ATOM 4865 C CA . LEU A 1 599 ? -17.663 -5.703 27.795 1.00 94.19 599 LEU A CA 1
ATOM 4866 C C . LEU A 1 599 ? -18.954 -6.213 28.442 1.00 94.19 599 LEU A C 1
ATOM 4868 O O . LEU A 1 599 ? -19.200 -7.417 28.440 1.00 94.19 599 LEU A O 1
ATOM 4872 N N . LEU A 1 600 ? -19.762 -5.298 28.977 1.00 94.38 600 LEU A N 1
ATOM 4873 C CA . LEU A 1 600 ? -21.005 -5.605 29.693 1.00 94.38 600 LEU A CA 1
ATOM 4874 C C . LEU A 1 600 ? -22.224 -5.660 28.762 1.00 94.38 600 LEU A C 1
ATOM 4876 O O . LEU A 1 600 ? -23.179 -6.385 29.021 1.00 94.38 600 LEU A O 1
ATOM 4880 N N . GLU A 1 601 ? -22.216 -4.854 27.700 1.00 95.88 601 GLU A N 1
ATOM 4881 C CA . GLU A 1 601 ? -23.321 -4.707 26.748 1.00 95.88 601 GLU A CA 1
ATOM 4882 C C . GLU A 1 601 ? -22.787 -4.101 25.446 1.00 95.88 601 GLU A C 1
ATOM 4884 O O . GLU A 1 601 ? -21.815 -3.347 25.471 1.00 95.88 601 GLU A O 1
ATOM 4889 N N . TYR A 1 602 ? -23.417 -4.369 24.303 1.00 97.69 602 TYR A N 1
ATOM 4890 C CA . TYR A 1 602 ? -23.030 -3.745 23.038 1.00 97.69 602 TYR A CA 1
ATOM 4891 C C . TYR A 1 602 ? -24.257 -3.431 22.167 1.00 97.69 602 TYR A C 1
ATOM 4893 O O . TYR A 1 602 ? -25.277 -4.116 22.243 1.00 97.69 602 TYR A O 1
ATOM 4901 N N . LYS A 1 603 ? -24.172 -2.389 21.330 1.00 98.00 603 LYS A N 1
ATOM 4902 C CA . LYS A 1 603 ? -25.214 -1.993 20.361 1.00 98.00 603 LYS A CA 1
ATOM 4903 C C . LYS A 1 603 ? -24.563 -1.494 19.071 1.00 98.00 603 LYS A C 1
ATOM 4905 O O . LYS A 1 603 ? -23.724 -0.599 19.128 1.00 98.00 603 LYS A O 1
ATOM 4910 N N . ILE A 1 604 ? -24.980 -2.015 17.918 1.00 98.38 604 ILE A N 1
ATOM 4911 C CA . ILE A 1 604 ? -24.594 -1.489 16.597 1.00 98.38 604 ILE A CA 1
ATOM 4912 C C . ILE A 1 604 ? -25.821 -0.832 15.971 1.00 98.38 604 ILE A C 1
ATOM 4914 O O . ILE A 1 604 ? -26.884 -1.448 15.929 1.00 98.38 604 ILE A O 1
ATOM 4918 N N . ARG A 1 605 ? -25.695 0.429 15.546 1.00 97.38 605 ARG A N 1
ATOM 4919 C CA . ARG A 1 605 ? -26.813 1.249 15.047 1.00 97.38 605 ARG A CA 1
ATOM 4920 C C . ARG A 1 605 ? -26.338 2.178 13.922 1.00 97.38 605 ARG A C 1
ATOM 4922 O O . ARG A 1 605 ? -25.298 2.810 14.102 1.00 97.38 605 ARG A O 1
ATOM 4929 N N . PRO A 1 606 ? -27.087 2.353 12.818 1.00 97.62 606 PRO A N 1
ATOM 4930 C CA . PRO A 1 606 ? -27.032 3.579 12.027 1.00 97.62 606 PRO A CA 1
ATOM 4931 C C . PRO A 1 606 ? -27.288 4.785 12.937 1.00 97.62 606 PRO A C 1
ATOM 4933 O O . PRO A 1 606 ? -28.025 4.692 13.924 1.00 97.62 606 PRO A O 1
ATOM 4936 N N . SER A 1 607 ? -26.630 5.910 12.692 1.00 96.25 607 SER A N 1
ATOM 4937 C CA . SER A 1 607 ? -26.719 7.075 13.578 1.00 96.25 607 SER A CA 1
ATOM 4938 C C . SER A 1 607 ? -26.426 8.390 12.863 1.00 96.25 607 SER A C 1
ATOM 4940 O O . SER A 1 607 ? -25.960 8.396 11.718 1.00 96.25 607 SER A O 1
ATOM 4942 N N . ILE A 1 608 ? -26.686 9.490 13.573 1.00 94.38 608 ILE A N 1
ATOM 4943 C CA . ILE A 1 608 ? -26.316 10.859 13.201 1.00 94.38 608 ILE A CA 1
ATOM 4944 C C . ILE A 1 608 ? -25.538 11.488 14.364 1.00 94.38 608 ILE A C 1
ATOM 4946 O O . ILE A 1 608 ? -25.917 11.323 15.526 1.00 94.38 608 ILE A O 1
ATOM 4950 N N . ILE A 1 609 ? -24.458 12.208 14.053 1.00 94.50 609 ILE A N 1
ATOM 4951 C CA . ILE A 1 609 ? -23.632 12.950 15.020 1.00 94.50 609 ILE A CA 1
ATOM 4952 C C . ILE A 1 609 ? -23.450 14.413 14.595 1.00 94.50 609 ILE A C 1
ATOM 4954 O O . ILE A 1 609 ? -23.377 14.703 13.395 1.00 94.50 609 ILE A O 1
ATOM 4958 N N . ARG A 1 610 ? -23.372 15.343 15.567 1.00 91.94 610 ARG A N 1
ATOM 4959 C CA . ARG A 1 610 ? -23.229 16.790 15.284 1.00 91.94 610 ARG A CA 1
ATOM 4960 C C . ARG 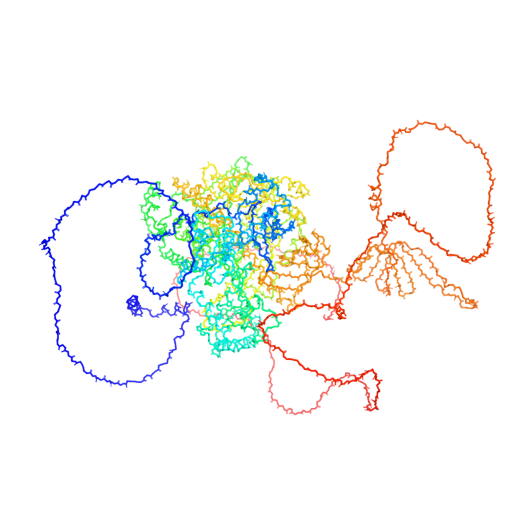A 1 610 ? -22.144 17.556 16.052 1.00 91.94 610 ARG A C 1
ATOM 4962 O O . ARG A 1 610 ? -21.683 18.573 15.541 1.00 91.94 610 ARG A O 1
ATOM 4969 N N . ASN A 1 611 ? -21.663 17.096 17.210 1.00 92.19 611 ASN A N 1
ATOM 4970 C CA . ASN A 1 611 ? -20.701 17.872 18.014 1.00 92.19 611 ASN A CA 1
ATOM 4971 C C . ASN A 1 611 ? -19.231 17.444 17.829 1.00 92.19 611 ASN A C 1
ATOM 4973 O O . ASN A 1 611 ? -18.523 17.106 18.782 1.00 92.19 611 ASN A O 1
ATOM 4977 N N . ILE A 1 612 ? -18.772 17.431 16.577 1.00 91.69 612 ILE A N 1
ATOM 4978 C CA . ILE A 1 612 ? -17.482 16.837 16.195 1.00 91.69 612 ILE A CA 1
ATOM 4979 C C . ILE A 1 612 ? -16.311 17.772 16.527 1.00 91.69 612 ILE A C 1
ATOM 4981 O O . ILE A 1 612 ? -16.273 18.940 16.131 1.00 91.69 612 ILE A O 1
ATOM 4985 N N . LYS A 1 613 ? -15.326 17.233 17.248 1.00 91.62 613 LYS A N 1
ATOM 4986 C CA . LYS A 1 613 ? -14.051 17.857 17.603 1.00 91.62 613 LYS A CA 1
ATOM 4987 C C . LYS A 1 613 ? -12.944 17.151 16.816 1.00 91.62 613 LYS A C 1
ATOM 4989 O O . LYS A 1 613 ? -12.519 16.058 17.184 1.00 91.62 613 LYS A O 1
ATOM 4994 N N . ILE A 1 614 ? -12.489 17.774 15.729 1.00 90.25 614 ILE A N 1
ATOM 4995 C CA . ILE A 1 614 ? -11.292 17.321 15.009 1.00 90.25 614 ILE A CA 1
ATOM 4996 C C . ILE A 1 614 ? -10.068 17.716 15.843 1.00 90.25 614 ILE A C 1
ATOM 4998 O O . ILE A 1 614 ? -9.911 18.886 16.200 1.00 90.25 614 ILE A O 1
ATOM 5002 N N . LEU A 1 615 ? -9.231 16.735 16.158 1.00 90.81 615 LEU A N 1
ATOM 5003 C CA . LEU A 1 615 ? -8.022 16.846 16.967 1.00 90.81 615 LEU A CA 1
ATOM 5004 C C . LEU A 1 615 ? -6.875 16.095 16.282 1.00 90.81 615 LEU A C 1
ATOM 5006 O O . LEU A 1 615 ? -7.099 15.248 15.417 1.00 90.81 615 LEU A O 1
ATOM 5010 N N . TYR A 1 616 ? -5.644 16.368 16.710 1.00 89.31 616 TYR A N 1
ATOM 5011 C CA . TYR A 1 616 ? -4.467 15.649 16.233 1.00 89.31 616 TYR A CA 1
ATOM 5012 C C . TYR A 1 616 ? -3.817 14.837 17.342 1.00 89.31 616 TYR A C 1
ATOM 5014 O O . TYR A 1 616 ? -3.722 15.302 18.480 1.00 89.31 616 TYR A O 1
ATOM 5022 N N . TYR A 1 617 ? -3.314 13.647 17.006 1.00 89.75 617 TYR A N 1
ATOM 5023 C CA . TYR A 1 617 ? -2.622 12.780 17.967 1.00 89.75 617 TYR A CA 1
ATOM 5024 C C . TYR A 1 617 ? -1.520 13.522 18.737 1.00 89.75 617 TYR A C 1
ATOM 5026 O O . TYR A 1 617 ? -1.459 13.459 19.958 1.00 89.75 617 TYR A O 1
ATOM 5034 N N . ASP A 1 618 ? -0.700 14.294 18.021 1.00 84.69 618 ASP A N 1
ATOM 5035 C CA . ASP A 1 618 ? 0.426 15.055 18.574 1.00 84.69 618 ASP A CA 1
ATOM 5036 C C . ASP A 1 618 ? 0.005 16.249 19.455 1.00 84.69 618 ASP A C 1
ATOM 5038 O O . ASP A 1 618 ? 0.831 16.776 20.201 1.00 84.69 618 ASP A O 1
ATOM 5042 N N . ASP A 1 619 ? -1.258 16.680 19.383 1.00 85.25 619 ASP A N 1
ATOM 5043 C CA . ASP A 1 619 ? -1.841 17.674 20.289 1.00 85.25 619 ASP A CA 1
ATOM 5044 C C . ASP A 1 619 ? -2.459 17.018 21.531 1.00 85.25 619 ASP A C 1
ATOM 5046 O O . ASP A 1 619 ? -2.315 17.538 22.636 1.00 85.25 619 ASP A O 1
ATOM 5050 N N . VAL A 1 620 ? -3.101 15.857 21.369 1.00 90.62 620 VAL A N 1
ATOM 5051 C CA . VAL A 1 620 ? -3.683 15.071 22.470 1.00 90.62 620 VAL A CA 1
ATOM 5052 C C . VAL A 1 620 ? -2.587 14.464 23.362 1.00 90.62 620 VAL A C 1
ATOM 5054 O O . VAL A 1 620 ? -2.688 14.495 24.590 1.00 90.62 620 VAL A O 1
ATOM 5057 N N . ASP A 1 621 ? -1.473 14.036 22.764 1.00 87.81 621 ASP A N 1
ATOM 5058 C CA . ASP A 1 621 ? -0.257 13.576 23.451 1.00 87.81 621 ASP A CA 1
ATOM 5059 C C . ASP A 1 621 ? 0.371 14.636 24.391 1.00 87.81 621 ASP A C 1
ATOM 5061 O O . ASP A 1 621 ? 1.262 14.304 25.169 1.00 87.81 621 ASP A O 1
ATOM 5065 N N . LYS A 1 622 ? -0.065 15.907 24.350 1.00 85.19 622 LYS A N 1
ATOM 5066 C CA . LYS A 1 622 ? 0.431 16.981 25.239 1.00 85.19 622 LYS A CA 1
ATOM 5067 C C . LYS A 1 622 ? -0.200 16.969 26.635 1.00 85.19 622 LYS A C 1
ATOM 5069 O O . LYS A 1 622 ? 0.323 17.635 27.526 1.00 85.19 622 LYS A O 1
ATOM 5074 N N . PHE A 1 623 ? -1.330 16.281 26.820 1.00 87.25 623 PHE A N 1
ATOM 5075 C CA . PHE A 1 623 ? -2.059 16.225 28.098 1.00 87.25 623 PHE A CA 1
ATOM 5076 C C . PHE A 1 623 ? -2.531 14.818 28.508 1.00 87.25 623 PHE A C 1
ATOM 5078 O O . PHE A 1 623 ? -3.013 14.649 29.633 1.00 87.25 623 PHE A O 1
ATOM 5085 N N . LEU A 1 624 ? -2.384 13.817 27.633 1.00 88.00 624 LEU A N 1
ATOM 5086 C CA . LEU A 1 624 ? -2.325 12.405 28.022 1.00 88.00 624 LEU A CA 1
ATOM 5087 C C . LEU A 1 624 ? -0.908 12.053 28.508 1.00 88.00 624 LEU A C 1
ATOM 5089 O O . LEU A 1 624 ? 0.056 12.713 28.125 1.00 88.00 624 LEU A O 1
ATOM 5093 N N . SER A 1 625 ? -0.770 11.018 29.344 1.00 74.56 625 SER A N 1
ATOM 5094 C CA . SER A 1 625 ? 0.521 10.672 29.969 1.00 74.56 625 SER A CA 1
ATOM 5095 C C . SER A 1 625 ? 1.085 9.305 29.550 1.00 74.56 625 SER A C 1
ATOM 5097 O O . SER A 1 625 ? 0.339 8.368 29.257 1.00 74.56 625 SER A O 1
ATOM 5099 N N . TRP A 1 626 ? 2.421 9.211 29.582 1.00 67.62 626 TRP A N 1
ATOM 5100 C CA . TRP A 1 626 ? 3.251 8.005 29.448 1.00 67.62 626 TRP A CA 1
ATOM 5101 C C . TRP A 1 626 ? 3.769 7.456 30.800 1.00 67.62 626 TRP A C 1
ATOM 5103 O O . TRP A 1 626 ? 4.525 6.484 30.804 1.00 67.62 626 TRP A O 1
ATOM 5113 N N . ASP A 1 627 ? 3.401 8.048 31.946 1.00 59.66 627 ASP A N 1
ATOM 5114 C CA . ASP A 1 627 ? 4.062 7.813 33.251 1.00 59.66 627 ASP A CA 1
ATOM 5115 C C . ASP A 1 627 ? 4.113 6.339 33.704 1.00 59.66 627 ASP A C 1
ATOM 5117 O O . ASP A 1 627 ? 5.050 5.935 34.394 1.00 59.66 627 ASP A O 1
ATOM 5121 N N . SER A 1 628 ? 3.166 5.499 33.272 1.00 52.12 628 SER A N 1
ATOM 5122 C CA . SER A 1 628 ? 3.144 4.061 33.586 1.00 52.12 628 SER A CA 1
ATOM 5123 C C . SER A 1 628 ? 4.240 3.231 32.885 1.00 52.12 628 SER A C 1
ATOM 5125 O O . SER A 1 628 ? 4.359 2.041 33.161 1.00 52.12 628 SER A O 1
ATOM 5127 N N . PHE A 1 629 ? 5.047 3.817 31.988 1.00 57.62 629 PHE A N 1
ATOM 5128 C CA . PHE A 1 629 ? 5.912 3.079 31.046 1.00 57.62 629 PHE A CA 1
ATOM 5129 C C . PHE A 1 629 ? 7.394 3.490 31.096 1.00 57.62 629 PHE A C 1
ATOM 5131 O O . PHE A 1 629 ? 8.112 3.471 30.092 1.00 57.62 629 PHE A O 1
ATOM 5138 N N . SER A 1 630 ? 7.876 3.838 32.291 1.00 55.25 630 SER A N 1
ATOM 5139 C CA . SER A 1 630 ? 9.232 4.352 32.551 1.00 55.25 630 SER A CA 1
ATOM 5140 C C . SER A 1 630 ? 10.383 3.529 31.939 1.00 55.25 630 SER A C 1
ATOM 5142 O O . SER A 1 630 ? 11.387 4.121 31.529 1.00 55.25 630 SER A O 1
ATOM 5144 N N . LYS A 1 631 ? 10.234 2.198 31.801 1.00 59.81 631 LYS A N 1
ATOM 5145 C CA . LYS A 1 631 ? 11.219 1.291 31.169 1.00 59.81 631 LYS A CA 1
ATOM 5146 C C . LYS A 1 631 ? 11.634 1.747 29.758 1.00 59.81 631 LYS A C 1
ATOM 5148 O O . LYS A 1 631 ? 12.815 1.679 29.421 1.00 59.81 631 LYS A O 1
ATOM 5153 N N . PHE A 1 632 ? 10.705 2.274 28.954 1.00 62.50 632 PHE A N 1
ATOM 5154 C CA . PHE A 1 632 ? 10.959 2.647 27.554 1.00 62.50 632 PHE A CA 1
ATOM 5155 C C . PHE A 1 632 ? 11.505 4.065 27.350 1.00 62.50 632 PHE A C 1
ATOM 5157 O O . PHE A 1 632 ? 11.811 4.436 26.214 1.00 62.50 632 PHE A O 1
ATOM 5164 N N . LYS A 1 633 ? 11.680 4.858 28.420 1.00 66.44 633 LYS A N 1
ATOM 5165 C CA . LYS A 1 633 ? 11.962 6.300 28.321 1.00 66.44 633 LYS A CA 1
ATOM 5166 C C . LYS A 1 633 ? 13.131 6.660 27.395 1.00 66.44 633 LYS A C 1
ATOM 5168 O O . LYS A 1 633 ? 13.043 7.661 26.704 1.00 66.44 633 LYS A O 1
ATOM 5173 N N . LYS A 1 634 ? 14.195 5.852 27.314 1.00 68.06 634 LYS A N 1
ATOM 5174 C CA . LYS A 1 634 ? 15.336 6.129 26.414 1.00 68.06 634 LYS A CA 1
ATOM 5175 C C . LYS A 1 634 ? 15.000 5.996 24.924 1.00 68.06 634 LYS A C 1
ATOM 5177 O O . LYS A 1 634 ? 15.504 6.789 24.134 1.00 68.06 634 LYS A O 1
ATOM 5182 N N . GLU A 1 635 ? 14.174 5.021 24.544 1.00 69.88 635 GLU A N 1
ATOM 5183 C CA . GLU A 1 635 ? 13.771 4.828 23.143 1.00 69.88 635 GLU A CA 1
ATOM 5184 C C . GLU A 1 635 ? 12.667 5.819 22.762 1.00 69.88 635 GLU A C 1
ATOM 5186 O O . GLU A 1 635 ? 12.710 6.402 21.684 1.00 69.88 635 GLU A O 1
ATOM 5191 N N . ILE A 1 636 ? 11.759 6.107 23.702 1.00 69.19 636 ILE A N 1
ATOM 5192 C CA . ILE A 1 636 ? 10.790 7.208 23.625 1.00 69.19 636 ILE A CA 1
ATOM 5193 C C . ILE A 1 636 ? 11.530 8.540 23.409 1.00 69.19 636 ILE A C 1
ATOM 5195 O O . ILE A 1 636 ? 11.311 9.201 22.398 1.00 69.19 636 ILE A O 1
ATOM 5199 N N . ASP A 1 637 ? 12.476 8.901 24.281 1.00 70.88 637 ASP A N 1
ATOM 5200 C CA . ASP A 1 637 ? 13.297 10.117 24.174 1.00 70.88 637 ASP A CA 1
ATOM 5201 C C . ASP A 1 637 ? 14.120 10.168 22.873 1.00 70.88 637 ASP A C 1
ATOM 5203 O O . ASP A 1 637 ? 14.444 11.261 22.408 1.00 70.88 637 ASP A O 1
ATOM 5207 N N . PHE A 1 638 ? 14.510 9.021 22.302 1.00 75.44 638 PHE A N 1
ATOM 5208 C CA . PHE A 1 638 ? 15.182 8.951 21.001 1.00 75.44 638 PHE A CA 1
ATOM 5209 C C . PHE A 1 638 ? 14.195 9.239 19.866 1.00 75.44 638 PHE A C 1
ATOM 5211 O O . PHE A 1 638 ? 14.417 10.176 19.101 1.00 75.44 638 PHE A O 1
ATOM 5218 N N . VAL A 1 639 ? 13.079 8.505 19.794 1.00 72.88 639 VAL A N 1
ATOM 5219 C CA . VAL A 1 639 ? 12.043 8.697 18.769 1.00 72.88 639 VAL A CA 1
ATOM 5220 C C . VAL A 1 639 ? 11.507 10.126 18.806 1.00 72.88 639 VAL A C 1
ATOM 5222 O O . VAL A 1 639 ? 11.500 10.773 17.763 1.00 72.88 639 VAL A O 1
ATOM 5225 N N . TYR A 1 640 ? 11.175 10.672 19.984 1.00 70.56 640 TYR A N 1
ATOM 5226 C CA . TYR A 1 640 ? 10.691 12.052 20.130 1.00 70.56 640 TYR A CA 1
ATOM 5227 C C . TYR A 1 640 ? 11.698 13.117 19.651 1.00 70.56 640 TYR A C 1
ATOM 5229 O O . TYR A 1 640 ? 11.280 14.175 19.185 1.00 70.56 640 TYR A O 1
ATOM 5237 N N . LYS A 1 641 ? 13.013 12.850 19.694 1.00 71.50 641 LYS A N 1
ATOM 5238 C CA . LYS A 1 641 ? 14.044 13.748 19.129 1.00 71.50 641 LYS A CA 1
ATOM 5239 C C . LYS A 1 641 ? 14.212 13.594 17.614 1.00 71.50 641 LYS A C 1
ATOM 5241 O O . LYS A 1 641 ? 14.645 14.541 16.969 1.00 71.50 641 LYS A O 1
ATOM 5246 N N . GLN A 1 642 ? 13.865 12.434 17.055 1.00 69.75 642 GLN A N 1
ATOM 5247 C CA . GLN A 1 642 ? 14.011 12.108 15.631 1.00 69.75 642 GLN A CA 1
ATOM 5248 C C . GLN A 1 642 ? 12.700 12.230 14.824 1.00 69.75 642 GLN A C 1
ATOM 5250 O O . GLN A 1 642 ? 12.700 11.939 13.630 1.00 69.75 642 GLN A O 1
ATOM 5255 N N . ILE A 1 643 ? 11.579 12.679 15.420 1.00 63.12 643 ILE A N 1
ATOM 5256 C CA . ILE A 1 643 ? 10.288 12.811 14.702 1.00 63.12 643 ILE A CA 1
ATOM 5257 C C . ILE A 1 643 ? 10.413 13.737 13.486 1.00 63.12 643 ILE A C 1
ATOM 5259 O O . ILE A 1 643 ? 9.681 13.566 12.527 1.00 63.12 643 ILE A O 1
ATOM 5263 N N . HIS A 1 644 ? 11.297 14.733 13.494 1.00 68.50 644 HIS A N 1
ATOM 5264 C CA . HIS A 1 644 ? 11.319 15.755 12.447 1.00 68.50 644 HIS A CA 1
ATOM 5265 C C . HIS A 1 644 ? 12.688 15.860 11.783 1.00 68.50 644 HIS A C 1
ATOM 5267 O O . HIS A 1 644 ? 13.428 16.816 12.016 1.00 68.50 644 HIS A O 1
ATOM 5273 N N . TYR A 1 645 ? 13.012 14.903 10.908 1.00 69.88 645 TYR A N 1
ATOM 5274 C CA . TYR A 1 645 ? 14.152 15.073 10.016 1.00 69.88 645 TYR A CA 1
ATOM 5275 C C . TYR A 1 645 ? 13.738 15.878 8.777 1.00 69.88 645 TYR A C 1
ATOM 5277 O O . TYR A 1 645 ? 12.951 15.394 7.956 1.00 69.88 645 TYR A O 1
ATOM 5285 N N . HIS A 1 646 ? 14.298 17.084 8.594 1.00 66.06 646 HIS A N 1
ATOM 5286 C CA . HIS A 1 646 ? 14.063 17.873 7.382 1.00 66.06 646 HIS A CA 1
ATOM 5287 C C . HIS A 1 646 ? 15.119 18.970 7.086 1.00 66.06 646 HIS A C 1
ATOM 5289 O O . HIS A 1 646 ? 15.457 19.731 7.988 1.00 66.06 646 HIS A O 1
ATOM 5295 N N . PRO A 1 647 ? 15.571 19.157 5.820 1.00 58.00 647 PRO A N 1
ATOM 5296 C CA . PRO A 1 647 ? 16.315 20.359 5.394 1.00 58.00 647 PRO A CA 1
ATOM 5297 C C . PRO A 1 647 ? 15.546 21.704 5.360 1.00 58.00 647 PRO A C 1
ATOM 5299 O O . PRO A 1 647 ? 16.182 22.750 5.472 1.00 58.00 647 PRO A O 1
ATOM 5302 N N . HIS A 1 648 ? 14.218 21.724 5.190 1.00 62.28 648 HIS A N 1
ATOM 5303 C CA . HIS A 1 648 ? 13.387 22.942 5.073 1.00 62.28 648 HIS A CA 1
ATOM 5304 C C . HIS A 1 648 ? 12.061 22.721 5.823 1.00 62.28 648 HIS A C 1
ATOM 5306 O O . HIS A 1 648 ? 11.690 21.580 6.036 1.00 62.28 648 HIS A O 1
ATOM 5312 N N . LYS A 1 649 ? 11.317 23.744 6.260 1.00 63.09 649 LYS A N 1
ATOM 5313 C CA . LYS A 1 649 ? 10.042 23.488 6.970 1.00 63.09 649 LYS A CA 1
ATOM 5314 C C . LYS A 1 649 ? 8.898 23.205 5.989 1.00 63.09 649 LYS A C 1
ATOM 5316 O O . LYS A 1 649 ? 8.621 24.043 5.135 1.00 63.09 649 LYS A O 1
ATOM 5321 N N . ILE A 1 650 ? 8.175 22.095 6.173 1.00 69.00 650 ILE A N 1
ATOM 5322 C CA . ILE A 1 650 ? 6.812 21.958 5.638 1.00 69.00 650 ILE A CA 1
ATOM 5323 C C . ILE A 1 650 ? 5.883 22.825 6.487 1.00 69.00 650 ILE A C 1
ATOM 5325 O O . ILE A 1 650 ? 5.817 22.670 7.707 1.00 69.00 650 ILE A O 1
ATOM 5329 N N . SER A 1 651 ? 5.137 23.718 5.839 1.00 63.97 651 SER A N 1
ATOM 5330 C CA . SER A 1 651 ? 3.949 24.317 6.444 1.00 63.97 651 SER A CA 1
ATOM 5331 C C . SER A 1 651 ? 2.882 23.235 6.589 1.00 63.97 651 SER A C 1
ATOM 5333 O O . SER A 1 651 ? 2.401 22.709 5.584 1.00 63.97 651 SER A O 1
ATOM 5335 N N . LEU A 1 652 ? 2.515 22.901 7.827 1.00 58.47 652 LEU A N 1
ATOM 5336 C CA . LEU A 1 652 ? 1.313 22.111 8.096 1.00 58.47 652 LEU A CA 1
ATOM 5337 C C . LEU A 1 652 ? 0.079 22.830 7.511 1.00 58.47 652 LEU A C 1
ATOM 5339 O O . LEU A 1 652 ? 0.098 24.059 7.395 1.00 58.47 652 LEU A O 1
ATOM 5343 N N . PRO A 1 653 ? -1.000 22.110 7.149 1.00 54.94 653 PRO A N 1
ATOM 5344 C CA . PRO A 1 653 ? -2.258 22.761 6.794 1.00 54.94 653 PRO A CA 1
ATOM 5345 C C . PRO A 1 653 ? -2.736 23.658 7.947 1.00 54.94 653 PRO A C 1
ATOM 5347 O O . PRO A 1 653 ? -2.617 23.279 9.113 1.00 54.94 653 PRO A O 1
ATOM 5350 N N . ASN A 1 654 ? -3.283 24.835 7.615 1.00 46.59 654 ASN A N 1
ATOM 5351 C CA . ASN A 1 654 ? -3.705 25.877 8.566 1.00 46.59 654 ASN A CA 1
ATOM 5352 C C . ASN A 1 654 ? -4.963 25.491 9.374 1.00 46.59 654 ASN A C 1
ATOM 5354 O O . ASN A 1 654 ? -5.995 26.156 9.302 1.00 46.59 654 ASN A O 1
ATOM 5358 N N . ASN A 1 655 ? -4.862 24.437 10.177 1.00 50.38 655 ASN A N 1
ATOM 5359 C CA . ASN A 1 655 ? -5.781 24.155 11.267 1.00 50.38 655 ASN A CA 1
ATOM 5360 C C . ASN A 1 655 ? -5.125 24.636 12.561 1.00 50.38 655 ASN A C 1
ATOM 5362 O O . ASN A 1 655 ? -4.250 23.967 13.111 1.00 50.38 655 ASN A O 1
ATOM 5366 N N . GLU A 1 656 ? -5.538 25.809 13.041 1.00 50.28 656 GLU A N 1
ATOM 5367 C CA . GLU A 1 656 ? -5.184 26.260 14.386 1.00 50.28 656 GLU A CA 1
ATOM 5368 C C . GLU A 1 656 ? -5.684 25.235 15.411 1.00 50.28 656 GLU A C 1
ATOM 5370 O O . GLU A 1 656 ? -6.871 24.894 15.424 1.00 50.28 656 GLU A O 1
ATOM 5375 N N . TYR A 1 657 ? -4.787 24.758 16.280 1.00 55.81 657 TYR A N 1
ATOM 5376 C CA . TYR A 1 657 ? -5.161 23.932 17.424 1.00 55.81 657 TYR A CA 1
ATOM 5377 C C . TYR A 1 657 ? -6.159 24.707 18.291 1.00 55.81 657 TYR A C 1
ATOM 5379 O O . TYR A 1 657 ? -5.803 25.682 18.955 1.00 55.81 657 TYR A O 1
ATOM 5387 N N . LYS A 1 658 ? -7.423 24.276 18.277 1.00 63.31 658 LYS A N 1
ATOM 5388 C CA . LYS A 1 658 ? -8.473 24.838 19.129 1.00 63.31 658 LYS A CA 1
ATOM 5389 C C . LYS A 1 658 ? -8.315 24.237 20.525 1.00 63.31 658 LYS A C 1
ATOM 5391 O O . LYS A 1 658 ? -8.471 23.022 20.648 1.00 63.31 658 LYS A O 1
ATOM 5396 N N . PRO A 1 659 ? -8.022 25.037 21.571 1.00 67.12 659 PRO A N 1
ATOM 5397 C CA . PRO A 1 659 ? -7.797 24.505 22.908 1.00 67.12 659 PRO A CA 1
ATOM 5398 C C . PRO A 1 659 ? -9.000 23.697 23.391 1.00 67.12 659 PRO A C 1
ATOM 5400 O O . PRO A 1 659 ? -10.111 24.222 23.501 1.00 67.12 659 PRO A O 1
ATOM 5403 N N . LEU A 1 660 ? -8.779 22.412 23.664 1.00 84.00 660 LEU A N 1
ATOM 5404 C CA . LEU A 1 660 ? -9.833 21.526 24.137 1.00 84.00 660 LEU A CA 1
ATOM 5405 C C . LEU A 1 660 ? -10.280 21.947 25.546 1.00 84.00 660 LEU A C 1
ATOM 5407 O O . LEU A 1 660 ? -9.442 22.252 26.399 1.00 84.00 660 LEU A O 1
ATOM 5411 N N . SER A 1 661 ? -11.591 21.960 25.797 1.00 89.56 661 SER A N 1
ATOM 5412 C CA . SER A 1 661 ? -12.150 22.300 27.111 1.00 89.56 661 SER A CA 1
ATOM 5413 C C . SER A 1 661 ? -11.654 21.345 28.200 1.00 89.56 661 SER A C 1
ATOM 5415 O O . SER A 1 661 ? -11.314 20.196 27.922 1.00 89.56 661 SER A O 1
ATOM 5417 N N . LEU A 1 662 ? -11.668 21.790 29.461 1.00 89.44 662 LEU A N 1
ATOM 5418 C CA . LEU A 1 662 ? -11.304 20.934 30.598 1.00 89.44 662 LEU A CA 1
ATOM 5419 C C . LEU A 1 662 ? -12.173 19.665 30.675 1.00 89.44 662 LEU A C 1
ATOM 5421 O O . LEU A 1 662 ? -11.654 18.610 31.022 1.00 89.44 662 LEU A O 1
ATOM 5425 N N . SER A 1 663 ? -13.449 19.748 30.274 1.00 92.38 663 SER A N 1
ATOM 5426 C CA . SER A 1 663 ? -14.316 18.576 30.097 1.00 92.38 663 SER A CA 1
ATOM 5427 C C . SER A 1 663 ? -13.758 17.607 29.053 1.00 92.38 663 SER A C 1
ATOM 5429 O O . SER A 1 663 ? -13.433 16.482 29.407 1.00 92.38 663 SER A O 1
ATOM 5431 N N . GLY A 1 664 ? -13.509 18.059 27.818 1.00 93.38 664 GLY A N 1
ATOM 5432 C CA . GLY A 1 664 ? -12.977 17.199 26.756 1.00 93.38 664 GLY A CA 1
ATOM 5433 C C . GLY A 1 664 ? -11.589 16.628 27.059 1.00 93.38 664 GLY A C 1
ATOM 5434 O O . GLY A 1 664 ? -11.285 15.502 26.677 1.00 93.38 664 GLY A O 1
ATOM 5435 N N . GLN A 1 665 ? -10.748 17.362 27.794 1.00 93.62 665 GLN A N 1
ATOM 5436 C CA . GLN A 1 665 ? -9.481 16.827 28.298 1.00 93.62 665 GLN A CA 1
ATOM 5437 C C . GLN A 1 665 ? -9.688 15.716 29.338 1.00 93.62 665 GLN A C 1
ATOM 5439 O O . GLN A 1 665 ? -8.861 14.811 29.409 1.00 93.62 665 GLN A O 1
ATOM 5444 N N . GLN A 1 666 ? -10.760 15.764 30.136 1.00 94.12 666 GLN A N 1
ATOM 5445 C CA . GLN A 1 666 ? -11.120 14.685 31.057 1.00 94.12 666 GLN A CA 1
ATOM 5446 C C . GLN A 1 666 ? -11.763 13.503 30.322 1.00 94.12 666 GLN A C 1
ATOM 5448 O O . GLN A 1 666 ? -11.397 12.364 30.590 1.00 94.12 666 GLN A O 1
ATOM 5453 N N . ASP A 1 667 ? -12.642 13.756 29.350 1.00 95.62 667 ASP A N 1
ATOM 5454 C CA . ASP A 1 667 ? -13.259 12.722 28.509 1.00 95.62 667 ASP A CA 1
ATOM 5455 C C . ASP A 1 667 ? -12.189 11.865 27.804 1.00 95.62 667 ASP A C 1
ATOM 5457 O O . ASP A 1 667 ? -12.246 10.636 27.846 1.00 95.62 667 ASP A O 1
ATOM 5461 N N . LEU A 1 668 ? -11.140 12.494 27.257 1.00 95.69 668 LEU A N 1
ATOM 5462 C CA . LEU A 1 668 ? -10.003 11.783 26.659 1.00 95.69 668 LEU A CA 1
ATOM 5463 C C . LEU A 1 668 ? -9.103 11.067 27.686 1.00 95.69 668 LEU A C 1
ATOM 5465 O O . LEU A 1 668 ? -8.511 10.043 27.353 1.00 95.69 668 LEU A O 1
ATOM 5469 N N . LYS A 1 669 ? -9.003 11.543 28.934 1.00 94.19 669 LYS A N 1
ATOM 5470 C CA . LYS A 1 669 ? -8.267 10.839 30.008 1.00 94.19 669 LYS A CA 1
ATOM 5471 C C . LYS A 1 669 ? -9.017 9.604 30.503 1.00 94.19 669 LYS A C 1
ATOM 5473 O O . LYS A 1 669 ? -8.394 8.569 30.733 1.00 94.19 669 LYS A O 1
ATOM 5478 N N . ASP A 1 670 ? -10.340 9.685 30.610 1.00 93.25 670 ASP A N 1
ATOM 5479 C CA . ASP A 1 670 ? -11.190 8.550 30.973 1.00 93.25 670 ASP A CA 1
ATOM 5480 C C . ASP A 1 670 ? -11.154 7.485 29.860 1.00 93.25 670 ASP A C 1
ATOM 5482 O O . ASP A 1 670 ? -10.962 6.300 30.139 1.00 93.25 670 ASP A O 1
ATOM 5486 N N . LEU A 1 671 ? -11.201 7.907 28.589 1.00 95.62 671 LEU A N 1
ATOM 5487 C CA . LEU A 1 671 ? -10.955 7.039 27.432 1.00 95.62 671 LEU A CA 1
ATOM 5488 C C . LEU A 1 671 ? -9.541 6.417 27.453 1.00 95.62 671 LEU A C 1
ATOM 5490 O O . LEU A 1 671 ? -9.410 5.217 27.198 1.00 95.62 671 LEU A O 1
ATOM 5494 N N . GLN A 1 672 ? -8.492 7.162 27.831 1.00 92.94 672 GLN A N 1
ATOM 5495 C CA . GLN A 1 672 ? -7.138 6.603 27.986 1.00 92.94 672 GLN A CA 1
ATOM 5496 C C . GLN A 1 672 ? -7.084 5.541 29.102 1.00 92.94 672 GLN A C 1
ATOM 5498 O O . GLN A 1 672 ? -6.482 4.483 28.908 1.00 92.94 672 GLN A O 1
ATOM 5503 N N . LYS A 1 673 ? -7.735 5.779 30.253 1.00 91.50 673 LYS A N 1
ATOM 5504 C CA . LYS A 1 673 ? -7.835 4.810 31.364 1.00 91.50 673 LYS A CA 1
ATOM 5505 C C . LYS A 1 673 ? -8.446 3.489 30.883 1.00 91.50 673 LYS A C 1
ATOM 5507 O O . LYS A 1 673 ? -7.868 2.430 31.124 1.00 91.50 673 LYS A O 1
ATOM 5512 N N . ILE A 1 674 ? -9.567 3.558 30.163 1.00 93.62 674 ILE A N 1
ATOM 5513 C CA . ILE A 1 674 ? -10.273 2.390 29.612 1.00 93.62 674 ILE A CA 1
ATOM 5514 C C . ILE A 1 674 ? -9.392 1.629 28.612 1.00 93.62 674 ILE A C 1
ATOM 5516 O O . ILE A 1 674 ? -9.253 0.408 28.717 1.00 93.62 674 ILE A O 1
ATOM 5520 N N . ALA A 1 675 ? -8.753 2.339 27.677 1.00 92.75 675 ALA A N 1
ATOM 5521 C CA . ALA A 1 675 ? -7.862 1.738 26.687 1.00 92.75 675 ALA A CA 1
ATOM 5522 C C . ALA A 1 675 ? -6.668 1.019 27.342 1.00 92.75 675 ALA A C 1
ATOM 5524 O O . ALA A 1 675 ? -6.373 -0.124 26.994 1.00 92.75 675 ALA A O 1
ATOM 5525 N N . ASN A 1 676 ? -6.026 1.638 28.340 1.00 89.12 676 ASN A N 1
ATOM 5526 C CA . ASN A 1 676 ? -4.903 1.042 29.070 1.00 89.12 676 ASN A CA 1
ATOM 5527 C C . ASN A 1 676 ? -5.295 -0.276 29.765 1.00 89.12 676 ASN A C 1
ATOM 5529 O O . ASN A 1 676 ? -4.548 -1.254 29.690 1.00 89.12 676 ASN A O 1
ATOM 5533 N N . ILE A 1 677 ? -6.465 -0.326 30.415 1.00 90.31 677 ILE A N 1
ATOM 5534 C CA . ILE A 1 677 ? -6.948 -1.539 31.095 1.00 90.31 677 ILE A CA 1
ATOM 5535 C C . ILE A 1 677 ? -7.316 -2.620 30.066 1.00 90.31 677 ILE A C 1
ATOM 5537 O O . ILE A 1 677 ? -6.877 -3.762 30.196 1.00 90.31 677 ILE A O 1
ATOM 5541 N N . HIS A 1 678 ? -8.029 -2.269 28.989 1.00 91.75 678 HIS A N 1
ATOM 5542 C CA . HIS A 1 678 ? -8.349 -3.209 27.908 1.00 91.75 678 HIS A CA 1
ATOM 5543 C C . HIS A 1 678 ? -7.086 -3.819 27.281 1.00 91.75 678 HIS A C 1
ATOM 5545 O O . HIS A 1 678 ? -7.004 -5.037 27.117 1.00 91.75 678 HIS A O 1
ATOM 5551 N N . LEU A 1 679 ? -6.070 -3.003 26.993 1.00 87.94 679 LEU A N 1
ATOM 5552 C CA . LEU A 1 679 ? -4.796 -3.449 26.433 1.00 87.94 679 LEU A CA 1
ATOM 5553 C C . LEU A 1 679 ? -4.033 -4.377 27.396 1.00 87.94 679 LEU A C 1
ATOM 5555 O O . LEU A 1 679 ? -3.527 -5.415 26.964 1.00 87.94 679 LEU A O 1
ATOM 5559 N N . LYS A 1 680 ? -4.035 -4.092 28.706 1.00 86.31 680 LYS A N 1
ATOM 5560 C CA . LYS A 1 680 ? -3.506 -5.007 29.735 1.00 86.31 680 LYS A CA 1
ATOM 5561 C C . LYS A 1 680 ? -4.267 -6.340 29.763 1.00 86.31 680 LYS A C 1
ATOM 5563 O O . LYS A 1 680 ? -3.641 -7.402 29.751 1.00 86.31 680 LYS A O 1
ATOM 5568 N N . ASN A 1 681 ? -5.598 -6.313 29.693 1.00 88.38 681 ASN A N 1
ATOM 5569 C CA . ASN A 1 681 ? -6.436 -7.518 29.643 1.00 88.38 681 ASN A CA 1
ATOM 5570 C C . ASN A 1 681 ? -6.166 -8.353 28.371 1.00 88.38 681 ASN A C 1
ATOM 5572 O O . ASN A 1 681 ? -6.057 -9.581 28.438 1.00 88.38 681 ASN A O 1
ATOM 5576 N N . ARG A 1 682 ? -5.976 -7.712 27.206 1.00 89.88 682 ARG A N 1
ATOM 5577 C CA . ARG A 1 682 ? -5.529 -8.396 25.976 1.00 89.88 682 ARG A CA 1
ATOM 5578 C C . ARG A 1 682 ? -4.111 -8.961 26.131 1.00 89.88 682 ARG A C 1
ATOM 5580 O O . ARG A 1 682 ? -3.854 -10.081 25.689 1.00 89.88 682 ARG A O 1
ATOM 5587 N N . GLY A 1 683 ? -3.208 -8.247 26.807 1.00 84.94 683 GLY A N 1
ATOM 5588 C CA . GLY A 1 683 ? -1.851 -8.696 27.141 1.00 84.94 683 GLY A CA 1
ATOM 5589 C C . GLY A 1 683 ? -1.825 -9.961 28.006 1.00 84.94 683 GLY A C 1
ATOM 5590 O O . GLY A 1 683 ? -1.051 -10.885 27.726 1.00 84.94 683 GLY A O 1
ATOM 5591 N N . GLN A 1 684 ? -2.719 -10.057 28.994 1.00 83.25 684 GLN A N 1
ATOM 5592 C CA . GLN A 1 684 ? -2.947 -11.268 29.793 1.00 83.25 684 GLN A CA 1
ATOM 5593 C C . GLN A 1 684 ? -3.484 -12.425 28.935 1.00 83.25 684 GLN A C 1
ATOM 5595 O O . GLN A 1 684 ? -2.949 -13.529 29.007 1.00 83.25 684 GLN A O 1
ATOM 5600 N N . LYS A 1 685 ? -4.435 -12.158 28.023 1.00 85.31 685 LYS A N 1
ATOM 5601 C CA . LYS A 1 685 ? -4.899 -13.112 26.989 1.00 85.31 685 LYS A CA 1
ATOM 5602 C C . LYS A 1 685 ? -3.844 -13.454 25.914 1.00 85.31 685 LYS A C 1
ATOM 5604 O O . LYS A 1 685 ? -4.143 -14.186 24.972 1.00 85.31 685 LYS A O 1
ATOM 5609 N N . GLY A 1 686 ? -2.613 -12.953 26.038 1.00 83.31 686 GLY A N 1
ATOM 5610 C CA . GLY A 1 686 ? -1.490 -13.297 25.165 1.00 83.31 686 GLY A CA 1
ATOM 5611 C C . GLY A 1 686 ? -1.276 -12.372 23.965 1.00 83.31 686 GLY A C 1
ATOM 5612 O O . GLY A 1 686 ? -0.481 -12.722 23.100 1.00 83.31 686 GLY A O 1
ATOM 5613 N N . SER A 1 687 ? -1.928 -11.205 23.897 1.00 87.75 687 SER A N 1
ATOM 5614 C CA . SER A 1 687 ? -1.655 -10.216 22.843 1.00 87.75 687 SER A CA 1
ATOM 5615 C C . SER A 1 687 ? -0.251 -9.621 22.959 1.00 87.75 687 SER A C 1
ATOM 5617 O O . SER A 1 687 ? 0.253 -9.440 24.069 1.00 87.75 687 SER A O 1
ATOM 5619 N N . PHE A 1 688 ? 0.343 -9.249 21.828 1.00 86.31 688 PHE A N 1
ATOM 5620 C CA . PHE A 1 688 ? 1.667 -8.633 21.749 1.00 86.31 688 PHE A CA 1
ATOM 5621 C C . PHE A 1 688 ? 1.779 -7.740 20.508 1.00 86.31 688 PHE A C 1
ATOM 5623 O O . PHE A 1 688 ? 1.172 -8.014 19.470 1.00 86.31 688 PHE A O 1
ATOM 5630 N N . ASN A 1 689 ? 2.585 -6.683 20.595 1.00 79.31 689 ASN A N 1
ATOM 5631 C CA . ASN A 1 689 ? 2.812 -5.763 19.481 1.00 79.31 689 ASN A CA 1
ATOM 5632 C C . ASN A 1 689 ? 4.151 -6.066 18.781 1.00 79.31 689 ASN A C 1
ATOM 5634 O O . ASN A 1 689 ? 5.212 -5.946 19.392 1.00 79.31 689 ASN A O 1
ATOM 5638 N N . LEU A 1 690 ? 4.096 -6.449 17.497 1.00 75.75 690 LEU A N 1
ATOM 5639 C CA . LEU A 1 690 ? 5.266 -6.614 16.622 1.00 75.75 690 LEU A CA 1
ATOM 5640 C C . LEU A 1 690 ? 5.404 -5.407 15.678 1.00 75.75 690 LEU A C 1
ATOM 5642 O O . LEU A 1 690 ? 5.156 -5.530 14.476 1.00 75.75 690 LEU A O 1
ATOM 5646 N N . SER A 1 691 ? 5.804 -4.246 16.201 1.00 70.38 691 SER A N 1
ATOM 5647 C CA . SER A 1 691 ? 6.147 -3.093 15.359 1.00 70.38 691 SER A CA 1
ATOM 5648 C C . SER A 1 691 ? 7.638 -2.768 15.420 1.00 70.38 691 SER A C 1
ATOM 5650 O O . SER A 1 691 ? 8.203 -2.582 16.497 1.00 70.38 691 SER A O 1
ATOM 5652 N N . LEU A 1 692 ? 8.259 -2.681 14.242 1.00 76.75 692 LEU A N 1
ATOM 5653 C CA . LEU A 1 692 ? 9.535 -1.999 14.030 1.00 76.75 692 LEU A CA 1
ATOM 5654 C C . LEU A 1 692 ? 9.249 -0.534 13.719 1.00 76.75 692 LEU A C 1
ATOM 5656 O O . LEU A 1 692 ? 8.414 -0.279 12.855 1.00 76.75 692 LEU A O 1
ATOM 5660 N N . THR A 1 693 ? 9.997 0.388 14.326 1.00 78.50 693 THR A N 1
ATOM 5661 C CA . THR A 1 693 ? 9.917 1.819 14.012 1.00 78.50 693 THR A CA 1
ATOM 5662 C C . THR A 1 693 ? 10.193 2.068 12.523 1.00 78.50 693 THR A C 1
ATOM 5664 O O . THR A 1 693 ? 11.246 1.676 12.009 1.00 78.50 693 THR A O 1
ATOM 5667 N N . GLN A 1 694 ? 9.258 2.715 11.829 1.00 86.94 694 GLN A N 1
ATOM 5668 C CA . GLN A 1 694 ? 9.300 3.020 10.397 1.00 86.94 694 GLN A CA 1
ATOM 5669 C C . GLN A 1 694 ? 9.361 4.530 10.174 1.00 86.94 694 GLN A C 1
ATOM 5671 O O . GLN A 1 694 ? 8.612 5.294 10.780 1.00 86.94 694 GLN A O 1
ATOM 5676 N N . GLY A 1 695 ? 10.222 4.973 9.261 1.00 89.81 695 GLY A N 1
ATOM 5677 C CA . GLY A 1 695 ? 10.173 6.340 8.758 1.00 89.81 695 GLY A CA 1
ATOM 5678 C C . GLY A 1 695 ? 8.998 6.497 7.800 1.00 89.81 695 GLY A C 1
ATOM 5679 O O . GLY A 1 695 ? 8.756 5.620 6.974 1.00 89.81 695 GLY A O 1
ATOM 5680 N N . ASN A 1 696 ? 8.294 7.621 7.877 1.00 90.38 696 ASN A N 1
ATOM 5681 C CA . ASN A 1 696 ? 7.226 8.018 6.967 1.00 90.38 696 ASN A CA 1
ATOM 5682 C C . ASN A 1 696 ? 7.603 9.347 6.315 1.00 90.38 696 ASN A C 1
ATOM 5684 O O . ASN A 1 696 ? 7.777 10.358 7.002 1.00 90.38 696 ASN A O 1
ATOM 5688 N N . ALA A 1 697 ? 7.753 9.339 4.992 1.00 91.44 697 ALA A N 1
ATOM 5689 C CA . ALA A 1 697 ? 8.034 10.534 4.217 1.00 91.44 697 ALA A CA 1
ATOM 5690 C C . ALA A 1 697 ? 6.759 11.357 3.976 1.00 91.44 697 ALA A C 1
ATOM 5692 O O . ALA A 1 697 ? 5.736 10.821 3.553 1.00 91.44 697 ALA A O 1
ATOM 5693 N N . ALA A 1 698 ? 6.854 12.669 4.177 1.00 89.06 698 ALA A N 1
ATOM 5694 C CA . ALA A 1 698 ? 5.852 13.652 3.772 1.00 89.06 698 ALA A CA 1
ATOM 5695 C C . ALA A 1 698 ? 6.523 14.707 2.884 1.00 89.06 698 ALA A C 1
ATOM 5697 O O . ALA A 1 698 ? 7.679 15.065 3.118 1.00 89.06 698 ALA A O 1
ATOM 5698 N N . LEU A 1 699 ? 5.825 15.180 1.850 1.00 89.00 699 LEU A N 1
ATOM 5699 C CA . LEU A 1 699 ? 6.389 16.090 0.850 1.00 89.00 699 LEU A CA 1
ATOM 5700 C C . LEU A 1 699 ? 5.700 17.455 0.853 1.00 89.00 699 LEU A C 1
ATOM 5702 O O . LEU A 1 699 ? 4.521 17.568 1.177 1.00 89.00 699 LEU A O 1
ATOM 5706 N N . SER A 1 700 ? 6.429 18.484 0.422 1.00 86.44 700 SER A N 1
ATOM 5707 C CA . SER A 1 700 ? 5.867 19.784 0.055 1.00 86.44 700 SER A CA 1
ATOM 5708 C C . SER A 1 700 ? 6.393 20.254 -1.315 1.00 86.44 700 SER A C 1
ATOM 5710 O O . SER A 1 700 ? 7.602 20.146 -1.569 1.00 86.44 700 SER A O 1
ATOM 5712 N N . PRO A 1 701 ? 5.525 20.777 -2.206 1.00 87.38 701 PRO A N 1
ATOM 5713 C CA . PRO A 1 701 ? 4.064 20.818 -2.083 1.00 87.38 701 PRO A CA 1
ATOM 5714 C C . PRO A 1 701 ? 3.443 19.411 -2.123 1.00 87.38 701 PRO A C 1
ATOM 5716 O O . PRO A 1 701 ? 4.058 18.465 -2.613 1.00 87.38 701 PRO A O 1
ATOM 5719 N N . PHE A 1 702 ? 2.214 19.279 -1.622 1.00 86.06 702 PHE A N 1
ATOM 5720 C CA . PHE A 1 702 ? 1.435 18.045 -1.710 1.00 86.06 702 PHE A CA 1
ATOM 5721 C C . PHE A 1 702 ? 0.051 18.315 -2.328 1.00 86.06 702 PHE A C 1
ATOM 5723 O O . PHE A 1 702 ? -0.644 19.219 -1.859 1.00 86.06 702 PHE A O 1
ATOM 5730 N N . PRO A 1 703 ? -0.396 17.528 -3.325 1.00 88.81 703 PRO A N 1
ATOM 5731 C CA . PRO A 1 703 ? 0.377 16.527 -4.064 1.00 88.81 703 PRO A CA 1
ATOM 5732 C C . PRO A 1 703 ? 1.436 17.175 -4.973 1.00 88.81 703 PRO A C 1
ATOM 5734 O O . PRO A 1 703 ? 1.288 18.320 -5.399 1.00 88.81 703 PRO A O 1
ATOM 5737 N N . LEU A 1 704 ? 2.474 16.422 -5.343 1.00 88.38 704 LEU A N 1
ATOM 5738 C CA . LEU A 1 704 ? 3.379 16.825 -6.424 1.00 88.38 704 LEU A CA 1
ATOM 5739 C C . LEU A 1 704 ? 2.682 16.710 -7.786 1.00 88.38 704 LEU A C 1
ATOM 5741 O O . LEU A 1 704 ? 1.827 15.838 -7.987 1.00 88.38 704 LEU A O 1
ATOM 5745 N N . TYR A 1 705 ? 3.101 17.538 -8.748 1.00 82.06 705 TYR A N 1
ATOM 5746 C CA . TYR A 1 705 ? 2.592 17.530 -10.125 1.00 82.06 705 TYR A CA 1
ATOM 5747 C C . TYR A 1 705 ? 2.664 16.136 -10.761 1.00 82.06 705 TYR A C 1
ATOM 5749 O O . TYR A 1 705 ? 3.663 15.427 -10.610 1.00 82.06 705 TYR A O 1
ATOM 5757 N N . LYS A 1 706 ? 1.612 15.732 -11.485 1.00 75.38 706 LYS A N 1
ATOM 5758 C CA . LYS A 1 706 ? 1.663 14.531 -12.329 1.00 75.38 706 LYS A CA 1
ATOM 5759 C C . LYS A 1 706 ? 2.527 14.838 -13.550 1.00 75.38 706 LYS A C 1
ATOM 5761 O O . LYS A 1 706 ? 2.207 15.772 -14.284 1.00 75.38 706 LYS A O 1
ATOM 5766 N N . THR A 1 707 ? 3.576 14.056 -13.790 1.00 72.06 707 THR A N 1
ATOM 5767 C CA . THR A 1 707 ? 4.268 14.125 -15.078 1.00 72.06 707 THR A CA 1
ATOM 5768 C C . THR A 1 707 ? 3.351 13.565 -16.163 1.00 72.06 707 THR A C 1
ATOM 5770 O O . THR A 1 707 ? 2.819 12.465 -16.015 1.00 72.06 707 THR A O 1
ATOM 5773 N N . GLN A 1 708 ? 3.131 14.324 -17.239 1.00 71.00 708 GLN A N 1
ATOM 5774 C CA . GLN A 1 708 ? 2.268 13.885 -18.335 1.00 71.00 708 GLN A CA 1
ATOM 5775 C C . GLN A 1 708 ? 2.957 12.759 -19.123 1.00 71.00 708 GLN A C 1
ATOM 5777 O O . GLN A 1 708 ? 4.092 12.956 -19.561 1.00 71.00 708 GLN A O 1
ATOM 5782 N N . PRO A 1 709 ? 2.308 11.596 -19.333 1.00 63.19 709 PRO A N 1
ATOM 5783 C CA . PRO A 1 709 ? 2.961 10.446 -19.955 1.00 63.19 709 PRO A CA 1
ATOM 5784 C C . PRO A 1 709 ? 3.379 10.707 -21.408 1.00 63.19 709 PRO A C 1
ATOM 5786 O O . PRO A 1 709 ? 4.409 10.187 -21.830 1.00 63.19 709 PRO A O 1
ATOM 5789 N N . ASP A 1 710 ? 2.635 11.537 -22.145 1.00 70.19 710 ASP A N 1
ATOM 5790 C CA . ASP A 1 710 ? 2.798 11.752 -23.590 1.00 70.19 710 ASP A CA 1
ATOM 5791 C C . ASP A 1 710 ? 3.026 13.233 -23.953 1.00 70.19 710 ASP A C 1
ATOM 5793 O O . ASP A 1 710 ? 2.431 13.764 -24.893 1.00 70.19 710 ASP A O 1
ATOM 5797 N N . THR A 1 711 ? 3.893 13.927 -23.202 1.00 82.19 711 THR A N 1
ATOM 5798 C CA . THR A 1 711 ? 4.314 15.296 -23.562 1.00 82.19 711 THR A CA 1
ATOM 5799 C C . THR A 1 711 ? 5.001 15.330 -24.932 1.00 82.19 711 THR A C 1
ATOM 5801 O O . THR A 1 711 ? 5.879 14.518 -25.228 1.00 82.19 711 THR A O 1
ATOM 5804 N N . GLN A 1 712 ? 4.619 16.299 -25.768 1.00 87.50 712 GLN A N 1
ATOM 5805 C CA . GLN A 1 712 ? 5.164 16.501 -27.119 1.00 87.50 712 GLN A CA 1
ATOM 5806 C C . GLN A 1 712 ? 6.462 17.327 -27.130 1.00 87.50 712 GLN A C 1
ATOM 5808 O O . GLN A 1 712 ? 7.083 17.491 -28.173 1.00 87.50 712 GLN A O 1
ATOM 5813 N N . TYR A 1 713 ? 6.904 17.829 -25.978 1.00 89.88 713 TYR A N 1
ATOM 5814 C CA . TYR A 1 713 ? 8.105 18.654 -25.830 1.00 89.88 713 TYR A CA 1
ATOM 5815 C C . TYR A 1 713 ? 8.830 18.333 -24.512 1.00 89.88 713 TYR A C 1
ATOM 5817 O O . TYR A 1 713 ? 8.190 17.852 -23.568 1.00 89.88 713 TYR A O 1
ATOM 5825 N N . PRO A 1 714 ? 10.149 18.592 -24.415 1.00 91.94 714 PRO A N 1
ATOM 5826 C CA . PRO A 1 714 ? 10.886 18.449 -23.164 1.00 91.94 714 PRO A CA 1
ATOM 5827 C C . PRO A 1 714 ? 10.356 19.429 -22.110 1.00 91.94 714 PRO A C 1
ATOM 5829 O O . PRO A 1 714 ? 10.238 20.629 -22.364 1.00 91.94 714 PRO A O 1
ATOM 5832 N N . ILE A 1 715 ? 10.040 18.920 -20.919 1.00 90.69 715 ILE A N 1
ATOM 5833 C CA . ILE A 1 715 ? 9.645 19.741 -19.771 1.00 90.69 715 ILE A CA 1
ATOM 5834 C C . ILE A 1 715 ? 10.897 20.067 -18.952 1.00 90.69 715 ILE A C 1
ATOM 5836 O O . ILE A 1 715 ? 11.622 19.167 -18.523 1.00 90.69 715 ILE A O 1
ATOM 5840 N N . ILE A 1 716 ? 11.146 21.355 -18.714 1.00 90.25 716 ILE A N 1
ATOM 5841 C CA . ILE A 1 716 ? 12.193 21.808 -17.795 1.00 90.25 716 ILE A CA 1
ATOM 5842 C C . ILE A 1 716 ? 11.624 21.752 -16.380 1.00 90.25 716 ILE A C 1
ATOM 5844 O O . ILE A 1 716 ? 10.564 22.318 -16.126 1.00 90.25 716 ILE A O 1
ATOM 5848 N N . PHE A 1 717 ? 12.323 21.088 -15.461 1.00 88.56 717 PHE A N 1
ATOM 5849 C CA . PHE A 1 717 ? 11.940 20.996 -14.051 1.00 88.56 717 PHE A CA 1
ATOM 5850 C C . PHE A 1 717 ? 12.955 21.739 -13.178 1.00 88.56 717 PHE A C 1
ATOM 5852 O O . PHE A 1 717 ? 14.151 21.449 -13.233 1.00 88.56 717 PHE A O 1
ATOM 5859 N N . THR A 1 718 ? 12.468 22.661 -12.351 1.00 85.75 718 THR A N 1
ATOM 5860 C CA . THR A 1 718 ? 13.260 23.513 -11.449 1.00 85.75 718 THR A CA 1
ATOM 5861 C C . THR A 1 718 ? 12.781 23.382 -10.004 1.00 85.75 718 THR A C 1
ATOM 5863 O O . THR A 1 718 ? 11.633 23.009 -9.749 1.00 85.75 718 THR A O 1
ATOM 5866 N N . GLY A 1 719 ? 13.665 23.661 -9.045 1.00 86.81 719 GLY A N 1
ATOM 5867 C CA . GLY A 1 719 ? 13.418 23.375 -7.633 1.00 86.81 719 GLY A CA 1
ATOM 5868 C C . GLY A 1 719 ? 13.501 21.882 -7.305 1.00 86.81 719 GLY A C 1
ATOM 5869 O O . GLY A 1 719 ? 13.699 21.035 -8.179 1.00 86.81 719 GLY A O 1
ATOM 5870 N N . LEU A 1 720 ? 13.333 21.532 -6.028 1.00 86.62 720 LEU A N 1
ATOM 5871 C CA . LEU A 1 720 ? 13.192 20.140 -5.585 1.00 86.62 720 LEU A CA 1
ATOM 5872 C C . LEU A 1 720 ? 12.106 20.012 -4.510 1.00 86.62 720 LEU A C 1
ATOM 5874 O O . LEU A 1 720 ? 11.968 20.895 -3.666 1.00 86.62 720 LEU A O 1
ATOM 5878 N N . PRO A 1 721 ? 11.352 18.894 -4.475 1.00 89.50 721 PRO A N 1
ATOM 5879 C CA . PRO A 1 721 ? 10.323 18.696 -3.464 1.00 89.50 721 PRO A CA 1
ATOM 5880 C C . PRO A 1 721 ? 10.962 18.630 -2.084 1.00 89.50 721 PRO A C 1
ATOM 5882 O O . PRO A 1 721 ? 11.965 17.942 -1.878 1.00 89.50 721 PRO A O 1
ATOM 5885 N N . THR A 1 722 ? 10.368 19.353 -1.150 1.00 88.19 722 THR A N 1
ATOM 5886 C CA . THR A 1 722 ? 10.775 19.454 0.249 1.00 88.19 722 THR A CA 1
ATOM 5887 C C . THR A 1 722 ? 10.352 18.151 0.945 1.00 88.19 722 THR A C 1
ATOM 5889 O O . THR A 1 722 ? 9.162 17.872 1.027 1.00 88.19 722 THR A O 1
ATOM 5892 N N . ILE A 1 723 ? 11.323 17.299 1.328 1.00 89.88 723 ILE A N 1
ATOM 5893 C CA . ILE A 1 723 ? 11.100 15.961 1.924 1.00 89.88 723 ILE A CA 1
ATOM 5894 C C . ILE A 1 723 ? 11.298 16.000 3.445 1.00 89.88 723 ILE A C 1
ATOM 5896 O O . ILE A 1 723 ? 12.439 16.112 3.907 1.00 89.88 723 ILE A O 1
ATOM 5900 N N . GLN A 1 724 ? 10.216 15.816 4.198 1.00 88.31 724 GLN A N 1
ATOM 5901 C CA . GLN A 1 724 ? 10.241 15.510 5.628 1.00 88.31 724 GLN A CA 1
ATOM 5902 C C . GLN A 1 724 ? 10.247 13.997 5.822 1.00 88.31 724 GLN A C 1
ATOM 5904 O O . GLN A 1 724 ? 9.571 13.285 5.080 1.00 88.31 724 GLN A O 1
ATOM 5909 N N . VAL A 1 725 ? 10.935 13.501 6.848 1.00 89.44 725 VAL A N 1
ATOM 5910 C CA . VAL A 1 725 ? 10.745 12.131 7.345 1.00 89.44 725 VAL A CA 1
ATOM 5911 C C . VAL A 1 725 ? 10.426 12.183 8.829 1.00 89.44 725 VAL A C 1
ATOM 5913 O O . VAL A 1 725 ? 11.129 12.845 9.591 1.00 89.44 725 VAL A O 1
ATOM 5916 N N . ASN A 1 726 ? 9.364 11.472 9.214 1.00 86.94 726 ASN A N 1
ATOM 5917 C CA . ASN A 1 726 ? 8.958 11.304 10.603 1.00 86.94 726 ASN A CA 1
ATOM 5918 C C . ASN A 1 726 ? 8.952 9.824 10.979 1.00 86.94 726 ASN A C 1
ATOM 5920 O O . ASN A 1 726 ? 8.357 9.017 10.265 1.00 86.94 726 ASN A O 1
ATOM 5924 N N . LEU A 1 727 ? 9.584 9.464 12.095 1.00 87.12 727 LEU A N 1
ATOM 5925 C CA . LEU A 1 727 ? 9.447 8.122 12.665 1.00 87.12 727 LEU A CA 1
ATOM 5926 C C . LEU A 1 727 ? 8.023 7.920 13.202 1.00 87.12 727 LEU A C 1
ATOM 5928 O O . LEU A 1 727 ? 7.441 8.840 13.784 1.00 87.12 727 LEU A O 1
ATOM 5932 N N . ASP A 1 728 ? 7.457 6.730 13.007 1.00 80.94 728 ASP A N 1
ATOM 5933 C CA . ASP A 1 728 ? 6.150 6.394 13.559 1.00 80.94 728 ASP A CA 1
ATOM 5934 C C . ASP A 1 728 ? 6.177 6.308 15.092 1.00 80.94 728 ASP A C 1
ATOM 5936 O O . ASP A 1 728 ? 7.135 5.871 15.731 1.00 80.94 728 ASP A O 1
ATOM 5940 N N . LYS A 1 729 ? 5.075 6.748 15.701 1.00 79.56 729 LYS A N 1
ATOM 5941 C CA . LYS A 1 729 ? 4.903 6.773 17.158 1.00 79.56 729 LYS A CA 1
ATOM 5942 C C . LYS A 1 729 ? 3.912 5.717 17.631 1.00 79.56 729 LYS A C 1
ATOM 5944 O O . LYS A 1 729 ? 3.323 5.881 18.690 1.00 79.56 729 LYS A O 1
ATOM 5949 N N . PHE A 1 730 ? 3.673 4.654 16.861 1.00 74.88 730 PHE A N 1
ATOM 5950 C CA . PHE A 1 730 ? 2.606 3.696 17.176 1.00 74.88 730 PHE A CA 1
ATOM 5951 C C . PHE A 1 730 ? 2.794 3.029 18.551 1.00 74.88 730 PHE A C 1
ATOM 5953 O O . PHE A 1 730 ? 1.835 2.860 19.295 1.00 74.88 730 PHE A O 1
ATOM 5960 N N . ASN A 1 731 ? 4.044 2.752 18.933 1.00 73.38 731 ASN A N 1
ATOM 5961 C CA . ASN A 1 731 ? 4.399 2.224 20.255 1.00 73.38 731 ASN A CA 1
ATOM 5962 C C . ASN A 1 731 ? 4.585 3.326 21.329 1.00 73.38 731 ASN A C 1
ATOM 5964 O O . ASN A 1 731 ? 4.875 3.003 22.476 1.00 73.38 731 ASN A O 1
ATOM 5968 N N . TYR A 1 732 ? 4.506 4.612 20.950 1.00 76.88 732 TYR A N 1
ATOM 5969 C CA . TYR A 1 732 ? 5.077 5.752 21.691 1.00 76.88 732 TYR A CA 1
ATOM 5970 C C . TYR A 1 732 ? 4.202 7.029 21.692 1.00 76.88 732 TYR A C 1
ATOM 5972 O O . TYR A 1 732 ? 4.673 8.091 22.086 1.00 76.88 732 TYR A O 1
ATOM 5980 N N . SER A 1 733 ? 2.932 6.950 21.284 1.00 84.94 733 SER A N 1
ATOM 5981 C CA . SER A 1 733 ? 1.922 8.018 21.367 1.00 84.94 733 SER A CA 1
ATOM 5982 C C . SER A 1 733 ? 0.676 7.503 22.113 1.00 84.94 733 SER A C 1
ATOM 5984 O O . SER A 1 733 ? 0.038 6.569 21.612 1.00 84.94 733 SER A O 1
ATOM 5986 N N . PRO A 1 734 ? 0.309 8.044 23.299 1.00 87.56 734 PRO A N 1
ATOM 5987 C CA . PRO A 1 734 ? -0.843 7.563 24.058 1.00 87.56 734 PRO A CA 1
ATOM 5988 C C . PRO A 1 734 ? -2.151 7.762 23.293 1.00 87.56 734 PRO A C 1
ATOM 5990 O O . PRO A 1 734 ? -3.027 6.907 23.381 1.00 87.56 734 PRO A O 1
ATOM 5993 N N . ALA A 1 735 ? -2.278 8.832 22.501 1.00 91.75 735 ALA A N 1
ATOM 5994 C CA . ALA A 1 735 ? -3.469 9.072 21.699 1.00 91.75 735 ALA A CA 1
ATOM 5995 C C . ALA A 1 735 ? -3.629 8.018 20.586 1.00 91.75 735 ALA A C 1
ATOM 5997 O O . ALA A 1 735 ? -4.727 7.492 20.401 1.00 91.75 735 ALA A O 1
ATOM 5998 N N . ARG A 1 736 ? -2.540 7.643 19.893 1.00 91.31 736 ARG A N 1
ATOM 5999 C CA . ARG A 1 736 ? -2.568 6.589 18.856 1.00 91.31 736 ARG A CA 1
ATOM 6000 C C . ARG A 1 736 ? -2.887 5.216 19.449 1.00 91.31 736 ARG A C 1
ATOM 6002 O O . ARG A 1 736 ? -3.683 4.479 18.874 1.00 91.31 736 ARG A O 1
ATOM 6009 N N . MET A 1 737 ? -2.325 4.897 20.616 1.00 89.38 737 MET A N 1
ATOM 6010 C CA . MET A 1 737 ? -2.629 3.661 21.347 1.00 89.38 737 MET A CA 1
ATOM 6011 C C . MET A 1 737 ? -4.095 3.618 21.813 1.00 89.38 737 MET A C 1
ATOM 6013 O O . MET A 1 737 ? -4.779 2.621 21.603 1.00 89.38 737 MET A O 1
ATOM 6017 N N . MET A 1 738 ? -4.599 4.717 22.383 1.00 94.06 738 MET A N 1
ATOM 6018 C CA . MET A 1 738 ? -5.985 4.853 22.837 1.00 94.06 738 MET A CA 1
ATOM 6019 C C . MET A 1 738 ? -6.986 4.644 21.692 1.00 94.06 738 MET A C 1
ATOM 6021 O O . MET A 1 738 ? -7.873 3.801 21.806 1.00 94.06 738 MET A O 1
ATOM 6025 N N . VAL A 1 739 ? -6.821 5.357 20.571 1.00 96.69 739 VAL A N 1
ATOM 6026 C CA . VAL A 1 739 ? -7.686 5.196 19.389 1.00 96.69 739 VAL A CA 1
ATOM 6027 C C . VAL A 1 739 ? -7.602 3.769 18.841 1.00 96.69 739 VAL A C 1
ATOM 6029 O O . VAL A 1 739 ? -8.637 3.169 18.548 1.00 96.69 739 VAL A O 1
ATOM 6032 N N . ALA A 1 740 ? -6.402 3.177 18.775 1.00 94.44 740 ALA A N 1
ATOM 6033 C CA . ALA A 1 740 ? -6.229 1.800 18.319 1.00 94.44 740 ALA A CA 1
ATOM 6034 C C . ALA A 1 740 ? -7.026 0.788 19.164 1.00 94.44 740 ALA A C 1
ATOM 6036 O O . ALA A 1 740 ? -7.679 -0.080 18.583 1.00 94.44 740 ALA A O 1
ATOM 6037 N N . GLU A 1 741 ? -7.058 0.908 20.497 1.00 94.69 741 GLU A N 1
ATOM 6038 C CA . GLU A 1 741 ? -7.883 0.023 21.334 1.00 94.69 741 GLU A CA 1
ATOM 6039 C C . GLU A 1 741 ? -9.377 0.146 21.027 1.00 94.69 741 GLU A C 1
ATOM 6041 O O . GLU A 1 741 ? -10.059 -0.874 20.931 1.00 94.69 741 GLU A O 1
ATOM 6046 N N . PHE A 1 742 ? -9.890 1.357 20.801 1.00 98.00 742 PHE A N 1
ATOM 6047 C CA . PHE A 1 742 ? -11.303 1.553 20.463 1.00 98.00 742 PHE A CA 1
ATOM 6048 C C . PHE A 1 742 ? -11.654 1.049 19.055 1.00 98.00 742 PHE A C 1
ATOM 6050 O O . PHE A 1 742 ? -12.711 0.441 18.871 1.00 98.00 742 PHE A O 1
ATOM 6057 N N . MET A 1 743 ? -10.743 1.164 18.081 1.00 97.75 743 MET A N 1
ATOM 6058 C CA . MET A 1 743 ? -10.915 0.509 16.775 1.00 97.75 743 MET A CA 1
ATOM 6059 C C . MET A 1 743 ? -10.924 -1.023 16.897 1.00 97.75 743 MET A C 1
ATOM 6061 O O . MET A 1 743 ? -11.710 -1.704 16.234 1.00 97.75 743 MET A O 1
ATOM 6065 N N . ILE A 1 744 ? -10.090 -1.573 17.785 1.00 96.38 744 ILE A N 1
ATOM 6066 C CA . ILE A 1 744 ? -10.049 -3.008 18.085 1.00 96.38 744 ILE A CA 1
ATOM 6067 C C . ILE A 1 744 ? -11.351 -3.466 18.767 1.00 96.38 744 ILE A C 1
ATOM 6069 O O . ILE A 1 744 ? -11.909 -4.500 18.387 1.00 96.38 744 ILE A O 1
ATOM 6073 N N . MET A 1 745 ? -11.871 -2.688 19.720 1.00 97.25 745 MET A N 1
ATOM 6074 C CA . MET A 1 745 ? -13.166 -2.925 20.367 1.00 97.25 745 MET A CA 1
ATOM 6075 C C . MET A 1 745 ? -14.321 -2.945 19.356 1.00 97.25 745 MET A C 1
ATOM 6077 O O . MET A 1 745 ? -15.119 -3.885 19.369 1.00 97.25 745 MET A O 1
ATOM 6081 N N . ALA A 1 746 ? -14.387 -1.968 18.444 1.00 98.31 746 ALA A N 1
ATOM 6082 C CA . ALA A 1 746 ? -15.410 -1.911 17.399 1.00 98.31 746 ALA A CA 1
ATOM 6083 C C . ALA A 1 746 ? -15.362 -3.145 16.475 1.00 98.31 746 ALA A C 1
ATOM 6085 O O . ALA A 1 746 ? -16.390 -3.779 16.231 1.00 98.31 746 ALA A O 1
ATOM 6086 N N . GLY A 1 747 ? -14.167 -3.556 16.032 1.00 97.81 747 GLY A N 1
ATOM 6087 C CA . GLY A 1 747 ? -13.983 -4.756 15.204 1.00 97.81 747 GLY A CA 1
ATOM 6088 C C . GLY A 1 747 ? -14.282 -6.085 15.917 1.00 97.81 747 GLY A C 1
ATOM 6089 O O . GLY A 1 747 ? -14.712 -7.047 15.273 1.00 97.81 747 GLY A O 1
ATOM 6090 N N . ARG A 1 748 ? -14.113 -6.144 17.246 1.00 95.88 748 ARG A N 1
ATOM 6091 C CA . ARG A 1 748 ? -14.536 -7.275 18.097 1.00 95.88 748 ARG A CA 1
ATOM 6092 C C . ARG A 1 748 ? -16.060 -7.309 18.259 1.00 95.88 748 ARG A C 1
ATOM 6094 O O . ARG A 1 748 ? -16.663 -8.364 18.094 1.00 95.88 748 ARG A O 1
ATOM 6101 N N . VAL A 1 749 ? -16.704 -6.164 18.492 1.00 97.06 749 VAL A N 1
ATOM 6102 C CA . VAL A 1 749 ? -18.174 -6.065 18.582 1.00 97.06 749 VAL A CA 1
ATOM 6103 C C . VAL A 1 749 ? -18.862 -6.377 17.253 1.00 97.06 749 VAL A C 1
ATOM 6105 O O . VAL A 1 749 ? -19.860 -7.094 17.249 1.00 97.06 749 VAL A O 1
ATOM 6108 N N . ALA A 1 750 ? -18.306 -5.938 16.122 1.00 97.94 750 ALA A N 1
ATOM 6109 C CA . ALA A 1 750 ? -18.797 -6.331 14.803 1.00 97.94 750 ALA A CA 1
ATOM 6110 C C . ALA A 1 750 ? -18.731 -7.852 14.583 1.00 97.94 750 ALA A C 1
ATOM 6112 O O . ALA A 1 750 ? -19.692 -8.441 14.086 1.00 97.94 750 ALA A O 1
ATOM 6113 N N . SER A 1 751 ? -17.629 -8.492 15.000 1.00 97.19 751 SER A N 1
ATOM 6114 C CA . SER A 1 751 ? -17.474 -9.951 14.951 1.00 97.19 751 SER A CA 1
ATOM 6115 C C . SER A 1 751 ? -18.548 -10.669 15.771 1.00 97.19 751 SER A C 1
ATOM 6117 O O . SER A 1 751 ? -19.195 -11.583 15.260 1.00 97.19 751 SER A O 1
ATOM 6119 N N . ILE A 1 752 ? -18.777 -10.228 17.012 1.00 96.88 752 ILE A N 1
ATOM 6120 C CA . ILE A 1 752 ? -19.787 -10.794 17.919 1.00 96.88 752 ILE A CA 1
ATOM 6121 C C . ILE A 1 752 ? -21.196 -10.631 17.326 1.00 96.88 752 ILE A C 1
ATOM 6123 O O . ILE A 1 752 ? -21.885 -11.628 17.110 1.00 96.88 752 ILE A O 1
ATOM 6127 N N . PHE A 1 753 ? -21.587 -9.404 16.957 1.00 97.56 753 PHE A N 1
ATOM 6128 C CA . PHE A 1 753 ? -22.903 -9.099 16.378 1.00 97.56 753 PHE A CA 1
ATOM 6129 C C . PHE A 1 753 ? -23.226 -9.962 15.155 1.00 97.56 753 PHE A C 1
ATOM 6131 O O . PHE A 1 753 ? -24.338 -10.490 15.053 1.00 97.56 753 PHE A O 1
ATOM 6138 N N . CYS A 1 754 ? -22.258 -10.107 14.242 1.00 97.56 754 CYS A N 1
ATOM 6139 C CA . CYS A 1 754 ? -22.427 -10.874 13.012 1.00 97.56 754 CYS A CA 1
ATOM 6140 C C . CYS A 1 754 ? -22.436 -12.382 13.268 1.00 97.56 754 CYS A C 1
ATOM 6142 O O . CYS A 1 754 ? -23.250 -13.083 12.674 1.00 97.56 754 CYS A O 1
ATOM 6144 N N . SER A 1 755 ? -21.599 -12.880 14.184 1.00 96.19 755 SER A N 1
ATOM 6145 C CA . SER A 1 755 ? -21.550 -14.306 14.534 1.00 96.19 755 SER A CA 1
ATOM 6146 C C . SER A 1 755 ? -22.850 -14.773 15.196 1.00 96.19 755 SER A C 1
ATOM 6148 O O . SER A 1 755 ? -23.417 -15.782 14.781 1.00 96.19 755 SER A O 1
ATOM 6150 N N . GLU A 1 756 ? -23.378 -14.007 16.157 1.00 95.69 756 GLU A N 1
ATOM 6151 C CA . GLU A 1 756 ? -24.665 -14.288 16.817 1.00 95.69 756 GLU A CA 1
ATOM 6152 C C . GLU A 1 756 ? -25.837 -14.324 15.822 1.00 95.69 756 GLU A C 1
ATOM 6154 O O . GLU A 1 756 ? -26.727 -15.168 15.928 1.00 95.69 756 GLU A O 1
ATOM 6159 N N . ARG A 1 757 ? -25.819 -13.434 14.821 1.00 95.56 757 ARG A N 1
ATOM 6160 C CA . ARG A 1 757 ? -26.855 -13.318 13.775 1.00 95.56 757 ARG A CA 1
ATOM 6161 C C . ARG A 1 757 ? -26.577 -14.170 12.532 1.00 95.56 757 ARG A C 1
ATOM 6163 O O . ARG A 1 757 ? -27.360 -14.130 11.589 1.00 95.56 757 ARG A O 1
ATOM 6170 N N . LYS A 1 758 ? -25.488 -14.951 12.525 1.00 95.31 758 LYS A N 1
ATOM 6171 C CA . LYS A 1 758 ? -25.025 -15.785 11.396 1.00 95.31 758 LYS A CA 1
ATOM 6172 C C . LYS A 1 758 ? -24.832 -15.005 10.081 1.00 95.31 758 LYS A C 1
ATOM 6174 O O . LYS A 1 758 ? -24.994 -15.564 8.999 1.00 95.31 758 LYS A O 1
ATOM 6179 N N . ILE A 1 759 ? -24.470 -13.724 10.172 1.00 96.94 759 ILE A N 1
ATOM 6180 C CA . ILE A 1 759 ? -24.194 -12.856 9.021 1.00 96.94 759 ILE A CA 1
ATOM 6181 C C . ILE A 1 759 ? -22.799 -13.211 8.472 1.00 96.94 759 ILE A C 1
ATOM 6183 O O . ILE A 1 759 ? -21.813 -12.998 9.185 1.00 96.94 759 ILE A O 1
ATOM 6187 N N . PRO A 1 760 ? -22.660 -13.724 7.234 1.00 96.38 760 PRO A N 1
ATOM 6188 C CA . PRO A 1 760 ? -21.353 -13.906 6.615 1.00 96.38 760 PRO A CA 1
ATOM 6189 C C . PRO A 1 760 ? -20.692 -12.541 6.379 1.00 96.38 760 PRO A C 1
ATOM 6191 O O . PRO A 1 760 ? -21.221 -11.690 5.662 1.00 96.38 760 PRO A O 1
ATOM 6194 N N . ILE A 1 761 ? -19.524 -12.339 6.989 1.00 97.31 761 ILE A N 1
ATOM 6195 C CA . ILE A 1 761 ? -18.696 -11.134 6.857 1.00 97.31 761 ILE A CA 1
ATOM 6196 C C . ILE A 1 761 ? -17.222 -11.515 6.681 1.00 97.31 761 ILE A C 1
ATOM 6198 O O . ILE A 1 761 ? -16.844 -12.676 6.820 1.00 97.31 761 ILE A O 1
ATOM 6202 N N . ILE A 1 762 ? -16.373 -10.530 6.386 1.00 96.31 762 ILE A N 1
ATOM 6203 C CA . ILE A 1 762 ? -14.929 -10.732 6.242 1.00 96.31 762 ILE A CA 1
ATOM 6204 C C . ILE A 1 762 ? -14.265 -10.660 7.629 1.00 96.31 762 ILE A C 1
ATOM 6206 O O . ILE A 1 762 ? -14.043 -9.576 8.175 1.00 96.31 762 ILE A O 1
ATOM 6210 N N . PHE A 1 763 ? -13.925 -11.813 8.202 1.00 96.50 763 PHE A N 1
ATOM 6211 C CA . PHE A 1 763 ? -13.166 -11.931 9.450 1.00 96.50 763 PHE A CA 1
ATOM 6212 C C . PHE A 1 763 ? -11.651 -11.964 9.191 1.00 96.50 763 PHE A C 1
ATOM 6214 O O . PHE A 1 763 ? -11.182 -12.355 8.116 1.00 96.50 763 PHE A O 1
ATOM 6221 N N . ARG A 1 764 ? -10.864 -11.602 10.211 1.00 94.88 764 ARG A N 1
ATOM 6222 C CA . ARG A 1 764 ? -9.411 -11.824 10.260 1.00 94.88 764 ARG A CA 1
ATOM 6223 C C . ARG A 1 764 ? -9.055 -12.686 11.463 1.00 94.88 764 ARG A C 1
ATOM 6225 O O . ARG A 1 764 ? -9.271 -12.285 12.603 1.00 94.88 764 ARG A O 1
ATOM 6232 N N . THR A 1 765 ? -8.469 -13.845 11.196 1.00 94.06 765 THR A N 1
ATOM 6233 C CA . THR A 1 765 ? -8.065 -14.832 12.202 1.00 94.06 765 THR A CA 1
ATOM 6234 C C . THR A 1 765 ? -6.552 -15.030 12.172 1.00 94.06 765 THR A C 1
ATOM 6236 O O . THR A 1 765 ? -5.883 -14.714 11.189 1.00 94.06 765 THR A O 1
ATOM 6239 N N . GLN A 1 766 ? -5.974 -15.539 13.253 1.00 92.00 766 GLN A N 1
ATOM 6240 C CA . GLN A 1 766 ? -4.555 -15.868 13.342 1.00 92.00 766 GLN A CA 1
ATOM 6241 C C . GLN A 1 766 ? -4.380 -16.984 14.378 1.00 92.00 766 GLN A C 1
ATOM 6243 O O . GLN A 1 766 ? -4.756 -16.780 15.537 1.00 92.00 766 GLN A O 1
ATOM 6248 N N . PRO A 1 767 ? -3.831 -18.153 13.998 1.00 87.50 767 PRO A N 1
ATOM 6249 C CA . PRO A 1 767 ? -3.704 -19.279 14.913 1.00 87.50 767 PRO A CA 1
ATOM 6250 C C . PRO A 1 767 ? -2.683 -18.989 16.019 1.00 87.50 767 PRO A C 1
ATOM 6252 O O . PRO A 1 767 ? -1.714 -18.251 15.827 1.00 87.50 767 PRO A O 1
ATOM 6255 N N . LYS A 1 768 ? -2.922 -19.597 17.183 1.00 87.69 768 LYS A N 1
ATOM 6256 C CA . LYS A 1 768 ? -2.053 -19.534 18.361 1.00 87.69 768 LYS A CA 1
ATOM 6257 C C . LYS A 1 768 ? -0.707 -20.216 18.084 1.00 87.69 768 LYS A C 1
ATOM 6259 O O . LYS A 1 768 ? -0.667 -21.219 17.377 1.00 87.69 768 LYS A O 1
ATOM 6264 N N . ASN A 1 769 ? 0.370 -19.714 18.688 1.00 86.38 769 ASN A N 1
ATOM 6265 C CA . ASN A 1 769 ? 1.620 -20.459 18.841 1.00 86.38 769 ASN A CA 1
ATOM 6266 C C . ASN A 1 769 ? 2.088 -20.373 20.305 1.00 86.38 769 ASN A C 1
ATOM 6268 O O . ASN A 1 769 ? 2.340 -19.286 20.820 1.00 86.38 769 ASN A O 1
ATOM 6272 N N . ASP A 1 770 ? 2.192 -21.518 20.976 1.00 86.19 770 ASP A N 1
ATOM 6273 C CA . ASP A 1 770 ? 2.582 -21.605 22.385 1.00 86.19 770 ASP A CA 1
ATOM 6274 C C . ASP A 1 770 ? 4.084 -21.374 22.632 1.00 86.19 770 ASP A C 1
ATOM 6276 O O . ASP A 1 770 ? 4.452 -20.856 23.683 1.00 86.19 770 ASP A O 1
ATOM 6280 N N . GLU A 1 771 ? 4.948 -21.634 21.646 1.00 86.50 771 GLU A N 1
ATOM 6281 C CA . GLU A 1 771 ? 6.379 -21.290 21.710 1.00 86.50 771 GLU A CA 1
ATOM 6282 C C . GLU A 1 771 ? 6.581 -19.766 21.772 1.00 86.50 771 GLU A C 1
ATOM 6284 O O . GLU A 1 771 ? 7.406 -19.247 22.520 1.00 86.50 771 GLU A O 1
ATOM 6289 N N . VAL A 1 772 ? 5.749 -19.014 21.046 1.00 85.19 772 VAL A N 1
ATOM 6290 C CA . VAL A 1 772 ? 5.747 -17.546 21.119 1.00 85.19 772 VAL A CA 1
ATOM 6291 C C . VAL A 1 772 ? 5.345 -17.078 22.520 1.00 85.19 772 VAL A C 1
ATOM 6293 O O . VAL A 1 772 ? 5.947 -16.141 23.041 1.00 85.19 772 VAL A O 1
ATOM 6296 N N . LEU A 1 773 ? 4.377 -17.739 23.166 1.00 84.00 773 LEU A N 1
ATOM 6297 C CA . LEU A 1 773 ? 3.988 -17.408 24.540 1.00 84.00 773 LEU A CA 1
ATOM 6298 C C . LEU A 1 773 ? 5.086 -17.740 25.561 1.00 84.00 773 LEU A C 1
ATOM 6300 O O . LEU A 1 773 ? 5.286 -16.939 26.471 1.00 84.00 773 LEU A O 1
ATOM 6304 N N . SER A 1 774 ? 5.824 -18.846 25.405 1.00 84.62 774 SER A N 1
ATOM 6305 C CA . SER A 1 774 ? 6.929 -19.205 26.314 1.00 84.62 774 SER A CA 1
ATOM 6306 C C . SER A 1 774 ? 8.162 -18.305 26.163 1.00 84.62 774 SER A C 1
ATOM 6308 O O . SER A 1 774 ? 8.909 -18.099 27.119 1.00 84.62 774 SER A O 1
ATOM 6310 N N . ILE A 1 775 ? 8.363 -17.701 24.989 1.00 82.75 775 ILE A N 1
ATOM 6311 C CA . ILE A 1 775 ? 9.380 -16.660 24.795 1.00 82.75 775 ILE A CA 1
ATOM 6312 C C . ILE A 1 775 ? 8.907 -15.332 25.415 1.00 82.75 775 ILE A C 1
ATOM 6314 O O . ILE A 1 775 ? 9.684 -14.662 26.100 1.00 82.75 775 ILE A O 1
ATOM 6318 N N . LEU A 1 776 ? 7.630 -14.974 25.232 1.00 81.00 776 LEU A N 1
ATOM 6319 C CA . LEU A 1 776 ? 7.024 -13.742 25.757 1.00 81.00 776 LEU A CA 1
ATOM 6320 C C . LEU A 1 776 ? 6.750 -13.755 27.271 1.00 81.00 776 LEU A C 1
ATOM 6322 O O . LEU A 1 776 ? 6.605 -12.680 27.849 1.00 81.00 776 LEU A O 1
ATOM 6326 N N . SER A 1 777 ? 6.685 -14.914 27.934 1.00 76.38 777 SER A N 1
ATOM 6327 C CA . SER A 1 777 ? 6.456 -14.996 29.389 1.00 76.38 777 SER A CA 1
ATOM 6328 C C . SER A 1 777 ? 7.599 -14.408 30.221 1.00 76.38 777 SER A C 1
ATOM 6330 O O . SER A 1 777 ? 7.402 -14.099 31.389 1.00 76.38 777 SER A O 1
ATOM 6332 N N . ASN A 1 778 ? 8.772 -14.213 29.612 1.00 69.12 778 ASN A N 1
ATOM 6333 C CA . ASN A 1 778 ? 9.939 -13.578 30.231 1.00 69.12 778 ASN A CA 1
ATOM 6334 C C . ASN A 1 778 ? 9.934 -12.039 30.091 1.00 69.12 778 ASN A C 1
ATOM 6336 O O . ASN A 1 778 ? 10.906 -11.388 30.466 1.00 69.12 778 ASN A O 1
ATOM 6340 N N . ILE A 1 779 ? 8.876 -11.449 29.517 1.00 70.50 779 ILE A N 1
ATOM 6341 C CA . ILE A 1 779 ? 8.699 -9.994 29.418 1.00 70.50 779 ILE A CA 1
ATOM 6342 C C . ILE A 1 779 ? 7.785 -9.525 30.558 1.00 70.50 779 ILE A C 1
ATOM 6344 O O . ILE A 1 779 ? 6.561 -9.634 30.478 1.00 70.50 779 ILE A O 1
ATOM 6348 N N . GLU A 1 780 ? 8.392 -8.978 31.612 1.00 55.84 780 GLU A N 1
ATOM 6349 C CA . GLU A 1 780 ? 7.710 -8.359 32.759 1.00 55.84 780 GLU A CA 1
ATOM 6350 C C . GLU A 1 780 ? 7.090 -6.992 32.402 1.00 55.84 780 GLU A C 1
ATOM 6352 O O . GLU A 1 780 ? 7.544 -5.939 32.868 1.00 55.84 780 GLU A O 1
ATOM 6357 N N . GLU A 1 781 ? 6.084 -6.975 31.530 1.00 59.28 781 GLU A N 1
ATOM 6358 C CA . GLU A 1 781 ? 5.417 -5.743 31.096 1.00 59.28 781 GLU A CA 1
ATOM 6359 C C . GLU A 1 781 ? 3.895 -5.906 31.059 1.00 59.28 781 GLU A C 1
ATOM 6361 O O . GLU A 1 781 ? 3.361 -6.810 30.415 1.00 59.28 781 GLU A O 1
ATOM 6366 N N . ASP A 1 782 ? 3.193 -4.978 31.719 1.00 51.41 782 ASP A N 1
ATOM 6367 C CA . ASP A 1 782 ? 1.726 -4.878 31.714 1.00 51.41 782 ASP A CA 1
ATOM 6368 C C . ASP A 1 782 ? 1.141 -4.692 30.304 1.00 51.41 782 ASP A C 1
ATOM 6370 O O . ASP A 1 782 ? 0.007 -5.090 30.038 1.00 51.41 782 ASP A O 1
ATOM 6374 N N . ILE A 1 783 ? 1.928 -4.111 29.394 1.00 57.72 783 ILE A N 1
ATOM 6375 C CA . ILE A 1 783 ? 1.632 -3.992 27.967 1.00 57.72 783 ILE A CA 1
ATOM 6376 C C . ILE A 1 783 ? 2.824 -4.562 27.200 1.00 57.72 783 ILE A C 1
ATOM 6378 O O . ILE A 1 783 ? 3.917 -4.009 27.253 1.00 57.72 783 ILE A O 1
ATOM 6382 N N . LYS A 1 784 ? 2.608 -5.664 26.473 1.00 62.31 784 LYS A N 1
ATOM 6383 C CA . LYS A 1 784 ? 3.654 -6.430 25.772 1.00 62.31 784 LYS A CA 1
ATOM 6384 C C . LYS A 1 784 ? 4.128 -5.735 24.486 1.00 62.31 784 LYS A C 1
ATOM 6386 O O . LYS A 1 784 ? 3.800 -6.163 23.371 1.00 62.31 784 LYS A O 1
ATOM 6391 N N . VAL A 1 785 ? 4.908 -4.665 24.644 1.00 68.19 785 VAL A N 1
ATOM 6392 C CA . VAL A 1 785 ? 5.656 -4.002 23.565 1.00 68.19 785 VAL A CA 1
ATOM 6393 C C . VAL A 1 785 ? 6.941 -4.792 23.338 1.00 68.19 785 VAL A C 1
ATOM 6395 O O . VAL A 1 785 ? 7.925 -4.623 24.048 1.00 68.19 785 VAL A O 1
ATOM 6398 N N . VAL A 1 786 ? 6.940 -5.708 22.367 1.00 73.12 786 VAL A N 1
ATOM 6399 C CA . VAL A 1 786 ? 8.032 -6.683 22.242 1.00 73.12 786 VAL A CA 1
ATOM 6400 C C . VAL A 1 786 ? 9.343 -5.982 21.843 1.00 73.12 786 VAL A C 1
ATOM 6402 O O . VAL A 1 786 ? 9.405 -5.413 20.749 1.00 73.12 786 VAL A O 1
ATOM 6405 N N . PRO A 1 787 ? 10.422 -6.056 22.654 1.00 74.00 787 PRO A N 1
ATOM 6406 C CA . PRO A 1 787 ? 11.713 -5.473 22.293 1.00 74.00 787 PRO A CA 1
ATOM 6407 C C . PRO A 1 787 ? 12.240 -6.064 20.985 1.00 74.00 787 PRO A C 1
ATOM 6409 O O . PRO A 1 787 ? 12.069 -7.258 20.736 1.00 74.00 787 PRO A O 1
ATOM 6412 N N . ILE A 1 788 ? 12.930 -5.260 20.167 1.00 75.19 788 ILE A N 1
ATOM 6413 C CA . ILE A 1 788 ? 13.380 -5.663 18.821 1.00 75.19 788 ILE A CA 1
ATOM 6414 C C . ILE A 1 788 ? 14.141 -7.001 18.811 1.00 75.19 788 ILE A C 1
ATOM 6416 O O . ILE A 1 788 ? 13.894 -7.841 17.951 1.00 75.19 788 ILE A O 1
ATOM 6420 N N . THR A 1 789 ? 14.988 -7.255 19.808 1.00 75.38 789 THR A N 1
ATOM 6421 C CA . THR A 1 789 ? 15.747 -8.506 19.970 1.00 75.38 789 THR A CA 1
ATOM 6422 C C . THR A 1 789 ? 14.867 -9.733 20.226 1.00 75.38 789 THR A C 1
ATOM 6424 O O . THR A 1 789 ? 15.180 -10.818 19.739 1.00 75.38 789 THR A O 1
ATOM 6427 N N . THR A 1 790 ? 13.758 -9.586 20.953 1.00 79.00 790 THR A N 1
ATOM 6428 C CA . THR A 1 790 ? 12.782 -10.665 21.180 1.00 79.00 790 THR A CA 1
ATOM 6429 C C . THR A 1 790 ? 11.822 -10.796 20.002 1.00 79.00 790 THR A C 1
ATOM 6431 O O . THR A 1 790 ? 11.517 -11.913 19.592 1.00 79.00 790 THR A O 1
ATOM 6434 N N . MET A 1 791 ? 11.417 -9.676 19.394 1.00 79.75 791 MET A N 1
ATOM 6435 C CA . MET A 1 791 ? 10.589 -9.647 18.187 1.00 79.75 791 MET A CA 1
ATOM 6436 C C . MET A 1 791 ? 11.252 -10.461 17.072 1.00 79.75 791 MET A C 1
ATOM 6438 O O . MET A 1 791 ? 10.614 -11.345 16.513 1.00 79.75 791 MET A O 1
ATOM 6442 N N . LEU A 1 792 ? 12.553 -10.266 16.828 1.00 75.56 792 LEU A N 1
ATOM 6443 C CA . LEU A 1 792 ? 13.307 -11.014 15.815 1.00 75.56 792 LEU A CA 1
ATOM 6444 C C . LEU A 1 792 ? 13.388 -12.527 16.088 1.00 75.56 792 LEU A C 1
ATOM 6446 O O . LEU A 1 792 ? 13.486 -13.293 15.133 1.00 75.56 792 LEU A O 1
ATOM 6450 N N . LYS A 1 793 ? 13.297 -12.967 17.353 1.00 76.38 793 LYS A N 1
ATOM 6451 C CA . LYS A 1 793 ? 13.227 -14.395 17.717 1.00 76.38 793 LYS A CA 1
ATOM 6452 C C . LYS A 1 793 ? 11.850 -15.000 17.431 1.00 76.38 793 LYS A C 1
ATOM 6454 O O . LYS A 1 793 ? 11.777 -16.112 16.927 1.00 76.38 793 LYS A O 1
ATOM 6459 N N . ILE A 1 794 ? 10.765 -14.278 17.732 1.00 80.19 794 ILE A N 1
ATOM 6460 C CA . ILE A 1 794 ? 9.389 -14.788 17.558 1.00 80.19 794 ILE A CA 1
ATOM 6461 C C . ILE A 1 794 ? 8.796 -14.529 16.167 1.00 80.19 794 ILE A C 1
ATOM 6463 O O . ILE A 1 794 ? 7.814 -15.167 15.799 1.00 80.19 794 ILE A O 1
ATOM 6467 N N . ARG A 1 795 ? 9.381 -13.623 15.375 1.00 75.44 795 ARG A N 1
ATOM 6468 C CA . ARG A 1 795 ? 8.909 -13.212 14.040 1.00 75.44 795 ARG A CA 1
ATOM 6469 C C . ARG A 1 795 ? 8.617 -14.393 13.108 1.00 75.44 795 ARG A C 1
ATOM 6471 O O . ARG A 1 795 ? 7.555 -14.437 12.500 1.00 75.44 795 ARG A O 1
ATOM 6478 N N . SER A 1 796 ? 9.530 -15.359 13.044 1.00 68.44 796 SER A N 1
ATOM 6479 C CA . SER A 1 796 ? 9.419 -16.575 12.224 1.00 68.44 796 SER A CA 1
ATOM 6480 C C . SER A 1 796 ? 8.430 -17.612 12.773 1.00 68.44 796 SER A C 1
ATOM 6482 O O . SER A 1 796 ? 7.986 -18.488 12.032 1.00 68.44 796 SER A O 1
ATOM 6484 N N . LEU A 1 797 ? 8.086 -17.519 14.061 1.00 79.88 797 LEU A N 1
ATOM 6485 C CA . LEU A 1 797 ? 7.164 -18.414 14.765 1.00 79.88 797 LEU A CA 1
ATOM 6486 C C . LEU A 1 797 ? 5.709 -17.911 14.702 1.00 79.88 797 LEU A C 1
ATOM 6488 O O . LEU A 1 797 ? 4.766 -18.708 14.762 1.00 79.88 797 LEU A O 1
ATOM 6492 N N . VAL A 1 798 ? 5.513 -16.592 14.588 1.00 81.94 798 VAL A N 1
ATOM 6493 C CA . VAL A 1 798 ? 4.195 -15.948 14.531 1.00 81.94 798 VAL A CA 1
ATOM 6494 C C . VAL A 1 798 ? 3.556 -16.140 13.156 1.00 81.94 798 VAL A C 1
ATOM 6496 O O . VAL A 1 798 ? 4.022 -15.646 12.132 1.00 81.94 798 VAL A O 1
ATOM 6499 N N . GLN A 1 799 ? 2.438 -16.862 13.150 1.00 79.00 799 GLN A N 1
ATOM 6500 C CA . GLN A 1 799 ? 1.739 -17.264 11.933 1.00 79.00 799 GLN A CA 1
ATOM 6501 C C . GLN A 1 799 ? 1.032 -16.096 11.212 1.00 79.00 799 GLN A C 1
ATOM 6503 O O . GLN A 1 799 ? 0.656 -15.106 11.851 1.00 79.00 799 GLN A O 1
ATOM 6508 N N . PRO A 1 800 ? 0.777 -16.217 9.891 1.00 79.69 800 PRO A N 1
ATOM 6509 C CA . PRO A 1 800 ? 0.014 -15.233 9.124 1.00 79.69 800 PRO A CA 1
ATOM 6510 C C . PRO A 1 800 ? -1.387 -14.984 9.682 1.00 79.69 800 PRO A C 1
ATOM 6512 O O . PRO A 1 800 ? -2.098 -15.923 10.048 1.00 79.69 800 PRO A O 1
ATOM 6515 N N . THR A 1 801 ? -1.827 -13.724 9.646 1.00 87.06 801 THR A N 1
ATOM 6516 C CA . THR A 1 801 ? -3.259 -13.420 9.736 1.00 87.06 801 THR A CA 1
ATOM 6517 C C . THR A 1 801 ? -3.937 -13.911 8.459 1.00 87.06 801 THR A C 1
ATOM 6519 O O . THR A 1 801 ? -3.539 -13.499 7.367 1.00 87.06 801 THR A O 1
ATOM 6522 N N . LYS A 1 802 ? -4.957 -14.753 8.583 1.00 87.69 802 LYS A N 1
ATOM 6523 C CA . LYS A 1 802 ? -5.783 -15.238 7.477 1.00 87.69 802 LYS A CA 1
ATOM 6524 C C . LYS A 1 802 ? -7.062 -14.409 7.400 1.00 87.69 802 LYS A C 1
ATOM 6526 O O . LYS A 1 802 ? -7.664 -14.101 8.426 1.00 87.69 802 LYS A O 1
ATOM 6531 N N . THR A 1 803 ? -7.485 -14.076 6.188 1.00 91.38 803 THR A N 1
ATOM 6532 C CA . THR A 1 803 ? -8.812 -13.504 5.928 1.00 91.38 803 THR A CA 1
ATOM 6533 C C . THR A 1 803 ? -9.759 -14.650 5.576 1.00 91.38 803 THR A C 1
ATOM 6535 O O . THR A 1 803 ? -9.363 -15.567 4.859 1.00 91.38 803 THR A O 1
ATOM 6538 N N . THR A 1 804 ? -10.970 -14.655 6.132 1.00 93.56 804 THR A N 1
ATOM 6539 C CA . THR A 1 804 ? -11.901 -15.797 6.070 1.00 93.56 804 THR A CA 1
ATOM 6540 C C . THR A 1 804 ? -13.348 -15.336 6.286 1.00 93.56 804 THR A C 1
ATOM 6542 O O . THR A 1 804 ? -13.571 -14.245 6.807 1.00 93.56 804 THR A O 1
ATOM 6545 N N . VAL A 1 805 ? -14.328 -16.155 5.892 1.00 94.81 805 VAL A N 1
ATOM 6546 C CA . VAL A 1 805 ? -15.756 -15.961 6.228 1.00 94.81 805 VAL A CA 1
ATOM 6547 C C . VAL A 1 805 ? -16.173 -16.655 7.529 1.00 94.81 805 VAL A C 1
ATOM 6549 O O . VAL A 1 805 ? -17.284 -16.444 8.003 1.00 94.81 805 VAL A O 1
ATOM 6552 N N . GLU A 1 806 ? -15.297 -17.484 8.103 1.00 92.25 806 GLU A N 1
ATOM 6553 C CA . GLU A 1 806 ? -15.517 -18.124 9.404 1.00 92.25 806 GLU A CA 1
ATOM 6554 C C . GLU A 1 806 ? -14.914 -17.273 10.536 1.00 92.25 806 GLU A C 1
ATOM 6556 O O . GLU A 1 806 ? -13.747 -16.871 10.424 1.00 92.25 806 GLU A O 1
ATOM 6561 N N . PRO A 1 807 ? -15.635 -17.038 11.648 1.00 92.81 807 PRO A N 1
ATOM 6562 C CA . PRO A 1 807 ? -15.060 -16.415 12.835 1.00 92.81 807 PRO A CA 1
ATOM 6563 C C . PRO A 1 807 ? -13.987 -17.315 13.469 1.00 92.81 807 PRO A C 1
ATOM 6565 O O . PRO A 1 807 ? -14.027 -18.542 13.380 1.00 92.81 807 PRO A O 1
ATOM 6568 N N . GLY A 1 808 ? -13.018 -16.707 14.152 1.00 91.12 808 GLY A N 1
ATOM 6569 C CA . GLY A 1 808 ? -11.964 -17.434 14.860 1.00 91.12 808 GLY A CA 1
ATOM 6570 C C . GLY A 1 808 ? -10.974 -16.504 15.567 1.00 91.12 808 GLY A C 1
ATOM 6571 O O . GLY A 1 808 ? -10.973 -15.301 15.309 1.00 91.12 808 GLY A O 1
ATOM 6572 N N . PRO A 1 809 ? -10.122 -17.029 16.462 1.00 93.50 809 PRO A N 1
ATOM 6573 C CA . PRO A 1 809 ? -9.230 -16.214 17.282 1.00 93.50 809 PRO A CA 1
ATOM 6574 C C . PRO A 1 809 ? -8.206 -15.438 16.442 1.00 93.50 809 PRO A C 1
ATOM 6576 O O . PRO A 1 809 ? -7.784 -15.893 15.377 1.00 93.50 809 PRO A O 1
ATOM 6579 N N . HIS A 1 810 ? -7.753 -14.294 16.959 1.00 94.62 810 HIS A N 1
ATOM 6580 C CA . HIS A 1 810 ? -6.638 -13.521 16.411 1.00 94.62 810 HIS A CA 1
ATOM 6581 C C . HIS A 1 810 ? -5.515 -13.425 17.453 1.00 94.62 810 HIS A C 1
ATOM 6583 O O . HIS A 1 810 ? -5.471 -12.502 18.267 1.00 94.62 810 HIS A O 1
ATOM 6589 N N . PHE A 1 811 ? -4.593 -14.391 17.410 1.00 91.38 811 PHE A N 1
ATOM 6590 C CA . PHE A 1 811 ? -3.564 -14.631 18.426 1.00 91.38 811 PHE A CA 1
ATOM 6591 C C . PHE A 1 811 ? -2.808 -13.383 18.914 1.00 91.38 811 PHE A C 1
ATOM 6593 O O . PHE A 1 811 ? -2.903 -13.057 20.095 1.00 91.38 811 PHE A O 1
ATOM 6600 N N . SER A 1 812 ? -2.130 -12.630 18.038 1.00 89.56 812 SER A N 1
ATOM 6601 C CA . SER A 1 812 ? -1.340 -11.455 18.453 1.00 89.56 812 SER A CA 1
ATOM 6602 C C . SER A 1 812 ? -2.185 -10.312 19.022 1.00 89.56 812 SER A C 1
ATOM 6604 O O . SER A 1 812 ? -1.652 -9.411 19.662 1.00 89.56 812 SER A O 1
ATOM 6606 N N . MET A 1 813 ? -3.504 -10.337 18.813 1.00 91.81 813 MET A N 1
ATOM 6607 C CA . MET A 1 813 ? -4.444 -9.365 19.368 1.00 91.81 813 MET A CA 1
ATOM 6608 C C . MET A 1 813 ? -5.075 -9.848 20.684 1.00 91.81 813 MET A C 1
ATOM 6610 O O . MET A 1 813 ? -5.728 -9.051 21.348 1.00 91.81 813 MET A O 1
ATOM 6614 N N . GLY A 1 814 ? -4.869 -11.100 21.111 1.00 91.31 814 GLY A N 1
ATOM 6615 C CA . GLY A 1 814 ? -5.473 -11.640 22.340 1.00 91.31 814 GLY A CA 1
ATOM 6616 C C . GLY A 1 814 ? -7.005 -11.707 22.292 1.00 91.31 814 GLY A C 1
ATOM 6617 O O . GLY A 1 814 ? -7.657 -11.674 23.334 1.00 91.31 814 GLY A O 1
ATOM 6618 N N . ILE A 1 815 ? -7.583 -11.759 21.086 1.00 92.69 815 ILE A N 1
ATOM 6619 C CA . ILE A 1 815 ? -9.032 -11.811 20.853 1.00 92.69 815 ILE A CA 1
ATOM 6620 C C . ILE A 1 815 ? -9.420 -13.242 20.503 1.00 92.69 815 ILE A C 1
ATOM 6622 O O . ILE A 1 815 ? -8.859 -13.837 19.580 1.00 92.69 815 ILE A O 1
ATOM 6626 N N . THR A 1 816 ? -10.394 -13.780 21.229 1.00 90.31 816 THR A N 1
ATOM 6627 C CA . THR A 1 816 ? -10.893 -15.153 21.065 1.00 90.31 816 THR A CA 1
ATOM 6628 C C . THR A 1 816 ? -12.259 -15.198 20.387 1.00 90.31 816 THR A C 1
ATOM 6630 O O . THR A 1 816 ? -12.588 -16.191 19.753 1.00 90.31 816 THR A O 1
ATOM 6633 N N . GLU A 1 817 ? -13.025 -14.109 20.463 1.00 86.94 817 GLU A N 1
ATOM 6634 C CA . GLU A 1 817 ? -14.414 -13.978 19.994 1.00 86.94 817 GLU A CA 1
ATOM 6635 C C . GLU A 1 817 ? -14.523 -13.555 18.507 1.00 86.94 817 GLU A C 1
ATOM 6637 O O . GLU A 1 817 ? -15.581 -13.157 18.016 1.00 86.94 817 GLU A O 1
ATOM 6642 N N . GLY A 1 818 ? -13.403 -13.624 17.782 1.00 91.62 818 GLY A N 1
ATOM 6643 C CA . GLY A 1 818 ? -13.265 -13.157 16.405 1.00 91.62 818 GLY A CA 1
ATOM 6644 C C . GLY A 1 818 ? -13.050 -11.648 16.261 1.00 91.62 818 GLY A C 1
ATOM 6645 O O . GLY A 1 818 ? -13.245 -10.861 17.187 1.00 91.62 818 GLY A O 1
ATOM 6646 N N . TYR A 1 819 ? -12.599 -11.248 15.072 1.00 97.31 819 TYR A N 1
ATOM 6647 C CA . TYR A 1 819 ? -12.283 -9.861 14.739 1.00 97.31 819 TYR A CA 1
ATOM 6648 C C . TYR A 1 819 ? -12.567 -9.572 13.260 1.00 97.31 819 TYR A C 1
ATOM 6650 O O . TYR A 1 819 ? -12.270 -10.395 12.390 1.00 97.31 819 TYR A O 1
ATOM 6658 N N . SER A 1 820 ? -13.103 -8.387 12.962 1.00 97.31 820 SER A N 1
ATOM 6659 C CA . SER A 1 820 ? -13.312 -7.884 11.599 1.00 97.31 820 SER A CA 1
ATOM 6660 C C . SER A 1 820 ? -12.871 -6.418 11.471 1.00 97.31 820 SER A C 1
ATOM 6662 O O . SER A 1 820 ? -12.781 -5.698 12.465 1.00 97.31 820 SER A O 1
ATOM 6664 N N . LYS A 1 821 ? -12.568 -5.971 10.245 1.00 97.12 821 LYS A N 1
ATOM 6665 C CA . LYS A 1 821 ? -12.246 -4.567 9.940 1.00 97.12 821 LYS A CA 1
ATOM 6666 C C . LYS A 1 821 ? -13.552 -3.841 9.592 1.00 97.12 821 LYS A C 1
ATOM 6668 O O . LYS A 1 821 ? -14.178 -4.192 8.598 1.00 97.12 821 LYS A O 1
ATOM 6673 N N . VAL A 1 822 ? -13.956 -2.861 10.403 1.00 97.94 822 VAL A N 1
ATOM 6674 C CA . VAL A 1 822 ? -15.213 -2.094 10.211 1.00 97.94 822 VAL A CA 1
ATOM 6675 C C . VAL A 1 822 ? -15.059 -0.579 10.344 1.00 97.94 822 VAL A C 1
ATOM 6677 O O . VAL A 1 822 ? -16.043 0.153 10.284 1.00 97.94 822 VAL A O 1
ATOM 6680 N N . THR A 1 823 ? -13.836 -0.107 10.567 1.00 98.12 823 THR A N 1
ATOM 6681 C CA . THR A 1 823 ? -13.529 1.255 11.021 1.00 98.12 823 THR A CA 1
ATOM 6682 C C . THR A 1 823 ? -12.903 2.131 9.943 1.00 98.12 823 THR A C 1
ATOM 6684 O O . THR A 1 823 ? -12.398 3.206 10.250 1.00 98.12 823 THR A O 1
ATOM 6687 N N . SER A 1 824 ? -12.847 1.680 8.683 1.00 97.81 824 SER A N 1
ATOM 6688 C CA . SER A 1 824 ? -12.314 2.523 7.603 1.00 97.81 824 SER A CA 1
ATOM 6689 C C . SER A 1 824 ? -12.980 2.355 6.223 1.00 97.81 824 SER A C 1
ATOM 6691 O O . SER A 1 824 ? -12.283 2.088 5.238 1.00 97.81 824 SER A O 1
ATOM 6693 N N . PRO A 1 825 ? -14.318 2.472 6.111 1.00 97.75 825 PRO A N 1
ATOM 6694 C CA . PRO A 1 825 ? -15.058 2.241 4.866 1.00 97.75 825 PRO A CA 1
ATOM 6695 C C . PRO A 1 825 ? -14.779 3.270 3.759 1.00 97.75 825 PRO A C 1
ATOM 6697 O O . PRO A 1 825 ? -15.054 2.974 2.597 1.00 97.75 825 PRO A O 1
ATOM 6700 N N . LEU A 1 826 ? -14.209 4.448 4.056 1.00 96.25 826 LEU A N 1
ATOM 6701 C CA . LEU A 1 826 ? -13.831 5.426 3.023 1.00 96.25 826 LEU A CA 1
ATOM 6702 C C . LEU A 1 826 ? -12.580 4.998 2.243 1.00 96.25 826 LEU A C 1
ATOM 6704 O O . LEU A 1 826 ? -12.389 5.407 1.095 1.00 96.25 826 LEU A O 1
ATOM 6708 N N . ARG A 1 827 ? -11.744 4.153 2.864 1.00 95.94 827 ARG A N 1
ATOM 6709 C CA . ARG A 1 827 ? -10.418 3.750 2.371 1.00 95.94 827 ARG A CA 1
ATOM 6710 C C . ARG A 1 827 ? -10.167 2.241 2.323 1.00 95.94 827 ARG A C 1
ATOM 6712 O O . ARG A 1 827 ? -9.094 1.857 1.872 1.00 95.94 827 ARG A O 1
ATOM 6719 N N . ARG A 1 828 ? -11.102 1.383 2.755 1.00 97.00 828 ARG A N 1
ATOM 6720 C CA . ARG A 1 828 ? -11.015 -0.092 2.671 1.00 97.00 828 ARG A CA 1
ATOM 6721 C C . ARG A 1 828 ? -12.343 -0.710 2.220 1.00 97.00 828 ARG A C 1
ATOM 6723 O O . ARG A 1 828 ? -13.340 -0.632 2.935 1.00 97.00 828 ARG A O 1
ATOM 6730 N N . TYR A 1 829 ? -12.342 -1.416 1.089 1.00 97.38 829 TYR A N 1
ATOM 6731 C CA . TYR A 1 829 ? -13.538 -2.069 0.544 1.00 97.38 829 TYR A CA 1
ATOM 6732 C C . TYR A 1 829 ? -14.057 -3.184 1.463 1.00 97.38 829 TYR A C 1
ATOM 6734 O O . TYR A 1 829 ? -15.263 -3.366 1.601 1.00 97.38 829 TYR A O 1
ATOM 6742 N N . SER A 1 830 ? -13.152 -3.875 2.170 1.00 96.88 830 SER A N 1
ATOM 6743 C CA . SER A 1 830 ? -13.509 -4.875 3.186 1.00 96.88 830 SER A CA 1
ATOM 6744 C C . SER A 1 830 ? -14.470 -4.335 4.241 1.00 96.88 830 SER A C 1
ATOM 6746 O O . SER A 1 830 ? -15.391 -5.032 4.646 1.00 96.88 830 SER A O 1
ATOM 6748 N N . ASP A 1 831 ? -14.260 -3.095 4.672 1.00 98.31 831 ASP A N 1
ATOM 6749 C CA . ASP A 1 831 ? -15.023 -2.473 5.747 1.00 98.31 831 ASP A CA 1
ATOM 6750 C C . ASP A 1 831 ? -16.391 -2.017 5.233 1.00 98.31 831 ASP A C 1
ATOM 6752 O O . ASP A 1 831 ? -17.403 -2.221 5.901 1.00 98.31 831 ASP A O 1
ATOM 6756 N N . LEU A 1 832 ? -16.430 -1.493 4.003 1.00 97.88 832 LEU A N 1
ATOM 6757 C CA . LEU A 1 832 ? -17.661 -1.135 3.298 1.00 97.88 832 LEU A CA 1
ATOM 6758 C C . LEU A 1 832 ? -18.575 -2.357 3.070 1.00 97.88 832 LEU A C 1
ATOM 6760 O O . LEU A 1 832 ? -19.785 -2.265 3.269 1.00 97.88 832 LEU A O 1
ATOM 6764 N N . VAL A 1 833 ? -17.997 -3.523 2.757 1.00 98.06 833 VAL A N 1
ATOM 6765 C CA . VAL A 1 833 ? -18.729 -4.801 2.681 1.00 98.06 833 VAL A CA 1
ATOM 6766 C C . VAL A 1 833 ? -19.373 -5.171 4.017 1.00 98.06 833 VAL A C 1
ATOM 6768 O O . VAL A 1 833 ? -20.540 -5.559 4.042 1.00 98.06 833 VAL A O 1
ATOM 6771 N N . VAL A 1 834 ? -18.667 -5.010 5.141 1.00 98.19 834 VAL A N 1
ATOM 6772 C CA . VAL A 1 834 ? -19.255 -5.290 6.462 1.00 98.19 834 VAL A CA 1
ATOM 6773 C C . VAL A 1 834 ? -20.336 -4.267 6.829 1.00 98.19 834 VAL A C 1
ATOM 6775 O O . VAL A 1 834 ? -21.354 -4.652 7.401 1.00 98.19 834 VAL A O 1
ATOM 6778 N N . HIS A 1 835 ? -20.182 -2.994 6.444 1.00 98.25 835 HIS A N 1
ATOM 6779 C CA . HIS A 1 835 ? -21.221 -1.965 6.614 1.00 98.25 835 HIS A CA 1
ATOM 6780 C C . HIS A 1 835 ? -22.521 -2.333 5.880 1.00 98.25 835 HIS A C 1
ATOM 6782 O O . HIS A 1 835 ? -23.586 -2.311 6.501 1.00 98.25 835 HIS A O 1
ATOM 6788 N N . TRP A 1 836 ? -22.446 -2.749 4.608 1.00 97.56 836 TRP A N 1
ATOM 6789 C CA . TRP A 1 836 ? -23.615 -3.220 3.850 1.00 97.56 836 TRP A CA 1
ATOM 6790 C C . TRP A 1 836 ? -24.288 -4.438 4.509 1.00 97.56 836 TRP A C 1
ATOM 6792 O O . TRP A 1 836 ? -25.501 -4.419 4.721 1.00 97.56 836 TRP A O 1
ATOM 6802 N N . GLN A 1 837 ? -23.520 -5.465 4.898 1.00 97.69 837 GLN A N 1
ATOM 6803 C CA . GLN A 1 837 ? -24.066 -6.679 5.533 1.00 97.69 837 GLN A CA 1
ATOM 6804 C C . GLN A 1 837 ? -24.732 -6.384 6.895 1.00 97.69 837 GLN A C 1
ATOM 6806 O O . GLN A 1 837 ? -25.798 -6.926 7.193 1.00 97.69 837 GLN A O 1
ATOM 6811 N N . ILE A 1 838 ? -24.146 -5.497 7.712 1.00 97.69 838 ILE A N 1
ATOM 6812 C CA . ILE A 1 838 ? -24.724 -5.068 8.998 1.00 97.69 838 ILE A CA 1
ATOM 6813 C C . ILE A 1 838 ? -26.040 -4.312 8.782 1.00 97.69 838 ILE A C 1
ATOM 6815 O O . ILE A 1 838 ? -27.033 -4.632 9.437 1.00 97.69 838 ILE A O 1
ATOM 6819 N N . LYS A 1 839 ? -26.082 -3.337 7.864 1.00 95.69 839 LYS A N 1
ATOM 6820 C CA . LYS A 1 839 ? -27.293 -2.534 7.612 1.00 95.69 839 LYS A CA 1
ATOM 6821 C C . LYS A 1 839 ? -28.429 -3.382 7.050 1.00 95.69 839 LYS A C 1
ATOM 6823 O O . LYS A 1 839 ? -29.543 -3.291 7.558 1.00 95.69 839 LYS A O 1
ATOM 6828 N N . ALA A 1 840 ? -28.140 -4.267 6.096 1.00 94.25 840 ALA A N 1
ATOM 6829 C CA . ALA A 1 840 ? -29.120 -5.216 5.573 1.00 94.25 840 ALA A CA 1
ATOM 6830 C C . ALA A 1 840 ? -29.729 -6.088 6.686 1.00 94.25 840 ALA A C 1
ATOM 6832 O O . ALA A 1 840 ? -30.951 -6.213 6.767 1.00 94.25 840 ALA A O 1
ATOM 6833 N N . SER A 1 841 ? -28.906 -6.613 7.604 1.00 95.19 841 SER A N 1
ATOM 6834 C CA . SER A 1 841 ? -29.407 -7.383 8.749 1.00 95.19 841 SER A CA 1
ATOM 6835 C C . SER A 1 841 ? -30.219 -6.548 9.742 1.00 95.19 841 SER A C 1
ATOM 6837 O O . SER A 1 841 ? -31.204 -7.062 10.266 1.00 95.19 841 SER A O 1
ATOM 6839 N N . LEU A 1 842 ? -29.838 -5.297 10.023 1.00 94.50 842 LEU A N 1
ATOM 6840 C CA . LEU A 1 842 ? -30.584 -4.421 10.941 1.00 94.50 842 LEU A CA 1
ATOM 6841 C C . LEU A 1 842 ? -31.950 -4.003 10.379 1.00 94.50 842 LEU A C 1
ATOM 6843 O O . LEU A 1 842 ? -32.886 -3.784 11.142 1.00 94.50 842 LEU A O 1
ATOM 6847 N N . LEU A 1 843 ? -32.071 -3.945 9.053 1.00 90.94 843 LEU A N 1
ATOM 6848 C CA . LEU A 1 843 ? -33.317 -3.668 8.340 1.00 90.94 843 LEU A CA 1
ATOM 6849 C C . LEU A 1 843 ? -34.164 -4.932 8.075 1.00 90.94 843 LEU A C 1
ATOM 6851 O O . LEU A 1 843 ? -35.249 -4.829 7.508 1.00 90.94 843 LEU A O 1
ATOM 6855 N N . ASN A 1 844 ? -33.694 -6.118 8.485 1.00 87.06 844 ASN A N 1
ATOM 6856 C CA . ASN A 1 844 ? -34.279 -7.433 8.167 1.00 87.06 844 ASN A CA 1
ATOM 6857 C C . ASN A 1 844 ? -34.403 -7.713 6.650 1.00 87.06 844 ASN A C 1
ATOM 6859 O O . ASN A 1 844 ? -35.276 -8.463 6.215 1.00 87.06 844 ASN A O 1
ATOM 6863 N N . GLY A 1 845 ? -33.533 -7.100 5.842 1.00 81.56 845 GLY A N 1
ATOM 6864 C CA . GLY A 1 845 ? -33.476 -7.284 4.394 1.00 81.56 845 GLY A CA 1
ATOM 6865 C C . GLY A 1 845 ? -32.671 -8.514 3.965 1.00 81.56 845 GLY A C 1
ATOM 6866 O O . GLY A 1 845 ? -32.049 -9.210 4.772 1.00 81.56 845 GLY A O 1
ATOM 6867 N N . ARG A 1 846 ? -32.639 -8.763 2.651 1.00 88.06 846 ARG A N 1
ATOM 6868 C CA . ARG A 1 846 ? -31.707 -9.722 2.043 1.00 88.06 846 ARG A CA 1
ATOM 6869 C C . ARG A 1 846 ? -30.272 -9.218 2.231 1.00 88.06 846 ARG A C 1
ATOM 6871 O O . ARG A 1 846 ? -30.004 -8.042 2.019 1.00 88.06 846 ARG A O 1
ATOM 6878 N N . LEU A 1 847 ? -29.345 -10.110 2.583 1.00 93.12 847 LEU A N 1
ATOM 6879 C CA . LEU A 1 847 ? -27.918 -9.780 2.628 1.00 93.12 847 LEU A CA 1
ATOM 6880 C C . LEU A 1 847 ? -27.363 -9.587 1.201 1.00 93.12 847 LEU A C 1
ATOM 6882 O O . LEU A 1 847 ? -27.528 -10.502 0.386 1.00 93.12 847 LEU A O 1
ATOM 6886 N N . PRO A 1 848 ? -26.695 -8.456 0.894 1.00 92.44 848 PRO A N 1
ATOM 6887 C CA . PRO A 1 848 ? -26.134 -8.198 -0.431 1.00 92.44 848 PRO A CA 1
ATOM 6888 C C . PRO A 1 848 ? -25.078 -9.192 -0.912 1.00 92.44 848 PRO A C 1
ATOM 6890 O O . PRO A 1 848 ? -24.960 -9.398 -2.115 1.00 92.44 848 PRO A O 1
ATOM 6893 N N . PHE A 1 849 ? -24.323 -9.812 0.001 1.00 95.25 849 PHE A N 1
ATOM 6894 C CA . PHE A 1 849 ? -23.302 -10.803 -0.345 1.00 95.25 849 PHE A CA 1
ATOM 6895 C C . PHE A 1 849 ? -23.590 -12.141 0.336 1.00 95.25 849 PHE A C 1
ATOM 6897 O O . PHE A 1 849 ? -23.723 -12.222 1.564 1.00 95.25 849 PHE A O 1
ATOM 6904 N N . SER A 1 850 ? -23.643 -13.211 -0.455 1.00 94.88 850 SER A N 1
ATOM 6905 C CA . SER A 1 850 ? -23.659 -14.579 0.058 1.00 94.88 850 SER A CA 1
ATOM 6906 C C . SER A 1 850 ? -22.296 -14.984 0.631 1.00 94.88 850 SER A C 1
ATOM 6908 O O . SER A 1 850 ? -21.256 -14.377 0.359 1.00 94.88 850 SER A O 1
ATOM 6910 N N . LYS A 1 851 ? -22.291 -16.069 1.412 1.00 95.00 851 LYS A N 1
ATOM 6911 C CA . LYS A 1 851 ? -21.062 -16.657 1.956 1.00 95.00 851 LYS A CA 1
ATOM 6912 C C . LYS A 1 851 ? -20.068 -17.029 0.849 1.00 95.00 851 LYS A C 1
ATOM 6914 O O . LYS A 1 851 ? -18.880 -16.753 0.993 1.00 95.00 851 LYS A O 1
ATOM 6919 N N . ASP A 1 852 ? -20.551 -17.596 -0.254 1.00 92.50 852 ASP A N 1
ATOM 6920 C CA . ASP A 1 852 ? -19.701 -18.093 -1.339 1.00 92.50 852 ASP A CA 1
ATOM 6921 C C . ASP A 1 852 ? -19.111 -16.952 -2.183 1.00 92.50 852 ASP A C 1
ATOM 6923 O O . ASP A 1 852 ? -17.939 -17.002 -2.552 1.00 92.50 852 ASP A O 1
ATOM 6927 N N . GLU A 1 853 ? -19.860 -15.869 -2.417 1.00 92.31 853 GLU A N 1
ATOM 6928 C CA . GLU A 1 853 ? -19.327 -14.647 -3.045 1.00 92.31 853 GLU A CA 1
ATOM 6929 C C . GLU A 1 853 ? -18.211 -14.014 -2.197 1.00 92.31 853 GLU A C 1
ATOM 6931 O O . GLU A 1 853 ? -17.170 -13.610 -2.726 1.00 92.31 853 GLU A O 1
ATOM 6936 N N . LEU A 1 854 ? -18.368 -13.992 -0.868 1.00 94.25 854 LEU A N 1
ATOM 6937 C CA . LEU A 1 854 ? -17.308 -13.531 0.031 1.00 94.25 854 LEU A CA 1
ATOM 6938 C C . LEU A 1 854 ? -16.089 -14.468 0.016 1.00 94.25 854 LEU A C 1
ATOM 6940 O O . LEU A 1 854 ? -14.967 -13.981 -0.106 1.00 94.25 854 LEU A O 1
ATOM 6944 N N . VAL A 1 855 ? -16.276 -15.794 0.051 1.00 89.81 855 VAL A N 1
ATOM 6945 C CA . VAL A 1 855 ? -15.173 -16.771 -0.088 1.00 89.81 855 VAL A CA 1
ATOM 6946 C C . VAL A 1 855 ? -14.402 -16.558 -1.392 1.00 89.81 855 VAL A C 1
ATOM 6948 O O . VAL A 1 855 ? -13.172 -16.522 -1.374 1.00 89.81 855 VAL A O 1
ATOM 6951 N N . ASN A 1 856 ? -15.108 -16.365 -2.507 1.00 84.00 856 ASN A N 1
ATOM 6952 C CA . ASN A 1 856 ? -14.501 -16.182 -3.824 1.00 84.00 856 ASN A CA 1
ATOM 6953 C C . ASN A 1 856 ? -13.793 -14.820 -3.980 1.00 84.00 856 ASN A C 1
ATOM 6955 O O . ASN A 1 856 ? -12.812 -14.730 -4.718 1.00 84.00 856 ASN A O 1
ATOM 6959 N N . SER A 1 857 ? -14.224 -13.772 -3.265 1.00 85.81 857 SER A N 1
ATOM 6960 C CA . SER A 1 857 ? -13.574 -12.447 -3.305 1.00 85.81 857 SER A CA 1
ATOM 6961 C C . SER A 1 857 ? -12.319 -12.335 -2.425 1.00 85.81 857 SER A C 1
ATOM 6963 O O . SER A 1 857 ? -11.412 -11.557 -2.735 1.00 85.81 857 SER A O 1
ATOM 6965 N N . ILE A 1 858 ? -12.201 -13.132 -1.356 1.00 85.75 858 ILE A N 1
ATOM 6966 C CA . ILE A 1 858 ? -11.076 -13.061 -0.405 1.00 85.75 858 ILE A CA 1
ATOM 6967 C C . ILE A 1 858 ? -9.684 -13.230 -1.058 1.00 85.75 858 ILE A C 1
ATOM 6969 O O . ILE A 1 858 ? -8.798 -12.437 -0.720 1.00 85.75 858 ILE A O 1
ATOM 6973 N N . PRO A 1 859 ? -9.436 -14.173 -1.994 1.00 79.12 859 PRO A N 1
ATOM 6974 C CA . PRO A 1 859 ? -8.152 -14.282 -2.696 1.00 79.12 859 PRO A CA 1
ATOM 6975 C C . PRO A 1 859 ? -7.775 -13.024 -3.493 1.00 79.12 859 PRO A C 1
ATOM 6977 O O . PRO A 1 859 ? -6.607 -12.639 -3.512 1.00 79.12 859 PRO A O 1
ATOM 6980 N N . TYR A 1 860 ? -8.758 -12.352 -4.104 1.00 81.12 860 TYR A N 1
ATOM 6981 C CA . TYR A 1 860 ? -8.556 -11.097 -4.832 1.00 81.12 860 TYR A CA 1
ATOM 6982 C C . TYR A 1 860 ? -8.209 -9.957 -3.862 1.00 81.12 860 TYR A C 1
ATOM 6984 O O . TYR A 1 860 ? -7.156 -9.328 -3.986 1.00 81.12 860 TYR A O 1
ATOM 6992 N N . ILE A 1 861 ? -9.045 -9.752 -2.837 1.00 85.00 861 ILE A N 1
ATOM 6993 C CA . ILE A 1 861 ? -8.874 -8.691 -1.832 1.00 85.00 861 ILE A CA 1
ATOM 6994 C C . ILE A 1 861 ? -7.525 -8.834 -1.112 1.00 85.00 861 ILE A C 1
ATOM 6996 O O . ILE A 1 861 ? -6.778 -7.865 -0.995 1.00 85.00 861 ILE A O 1
ATOM 7000 N N . THR A 1 862 ? -7.166 -10.043 -0.669 1.00 82.19 862 THR A N 1
ATOM 7001 C CA . THR A 1 862 ? -5.914 -10.269 0.077 1.00 82.19 862 THR A CA 1
ATOM 7002 C C . THR A 1 862 ? -4.653 -10.123 -0.775 1.00 82.19 862 THR A C 1
ATOM 7004 O O . THR A 1 862 ? -3.637 -9.650 -0.261 1.00 82.19 862 THR A O 1
ATOM 7007 N N . TYR A 1 863 ? -4.704 -10.468 -2.067 1.00 80.19 863 TYR A N 1
ATOM 7008 C CA . TYR A 1 863 ? -3.615 -10.189 -3.005 1.00 80.19 863 TYR A CA 1
ATOM 7009 C C . TYR A 1 863 ? -3.405 -8.676 -3.183 1.00 80.19 863 TYR A C 1
ATOM 7011 O O . TYR A 1 863 ? -2.288 -8.184 -3.006 1.00 80.19 863 TYR A O 1
ATOM 7019 N N . PHE A 1 864 ? -4.477 -7.922 -3.450 1.00 84.31 864 PHE A N 1
ATOM 7020 C CA . PHE A 1 864 ? -4.398 -6.471 -3.640 1.00 84.31 864 PHE A CA 1
ATOM 7021 C C . PHE A 1 864 ? -3.999 -5.718 -2.364 1.00 84.31 864 PHE A C 1
ATOM 7023 O O . PHE A 1 864 ? -3.140 -4.840 -2.434 1.00 84.31 864 PHE A O 1
ATOM 7030 N N . GLU A 1 865 ? -4.524 -6.088 -1.186 1.00 86.62 865 GLU A N 1
ATOM 7031 C CA . GLU A 1 865 ? -4.082 -5.512 0.098 1.00 86.62 865 GLU A CA 1
ATOM 7032 C C . GLU A 1 865 ? -2.563 -5.672 0.298 1.00 86.62 865 GLU A C 1
ATOM 7034 O O . GLU A 1 865 ? -1.898 -4.754 0.792 1.00 86.62 865 GLU A O 1
ATOM 7039 N N . LYS A 1 866 ? -1.995 -6.815 -0.118 1.00 81.88 866 LYS A N 1
ATOM 7040 C CA . LYS A 1 866 ? -0.556 -7.095 -0.028 1.00 81.88 866 LYS A CA 1
ATOM 7041 C C . LYS A 1 866 ? 0.264 -6.267 -1.018 1.00 81.88 866 LYS A C 1
ATOM 7043 O O . LYS A 1 866 ? 1.241 -5.642 -0.601 1.00 81.88 866 LYS A O 1
ATOM 7048 N N . GLU A 1 867 ? -0.103 -6.256 -2.298 1.00 81.06 867 GLU A N 1
ATOM 7049 C CA . GLU A 1 867 ? 0.678 -5.554 -3.327 1.00 81.06 867 GLU A CA 1
ATOM 7050 C C . GLU A 1 867 ? 0.562 -4.028 -3.206 1.00 81.06 867 GLU A C 1
ATOM 7052 O O . GLU A 1 867 ? 1.573 -3.337 -3.315 1.00 81.06 867 GLU A O 1
ATOM 7057 N N . ILE A 1 868 ? -0.603 -3.488 -2.829 1.00 89.31 868 ILE A N 1
ATOM 7058 C CA . ILE A 1 868 ? -0.730 -2.063 -2.485 1.00 89.31 868 ILE A CA 1
ATOM 7059 C C . ILE A 1 868 ? 0.200 -1.718 -1.315 1.00 89.31 868 ILE A C 1
ATOM 7061 O O . ILE A 1 868 ? 1.007 -0.797 -1.432 1.00 89.31 868 ILE A O 1
ATOM 7065 N N . ARG A 1 869 ? 0.170 -2.487 -0.214 1.00 88.88 869 ARG A N 1
ATOM 7066 C CA . ARG A 1 869 ? 1.042 -2.240 0.949 1.00 88.88 869 ARG A CA 1
ATOM 7067 C C . ARG A 1 869 ? 2.527 -2.301 0.575 1.00 88.88 869 ARG A C 1
ATOM 7069 O O . ARG A 1 869 ? 3.304 -1.450 1.002 1.00 88.88 869 ARG A O 1
ATOM 7076 N N . ARG A 1 870 ? 2.917 -3.273 -0.254 1.00 86.12 870 ARG A N 1
ATOM 7077 C CA . ARG A 1 870 ? 4.269 -3.419 -0.815 1.00 86.12 870 ARG A CA 1
ATOM 7078 C C . ARG A 1 870 ? 4.693 -2.169 -1.590 1.00 86.12 870 ARG A C 1
ATOM 7080 O O . ARG A 1 870 ? 5.766 -1.628 -1.313 1.00 86.12 870 ARG A O 1
ATOM 7087 N N . SER A 1 871 ? 3.868 -1.695 -2.522 1.00 89.62 871 SER A N 1
ATOM 7088 C CA . SER A 1 871 ? 4.154 -0.494 -3.312 1.00 89.62 871 SER A CA 1
ATOM 7089 C C . SER A 1 871 ? 4.164 0.768 -2.441 1.00 89.62 871 SER A C 1
ATOM 7091 O O . SER A 1 871 ? 5.038 1.612 -2.616 1.00 89.62 871 SER A O 1
ATOM 7093 N N . GLN A 1 872 ? 3.314 0.879 -1.416 1.00 93.12 872 GLN A N 1
ATOM 7094 C CA . GLN A 1 872 ? 3.390 1.976 -0.442 1.00 93.12 872 GLN A CA 1
ATOM 7095 C C . GLN A 1 872 ? 4.714 1.973 0.336 1.00 93.12 872 GLN A C 1
ATOM 7097 O O . GLN A 1 872 ? 5.400 2.993 0.366 1.00 93.12 872 GLN A O 1
ATOM 7102 N N . THR A 1 873 ? 5.142 0.834 0.899 1.00 91.19 873 THR A N 1
ATOM 7103 C CA . THR A 1 873 ? 6.443 0.721 1.587 1.00 91.19 873 THR A CA 1
ATOM 7104 C C . THR A 1 873 ? 7.611 1.032 0.643 1.00 91.19 873 THR A C 1
ATOM 7106 O O . THR A 1 873 ? 8.550 1.731 1.028 1.00 91.19 873 THR A O 1
ATOM 7109 N N . LYS A 1 874 ? 7.551 0.564 -0.610 1.00 91.31 874 LYS A N 1
ATOM 7110 C CA . LYS A 1 874 ? 8.550 0.847 -1.653 1.00 91.31 874 LYS A CA 1
ATOM 7111 C C . LYS A 1 874 ? 8.622 2.342 -1.994 1.00 91.31 874 LYS A C 1
ATOM 7113 O O . LYS A 1 874 ? 9.720 2.892 -2.065 1.00 91.31 874 LYS A O 1
ATOM 7118 N N . SER A 1 875 ? 7.467 2.981 -2.175 1.00 94.19 875 SER A N 1
ATOM 7119 C CA . SER A 1 875 ? 7.309 4.406 -2.475 1.00 94.19 875 SER A CA 1
ATOM 7120 C C . SER A 1 875 ? 7.825 5.285 -1.331 1.00 94.19 875 SER A C 1
ATOM 7122 O O . SER A 1 875 ? 8.700 6.126 -1.524 1.00 94.19 875 SER A O 1
ATOM 7124 N N . ASN A 1 876 ? 7.378 5.009 -0.106 1.00 94.94 876 ASN A N 1
ATOM 7125 C CA . ASN A 1 876 ? 7.856 5.663 1.106 1.00 94.94 876 ASN A CA 1
ATOM 7126 C C . ASN A 1 876 ? 9.390 5.564 1.235 1.00 94.94 876 ASN A C 1
ATOM 7128 O O . ASN A 1 876 ? 10.086 6.575 1.350 1.00 94.94 876 ASN A O 1
ATOM 7132 N N . LYS A 1 877 ? 9.947 4.354 1.083 1.00 94.88 877 LYS A N 1
ATOM 7133 C CA . LYS A 1 877 ? 11.399 4.143 1.121 1.00 94.88 877 LYS A CA 1
ATOM 7134 C C . LYS A 1 877 ? 12.137 4.869 -0.010 1.00 94.88 877 LYS A C 1
ATOM 7136 O O . LYS A 1 877 ? 13.231 5.369 0.232 1.00 94.88 877 LYS A O 1
ATOM 7141 N N . PHE A 1 878 ? 11.574 4.973 -1.218 1.00 95.25 878 PHE A N 1
ATOM 7142 C CA . PHE A 1 878 ? 12.164 5.766 -2.307 1.00 95.25 878 PHE A CA 1
ATOM 7143 C C . PHE A 1 878 ? 12.388 7.226 -1.878 1.00 95.25 878 PHE A C 1
ATOM 7145 O O . PHE A 1 878 ? 13.479 7.757 -2.095 1.00 95.25 878 PHE A O 1
ATOM 7152 N N . TRP A 1 879 ? 11.418 7.859 -1.213 1.00 95.00 879 TRP A N 1
ATOM 7153 C CA . TRP A 1 879 ? 11.547 9.247 -0.756 1.00 95.00 879 TRP A CA 1
ATOM 7154 C C . TRP A 1 879 ? 12.531 9.416 0.402 1.00 95.00 879 TRP A C 1
ATOM 7156 O O . TRP A 1 879 ? 13.354 10.331 0.366 1.00 95.00 879 TRP A O 1
ATOM 7166 N N . ILE A 1 880 ? 12.536 8.493 1.367 1.00 94.69 880 ILE A N 1
ATOM 7167 C CA . ILE A 1 880 ? 13.522 8.480 2.462 1.00 94.69 880 ILE A CA 1
ATOM 7168 C C . ILE A 1 880 ? 14.950 8.340 1.900 1.00 94.69 880 ILE A C 1
ATOM 7170 O O . ILE A 1 880 ? 15.861 9.048 2.325 1.00 94.69 880 ILE A O 1
ATOM 7174 N N . LEU A 1 881 ? 15.152 7.498 0.880 1.00 95.44 881 LEU A N 1
ATOM 7175 C CA . LEU A 1 881 ? 16.447 7.363 0.205 1.00 95.44 881 LEU A CA 1
ATOM 7176 C C . LEU A 1 881 ? 16.839 8.614 -0.601 1.00 95.44 881 LEU A C 1
ATOM 7178 O O . LEU A 1 881 ? 18.006 8.994 -0.570 1.00 95.44 881 LEU A O 1
ATOM 7182 N N . ASN A 1 882 ? 15.891 9.289 -1.264 1.00 93.19 882 ASN A N 1
ATOM 7183 C CA . ASN A 1 882 ? 16.142 10.582 -1.922 1.00 93.19 882 ASN A CA 1
ATOM 7184 C C . ASN A 1 882 ? 16.572 11.668 -0.919 1.00 93.19 882 ASN A C 1
ATOM 7186 O O . ASN A 1 882 ? 17.403 12.512 -1.249 1.00 93.19 882 ASN A O 1
ATOM 7190 N N . LEU A 1 883 ? 16.020 11.665 0.299 1.00 92.31 883 LEU A N 1
ATOM 7191 C CA . LEU A 1 883 ? 16.442 12.570 1.368 1.00 92.31 883 LEU A CA 1
ATOM 7192 C C . LEU A 1 883 ? 17.877 12.258 1.821 1.00 92.31 883 LEU A C 1
ATOM 7194 O O . LEU A 1 883 ? 18.719 13.153 1.803 1.00 92.31 883 LEU A O 1
ATOM 7198 N N . ILE A 1 884 ? 18.174 11.000 2.163 1.00 93.19 884 ILE A N 1
ATOM 7199 C CA . ILE A 1 884 ? 19.516 10.559 2.594 1.00 93.19 884 ILE A CA 1
ATOM 7200 C C . ILE A 1 884 ? 20.582 10.905 1.539 1.00 93.19 884 ILE A C 1
ATOM 7202 O O . ILE A 1 884 ? 21.667 11.365 1.895 1.00 93.19 884 ILE A O 1
ATOM 7206 N N . ASP A 1 885 ? 20.272 10.747 0.250 1.00 91.94 885 ASP A N 1
ATOM 7207 C CA . ASP A 1 885 ? 21.185 11.071 -0.851 1.00 91.94 885 ASP A CA 1
ATOM 7208 C C . ASP A 1 885 ? 21.503 12.574 -0.937 1.00 91.94 885 ASP A C 1
ATOM 7210 O O . ASP A 1 885 ? 22.671 12.962 -0.955 1.00 91.94 885 ASP A O 1
ATOM 7214 N N . ARG A 1 886 ? 20.485 13.442 -0.854 1.00 88.62 886 ARG A N 1
ATOM 7215 C CA . ARG A 1 886 ? 20.673 14.908 -0.813 1.00 88.62 886 ARG A CA 1
ATOM 7216 C C . ARG A 1 886 ? 21.486 15.360 0.401 1.00 88.62 886 ARG A C 1
ATOM 7218 O O . ARG A 1 886 ? 22.318 16.255 0.287 1.00 88.62 886 ARG A O 1
ATOM 7225 N N . LEU A 1 887 ? 21.259 14.749 1.563 1.00 89.56 887 LEU A N 1
ATOM 7226 C CA . LEU A 1 887 ? 21.997 15.065 2.789 1.00 89.56 887 LEU A CA 1
ATOM 7227 C C . LEU A 1 887 ? 23.462 14.639 2.689 1.00 89.56 887 LEU A C 1
ATOM 7229 O O . LEU A 1 887 ? 24.345 15.401 3.076 1.00 89.56 887 LEU A O 1
ATOM 7233 N N . LYS A 1 888 ? 23.721 13.457 2.120 1.00 90.69 888 LYS A N 1
ATOM 7234 C CA . LYS A 1 888 ? 25.069 12.964 1.823 1.00 90.69 888 LYS A CA 1
ATOM 7235 C C . LYS A 1 888 ? 25.792 13.875 0.826 1.00 90.69 888 LYS A C 1
ATOM 7237 O O . LYS A 1 888 ? 26.944 14.219 1.069 1.00 90.69 888 LYS A O 1
ATOM 7242 N N . ALA A 1 889 ? 25.121 14.294 -0.249 1.00 88.75 889 ALA A N 1
ATOM 7243 C CA . ALA A 1 889 ? 25.674 15.212 -1.247 1.00 88.75 889 ALA A CA 1
ATOM 7244 C C . ALA A 1 889 ? 26.016 16.593 -0.656 1.00 88.75 889 ALA A C 1
ATOM 7246 O O . ALA A 1 889 ? 27.061 17.153 -0.974 1.00 88.75 889 ALA A O 1
ATOM 7247 N N . ASN A 1 890 ? 25.178 17.103 0.252 1.00 86.69 890 ASN A N 1
ATOM 7248 C CA . ASN A 1 890 ? 25.365 18.405 0.900 1.00 86.69 890 ASN A CA 1
ATOM 7249 C C . ASN A 1 890 ? 26.243 18.356 2.171 1.00 86.69 890 ASN A C 1
ATOM 7251 O O . ASN A 1 890 ? 26.361 19.367 2.855 1.00 86.69 890 ASN A O 1
ATOM 7255 N N . GLY A 1 891 ? 26.811 17.199 2.537 1.00 88.06 891 GLY A N 1
ATOM 7256 C CA . GLY A 1 891 ? 27.620 17.033 3.756 1.00 88.06 891 GLY A CA 1
ATOM 7257 C C . GLY A 1 891 ? 26.846 17.087 5.086 1.00 88.06 891 GLY A C 1
ATOM 7258 O O . GLY A 1 891 ? 27.459 17.002 6.145 1.00 88.06 891 GLY A O 1
ATOM 7259 N N . ASN A 1 892 ? 25.513 17.174 5.043 1.00 87.94 892 ASN A N 1
ATOM 7260 C CA . ASN A 1 892 ? 24.621 17.365 6.197 1.00 87.94 892 ASN A CA 1
ATOM 7261 C C . ASN A 1 892 ? 23.974 16.058 6.702 1.00 87.94 892 ASN A C 1
ATOM 7263 O O . ASN A 1 892 ? 22.984 16.088 7.434 1.00 87.94 892 ASN A O 1
ATOM 7267 N N . LEU A 1 893 ? 24.489 14.899 6.287 1.00 88.38 893 LEU A N 1
ATOM 7268 C CA . LEU A 1 893 ? 24.017 13.603 6.773 1.00 88.38 893 LEU A CA 1
ATOM 7269 C C . LEU A 1 893 ? 24.388 13.434 8.264 1.00 88.38 893 LEU A C 1
ATOM 7271 O O . LEU A 1 893 ? 25.553 13.646 8.605 1.00 88.38 893 LEU A O 1
ATOM 7275 N N . PRO A 1 894 ? 23.448 13.051 9.153 1.00 86.81 894 PRO A N 1
ATOM 7276 C CA . PRO A 1 894 ? 23.762 12.809 10.560 1.00 86.81 894 PRO A CA 1
ATOM 7277 C C . PRO A 1 894 ? 24.680 11.586 10.719 1.00 86.81 894 PRO A C 1
ATOM 7279 O O . PRO A 1 894 ? 24.829 10.781 9.796 1.00 86.81 894 PRO A O 1
ATOM 7282 N N . GLU A 1 895 ? 25.249 11.396 11.913 1.00 86.62 895 GLU A N 1
ATOM 7283 C CA . GLU A 1 895 ? 25.767 10.073 12.271 1.00 86.62 895 GLU A CA 1
ATOM 7284 C C . GLU A 1 895 ? 24.600 9.075 12.299 1.00 86.62 895 GLU A C 1
ATOM 7286 O O . GLU A 1 895 ? 23.551 9.351 12.880 1.00 86.62 895 GLU A O 1
ATOM 7291 N N . ILE A 1 896 ? 24.778 7.936 11.627 1.00 90.56 896 ILE A N 1
ATOM 7292 C CA . ILE A 1 896 ? 23.743 6.916 11.464 1.00 90.56 896 ILE A CA 1
ATOM 7293 C C . ILE A 1 896 ? 24.054 5.728 12.370 1.00 90.56 896 ILE A C 1
ATOM 7295 O O . ILE A 1 896 ? 25.166 5.194 12.337 1.00 90.56 896 ILE A O 1
ATOM 7299 N N . THR A 1 897 ? 23.058 5.262 13.119 1.00 91.31 897 THR A N 1
ATOM 7300 C CA . THR A 1 897 ? 23.107 4.000 13.860 1.00 91.31 897 THR A CA 1
ATOM 7301 C C . THR A 1 897 ? 22.139 2.995 13.248 1.00 91.31 897 THR A C 1
ATOM 7303 O O . THR A 1 897 ? 21.091 3.344 12.700 1.00 91.31 897 THR A O 1
ATOM 7306 N N . GLY A 1 898 ? 22.483 1.712 13.312 1.00 90.12 898 GLY A N 1
ATOM 7307 C CA . GLY A 1 898 ? 21.582 0.666 12.857 1.00 90.12 898 GLY A CA 1
ATOM 7308 C C . GLY A 1 898 ? 21.638 -0.581 13.714 1.00 90.12 898 GLY A C 1
ATOM 7309 O O . GLY A 1 898 ? 22.719 -1.071 14.037 1.00 90.12 898 GLY A O 1
ATOM 7310 N N . THR A 1 899 ? 20.458 -1.099 14.044 1.00 88.88 899 THR A N 1
ATOM 7311 C CA . THR A 1 899 ? 20.306 -2.401 14.695 1.00 88.88 899 THR A CA 1
ATOM 7312 C C . THR A 1 899 ? 20.391 -3.486 13.631 1.00 88.88 899 THR A C 1
ATOM 7314 O O . THR A 1 899 ? 19.605 -3.457 12.682 1.00 88.88 899 THR A O 1
ATOM 7317 N N . ILE A 1 900 ? 21.302 -4.450 13.761 1.00 88.31 900 ILE A N 1
ATOM 7318 C CA . ILE A 1 900 ? 21.323 -5.641 12.903 1.00 88.31 900 ILE A CA 1
ATOM 7319 C C . ILE A 1 900 ? 20.035 -6.438 13.142 1.00 88.31 900 ILE A C 1
ATOM 7321 O O . ILE A 1 900 ? 19.736 -6.808 14.277 1.00 88.31 900 ILE A O 1
ATOM 7325 N N . ILE A 1 901 ? 19.284 -6.720 12.077 1.00 86.12 901 ILE A N 1
ATOM 7326 C CA . ILE A 1 901 ? 18.006 -7.444 12.153 1.00 86.12 901 ILE A CA 1
ATOM 7327 C C . ILE A 1 901 ? 18.030 -8.811 11.459 1.00 86.12 901 ILE A C 1
ATOM 7329 O O . ILE A 1 901 ? 17.282 -9.699 11.852 1.00 86.12 901 ILE A O 1
ATOM 7333 N N . GLU A 1 902 ? 18.872 -9.000 10.441 1.00 80.94 902 GLU A N 1
ATOM 7334 C CA . GLU A 1 902 ? 18.937 -10.235 9.646 1.00 80.94 902 GLU A CA 1
ATOM 7335 C C . GLU A 1 902 ? 20.386 -10.505 9.207 1.00 80.94 902 GLU A C 1
ATOM 7337 O O . GLU A 1 902 ? 21.160 -9.572 8.979 1.00 80.94 902 GLU A O 1
ATOM 7342 N N . GLU A 1 903 ? 20.740 -11.778 9.039 1.00 76.44 903 GLU A N 1
ATOM 7343 C CA . GLU A 1 903 ? 22.024 -12.238 8.500 1.00 76.44 903 GLU A CA 1
ATOM 7344 C C . GLU A 1 903 ? 21.778 -13.195 7.325 1.00 76.44 903 GLU A C 1
ATOM 7346 O O . GLU A 1 903 ? 20.831 -13.982 7.335 1.00 76.44 903 GLU A O 1
ATOM 7351 N N . PHE A 1 904 ? 22.620 -13.117 6.293 1.00 68.62 904 PHE A N 1
ATOM 7352 C CA . PHE A 1 904 ? 22.518 -13.933 5.087 1.00 68.62 904 PHE A CA 1
ATOM 7353 C C . PHE A 1 904 ? 23.741 -14.830 4.888 1.00 68.62 904 PHE A C 1
ATOM 7355 O O . PHE A 1 904 ? 24.853 -14.501 5.291 1.00 68.62 904 PHE A O 1
ATOM 7362 N N . ASP A 1 905 ? 23.517 -15.894 4.114 1.00 52.59 905 ASP A N 1
ATOM 7363 C CA . ASP A 1 905 ? 24.386 -16.988 3.638 1.00 52.59 905 ASP A CA 1
ATOM 7364 C C . ASP A 1 905 ? 25.820 -16.626 3.146 1.00 52.59 905 ASP A C 1
ATOM 7366 O O . ASP A 1 905 ? 26.566 -17.503 2.714 1.00 52.59 905 ASP A O 1
ATOM 7370 N N . LYS A 1 906 ? 26.211 -15.344 3.147 1.00 62.81 906 LYS A N 1
ATOM 7371 C CA . LYS A 1 906 ? 27.526 -14.817 2.726 1.00 62.81 906 LYS A CA 1
ATOM 7372 C C . LYS A 1 906 ? 28.145 -13.795 3.699 1.00 62.81 906 LYS A C 1
ATOM 7374 O O . LYS A 1 906 ? 29.091 -13.109 3.319 1.00 62.81 906 LYS A O 1
ATOM 7379 N N . GLY A 1 907 ? 27.604 -13.639 4.911 1.00 68.44 907 GLY A N 1
ATOM 7380 C CA . GLY A 1 907 ? 28.025 -12.603 5.870 1.00 68.44 907 GLY A CA 1
ATOM 7381 C C . GLY A 1 907 ? 27.548 -11.183 5.519 1.00 68.44 907 GLY A C 1
ATOM 7382 O O . GLY A 1 907 ? 27.942 -10.212 6.163 1.00 68.44 907 GLY A O 1
ATOM 7383 N N . ASP A 1 908 ? 26.692 -11.053 4.503 1.00 76.06 908 ASP A N 1
ATOM 7384 C CA . ASP A 1 908 ? 25.865 -9.864 4.296 1.00 76.06 908 ASP A CA 1
ATOM 7385 C C . ASP A 1 908 ? 24.807 -9.788 5.413 1.00 76.06 908 ASP A C 1
ATOM 7387 O O . ASP A 1 908 ? 24.223 -10.811 5.768 1.00 76.06 908 ASP A O 1
ATOM 7391 N N . ARG A 1 909 ? 24.512 -8.591 5.934 1.00 85.50 909 ARG A N 1
ATOM 7392 C CA . ARG A 1 909 ? 23.489 -8.379 6.979 1.00 85.50 909 ARG A CA 1
ATOM 7393 C C . ARG A 1 909 ? 22.447 -7.346 6.543 1.00 85.50 909 ARG A C 1
ATOM 7395 O O . ARG A 1 909 ? 22.748 -6.476 5.723 1.00 85.50 909 ARG A O 1
ATOM 7402 N N . THR A 1 910 ? 21.250 -7.388 7.121 1.00 88.31 910 THR A N 1
ATOM 7403 C CA . THR A 1 910 ? 20.290 -6.268 7.088 1.00 88.31 910 THR A CA 1
ATOM 7404 C C . THR A 1 910 ? 20.360 -5.524 8.419 1.00 88.31 910 THR A C 1
ATOM 7406 O O . THR A 1 910 ? 20.358 -6.156 9.476 1.00 88.31 910 THR A O 1
ATOM 7409 N N . ALA A 1 911 ? 20.365 -4.191 8.386 1.00 90.56 911 ALA A N 1
ATOM 7410 C CA . ALA A 1 911 ? 20.161 -3.355 9.567 1.00 90.56 911 ALA A CA 1
ATOM 7411 C C . ALA A 1 911 ? 18.932 -2.455 9.410 1.00 90.56 911 ALA A C 1
ATOM 7413 O O . ALA A 1 911 ? 18.667 -1.951 8.318 1.00 90.56 911 ALA A O 1
ATOM 7414 N N . LEU A 1 912 ? 18.213 -2.212 10.505 1.00 91.06 912 LEU A N 1
ATOM 7415 C CA . LEU A 1 912 ? 17.267 -1.105 10.607 1.00 91.06 912 LEU A CA 1
ATOM 7416 C C . LEU A 1 912 ? 18.049 0.171 10.929 1.00 91.06 912 LEU A C 1
ATOM 7418 O O . LEU A 1 912 ? 18.592 0.283 12.025 1.00 91.06 912 LEU A O 1
ATOM 7422 N N . ILE A 1 913 ? 18.095 1.118 9.992 1.00 92.38 913 ILE A N 1
ATOM 7423 C CA . ILE A 1 913 ? 18.622 2.469 10.216 1.00 92.38 913 ILE A CA 1
ATOM 7424 C C . ILE A 1 913 ? 17.684 3.189 11.187 1.00 92.38 913 ILE A C 1
ATOM 7426 O O . ILE A 1 913 ? 16.506 3.364 10.868 1.00 92.38 913 ILE A O 1
ATOM 7430 N N . ARG A 1 914 ? 18.183 3.605 12.355 1.00 88.88 914 ARG A N 1
ATOM 7431 C CA . ARG A 1 914 ? 17.334 4.087 13.458 1.00 88.88 914 ARG A CA 1
ATOM 7432 C C . ARG A 1 914 ? 16.859 5.524 13.264 1.00 88.88 914 ARG A C 1
ATOM 7434 O O . ARG A 1 914 ? 15.721 5.829 13.592 1.00 88.88 914 ARG A O 1
ATOM 7441 N N . GLU A 1 915 ? 17.680 6.382 12.667 1.00 89.31 915 GLU A N 1
ATOM 7442 C CA . GLU A 1 915 ? 17.381 7.809 12.457 1.00 89.31 915 GLU A CA 1
ATOM 7443 C C . GLU A 1 915 ? 16.386 8.049 11.306 1.00 89.31 915 GLU A C 1
ATOM 7445 O O . GLU A 1 915 ? 15.777 9.110 11.221 1.00 89.31 915 GLU A O 1
ATOM 7450 N N . PHE A 1 916 ? 16.203 7.058 10.426 1.00 91.31 916 PHE A N 1
ATOM 7451 C CA . PHE A 1 916 ? 15.326 7.139 9.249 1.00 91.31 916 PHE A CA 1
ATOM 7452 C C . PHE A 1 916 ? 14.274 6.017 9.180 1.00 91.31 916 PHE A C 1
ATOM 7454 O O . PHE A 1 916 ? 13.495 5.980 8.231 1.00 91.31 916 PHE A O 1
ATOM 7461 N N . GLY A 1 917 ? 14.265 5.084 10.141 1.00 89.81 917 GLY A N 1
ATOM 7462 C CA . GLY A 1 917 ? 13.310 3.975 10.234 1.00 89.81 917 GLY A CA 1
ATOM 7463 C C . GLY A 1 917 ? 13.191 3.130 8.958 1.00 89.81 917 GLY A C 1
ATOM 7464 O O . GLY A 1 917 ? 12.086 2.792 8.538 1.00 89.81 917 GLY A O 1
ATOM 7465 N N . ILE A 1 918 ? 14.312 2.820 8.294 1.00 92.31 918 ILE A N 1
ATOM 7466 C CA . ILE A 1 918 ? 14.327 1.999 7.069 1.00 92.31 918 ILE A CA 1
ATOM 7467 C C . ILE A 1 918 ? 15.400 0.911 7.095 1.00 92.31 918 ILE A C 1
ATOM 7469 O O . ILE A 1 918 ? 16.488 1.082 7.637 1.00 92.31 918 ILE A O 1
ATOM 7473 N N . GLN A 1 919 ? 15.112 -0.217 6.446 1.00 91.69 919 GLN A N 1
ATOM 7474 C CA . GLN A 1 919 ? 16.052 -1.334 6.330 1.00 91.69 919 GLN A CA 1
ATOM 7475 C C . GLN A 1 919 ? 17.117 -1.078 5.248 1.00 91.69 919 GLN A C 1
ATOM 7477 O O . GLN A 1 919 ? 16.781 -0.746 4.105 1.00 91.69 919 GLN A O 1
ATOM 7482 N N . GLY A 1 920 ? 18.391 -1.285 5.577 1.00 91.19 920 GLY A N 1
ATOM 7483 C CA . GLY A 1 920 ? 19.537 -1.159 4.673 1.00 91.19 920 GLY A CA 1
ATOM 7484 C C . GLY A 1 920 ? 20.452 -2.382 4.700 1.00 91.19 920 GLY A C 1
ATOM 7485 O O . GLY A 1 920 ? 20.510 -3.100 5.699 1.00 91.19 920 GLY A O 1
ATOM 7486 N N . LYS A 1 921 ? 21.180 -2.626 3.604 1.00 91.44 921 LYS A N 1
ATOM 7487 C CA . LYS A 1 921 ? 22.142 -3.731 3.521 1.00 91.44 921 LYS A CA 1
ATOM 7488 C C . LYS A 1 921 ? 23.473 -3.302 4.133 1.00 91.44 921 LYS A C 1
ATOM 7490 O O . LYS A 1 921 ? 24.092 -2.364 3.636 1.00 91.44 921 LYS A O 1
ATOM 7495 N N . VAL A 1 922 ? 23.956 -4.025 5.138 1.00 91.06 922 VAL A N 1
ATOM 7496 C CA . VAL A 1 922 ? 25.297 -3.842 5.704 1.00 91.06 922 VAL A CA 1
ATOM 7497 C C . VAL A 1 922 ? 26.256 -4.878 5.120 1.00 91.06 922 VAL A C 1
ATOM 7499 O O . VAL A 1 922 ? 25.999 -6.082 5.175 1.00 91.06 922 VAL A O 1
ATOM 7502 N N . ILE A 1 923 ? 27.378 -4.409 4.576 1.00 89.25 923 ILE A N 1
ATOM 7503 C CA . ILE A 1 923 ? 28.504 -5.243 4.136 1.00 89.25 923 ILE A CA 1
ATOM 7504 C C . ILE A 1 923 ? 29.635 -5.207 5.172 1.00 89.25 923 ILE A C 1
ATOM 7506 O O . ILE A 1 923 ? 29.793 -4.219 5.887 1.00 89.25 923 ILE A O 1
ATOM 7510 N N . LYS A 1 924 ? 30.462 -6.261 5.222 1.00 81.00 924 LYS A N 1
ATOM 7511 C CA . LYS A 1 924 ? 31.656 -6.369 6.095 1.00 81.00 924 LYS A CA 1
ATOM 7512 C C . LYS A 1 924 ? 31.380 -6.288 7.614 1.00 81.00 924 LYS A C 1
ATOM 7514 O O . LYS A 1 924 ? 32.297 -5.985 8.371 1.00 81.00 924 LYS A O 1
ATOM 7519 N N . SER A 1 925 ? 30.148 -6.521 8.074 1.00 77.38 925 SER A N 1
ATOM 7520 C CA . SER A 1 925 ? 29.810 -6.447 9.504 1.00 77.38 925 SER A CA 1
ATOM 7521 C C . SER A 1 925 ? 29.924 -7.801 10.203 1.00 77.38 925 SER A C 1
ATOM 7523 O O . SER A 1 925 ? 29.447 -8.814 9.693 1.00 77.38 925 SER A O 1
ATOM 7525 N N . THR A 1 926 ? 30.500 -7.793 11.404 1.00 73.38 926 THR A N 1
ATOM 7526 C CA . THR A 1 926 ? 30.563 -8.931 12.336 1.00 73.38 926 THR A CA 1
ATOM 7527 C C . THR A 1 926 ? 29.533 -8.842 13.469 1.00 73.38 926 THR A C 1
ATOM 7529 O O . THR A 1 926 ? 29.506 -9.733 14.311 1.00 73.38 926 THR A O 1
ATOM 7532 N N . GLY A 1 927 ? 28.714 -7.783 13.520 1.00 75.25 927 GLY A N 1
ATOM 7533 C CA . GLY A 1 927 ? 27.727 -7.572 14.588 1.00 75.25 927 GLY A CA 1
ATOM 7534 C C . GLY A 1 927 ? 26.568 -8.569 14.522 1.00 75.25 927 GLY A C 1
ATOM 7535 O O . GLY A 1 927 ? 25.999 -8.794 13.450 1.00 75.25 927 GLY A O 1
ATOM 7536 N N . GLN A 1 928 ? 26.225 -9.171 15.657 1.00 81.75 928 GLN A N 1
ATOM 7537 C CA . GLN A 1 928 ? 25.176 -10.181 15.794 1.00 81.75 928 GLN A CA 1
ATOM 7538 C C . GLN A 1 928 ? 23.773 -9.575 15.650 1.00 81.75 928 GLN A C 1
ATOM 7540 O O . GLN A 1 928 ? 23.588 -8.362 15.710 1.00 81.75 928 GLN A O 1
ATOM 7545 N N . ILE A 1 929 ? 22.758 -10.421 15.448 1.00 82.62 929 ILE A N 1
ATOM 7546 C CA . ILE A 1 929 ? 21.361 -9.975 15.363 1.00 82.62 929 ILE A CA 1
ATOM 7547 C C . ILE A 1 929 ? 20.936 -9.372 16.711 1.00 82.62 929 ILE A C 1
ATOM 7549 O O . ILE A 1 929 ? 20.930 -10.056 17.732 1.00 82.62 929 ILE A O 1
ATOM 7553 N N . GLY A 1 930 ? 20.565 -8.091 16.694 1.00 79.00 930 GLY A N 1
ATOM 7554 C CA . GLY A 1 930 ? 20.308 -7.271 17.878 1.00 79.00 930 GLY A CA 1
ATOM 7555 C C . GLY A 1 930 ? 21.360 -6.189 18.149 1.00 79.00 930 GLY A C 1
ATOM 7556 O O . GLY A 1 930 ? 21.029 -5.208 18.814 1.00 79.00 930 GLY A O 1
ATOM 7557 N N . ASP A 1 931 ? 22.579 -6.310 17.613 1.00 83.38 931 ASP A N 1
ATOM 7558 C CA . ASP A 1 931 ? 23.650 -5.332 17.843 1.00 83.38 931 ASP A CA 1
ATOM 7559 C C . ASP A 1 931 ? 23.310 -3.978 17.211 1.00 83.38 931 ASP A C 1
ATOM 7561 O O . ASP A 1 931 ? 22.933 -3.905 16.039 1.00 83.38 931 ASP A O 1
ATOM 7565 N N . ILE A 1 932 ? 23.507 -2.893 17.965 1.00 86.50 932 ILE A N 1
ATOM 7566 C CA . ILE A 1 932 ? 23.444 -1.520 17.452 1.00 86.50 932 ILE A CA 1
ATOM 7567 C C . ILE A 1 932 ? 24.862 -1.085 17.082 1.00 86.50 932 ILE A C 1
ATOM 7569 O O . ILE A 1 932 ? 25.738 -1.024 17.943 1.00 86.50 932 ILE A O 1
ATOM 7573 N N . ILE A 1 933 ? 25.082 -0.760 15.807 1.00 88.69 933 ILE A N 1
ATOM 7574 C CA . ILE A 1 933 ? 26.383 -0.321 15.288 1.00 88.69 933 ILE A CA 1
ATOM 7575 C C . ILE A 1 933 ? 26.279 1.016 14.549 1.00 88.69 933 ILE A C 1
ATOM 7577 O O . ILE A 1 933 ? 25.263 1.314 13.920 1.00 88.69 933 ILE A O 1
ATOM 7581 N N . ASN A 1 934 ? 27.350 1.811 14.584 1.00 91.12 934 ASN A N 1
ATOM 7582 C CA . ASN A 1 934 ? 27.451 3.043 13.799 1.00 91.12 934 ASN A CA 1
ATOM 7583 C C . ASN A 1 934 ? 27.736 2.674 12.335 1.00 91.12 934 ASN A C 1
ATOM 7585 O O . ASN A 1 934 ? 28.573 1.811 12.052 1.00 91.12 934 ASN A O 1
ATOM 7589 N N . LEU A 1 935 ? 27.051 3.321 11.395 1.00 91.69 935 LEU A N 1
ATOM 7590 C CA . LEU A 1 935 ? 27.028 2.957 9.979 1.00 91.69 935 LEU A CA 1
ATOM 7591 C C . LEU A 1 935 ? 27.388 4.143 9.083 1.00 91.69 935 LEU A C 1
ATOM 7593 O O . LEU A 1 935 ? 27.055 5.294 9.353 1.00 91.69 935 LEU A O 1
ATOM 7597 N N . LYS A 1 936 ? 28.049 3.837 7.968 1.00 92.12 936 LYS A N 1
ATOM 7598 C CA . LYS A 1 936 ? 28.449 4.789 6.930 1.00 92.12 936 LYS A CA 1
ATOM 7599 C C . LYS A 1 936 ? 27.803 4.404 5.603 1.00 92.12 936 LYS A C 1
ATOM 7601 O O . LYS A 1 936 ? 27.903 3.254 5.175 1.00 92.12 936 LYS A O 1
ATOM 7606 N N . VAL A 1 937 ? 27.178 5.368 4.926 1.00 94.12 937 VAL A N 1
ATOM 7607 C CA . VAL A 1 937 ? 26.469 5.131 3.658 1.00 94.12 937 VAL A CA 1
ATOM 7608 C C . VAL A 1 937 ? 27.435 5.077 2.477 1.00 94.12 937 VAL A C 1
ATOM 7610 O O . VAL A 1 937 ? 27.979 6.099 2.052 1.00 94.12 937 VAL A O 1
ATOM 7613 N N . ILE A 1 938 ? 27.594 3.893 1.890 1.00 92.69 938 ILE A N 1
ATOM 7614 C CA . ILE A 1 938 ? 28.419 3.664 0.701 1.00 92.69 938 ILE A CA 1
ATOM 7615 C C . ILE A 1 938 ? 27.678 4.076 -0.567 1.00 92.69 938 ILE A C 1
ATOM 7617 O O . ILE A 1 938 ? 28.145 4.966 -1.275 1.00 92.69 938 ILE A O 1
ATOM 7621 N N . ASP A 1 939 ? 26.506 3.496 -0.811 1.00 91.44 939 ASP A N 1
ATOM 7622 C CA . ASP A 1 939 ? 25.757 3.638 -2.064 1.00 91.44 939 ASP A CA 1
ATOM 7623 C C . ASP A 1 939 ? 24.246 3.706 -1.798 1.00 91.44 939 ASP A C 1
ATOM 7625 O O . ASP A 1 939 ? 23.757 3.128 -0.823 1.00 91.44 939 ASP A O 1
ATOM 7629 N N . ILE A 1 940 ? 23.517 4.430 -2.647 1.00 92.62 940 ILE A N 1
ATOM 7630 C CA . ILE A 1 940 ? 22.078 4.689 -2.532 1.00 92.62 940 ILE A CA 1
ATOM 7631 C C . ILE A 1 940 ? 21.470 4.561 -3.928 1.00 92.62 940 ILE A C 1
ATOM 7633 O O . ILE A 1 940 ? 21.861 5.270 -4.850 1.00 92.62 940 ILE A O 1
ATOM 7637 N N . ILE A 1 941 ? 20.476 3.683 -4.091 1.00 87.94 941 ILE A N 1
ATOM 7638 C CA . ILE A 1 941 ? 19.773 3.513 -5.369 1.00 87.94 941 ILE A CA 1
ATOM 7639 C C . ILE A 1 941 ? 18.257 3.554 -5.120 1.00 87.94 941 ILE A C 1
ATOM 7641 O O . ILE A 1 941 ? 17.645 2.501 -4.890 1.00 87.94 941 ILE A O 1
ATOM 7645 N N . PRO A 1 942 ? 17.619 4.744 -5.162 1.00 90.19 942 PRO A N 1
ATOM 7646 C CA . PRO A 1 942 ? 16.219 4.907 -4.769 1.00 90.19 942 PRO A CA 1
ATOM 7647 C C . PRO A 1 942 ? 15.234 4.064 -5.593 1.00 90.19 942 PRO A C 1
ATOM 7649 O O . PRO A 1 942 ? 14.358 3.428 -5.010 1.00 90.19 942 PRO A O 1
ATOM 7652 N N . ASN A 1 943 ? 15.406 3.958 -6.920 1.00 84.50 943 ASN A N 1
ATOM 7653 C CA . ASN A 1 943 ? 14.529 3.151 -7.798 1.00 84.50 943 ASN A CA 1
ATOM 7654 C C . ASN A 1 943 ? 14.644 1.630 -7.553 1.00 84.50 943 ASN A C 1
ATOM 7656 O O . ASN A 1 943 ? 13.725 0.858 -7.851 1.00 84.50 943 ASN A O 1
ATOM 7660 N N . LYS A 1 944 ? 15.779 1.181 -6.997 1.00 81.56 944 LYS A N 1
ATOM 7661 C CA . LYS A 1 944 ? 15.991 -0.200 -6.527 1.00 81.56 944 LYS A CA 1
ATOM 7662 C C . LYS A 1 944 ? 15.623 -0.352 -5.038 1.00 81.56 944 LYS A C 1
ATOM 7664 O O . LYS A 1 944 ? 15.769 -1.445 -4.500 1.00 81.56 944 LYS A O 1
ATOM 7669 N N . SER A 1 945 ? 15.139 0.718 -4.393 1.00 86.56 945 SER A N 1
ATOM 7670 C CA . SER A 1 945 ? 14.799 0.824 -2.964 1.00 86.56 945 SER A CA 1
ATOM 7671 C C . SER A 1 945 ? 15.919 0.324 -2.039 1.00 86.56 945 SER A C 1
ATOM 7673 O O . SER A 1 945 ? 15.669 -0.261 -0.979 1.00 86.56 945 SER A O 1
ATOM 7675 N N . ASN A 1 946 ? 17.167 0.541 -2.464 1.00 87.75 946 ASN A N 1
ATOM 7676 C CA . ASN A 1 946 ? 18.364 -0.062 -1.892 1.00 87.75 946 ASN A CA 1
ATOM 7677 C C . ASN A 1 946 ? 19.319 0.992 -1.319 1.00 87.75 946 ASN A C 1
ATOM 7679 O O . ASN A 1 946 ? 19.488 2.067 -1.892 1.00 87.75 946 ASN A O 1
ATOM 7683 N N . ILE A 1 947 ? 19.979 0.638 -0.219 1.00 93.69 947 ILE A N 1
ATOM 7684 C CA . ILE A 1 947 ? 21.055 1.407 0.405 1.00 93.69 947 ILE A CA 1
ATOM 7685 C C . ILE A 1 947 ? 22.099 0.431 0.942 1.00 93.69 947 ILE A C 1
ATOM 7687 O O . ILE A 1 947 ? 21.747 -0.580 1.557 1.00 93.69 947 ILE A O 1
ATOM 7691 N N . ILE A 1 948 ? 23.370 0.720 0.668 1.00 93.06 948 ILE A N 1
ATOM 7692 C CA . ILE A 1 948 ? 24.519 -0.098 1.058 1.00 93.06 948 ILE A CA 1
ATOM 7693 C C . ILE A 1 948 ? 25.316 0.659 2.117 1.00 93.06 948 ILE A C 1
ATOM 7695 O O . ILE A 1 948 ? 25.678 1.822 1.933 1.00 93.06 948 ILE A O 1
ATOM 7699 N N . LEU A 1 949 ? 25.588 -0.022 3.223 1.00 93.38 949 LEU A N 1
ATOM 7700 C CA . LEU A 1 949 ? 26.181 0.509 4.443 1.00 93.38 949 LEU A CA 1
ATOM 7701 C C . LEU A 1 949 ? 27.430 -0.307 4.805 1.00 93.38 949 LEU A C 1
ATOM 7703 O O . LEU A 1 949 ? 27.463 -1.516 4.581 1.00 93.38 949 LEU A O 1
ATOM 7707 N N . GLU A 1 950 ? 28.433 0.319 5.414 1.00 91.19 950 GLU A N 1
ATOM 7708 C CA . GLU A 1 950 ? 29.520 -0.388 6.114 1.00 91.19 950 GLU A CA 1
ATOM 7709 C C . GLU A 1 950 ? 29.622 0.090 7.575 1.00 91.19 950 GLU A C 1
ATOM 7711 O O . GLU A 1 950 ? 29.236 1.230 7.855 1.00 91.19 950 GLU A O 1
ATOM 7716 N N . PRO A 1 951 ? 30.131 -0.733 8.514 1.00 88.12 951 PRO A N 1
ATOM 7717 C CA . PRO A 1 951 ? 30.425 -0.287 9.874 1.00 88.12 951 PRO A CA 1
ATOM 7718 C C . PRO A 1 951 ? 31.392 0.903 9.893 1.00 88.12 951 PRO A C 1
ATOM 7720 O O . PRO A 1 951 ? 32.447 0.877 9.254 1.00 88.12 951 PRO A O 1
ATOM 7723 N N . SER A 1 952 ? 31.049 1.941 10.653 1.00 80.06 952 SER A N 1
ATOM 7724 C CA . SER A 1 952 ? 31.919 3.096 10.866 1.00 80.06 952 SER A CA 1
ATOM 7725 C C . SER A 1 952 ? 33.009 2.742 11.880 1.00 80.06 952 SER A C 1
ATOM 7727 O O . SER A 1 952 ? 32.722 2.453 13.043 1.00 80.06 952 SER A O 1
ATOM 7729 N N . ILE A 1 953 ? 34.276 2.760 11.455 1.00 60.72 953 ILE A N 1
ATOM 7730 C CA . ILE A 1 953 ? 35.416 2.499 12.346 1.00 60.72 953 ILE A CA 1
ATOM 7731 C C . ILE A 1 953 ? 35.650 3.733 13.226 1.00 60.72 953 ILE A C 1
ATOM 7733 O O . ILE A 1 953 ? 36.467 4.602 12.914 1.00 60.72 953 ILE A O 1
ATOM 7737 N N . SER A 1 954 ? 34.938 3.798 14.352 1.00 50.72 954 SER A N 1
ATOM 7738 C CA . SER A 1 954 ? 35.221 4.758 15.422 1.00 50.72 954 SER A CA 1
ATOM 7739 C C . SER A 1 954 ? 36.686 4.650 15.849 1.00 50.72 954 SER A C 1
ATOM 7741 O O . SER A 1 954 ? 37.192 3.541 16.046 1.00 50.72 954 SER A O 1
ATOM 7743 N N . LYS A 1 955 ? 37.374 5.781 16.059 1.00 47.72 955 LYS A N 1
ATOM 7744 C CA . LYS A 1 955 ? 38.764 5.788 16.560 1.00 47.72 955 LYS A CA 1
ATOM 7745 C C . LYS A 1 955 ? 38.896 5.046 17.900 1.00 47.72 955 LYS A C 1
ATOM 7747 O O . LYS A 1 955 ? 39.913 4.397 18.132 1.00 47.72 955 LYS A O 1
ATOM 7752 N N . ASN A 1 956 ? 37.839 5.051 18.716 1.00 50.62 956 ASN A N 1
ATOM 7753 C CA . ASN A 1 956 ? 37.793 4.363 20.006 1.00 50.62 956 ASN A CA 1
ATOM 7754 C C . ASN A 1 956 ? 37.686 2.833 19.878 1.00 50.62 956 ASN A C 1
ATOM 7756 O O . ASN A 1 956 ? 38.020 2.139 20.831 1.00 50.62 956 ASN A O 1
ATOM 7760 N N . SER A 1 957 ? 37.280 2.286 18.721 1.00 56.34 957 SER A N 1
ATOM 7761 C CA . SER A 1 957 ? 37.183 0.825 18.515 1.00 56.34 957 SER A CA 1
ATOM 7762 C C . SER A 1 957 ? 38.520 0.114 18.739 1.00 56.34 957 SER A C 1
ATOM 7764 O O . SER A 1 957 ? 38.556 -0.953 19.342 1.00 56.34 957 SER A O 1
ATOM 7766 N N . LYS A 1 958 ? 39.639 0.747 18.358 1.00 61.72 958 LYS A N 1
ATOM 7767 C CA . LYS A 1 958 ? 40.981 0.210 18.620 1.00 61.72 958 LYS A CA 1
ATOM 7768 C C . LYS A 1 958 ? 41.315 0.119 20.110 1.00 61.72 958 LYS A C 1
ATOM 7770 O O . LYS A 1 958 ? 42.025 -0.802 20.478 1.00 61.72 958 LYS A O 1
ATOM 7775 N N . MET A 1 959 ? 40.815 1.034 20.943 1.00 70.00 959 MET A N 1
ATOM 7776 C CA . MET A 1 959 ? 41.037 1.017 22.397 1.00 70.00 959 MET A CA 1
ATOM 7777 C C . MET A 1 959 ? 40.030 0.119 23.130 1.00 70.00 959 MET A C 1
ATOM 7779 O O . MET A 1 959 ? 40.406 -0.556 24.081 1.00 70.00 959 MET A O 1
ATOM 7783 N N . LEU A 1 960 ? 38.782 0.032 22.652 1.00 68.94 960 LEU A N 1
ATOM 7784 C CA . LEU A 1 960 ? 37.795 -0.944 23.137 1.00 68.94 960 LEU A CA 1
ATOM 7785 C C . LEU A 1 960 ? 38.303 -2.382 22.958 1.00 68.94 960 LEU A C 1
ATOM 7787 O O . LEU A 1 960 ? 38.229 -3.177 23.890 1.00 68.94 960 LEU A O 1
ATOM 7791 N N . ASN A 1 961 ? 38.914 -2.680 21.808 1.00 73.50 961 ASN A N 1
ATOM 7792 C CA . ASN A 1 961 ? 39.541 -3.975 21.525 1.00 73.50 961 ASN A CA 1
ATOM 7793 C C . ASN A 1 961 ? 40.788 -4.277 22.385 1.00 73.50 961 ASN A C 1
ATOM 7795 O O . ASN A 1 961 ? 41.346 -5.362 22.251 1.00 73.50 961 ASN A O 1
ATOM 7799 N N . LEU A 1 962 ? 41.245 -3.340 23.226 1.00 81.19 962 LEU A N 1
ATOM 7800 C CA . LEU A 1 962 ? 42.366 -3.518 24.158 1.00 81.19 962 LEU A CA 1
ATOM 7801 C C . LEU A 1 962 ? 41.928 -3.580 25.629 1.00 81.19 962 LEU A C 1
ATOM 7803 O O . LEU A 1 962 ? 42.774 -3.735 26.509 1.00 81.19 962 LEU A O 1
ATOM 7807 N N . ILE A 1 963 ? 40.624 -3.526 25.914 1.00 82.81 963 ILE A N 1
ATOM 7808 C CA . ILE A 1 963 ? 40.113 -3.841 27.251 1.00 82.81 963 ILE A CA 1
ATOM 7809 C C . ILE A 1 963 ? 40.455 -5.306 27.580 1.00 82.81 963 ILE A C 1
ATOM 7811 O O . ILE A 1 963 ? 40.348 -6.200 26.743 1.00 82.81 963 ILE A O 1
ATOM 7815 N N . ASN A 1 964 ? 40.904 -5.524 28.812 1.00 84.88 964 ASN A N 1
ATOM 7816 C CA . ASN A 1 964 ? 41.504 -6.731 29.374 1.00 84.88 964 ASN A CA 1
ATOM 7817 C C . ASN A 1 964 ? 42.843 -7.194 28.771 1.00 84.88 964 ASN A C 1
ATOM 7819 O O . ASN A 1 964 ? 43.434 -8.120 29.319 1.00 84.88 964 ASN A O 1
ATOM 7823 N N . TYR A 1 965 ? 43.391 -6.557 27.733 1.00 89.44 965 TYR A N 1
ATOM 7824 C CA . TYR A 1 965 ? 44.757 -6.863 27.284 1.00 89.44 965 TYR A CA 1
ATOM 7825 C C . TYR A 1 965 ? 45.795 -6.343 28.290 1.00 89.44 965 TYR A C 1
ATOM 7827 O O . TYR A 1 965 ? 45.587 -5.310 28.936 1.00 89.44 965 TYR A O 1
ATOM 7835 N N . ARG A 1 966 ? 46.947 -7.024 28.390 1.00 90.12 966 ARG A N 1
ATOM 7836 C CA . ARG A 1 966 ? 48.111 -6.491 29.111 1.00 90.12 966 ARG A CA 1
ATOM 7837 C C . ARG A 1 966 ? 48.840 -5.514 28.196 1.00 90.12 966 ARG A C 1
ATOM 7839 O O . ARG A 1 966 ? 49.308 -5.895 27.121 1.00 90.12 966 ARG A O 1
ATOM 7846 N N . LEU A 1 967 ? 48.909 -4.253 28.609 1.00 92.25 967 LEU A N 1
ATOM 7847 C CA . LEU A 1 967 ? 49.467 -3.152 27.828 1.00 92.25 967 LEU A CA 1
ATOM 7848 C C . LEU A 1 967 ? 50.736 -2.619 28.484 1.00 92.25 967 LEU A C 1
ATOM 7850 O O . LEU A 1 967 ? 50.779 -2.455 29.701 1.00 92.25 967 LEU A O 1
ATOM 7854 N N . ARG A 1 968 ? 51.737 -2.310 27.658 1.00 91.62 968 ARG A N 1
ATOM 7855 C CA . ARG A 1 968 ? 52.959 -1.600 28.035 1.00 91.62 968 ARG A CA 1
ATOM 7856 C C . ARG A 1 968 ? 52.811 -0.130 27.651 1.00 91.62 968 ARG A C 1
ATOM 7858 O O . ARG A 1 968 ? 52.530 0.188 26.499 1.00 91.62 968 ARG A O 1
ATOM 7865 N N . ILE A 1 969 ? 52.978 0.757 28.622 1.00 91.88 969 ILE A N 1
ATOM 7866 C CA . ILE A 1 969 ? 52.694 2.191 28.532 1.00 91.88 969 ILE A CA 1
ATOM 7867 C C . ILE A 1 969 ? 53.933 2.964 28.978 1.00 91.88 969 ILE A C 1
ATOM 7869 O O . ILE A 1 969 ? 54.456 2.716 30.062 1.00 91.88 969 ILE A O 1
ATOM 7873 N N . THR A 1 970 ? 54.399 3.908 28.163 1.00 89.19 970 THR A N 1
ATOM 7874 C CA . THR A 1 970 ? 55.545 4.768 28.498 1.00 89.19 970 THR A CA 1
ATOM 7875 C C . THR A 1 970 ? 55.052 6.152 28.899 1.00 89.19 970 THR A C 1
ATOM 7877 O O . THR A 1 970 ? 54.297 6.780 28.153 1.00 89.19 970 THR A O 1
ATOM 7880 N N . LEU A 1 971 ? 55.488 6.637 30.062 1.00 89.94 971 LEU A N 1
ATOM 7881 C CA . LEU A 1 971 ? 55.101 7.934 30.610 1.00 89.94 971 LEU A CA 1
ATOM 7882 C C . LEU A 1 971 ? 56.071 9.066 30.239 1.00 89.94 971 LEU A C 1
ATOM 7884 O O . LEU A 1 971 ? 57.243 8.840 29.939 1.00 89.94 971 LEU A O 1
ATOM 7888 N N . ALA A 1 972 ? 55.574 10.302 30.339 1.00 86.00 972 ALA A N 1
ATOM 7889 C CA . ALA A 1 972 ? 56.300 11.556 30.119 1.00 86.00 972 ALA A CA 1
ATOM 7890 C C . ALA A 1 972 ? 57.621 11.664 30.911 1.00 86.00 972 ALA A C 1
ATOM 7892 O O . ALA A 1 972 ? 58.579 12.276 30.446 1.00 86.00 972 ALA A O 1
ATOM 7893 N N . ASP A 1 973 ? 57.692 11.037 32.088 1.00 83.06 973 ASP A N 1
ATOM 7894 C CA . ASP A 1 973 ? 58.861 11.011 32.977 1.00 83.06 973 ASP A CA 1
ATOM 7895 C C . ASP A 1 973 ? 59.796 9.802 32.749 1.00 83.06 973 ASP A C 1
ATOM 7897 O O . ASP A 1 973 ? 60.641 9.488 33.587 1.00 83.06 973 ASP A O 1
ATOM 7901 N N . SER A 1 974 ? 59.685 9.147 31.586 1.00 77.25 974 SER A N 1
ATOM 7902 C CA . SER A 1 974 ? 60.470 7.971 31.167 1.00 77.25 974 SER A CA 1
ATOM 7903 C C . SER A 1 974 ? 60.243 6.688 31.979 1.00 77.25 974 SER A C 1
ATOM 7905 O O . SER A 1 974 ? 60.988 5.721 31.803 1.00 77.25 974 SER A O 1
ATOM 7907 N N . ARG A 1 975 ? 59.218 6.630 32.840 1.00 85.19 975 ARG A N 1
ATOM 7908 C CA . ARG A 1 975 ? 58.766 5.368 33.446 1.00 85.19 975 ARG A CA 1
ATOM 7909 C C . ARG A 1 975 ? 58.013 4.509 32.434 1.00 85.19 975 ARG A C 1
ATOM 7911 O O . ARG A 1 975 ? 57.297 5.032 31.580 1.00 85.19 975 ARG A O 1
ATOM 7918 N N . VAL A 1 976 ? 58.132 3.190 32.566 1.00 89.00 976 VAL A N 1
ATOM 7919 C CA . VAL A 1 976 ? 57.334 2.222 31.801 1.00 89.00 976 VAL A CA 1
ATOM 7920 C C . VAL A 1 976 ? 56.429 1.463 32.765 1.00 89.00 976 VAL A C 1
ATOM 7922 O O . VAL A 1 976 ? 56.889 0.963 33.786 1.00 89.00 976 VAL A O 1
ATOM 7925 N N . LEU A 1 977 ? 55.143 1.381 32.443 1.00 93.12 977 LEU A N 1
ATOM 7926 C CA . LEU A 1 977 ? 54.128 0.661 33.207 1.00 93.12 977 LEU A CA 1
ATOM 7927 C C . LEU A 1 977 ? 53.576 -0.492 32.372 1.00 93.12 977 LEU A C 1
ATOM 7929 O O . LEU A 1 977 ? 53.292 -0.307 31.189 1.00 93.12 977 LEU A O 1
ATOM 7933 N N . THR A 1 978 ? 53.397 -1.666 32.972 1.00 92.00 978 THR A N 1
ATOM 7934 C CA . THR A 1 978 ? 52.756 -2.818 32.324 1.00 92.00 978 THR A CA 1
ATOM 7935 C C . THR A 1 978 ? 51.613 -3.353 33.174 1.00 92.00 978 THR A C 1
ATOM 7937 O O . THR A 1 978 ? 51.815 -3.724 34.325 1.00 92.00 978 THR A O 1
ATOM 7940 N N . GLY A 1 979 ? 50.395 -3.392 32.634 1.00 91.50 979 GLY A N 1
ATOM 7941 C CA . GLY A 1 979 ? 49.202 -3.790 33.390 1.00 91.50 979 GLY A CA 1
ATOM 7942 C C . GLY A 1 979 ? 48.022 -4.163 32.497 1.00 91.50 979 GLY A C 1
ATOM 7943 O O . GLY A 1 979 ? 48.015 -3.855 31.305 1.00 91.50 979 GLY A O 1
ATOM 7944 N N . GLN A 1 980 ? 47.028 -4.846 33.061 1.00 92.38 980 GLN A N 1
ATOM 7945 C CA . GLN A 1 980 ? 45.783 -5.187 32.374 1.00 92.38 980 GLN A CA 1
ATOM 7946 C C . GLN A 1 980 ? 44.868 -3.962 32.301 1.00 92.38 980 GLN A C 1
ATOM 7948 O O . GLN A 1 980 ? 44.440 -3.449 33.332 1.00 92.38 980 GLN A O 1
ATOM 7953 N N . MET A 1 981 ? 44.532 -3.501 31.097 1.00 92.25 981 MET A N 1
ATOM 7954 C CA . MET A 1 981 ? 43.639 -2.353 30.920 1.00 92.25 981 MET A CA 1
ATOM 7955 C C . MET A 1 981 ? 42.185 -2.725 31.238 1.00 92.25 981 MET A C 1
ATOM 7957 O O . MET A 1 981 ? 41.559 -3.461 30.485 1.00 92.25 981 MET A O 1
ATOM 7961 N N . LEU A 1 982 ? 41.618 -2.184 32.316 1.00 86.44 982 LEU A N 1
ATOM 7962 C CA . LEU A 1 982 ? 40.217 -2.412 32.691 1.00 86.44 982 LEU A CA 1
ATOM 7963 C C . LEU A 1 982 ? 39.251 -1.408 32.048 1.00 86.44 982 LEU A C 1
ATOM 7965 O O . LEU A 1 982 ? 38.132 -1.769 31.696 1.00 86.44 982 LEU A O 1
ATOM 7969 N N . ALA A 1 983 ? 39.665 -0.147 31.899 1.00 84.50 983 ALA A N 1
ATOM 7970 C CA . ALA A 1 983 ? 38.821 0.920 31.360 1.00 84.50 983 ALA A CA 1
ATOM 7971 C C . ALA A 1 983 ? 39.648 2.061 30.750 1.00 84.50 983 ALA A C 1
ATOM 7973 O O . ALA A 1 983 ? 40.827 2.230 31.073 1.00 84.50 983 ALA A O 1
ATOM 7974 N N . PHE A 1 984 ? 39.003 2.870 29.906 1.00 90.25 984 PHE A N 1
ATOM 7975 C CA . PHE A 1 984 ? 39.529 4.146 29.422 1.00 90.25 984 PHE A CA 1
ATOM 7976 C C . PHE A 1 984 ? 38.413 5.180 29.215 1.00 90.25 984 PHE A C 1
ATOM 7978 O O . PHE A 1 984 ? 37.237 4.817 29.148 1.00 90.25 984 PHE A O 1
ATOM 7985 N N . ASP A 1 985 ? 38.780 6.455 29.076 1.00 82.44 985 ASP A N 1
ATOM 7986 C CA . ASP A 1 985 ? 37.853 7.541 28.735 1.00 82.44 985 ASP A CA 1
ATOM 7987 C C . ASP A 1 985 ? 38.223 8.290 27.436 1.00 82.44 985 ASP A C 1
ATOM 7989 O O . ASP A 1 985 ? 39.209 7.998 26.755 1.00 82.44 985 ASP A O 1
ATOM 7993 N N . LYS A 1 986 ? 37.420 9.305 27.090 1.00 74.12 986 LYS A N 1
ATOM 7994 C CA . LYS A 1 986 ? 37.615 10.159 25.902 1.00 74.12 986 LYS A CA 1
ATOM 7995 C C . LYS A 1 986 ? 38.898 11.012 25.922 1.00 74.12 986 LYS A C 1
ATOM 7997 O O . LYS A 1 986 ? 39.209 11.634 24.911 1.00 74.12 986 LYS A O 1
ATOM 8002 N N . HIS A 1 987 ? 39.598 11.081 27.053 1.00 79.19 987 HIS A N 1
ATOM 8003 C CA . HIS A 1 987 ? 40.842 11.825 27.250 1.00 79.19 987 HIS A CA 1
ATOM 8004 C C . HIS A 1 987 ? 42.069 10.903 27.313 1.00 79.19 987 HIS A C 1
ATOM 8006 O O . HIS A 1 987 ? 43.156 11.380 27.624 1.00 79.19 987 HIS A O 1
ATOM 8012 N N . MET A 1 988 ? 41.914 9.605 27.010 1.00 81.75 988 MET A N 1
ATOM 8013 C CA . MET A 1 988 ? 42.948 8.571 27.172 1.00 81.75 988 MET A CA 1
ATOM 8014 C C . MET A 1 988 ? 43.408 8.375 28.626 1.00 81.75 988 MET A C 1
ATOM 8016 O O . MET A 1 988 ? 44.489 7.839 28.860 1.00 81.75 988 MET A O 1
ATOM 8020 N N . ASN A 1 989 ? 42.591 8.754 29.615 1.00 89.56 989 ASN A N 1
ATOM 8021 C CA . ASN A 1 989 ? 42.812 8.312 30.990 1.00 89.56 989 ASN A CA 1
ATOM 8022 C C . ASN A 1 989 ? 42.586 6.792 31.042 1.00 89.56 989 ASN A C 1
ATOM 8024 O O . ASN A 1 989 ? 41.585 6.318 30.503 1.00 89.56 989 ASN A O 1
ATOM 8028 N N . LEU A 1 990 ? 43.499 6.030 31.651 1.00 91.31 990 LEU A N 1
ATOM 8029 C CA . LEU A 1 990 ? 43.483 4.559 31.662 1.00 91.31 990 LEU A CA 1
ATOM 8030 C C . LEU A 1 990 ? 43.386 4.017 33.088 1.00 91.31 990 LEU A C 1
ATOM 8032 O O . LEU A 1 990 ? 44.057 4.517 33.988 1.00 91.31 990 LEU A O 1
ATOM 8036 N N . VAL A 1 991 ? 42.620 2.944 33.273 1.00 92.75 991 VAL A N 1
ATOM 8037 C CA . VAL A 1 991 ? 42.620 2.142 34.505 1.00 92.75 991 VAL A CA 1
ATOM 8038 C C . VAL A 1 991 ? 43.355 0.835 34.228 1.00 92.75 991 VAL A C 1
ATOM 8040 O O . VAL A 1 991 ? 42.936 0.075 33.354 1.00 92.75 991 VAL A O 1
ATOM 8043 N N . LEU A 1 992 ? 44.432 0.572 34.966 1.00 92.56 992 LEU A N 1
ATOM 8044 C CA . LEU A 1 992 ? 45.245 -0.641 34.876 1.00 92.56 992 LEU A CA 1
ATOM 8045 C C . LEU A 1 992 ? 45.123 -1.464 36.163 1.00 92.56 992 LEU A C 1
ATOM 8047 O O . LEU A 1 992 ? 45.268 -0.909 37.248 1.00 92.56 992 LEU A O 1
ATOM 8051 N N . ALA A 1 993 ? 44.924 -2.774 36.046 1.00 90.12 993 ALA A N 1
ATOM 8052 C CA . ALA A 1 993 ? 45.104 -3.749 37.123 1.00 90.12 993 ALA A CA 1
ATOM 8053 C C . ALA A 1 993 ? 46.413 -4.533 36.946 1.00 90.12 993 ALA A C 1
ATOM 8055 O O . ALA A 1 993 ? 46.997 -4.537 35.859 1.00 90.12 993 ALA A O 1
ATOM 8056 N N . ASP A 1 994 ? 46.880 -5.173 38.022 1.00 89.88 994 ASP A N 1
ATOM 8057 C CA . ASP A 1 994 ? 48.139 -5.934 38.090 1.00 89.88 994 ASP A CA 1
ATOM 8058 C C . ASP A 1 994 ? 49.312 -5.204 37.417 1.00 89.88 994 ASP A C 1
ATOM 8060 O O . ASP A 1 994 ? 50.090 -5.764 36.630 1.00 89.88 994 ASP A O 1
ATOM 8064 N N . CYS A 1 995 ? 49.364 -3.899 37.704 1.00 90.88 995 CYS A N 1
ATOM 8065 C CA . CYS A 1 995 ? 50.280 -2.957 37.104 1.00 90.88 995 CYS A CA 1
ATOM 8066 C C . CYS A 1 995 ? 51.661 -3.056 37.754 1.00 90.88 995 CYS A C 1
ATOM 8068 O O . CYS A 1 995 ? 51.795 -3.047 38.981 1.00 90.88 995 CYS A O 1
ATOM 8070 N N . GLU A 1 996 ? 52.690 -3.093 36.920 1.00 91.44 996 GLU A N 1
ATOM 8071 C CA . GLU A 1 996 ? 54.094 -3.165 37.299 1.00 91.44 996 GLU A CA 1
ATOM 8072 C C . GLU A 1 996 ? 54.834 -1.961 36.704 1.00 91.44 996 GLU A C 1
ATOM 8074 O O . GLU A 1 996 ? 54.672 -1.633 35.532 1.00 91.44 996 GLU A O 1
ATOM 8079 N N . GLU A 1 997 ? 55.622 -1.279 37.525 1.00 90.50 997 GLU A N 1
ATOM 8080 C CA . GLU A 1 997 ? 56.424 -0.105 37.190 1.00 90.50 997 GLU A CA 1
ATOM 8081 C C . GLU A 1 997 ? 57.879 -0.524 36.985 1.00 90.50 997 GLU A C 1
ATOM 8083 O O . GLU A 1 997 ? 58.482 -1.140 37.861 1.00 90.50 997 GLU A O 1
ATOM 8088 N N . PHE A 1 998 ? 58.430 -0.184 35.823 1.00 85.38 998 PHE A N 1
ATOM 8089 C CA . PHE A 1 998 ? 59.820 -0.401 35.443 1.00 85.38 998 PHE A CA 1
ATOM 8090 C C . PHE A 1 998 ? 60.523 0.954 35.364 1.00 85.38 998 PHE A C 1
ATOM 8092 O O . PHE A 1 998 ? 60.132 1.839 34.591 1.00 85.38 998 PHE A O 1
ATOM 8099 N N . ARG A 1 999 ? 61.579 1.115 36.164 1.00 76.69 999 ARG A N 1
ATOM 8100 C CA . ARG A 1 999 ? 62.371 2.343 36.248 1.00 76.69 999 ARG A CA 1
ATOM 8101 C C . ARG A 1 999 ? 63.838 2.059 35.946 1.00 76.69 999 ARG A C 1
ATOM 8103 O O . ARG A 1 999 ? 64.480 1.263 36.622 1.00 76.69 999 ARG A O 1
ATOM 8110 N N . LYS A 1 1000 ? 64.398 2.765 34.963 1.00 70.12 1000 LYS A N 1
ATOM 8111 C CA . LYS A 1 1000 ? 65.836 2.710 34.667 1.00 70.12 1000 LYS A CA 1
ATOM 8112 C C . LYS A 1 1000 ? 66.614 3.549 35.675 1.00 70.12 1000 LYS A C 1
ATOM 8114 O O . LYS A 1 1000 ? 66.498 4.777 35.676 1.00 70.12 1000 LYS A O 1
ATOM 8119 N N . ILE A 1 1001 ? 67.416 2.904 36.521 1.00 65.44 1001 ILE A N 1
ATOM 8120 C CA . ILE A 1 1001 ? 68.323 3.606 37.432 1.00 65.44 1001 ILE A CA 1
ATOM 8121 C C . ILE A 1 1001 ? 69.593 3.985 36.663 1.00 65.44 1001 ILE A C 1
ATOM 8123 O O . ILE A 1 1001 ? 70.344 3.123 36.211 1.00 65.44 1001 ILE A O 1
ATOM 8127 N N . LYS A 1 1002 ? 69.869 5.289 36.540 1.00 57.34 1002 LYS A N 1
ATOM 8128 C CA . LYS A 1 1002 ? 71.184 5.763 36.083 1.00 57.34 1002 LYS A CA 1
ATOM 8129 C C . LYS A 1 1002 ? 72.201 5.573 37.221 1.00 57.34 1002 LYS A C 1
ATOM 8131 O O . LYS A 1 1002 ? 71.913 6.011 38.337 1.00 57.34 1002 LYS A O 1
ATOM 8136 N N . PRO A 1 1003 ? 73.375 4.958 36.979 1.00 55.09 1003 PRO A N 1
ATOM 8137 C CA . PRO A 1 1003 ? 74.386 4.778 38.018 1.00 55.09 1003 PRO A CA 1
ATOM 8138 C C . PRO A 1 1003 ? 74.896 6.131 38.533 1.00 55.09 1003 PRO A C 1
ATOM 8140 O O . PRO A 1 1003 ? 74.982 7.105 37.781 1.00 55.09 1003 PRO A O 1
ATOM 8143 N N . LYS A 1 1004 ? 75.252 6.196 39.824 1.00 46.69 1004 LYS A N 1
ATOM 8144 C CA . LYS A 1 1004 ? 75.824 7.408 40.431 1.00 46.69 1004 LYS A CA 1
ATOM 8145 C C . LYS A 1 1004 ? 77.135 7.778 39.728 1.00 46.69 1004 LYS A C 1
ATOM 8147 O O . LYS A 1 1004 ? 78.016 6.938 39.563 1.00 46.69 1004 LYS A O 1
ATOM 8152 N N . SER A 1 1005 ? 77.276 9.045 39.349 1.00 44.50 1005 SER A N 1
ATOM 8153 C CA . SER A 1 1005 ? 78.477 9.576 38.702 1.00 44.50 1005 SER A CA 1
ATOM 8154 C C . SER A 1 1005 ? 79.697 9.466 39.624 1.00 44.50 1005 SER A C 1
ATOM 8156 O O . SER A 1 1005 ? 79.737 10.136 40.655 1.00 44.50 1005 SER A O 1
ATOM 8158 N N . GLY A 1 1006 ? 80.694 8.655 39.252 1.00 56.50 1006 GLY A N 1
ATOM 8159 C CA . GLY A 1 1006 ? 81.962 8.572 39.992 1.00 56.50 1006 GLY A CA 1
ATOM 8160 C C . GLY A 1 1006 ? 82.740 7.255 39.893 1.00 56.50 1006 GLY A C 1
ATOM 8161 O O . GLY A 1 1006 ? 83.903 7.232 40.281 1.00 56.50 1006 GLY A O 1
ATOM 8162 N N . SER A 1 1007 ? 82.162 6.171 39.365 1.00 40.59 1007 SER A N 1
ATOM 8163 C CA . SER A 1 1007 ? 82.848 4.873 39.239 1.00 40.59 1007 SER A CA 1
ATOM 8164 C C . SER A 1 1007 ? 82.709 4.258 37.840 1.00 40.59 1007 SER A C 1
ATOM 8166 O O . SER A 1 1007 ? 81.692 4.412 37.164 1.00 40.59 1007 SER A O 1
ATOM 8168 N N . LYS A 1 1008 ? 83.769 3.578 37.378 1.00 49.31 1008 LYS A N 1
ATOM 8169 C CA . LYS A 1 1008 ? 83.818 2.915 36.064 1.00 49.31 1008 LYS A CA 1
ATOM 8170 C C . LYS A 1 1008 ? 83.142 1.543 36.142 1.00 49.31 1008 LYS A C 1
ATOM 8172 O O . LYS A 1 1008 ? 83.562 0.710 36.940 1.00 49.31 1008 LYS A O 1
ATOM 8177 N N . VAL A 1 1009 ? 82.163 1.292 35.274 1.00 46.16 1009 VAL A N 1
ATOM 8178 C CA . VAL A 1 1009 ? 81.541 -0.030 35.077 1.00 46.16 1009 VAL A CA 1
ATOM 8179 C C . VAL A 1 1009 ? 82.058 -0.620 33.754 1.00 46.16 1009 VAL A C 1
ATOM 8181 O O . VAL A 1 1009 ? 82.096 0.113 32.761 1.00 46.16 1009 VAL A O 1
ATOM 8184 N N . PRO A 1 1010 ? 82.496 -1.893 33.702 1.00 47.09 1010 PRO A N 1
ATOM 8185 C CA . PRO A 1 1010 ? 82.964 -2.517 32.464 1.00 47.09 1010 PRO A CA 1
ATOM 8186 C C . PRO A 1 1010 ? 81.812 -2.800 31.485 1.00 47.09 1010 PRO A C 1
ATOM 8188 O O . PRO A 1 1010 ? 80.666 -3.010 31.884 1.00 47.09 1010 PRO A O 1
ATOM 8191 N N . GLN A 1 1011 ? 82.121 -2.834 30.186 1.00 41.94 1011 GLN A N 1
ATOM 8192 C CA . GLN A 1 1011 ? 81.148 -3.156 29.137 1.00 41.94 1011 GLN A CA 1
ATOM 8193 C C . GLN A 1 1011 ? 80.632 -4.598 29.289 1.00 41.94 1011 GLN A C 1
ATOM 8195 O O . GLN A 1 1011 ? 81.429 -5.528 29.374 1.00 41.94 1011 GLN A O 1
ATOM 8200 N N . GLY A 1 1012 ? 79.305 -4.782 29.276 1.00 53.41 1012 GLY A N 1
ATOM 8201 C CA . GLY A 1 1012 ? 78.667 -6.106 29.201 1.00 53.41 1012 GLY A CA 1
ATOM 8202 C C . GLY A 1 1012 ? 77.532 -6.378 30.196 1.00 53.41 1012 GLY A C 1
ATOM 8203 O O . GLY A 1 1012 ? 76.839 -7.379 30.037 1.00 53.41 1012 GLY A O 1
ATOM 8204 N N . GLN A 1 1013 ? 77.303 -5.521 31.197 1.00 47.09 1013 GLN A N 1
ATOM 8205 C CA . GLN A 1 1013 ? 76.148 -5.662 32.100 1.00 47.09 1013 GLN A CA 1
ATOM 8206 C C . GLN A 1 1013 ? 74.885 -4.981 31.531 1.00 47.09 1013 GLN A C 1
ATOM 8208 O O . GLN A 1 1013 ? 75.006 -3.921 30.911 1.00 47.09 1013 GLN A O 1
ATOM 8213 N N . PRO A 1 1014 ? 73.680 -5.555 31.732 1.00 48.03 1014 PRO A N 1
ATOM 8214 C CA . PRO A 1 1014 ? 72.421 -4.910 31.368 1.00 48.03 1014 PRO A CA 1
ATOM 8215 C C . PRO A 1 1014 ? 72.138 -3.691 32.261 1.00 48.03 1014 PRO A C 1
ATOM 8217 O O . PRO A 1 1014 ? 72.591 -3.626 33.404 1.00 48.03 1014 PRO A O 1
ATOM 8220 N N . GLU A 1 1015 ? 71.350 -2.737 31.757 1.00 56.75 1015 GLU A N 1
ATOM 8221 C CA . GLU A 1 1015 ? 70.845 -1.628 32.577 1.00 56.75 1015 GLU A CA 1
ATOM 8222 C C . GLU A 1 1015 ? 70.012 -2.173 33.747 1.00 56.75 1015 GLU A C 1
ATOM 8224 O O . GLU A 1 1015 ? 69.160 -3.044 33.562 1.00 56.75 1015 GLU A O 1
ATOM 8229 N N . GLN A 1 1016 ? 70.250 -1.663 34.957 1.00 57.31 1016 GLN A N 1
ATOM 8230 C CA . GLN A 1 1016 ? 69.574 -2.150 36.155 1.00 57.31 1016 GLN A CA 1
ATOM 8231 C C . GLN A 1 1016 ? 68.162 -1.547 36.241 1.00 57.31 1016 GLN A C 1
ATOM 8233 O O . GLN A 1 1016 ? 67.963 -0.435 36.738 1.00 57.31 1016 GLN A O 1
ATOM 8238 N N . GLU A 1 1017 ? 67.184 -2.274 35.698 1.00 65.44 1017 GLU A N 1
ATOM 8239 C CA . GLU A 1 1017 ? 65.765 -1.924 35.779 1.00 65.44 1017 GLU A CA 1
ATOM 8240 C C . GLU A 1 1017 ? 65.196 -2.298 37.157 1.00 65.44 1017 GLU A C 1
ATOM 8242 O O . GLU A 1 1017 ? 65.145 -3.466 37.543 1.00 65.44 1017 GLU A O 1
ATOM 8247 N N . GLU A 1 1018 ? 64.751 -1.291 37.904 1.00 73.88 1018 GLU A N 1
ATOM 8248 C CA . GLU A 1 1018 ? 64.000 -1.459 39.145 1.00 73.88 1018 GLU A CA 1
ATOM 8249 C C . GLU A 1 1018 ? 62.539 -1.773 38.797 1.00 73.88 1018 GLU A C 1
ATOM 8251 O O . GLU A 1 1018 ? 61.870 -0.971 38.140 1.00 73.88 1018 GLU A O 1
ATOM 8256 N N . LYS A 1 1019 ? 62.051 -2.945 39.224 1.00 81.00 1019 LYS A N 1
ATOM 8257 C CA . LYS A 1 1019 ? 60.666 -3.392 39.032 1.00 81.00 1019 LYS A CA 1
ATOM 8258 C C . LYS A 1 1019 ? 59.877 -3.265 40.336 1.00 81.00 1019 LYS A C 1
ATOM 8260 O O . LYS A 1 1019 ? 60.251 -3.862 41.344 1.00 81.00 1019 LYS A O 1
ATOM 8265 N N . ARG A 1 1020 ? 58.742 -2.564 40.297 1.00 85.94 1020 ARG A N 1
ATOM 8266 C CA . ARG A 1 1020 ? 57.839 -2.356 41.437 1.00 85.94 1020 ARG A CA 1
ATOM 8267 C C . ARG A 1 1020 ? 56.395 -2.696 41.073 1.00 85.94 1020 ARG A C 1
ATOM 8269 O O . ARG A 1 1020 ? 55.831 -2.106 40.161 1.00 85.94 1020 ARG A O 1
ATOM 8276 N N . THR A 1 1021 ? 55.755 -3.594 41.813 1.00 87.06 1021 THR A N 1
ATOM 8277 C CA . THR A 1 1021 ? 54.316 -3.857 41.648 1.00 87.06 1021 THR A CA 1
ATOM 8278 C C . THR A 1 1021 ? 53.495 -2.738 42.295 1.00 87.06 1021 THR A C 1
ATOM 8280 O O . THR A 1 1021 ? 53.748 -2.369 43.442 1.00 87.06 1021 THR A O 1
ATOM 8283 N N . LEU A 1 1022 ? 52.520 -2.197 41.560 1.00 85.31 1022 LEU A N 1
ATOM 8284 C CA . LEU A 1 1022 ? 51.619 -1.124 41.999 1.00 85.31 1022 LEU A CA 1
ATOM 8285 C C . LEU A 1 1022 ? 50.159 -1.584 42.162 1.00 85.31 1022 LEU A C 1
ATOM 8287 O O . LEU A 1 1022 ? 49.399 -0.940 42.880 1.00 85.31 1022 LEU A O 1
ATOM 8291 N N . GLY A 1 1023 ? 49.759 -2.690 41.526 1.00 86.69 1023 GLY A N 1
ATOM 8292 C CA . GLY A 1 1023 ? 48.386 -3.202 41.603 1.00 86.69 1023 GLY A CA 1
ATOM 8293 C C . GLY A 1 1023 ? 47.429 -2.402 40.718 1.00 86.69 1023 GLY A C 1
ATOM 8294 O O . GLY A 1 1023 ? 47.605 -2.387 39.499 1.00 86.69 1023 GLY A O 1
ATOM 8295 N N . LEU A 1 1024 ? 46.416 -1.759 41.310 1.00 91.38 1024 LEU A N 1
ATOM 8296 C CA . LEU A 1 1024 ? 45.462 -0.919 40.578 1.00 91.38 1024 LEU A CA 1
ATOM 8297 C C . LEU A 1 1024 ? 46.003 0.512 40.422 1.00 91.38 1024 LEU A C 1
ATOM 8299 O O . LEU A 1 1024 ? 46.249 1.201 41.410 1.00 91.38 1024 LEU A O 1
ATOM 8303 N N . VAL A 1 1025 ? 46.141 0.979 39.181 1.00 91.31 1025 VAL A N 1
ATOM 8304 C CA . VAL A 1 1025 ? 46.682 2.302 38.836 1.00 91.31 1025 VAL A CA 1
ATOM 8305 C C . VAL A 1 1025 ? 45.726 3.028 37.894 1.00 91.31 1025 VAL A C 1
ATOM 8307 O O . VAL A 1 1025 ? 45.279 2.465 36.897 1.00 91.31 1025 VAL A O 1
ATOM 8310 N N . ILE A 1 1026 ? 45.444 4.302 38.179 1.00 91.19 1026 ILE A N 1
ATOM 8311 C CA . ILE A 1 1026 ? 44.723 5.197 37.267 1.00 91.19 1026 ILE A CA 1
ATOM 8312 C C . ILE A 1 1026 ? 45.727 6.193 36.685 1.00 91.19 1026 ILE A C 1
ATOM 8314 O O . ILE A 1 1026 ? 46.347 6.963 37.419 1.00 91.19 1026 ILE A O 1
ATOM 8318 N N . LEU A 1 1027 ? 45.890 6.170 35.365 1.00 90.56 1027 LEU A N 1
ATOM 8319 C CA . LEU A 1 1027 ? 46.766 7.062 34.611 1.00 90.56 1027 LEU A CA 1
ATOM 8320 C C . LEU A 1 1027 ? 45.954 8.151 33.924 1.00 90.56 1027 LEU A C 1
ATOM 8322 O O . LEU A 1 1027 ? 44.857 7.894 33.426 1.00 90.56 1027 LEU A O 1
ATOM 8326 N N . ARG A 1 1028 ? 46.520 9.356 33.841 1.00 90.44 1028 ARG A N 1
ATOM 8327 C CA . ARG A 1 1028 ? 45.966 10.417 33.000 1.00 90.44 1028 ARG A CA 1
ATOM 8328 C C . ARG A 1 1028 ? 46.523 10.325 31.585 1.00 90.44 1028 ARG A C 1
ATOM 8330 O O . ARG A 1 1028 ? 47.721 10.123 31.416 1.00 90.44 1028 ARG A O 1
ATOM 8337 N N . GLY A 1 1029 ? 45.686 10.551 30.575 1.00 85.50 1029 GLY A N 1
ATOM 8338 C CA . GLY A 1 1029 ? 46.120 10.491 29.175 1.00 85.50 1029 GLY A CA 1
ATOM 8339 C C . GLY A 1 1029 ? 47.178 11.536 28.812 1.00 85.50 1029 GLY A C 1
ATOM 8340 O O . GLY A 1 1029 ? 48.024 11.279 27.963 1.00 85.50 1029 GLY A O 1
ATOM 8341 N N . GLU A 1 1030 ? 47.193 12.675 29.513 1.00 88.50 1030 GLU A N 1
ATOM 8342 C CA . GLU A 1 1030 ? 48.186 13.745 29.332 1.00 88.50 1030 GLU A CA 1
ATOM 8343 C C . GLU A 1 1030 ? 49.629 13.332 29.675 1.00 88.50 1030 GLU A C 1
ATOM 8345 O O . GLU A 1 1030 ? 50.566 13.984 29.223 1.00 88.50 1030 GLU A O 1
ATOM 8350 N N . THR A 1 1031 ? 49.832 12.252 30.444 1.00 86.69 1031 THR A N 1
ATOM 8351 C CA . THR A 1 1031 ? 51.174 11.766 30.806 1.00 86.69 1031 THR A CA 1
ATOM 8352 C C . THR A 1 1031 ? 51.653 10.587 29.959 1.00 86.69 1031 THR A C 1
ATOM 8354 O O . THR A 1 1031 ? 52.771 10.124 30.176 1.00 86.69 1031 THR A O 1
ATOM 8357 N N . ILE A 1 1032 ? 50.864 10.100 28.994 1.00 89.06 1032 ILE A N 1
ATOM 8358 C CA . ILE A 1 1032 ? 51.192 8.923 28.174 1.00 89.06 1032 ILE A CA 1
ATOM 8359 C C . ILE A 1 1032 ? 51.901 9.352 26.879 1.00 89.06 1032 ILE A C 1
ATOM 8361 O O . ILE A 1 1032 ? 51.306 10.005 26.026 1.00 89.06 1032 ILE A O 1
ATOM 8365 N N . ILE A 1 1033 ? 53.158 8.929 26.694 1.00 86.25 1033 ILE A N 1
ATOM 8366 C CA . ILE A 1 1033 ? 53.895 9.085 25.425 1.00 86.25 1033 ILE A CA 1
ATOM 8367 C C . ILE A 1 1033 ? 53.460 8.012 24.422 1.00 86.25 1033 ILE A C 1
ATOM 8369 O O . ILE A 1 1033 ? 53.239 8.298 23.246 1.00 86.25 1033 ILE A O 1
ATOM 8373 N N . SER A 1 1034 ? 53.396 6.753 24.862 1.00 86.88 1034 SER A N 1
ATOM 8374 C CA . SER A 1 1034 ? 53.135 5.615 23.979 1.00 86.88 1034 SER A CA 1
ATOM 8375 C C . SER A 1 1034 ? 52.479 4.445 24.705 1.00 86.88 1034 SER A C 1
ATOM 8377 O O . SER A 1 1034 ? 52.533 4.332 25.930 1.00 86.88 1034 SER A O 1
ATOM 8379 N N . LEU A 1 1035 ? 51.846 3.576 23.916 1.00 88.38 1035 LEU A N 1
ATOM 8380 C CA . LEU A 1 1035 ? 51.121 2.392 24.363 1.00 88.38 1035 LEU A CA 1
ATOM 8381 C C . LEU A 1 1035 ? 51.313 1.275 23.330 1.00 88.38 1035 LEU A C 1
ATOM 8383 O O . LEU A 1 1035 ? 51.137 1.498 22.131 1.00 88.38 1035 LEU A O 1
ATOM 8387 N N . SER A 1 1036 ? 51.657 0.076 23.791 1.00 88.81 1036 SER A N 1
ATOM 8388 C CA . SER A 1 1036 ? 51.752 -1.142 22.985 1.00 88.81 1036 SER A CA 1
ATOM 8389 C C . SER A 1 1036 ? 51.139 -2.340 23.716 1.00 88.81 1036 SER A C 1
ATOM 8391 O O . SER A 1 1036 ? 50.952 -2.323 24.932 1.00 88.81 1036 SER A O 1
ATOM 8393 N N . VAL A 1 1037 ? 50.786 -3.386 22.967 1.00 88.50 1037 VAL A N 1
ATOM 8394 C CA . VAL A 1 1037 ? 50.255 -4.631 23.538 1.00 88.50 1037 VAL A CA 1
ATOM 8395 C C . VAL A 1 1037 ? 51.420 -5.521 23.961 1.00 88.50 1037 VAL A C 1
ATOM 8397 O O . VAL A 1 1037 ? 52.299 -5.805 23.151 1.00 88.50 1037 VAL A O 1
ATOM 8400 N N . GLU A 1 1038 ? 51.413 -5.961 25.216 1.00 86.06 1038 GLU A N 1
ATOM 8401 C CA . GLU A 1 1038 ? 52.398 -6.888 25.780 1.00 86.06 1038 GLU A CA 1
ATOM 8402 C C . GLU A 1 1038 ? 51.867 -8.328 25.821 1.00 86.06 1038 GLU A C 1
ATOM 8404 O O . GLU A 1 1038 ? 52.621 -9.266 25.574 1.00 86.06 1038 GLU A O 1
ATOM 8409 N N . GLY A 1 1039 ? 50.566 -8.515 26.071 1.00 78.12 1039 GLY A N 1
ATOM 8410 C CA . GLY A 1 1039 ? 49.953 -9.842 26.090 1.00 78.12 1039 GLY A CA 1
ATOM 8411 C C . GLY A 1 1039 ? 48.432 -9.838 25.897 1.00 78.12 1039 GLY A C 1
ATOM 8412 O O . GLY A 1 1039 ? 47.781 -8.816 26.137 1.00 78.12 1039 GLY A O 1
ATOM 8413 N N . PRO A 1 1040 ? 47.856 -10.974 25.454 1.00 78.94 1040 PRO A N 1
ATOM 8414 C CA . PRO A 1 1040 ? 46.408 -11.169 25.378 1.00 78.94 1040 PRO A CA 1
ATOM 8415 C C . PRO A 1 1040 ? 45.757 -11.145 26.774 1.00 78.94 1040 PRO A C 1
ATOM 8417 O O . PRO A 1 1040 ? 46.461 -11.297 27.776 1.00 78.94 1040 PRO A O 1
ATOM 8420 N N . PRO A 1 1041 ? 44.424 -10.981 26.859 1.00 80.69 1041 PRO A N 1
ATOM 8421 C CA . PRO A 1 1041 ? 43.704 -11.083 28.124 1.00 80.69 1041 PRO A CA 1
ATOM 8422 C C . PRO A 1 1041 ? 43.858 -12.470 28.770 1.00 80.69 1041 PRO A C 1
ATOM 8424 O O . PRO A 1 1041 ? 43.930 -13.474 28.051 1.00 80.69 1041 PRO A O 1
ATOM 8427 N N . PRO A 1 1042 ? 43.868 -12.558 30.114 1.00 73.75 1042 PRO A N 1
ATOM 8428 C CA . PRO A 1 1042 ? 43.788 -13.839 30.805 1.00 73.75 1042 PRO A CA 1
ATOM 8429 C C . PRO A 1 1042 ? 42.430 -14.521 30.530 1.00 73.75 1042 PRO A C 1
ATOM 8431 O O . PRO A 1 1042 ? 41.418 -13.831 30.379 1.00 73.75 1042 PRO A O 1
ATOM 8434 N N . PRO A 1 1043 ? 42.378 -15.867 30.463 1.00 59.53 1043 PRO A N 1
ATOM 8435 C CA . PRO A 1 1043 ? 41.130 -16.603 30.259 1.00 59.53 1043 PRO A CA 1
ATOM 8436 C C . PRO A 1 1043 ? 40.174 -16.416 31.445 1.00 59.53 1043 PRO A C 1
ATOM 8438 O O . PRO A 1 1043 ? 40.612 -16.302 32.592 1.00 59.53 1043 PRO A O 1
ATOM 8441 N N . SER A 1 1044 ? 38.866 -16.406 31.183 1.00 55.09 1044 SER A N 1
ATOM 8442 C CA . SER A 1 1044 ? 37.864 -16.147 32.220 1.00 55.09 1044 SER A CA 1
ATOM 8443 C C . SER A 1 1044 ? 37.650 -17.344 33.158 1.00 55.09 1044 SER A C 1
ATOM 8445 O O . SER A 1 1044 ? 37.972 -18.494 32.845 1.00 55.09 1044 SER A O 1
ATOM 8447 N N . ALA A 1 1045 ? 37.033 -17.079 34.312 1.00 48.00 1045 ALA A N 1
ATOM 8448 C CA . ALA A 1 1045 ? 36.635 -18.111 35.272 1.00 48.00 1045 ALA A CA 1
ATOM 8449 C C . ALA A 1 1045 ? 35.485 -19.019 34.779 1.00 48.00 1045 ALA A C 1
ATOM 8451 O O . ALA A 1 1045 ? 35.164 -20.005 35.445 1.00 48.00 1045 ALA A O 1
ATOM 8452 N N . ASP A 1 1046 ? 34.872 -18.705 33.632 1.00 48.19 1046 ASP A N 1
ATOM 8453 C CA . ASP A 1 1046 ? 33.868 -19.550 32.984 1.00 48.19 1046 ASP A CA 1
ATOM 8454 C C . ASP A 1 1046 ? 34.466 -20.374 31.828 1.00 48.19 1046 ASP A C 1
ATOM 8456 O O . ASP A 1 1046 ? 34.099 -21.538 31.681 1.00 48.19 1046 ASP A O 1
ATOM 8460 N N . ASP A 1 1047 ? 35.489 -19.876 31.117 1.00 48.56 1047 ASP A N 1
ATOM 8461 C CA . ASP A 1 1047 ? 36.250 -20.663 30.122 1.00 48.56 1047 ASP A CA 1
ATOM 8462 C C . ASP A 1 1047 ? 36.858 -21.942 30.727 1.00 48.56 1047 ASP A C 1
ATOM 8464 O O . ASP A 1 1047 ? 36.920 -22.996 30.084 1.00 48.56 1047 ASP A O 1
ATOM 8468 N N . SER A 1 1048 ? 37.317 -21.864 31.980 1.00 39.75 1048 SER A N 1
ATOM 8469 C CA . SER A 1 1048 ? 37.886 -23.001 32.711 1.00 39.75 1048 SER A CA 1
ATOM 8470 C C . SER A 1 1048 ? 36.829 -24.049 33.082 1.00 39.75 1048 SER A C 1
ATOM 8472 O O . SER A 1 1048 ? 37.092 -25.246 32.942 1.00 39.75 1048 SER A O 1
ATOM 8474 N N . LYS A 1 1049 ? 35.608 -23.631 33.453 1.00 43.16 1049 LYS A N 1
ATOM 8475 C CA . LYS A 1 1049 ? 34.458 -24.537 33.644 1.00 43.16 1049 LYS A CA 1
ATOM 8476 C C . LYS A 1 1049 ? 34.065 -25.208 32.328 1.00 43.16 1049 LYS A C 1
ATOM 8478 O O . LYS A 1 1049 ? 33.865 -26.420 32.296 1.00 43.16 1049 LYS A O 1
ATOM 8483 N N . THR A 1 1050 ? 34.000 -24.445 31.235 1.00 41.72 1050 THR A N 1
ATOM 8484 C CA . THR A 1 1050 ? 33.603 -24.962 29.916 1.00 41.72 1050 THR A CA 1
ATOM 8485 C C . THR A 1 1050 ? 34.580 -26.016 29.389 1.00 41.72 1050 THR A C 1
ATOM 8487 O O . THR A 1 1050 ? 34.141 -26.991 28.784 1.00 41.72 1050 THR A O 1
ATOM 8490 N N . LYS A 1 1051 ? 35.886 -25.896 29.672 1.00 38.47 1051 LYS A N 1
ATOM 8491 C CA . LYS A 1 1051 ? 36.879 -26.934 29.325 1.00 38.47 1051 LYS A CA 1
ATOM 8492 C C . LYS A 1 1051 ? 36.800 -28.185 30.205 1.00 38.47 1051 LYS A C 1
ATOM 8494 O O . LYS A 1 1051 ? 36.994 -29.285 29.695 1.00 38.47 1051 LYS A O 1
ATOM 8499 N N . LEU A 1 1052 ? 36.475 -28.046 31.492 1.00 40.19 1052 LEU A N 1
ATOM 8500 C CA . LEU A 1 1052 ? 36.255 -29.191 32.391 1.00 40.19 1052 LEU A CA 1
ATOM 8501 C C . LEU A 1 1052 ? 35.038 -30.044 31.986 1.00 40.19 1052 LEU A C 1
ATOM 8503 O O . LEU A 1 1052 ? 35.028 -31.245 32.236 1.00 40.19 1052 LEU A O 1
ATOM 8507 N N . ALA A 1 1053 ? 34.052 -29.454 31.304 1.00 44.03 1053 ALA A N 1
ATOM 8508 C CA . ALA A 1 1053 ? 32.857 -30.143 30.812 1.00 44.03 1053 ALA A CA 1
ATOM 8509 C C . ALA A 1 1053 ? 33.046 -30.931 29.491 1.00 44.03 1053 ALA A C 1
ATOM 8511 O O . ALA A 1 1053 ? 32.076 -31.494 28.988 1.00 44.03 1053 ALA A O 1
ATOM 8512 N N . GLN A 1 1054 ? 34.252 -30.964 28.905 1.00 39.38 1054 GLN A N 1
ATOM 8513 C CA . GLN A 1 1054 ? 34.511 -31.566 27.580 1.00 39.38 1054 GLN A CA 1
ATOM 8514 C C . GLN A 1 1054 ? 35.441 -32.796 27.595 1.00 39.38 1054 GLN A C 1
ATOM 8516 O O . GLN A 1 1054 ? 35.866 -33.262 26.538 1.00 39.38 1054 GLN A O 1
ATOM 8521 N N . LEU A 1 1055 ? 35.744 -33.359 28.769 1.00 36.69 1055 LEU A N 1
ATOM 8522 C CA . LEU A 1 1055 ? 36.465 -34.634 28.878 1.00 36.69 1055 LEU A CA 1
ATOM 8523 C C . LEU A 1 1055 ? 35.491 -35.828 28.770 1.00 36.69 1055 LEU A C 1
ATOM 8525 O O . LEU A 1 1055 ? 34.494 -35.850 29.494 1.00 36.69 1055 LEU A O 1
ATOM 8529 N N . PRO A 1 1056 ? 35.761 -36.844 27.923 1.00 36.47 1056 PRO A N 1
ATOM 8530 C CA . PRO A 1 1056 ? 34.946 -38.058 27.868 1.00 36.47 1056 PRO A CA 1
ATOM 8531 C C . PRO A 1 1056 ? 34.949 -38.814 29.204 1.00 36.47 1056 PRO A C 1
ATOM 8533 O O . PRO A 1 1056 ? 36.007 -39.090 29.770 1.00 36.47 1056 PRO A O 1
ATOM 8536 N N . GLY A 1 1057 ? 33.763 -39.177 29.699 1.00 36.19 1057 GLY A N 1
ATOM 8537 C CA . GLY A 1 1057 ? 33.607 -39.887 30.969 1.00 36.19 1057 GLY A CA 1
ATOM 8538 C C . GLY A 1 1057 ? 34.127 -41.325 30.911 1.00 36.19 1057 GLY A C 1
ATOM 8539 O O . GLY A 1 1057 ? 33.505 -42.187 30.293 1.00 36.19 1057 GLY A O 1
ATOM 8540 N N . GLY A 1 1058 ? 35.249 -41.594 31.582 1.00 33.59 1058 GLY A N 1
ATOM 8541 C CA . GLY A 1 1058 ? 35.765 -42.949 31.786 1.00 33.59 1058 GLY A CA 1
ATOM 8542 C C . GLY A 1 1058 ? 34.921 -43.752 32.784 1.00 33.59 1058 GLY A C 1
ATOM 8543 O O . GLY A 1 1058 ? 34.394 -43.210 33.754 1.00 33.59 1058 GLY A O 1
ATOM 8544 N N . THR A 1 1059 ? 34.803 -45.063 32.566 1.00 41.44 1059 THR A N 1
ATOM 8545 C CA . THR A 1 1059 ? 34.008 -45.969 33.410 1.00 41.44 1059 THR A CA 1
ATOM 8546 C C . THR A 1 1059 ? 34.639 -46.176 34.792 1.00 41.44 1059 THR A C 1
ATOM 8548 O O . THR A 1 1059 ? 35.584 -46.952 34.929 1.00 41.44 1059 THR A O 1
ATOM 8551 N N . GLY A 1 1060 ? 34.090 -45.528 35.823 1.00 33.12 1060 GLY A N 1
ATOM 8552 C CA . GLY A 1 1060 ? 34.476 -45.715 37.226 1.00 33.12 1060 GLY A CA 1
ATOM 8553 C C . GLY A 1 1060 ? 33.278 -46.082 38.104 1.00 33.12 1060 GLY A C 1
ATOM 8554 O O . GLY A 1 1060 ? 32.327 -45.312 38.211 1.00 33.12 1060 GLY A O 1
ATOM 8555 N N . ILE A 1 1061 ? 33.318 -47.253 38.747 1.00 33.72 1061 ILE A N 1
ATOM 8556 C CA . ILE A 1 1061 ? 32.270 -47.701 39.679 1.00 33.72 1061 ILE A CA 1
ATOM 8557 C C . ILE A 1 1061 ? 32.491 -47.029 41.040 1.00 33.72 1061 ILE A C 1
ATOM 8559 O O . ILE A 1 1061 ? 33.518 -47.239 41.683 1.00 33.72 1061 ILE A O 1
ATOM 8563 N N . GLY A 1 1062 ? 31.517 -46.240 41.496 1.00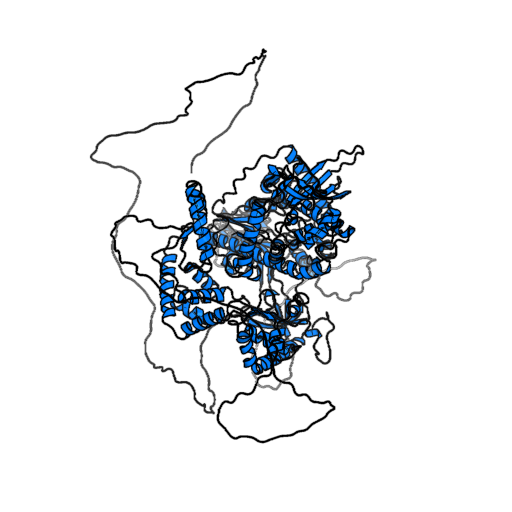 34.22 1062 GLY A N 1
ATOM 8564 C CA . GLY A 1 1062 ? 31.587 -45.559 42.788 1.00 34.22 1062 GLY A CA 1
ATOM 8565 C C . GLY A 1 1062 ? 31.308 -46.477 43.983 1.00 34.22 1062 GLY A C 1
ATOM 8566 O O . GLY A 1 1062 ? 30.369 -47.274 43.965 1.00 34.22 1062 GLY A O 1
ATOM 8567 N N . ARG A 1 1063 ? 32.072 -46.301 45.068 1.00 28.58 1063 ARG A N 1
ATOM 8568 C CA . ARG A 1 1063 ? 31.703 -46.713 46.434 1.00 28.58 1063 ARG A CA 1
ATOM 8569 C C . ARG A 1 1063 ? 32.037 -45.580 47.421 1.00 28.58 1063 ARG A C 1
ATOM 8571 O O . ARG A 1 1063 ? 33.045 -44.905 47.218 1.00 28.58 1063 ARG A O 1
ATOM 8578 N N . PRO A 1 1064 ? 31.200 -45.333 48.447 1.00 31.59 1064 PRO A N 1
ATOM 8579 C CA . PRO A 1 1064 ? 31.376 -44.214 49.374 1.00 31.59 1064 PRO A CA 1
ATOM 8580 C C . PRO A 1 1064 ? 32.501 -44.465 50.390 1.00 31.59 1064 PRO A C 1
ATOM 8582 O O . PRO A 1 1064 ? 32.863 -45.607 50.669 1.00 31.59 1064 PRO A O 1
ATOM 8585 N N . ALA A 1 1065 ? 33.039 -43.387 50.962 1.00 30.58 1065 ALA A N 1
ATOM 8586 C CA . ALA A 1 1065 ? 34.167 -43.430 51.890 1.00 30.58 1065 ALA A CA 1
ATOM 8587 C C . ALA A 1 1065 ? 33.747 -43.570 53.368 1.00 30.58 1065 ALA A C 1
ATOM 8589 O O . ALA A 1 1065 ? 32.748 -42.986 53.785 1.00 30.58 1065 ALA A O 1
ATOM 8590 N N . GLY A 1 1066 ? 34.585 -44.237 54.177 1.00 28.70 1066 GLY A N 1
ATOM 8591 C CA . GLY A 1 1066 ? 34.654 -43.990 55.626 1.00 28.70 1066 GLY A CA 1
ATOM 8592 C C . GLY A 1 1066 ? 34.973 -45.185 56.539 1.00 28.70 1066 GLY A C 1
ATOM 8593 O O . GLY A 1 1066 ? 34.066 -45.952 56.852 1.00 28.70 1066 GLY A O 1
ATOM 8594 N N . ARG A 1 1067 ? 36.219 -45.256 57.056 1.00 29.42 1067 ARG A N 1
ATOM 8595 C CA . ARG A 1 1067 ? 36.610 -45.493 58.481 1.00 29.42 1067 ARG A CA 1
ATOM 8596 C C . ARG A 1 1067 ? 38.109 -45.840 58.639 1.00 29.42 1067 ARG A C 1
ATOM 8598 O O . ARG A 1 1067 ? 38.593 -46.682 57.899 1.00 29.42 1067 ARG A O 1
ATOM 8605 N N . GLY A 1 1068 ? 38.772 -45.283 59.670 1.00 28.08 1068 GLY A N 1
ATOM 8606 C CA . GLY A 1 1068 ? 40.118 -45.681 60.167 1.00 28.08 1068 GLY A CA 1
ATOM 8607 C C . GLY A 1 1068 ? 41.299 -45.188 59.303 1.00 28.08 1068 GLY A C 1
ATOM 8608 O O . GLY A 1 1068 ? 41.270 -45.425 58.107 1.00 28.08 1068 GLY A O 1
ATOM 8609 N N . LEU A 1 1069 ? 42.342 -44.452 59.729 1.00 27.92 1069 LEU A N 1
ATOM 8610 C CA . LEU A 1 1069 ? 43.083 -44.299 61.005 1.00 27.92 1069 LEU A CA 1
ATOM 8611 C C . LEU A 1 1069 ? 43.747 -45.593 61.534 1.00 27.92 1069 LEU A C 1
ATOM 8613 O O . LEU A 1 1069 ? 43.083 -46.627 61.458 1.00 27.92 1069 LEU A O 1
ATOM 8617 N N . PRO A 1 1070 ? 44.943 -45.543 62.189 1.00 45.44 1070 PRO A N 1
ATOM 8618 C CA . PRO A 1 1070 ? 45.841 -44.386 62.450 1.00 45.44 1070 PRO A CA 1
ATOM 8619 C C . PRO A 1 1070 ? 47.380 -44.673 62.322 1.00 45.44 1070 PRO A C 1
ATOM 8621 O O . PRO A 1 1070 ? 47.793 -45.750 61.915 1.00 45.44 1070 PRO A O 1
ATOM 8624 N N . VAL A 1 1071 ? 48.199 -43.715 62.804 1.00 28.36 1071 VAL A N 1
ATOM 8625 C CA . VAL A 1 1071 ? 49.591 -43.842 63.336 1.00 28.36 1071 VAL A CA 1
ATOM 8626 C C . VAL A 1 1071 ? 50.794 -43.763 62.359 1.00 28.36 1071 VAL A C 1
ATOM 8628 O O . VAL A 1 1071 ? 50.901 -44.482 61.375 1.00 28.36 1071 VAL A O 1
ATOM 8631 N N . ALA A 1 1072 ? 51.747 -42.894 62.729 1.00 34.72 1072 ALA A N 1
ATOM 8632 C CA . ALA A 1 1072 ? 53.166 -42.794 62.321 1.00 34.72 1072 ALA A CA 1
ATOM 8633 C C . ALA A 1 1072 ? 54.025 -42.871 63.626 1.00 34.72 1072 ALA A C 1
ATOM 8635 O O . ALA A 1 1072 ? 53.393 -42.994 64.679 1.00 34.72 1072 ALA A O 1
ATOM 8636 N N . PRO A 1 1073 ? 55.378 -42.732 63.695 1.00 42.91 10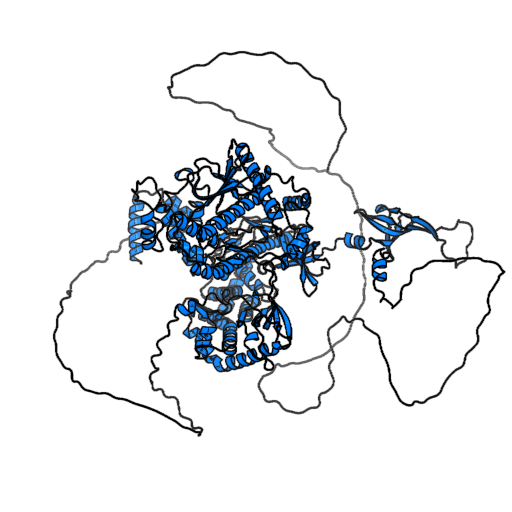73 PRO A N 1
ATOM 8637 C CA . PRO A 1 1073 ? 56.412 -42.361 62.703 1.00 42.91 1073 PRO A CA 1
ATOM 8638 C C . PRO A 1 1073 ? 57.620 -43.355 62.810 1.00 42.91 1073 PRO A C 1
ATOM 8640 O O . PRO A 1 1073 ? 57.338 -44.541 62.964 1.00 42.91 1073 PRO A O 1
ATOM 8643 N N . PRO A 1 1074 ? 58.927 -42.981 62.886 1.00 43.91 1074 PRO A N 1
ATOM 8644 C CA . PRO A 1 1074 ? 59.738 -41.929 62.231 1.00 43.91 1074 PRO A CA 1
ATOM 8645 C C . PRO A 1 1074 ? 60.972 -42.490 61.459 1.00 43.91 1074 PRO A C 1
ATOM 8647 O O . PRO A 1 1074 ? 61.325 -43.653 61.627 1.00 43.91 1074 PRO A O 1
ATOM 8650 N N . GLY A 1 1075 ? 61.733 -41.646 60.731 1.00 30.25 1075 GLY A N 1
ATOM 8651 C CA . GLY A 1 1075 ? 63.170 -41.928 60.503 1.00 30.25 1075 GLY A CA 1
ATOM 8652 C C . GLY A 1 1075 ? 63.878 -41.369 59.251 1.00 30.25 1075 GLY A C 1
ATOM 8653 O O . GLY A 1 1075 ? 63.785 -41.971 58.193 1.00 30.25 1075 GLY A O 1
ATOM 8654 N N . VAL A 1 1076 ? 64.723 -40.342 59.460 1.00 29.09 1076 VAL A N 1
ATOM 8655 C CA . VAL A 1 1076 ? 66.013 -40.053 58.764 1.00 29.09 1076 VAL A CA 1
ATOM 8656 C C . VAL A 1 1076 ? 65.996 -39.696 57.243 1.00 29.09 1076 VAL A C 1
ATOM 8658 O O . VAL A 1 1076 ? 65.096 -40.040 56.491 1.00 29.09 1076 VAL A O 1
ATOM 8661 N N . ALA A 1 1077 ? 67.004 -38.925 56.803 1.00 33.97 1077 ALA A N 1
ATOM 8662 C CA . ALA A 1 1077 ? 67.267 -38.428 55.429 1.00 33.97 1077 ALA A CA 1
ATOM 8663 C C . ALA A 1 1077 ? 68.708 -38.873 54.991 1.00 33.97 1077 ALA A C 1
ATOM 8665 O O . ALA A 1 1077 ? 69.191 -39.813 55.621 1.00 33.97 1077 ALA A O 1
ATOM 8666 N N . PRO A 1 1078 ? 69.486 -38.263 54.050 1.00 48.44 1078 PRO A N 1
ATOM 8667 C CA . PRO A 1 1078 ? 69.242 -37.215 53.032 1.00 48.44 1078 PRO A CA 1
ATOM 8668 C C . PRO A 1 1078 ? 69.908 -37.481 51.635 1.00 48.44 1078 PRO A C 1
ATOM 8670 O O . PRO A 1 1078 ? 70.551 -38.502 51.441 1.00 48.44 1078 PRO A O 1
ATOM 8673 N N . ALA A 1 1079 ? 69.871 -36.477 50.729 1.00 33.34 1079 ALA A N 1
ATOM 8674 C CA . ALA A 1 1079 ? 70.832 -36.211 49.618 1.00 33.34 1079 ALA A CA 1
ATOM 8675 C C . ALA A 1 1079 ? 70.992 -37.259 48.467 1.00 33.34 1079 ALA A C 1
ATOM 8677 O O . ALA A 1 1079 ? 70.540 -38.388 48.573 1.00 33.34 1079 ALA A O 1
ATOM 8678 N N . GLY A 1 1080 ? 71.600 -36.956 47.302 1.00 30.19 1080 GLY A N 1
ATOM 8679 C CA . GLY A 1 1080 ? 71.969 -35.654 46.706 1.00 30.19 1080 GLY A CA 1
ATOM 8680 C C . GLY A 1 1080 ? 72.873 -35.737 45.443 1.00 30.19 1080 GLY A C 1
ATOM 8681 O O . GLY A 1 1080 ? 73.653 -36.665 45.303 1.00 30.19 1080 GLY A O 1
ATOM 8682 N N . LEU A 1 1081 ? 72.767 -34.720 44.568 1.00 33.72 1081 LEU A N 1
ATOM 8683 C CA . LEU A 1 1081 ? 73.767 -34.144 43.625 1.00 33.72 1081 LEU A CA 1
ATOM 8684 C C . LEU A 1 1081 ? 74.619 -34.997 42.624 1.00 33.72 1081 LEU A C 1
ATOM 8686 O O . LEU A 1 1081 ? 75.509 -35.744 43.001 1.00 33.72 1081 LEU A O 1
ATOM 8690 N N . THR A 1 1082 ? 74.524 -34.596 41.337 1.00 32.19 1082 THR A N 1
ATOM 8691 C CA . THR A 1 1082 ? 75.609 -34.408 40.314 1.00 32.19 1082 THR A CA 1
ATOM 8692 C C . THR A 1 1082 ? 76.440 -35.576 39.729 1.00 32.19 1082 THR A C 1
ATOM 8694 O O . THR A 1 1082 ? 77.023 -36.364 40.456 1.00 32.19 1082 THR A O 1
ATOM 8697 N N . GLY A 1 1083 ? 76.673 -35.558 38.398 1.00 28.61 1083 GLY A N 1
ATOM 8698 C CA . GLY A 1 1083 ? 77.804 -36.259 37.739 1.00 28.61 1083 GLY A CA 1
ATOM 8699 C C . GLY A 1 1083 ? 77.756 -36.271 36.183 1.00 28.61 1083 GLY A C 1
ATOM 8700 O O . GLY A 1 1083 ? 76.644 -36.249 35.659 1.00 28.61 1083 GLY A O 1
ATOM 8701 N N . PRO A 1 1084 ? 78.886 -36.211 35.422 1.00 50.09 1084 PRO A N 1
ATOM 8702 C CA . PRO A 1 1084 ? 78.912 -35.359 34.209 1.00 50.09 1084 PRO A CA 1
ATOM 8703 C C . PRO A 1 1084 ? 79.654 -35.844 32.914 1.00 50.09 1084 PRO A C 1
ATOM 8705 O O . PRO A 1 1084 ? 80.510 -36.717 32.953 1.00 50.09 1084 PRO A O 1
ATOM 8708 N N . VAL A 1 1085 ? 79.439 -35.094 31.808 1.00 34.69 1085 VAL A N 1
ATOM 8709 C CA . VAL A 1 1085 ? 80.357 -34.802 30.653 1.00 34.69 1085 VAL A CA 1
ATOM 8710 C C . VAL A 1 1085 ? 80.504 -35.751 29.415 1.00 34.69 1085 VAL A C 1
ATOM 8712 O O . VAL A 1 1085 ? 80.601 -36.963 29.508 1.00 34.69 1085 VAL A O 1
ATOM 8715 N N . ARG A 1 1086 ? 80.553 -35.077 28.238 1.00 33.62 1086 ARG A N 1
ATOM 8716 C CA . ARG A 1 1086 ? 80.947 -35.383 26.821 1.00 33.62 1086 ARG A CA 1
ATOM 8717 C C . ARG A 1 1086 ? 81.677 -36.693 26.422 1.00 33.62 1086 ARG A C 1
ATOM 8719 O O . ARG A 1 1086 ? 82.624 -37.087 27.089 1.00 33.62 1086 ARG A O 1
ATOM 8726 N N . GLY A 1 1087 ? 81.509 -37.088 25.138 1.00 34.44 1087 GLY A N 1
ATOM 8727 C CA . GLY A 1 1087 ? 82.636 -37.615 24.325 1.00 34.44 1087 GLY A CA 1
ATOM 8728 C C . GLY A 1 1087 ? 82.383 -38.144 22.886 1.00 34.44 1087 GLY A C 1
ATOM 8729 O O . GLY A 1 1087 ? 81.954 -39.276 22.753 1.00 34.44 1087 GLY A O 1
ATOM 8730 N N . VAL A 1 1088 ? 82.805 -37.379 21.854 1.00 33.34 1088 VAL A N 1
ATOM 8731 C CA . VAL A 1 1088 ? 83.339 -37.805 20.511 1.00 33.34 1088 VAL A CA 1
ATOM 8732 C C . VAL A 1 1088 ? 82.437 -38.632 19.539 1.00 33.34 1088 VAL A C 1
ATOM 8734 O O . VAL A 1 1088 ? 81.509 -39.312 19.948 1.00 33.34 1088 VAL A O 1
ATOM 8737 N N . GLY A 1 1089 ? 82.678 -38.543 18.215 1.00 29.66 1089 GLY A N 1
ATOM 8738 C CA . GLY A 1 1089 ? 81.898 -39.218 17.147 1.00 29.66 1089 GLY A CA 1
ATOM 8739 C C . GLY A 1 1089 ? 82.739 -39.878 16.030 1.00 29.66 1089 GLY A C 1
ATOM 8740 O O . GLY A 1 1089 ? 83.953 -40.001 16.168 1.00 29.66 1089 GLY A O 1
ATOM 8741 N N . GLY A 1 1090 ? 82.102 -40.286 14.918 1.00 26.47 1090 GLY A N 1
ATOM 8742 C CA . GLY A 1 1090 ? 82.733 -40.946 13.752 1.00 26.47 1090 GLY A CA 1
ATOM 8743 C C . GLY A 1 1090 ? 81.783 -41.108 12.532 1.00 26.47 1090 GLY A C 1
ATOM 8744 O O . GLY A 1 1090 ? 80.591 -40.845 12.695 1.00 26.47 1090 GLY A O 1
ATOM 8745 N N . PRO A 1 1091 ? 82.270 -41.465 11.315 1.00 42.97 1091 PRO A N 1
ATOM 8746 C CA . PRO A 1 1091 ? 81.555 -41.197 10.050 1.00 42.97 1091 PRO A CA 1
ATOM 8747 C C . PRO A 1 1091 ? 81.029 -42.419 9.243 1.00 42.97 1091 PRO A C 1
ATOM 8749 O O . PRO A 1 1091 ? 81.240 -43.576 9.593 1.00 42.97 1091 PRO A O 1
ATOM 8752 N N . ALA A 1 1092 ? 80.342 -42.108 8.133 1.00 34.25 1092 ALA A N 1
ATOM 8753 C CA . ALA A 1 1092 ? 79.775 -42.986 7.081 1.00 34.25 1092 ALA A CA 1
ATOM 8754 C C . ALA A 1 1092 ? 80.855 -43.433 6.031 1.00 34.25 1092 ALA A C 1
ATOM 8756 O O . ALA A 1 1092 ? 82.009 -43.054 6.248 1.00 34.25 1092 ALA A O 1
ATOM 8757 N N . PRO A 1 1093 ? 80.576 -44.134 4.885 1.00 46.03 1093 PRO A N 1
ATOM 8758 C CA . PRO A 1 1093 ? 79.282 -44.454 4.235 1.00 46.03 1093 PRO A CA 1
ATOM 8759 C C . PRO A 1 1093 ? 79.116 -45.879 3.619 1.00 46.03 1093 PRO A C 1
ATOM 8761 O O . PRO A 1 1093 ? 80.030 -46.696 3.628 1.00 46.03 1093 PRO A O 1
ATOM 8764 N N . GLY A 1 1094 ? 77.953 -46.157 3.000 1.00 30.42 1094 GLY A N 1
ATOM 8765 C CA . GLY A 1 1094 ? 77.705 -47.355 2.171 1.00 30.42 1094 GLY A CA 1
ATOM 8766 C C . GLY A 1 1094 ? 76.358 -47.320 1.419 1.00 30.42 1094 GLY A C 1
ATOM 8767 O O . GLY A 1 1094 ? 75.411 -46.694 1.890 1.00 30.42 1094 GLY A O 1
ATOM 8768 N N . MET A 1 1095 ? 76.264 -47.961 0.244 1.00 32.69 1095 MET A N 1
ATOM 8769 C CA . MET A 1 1095 ? 75.056 -48.003 -0.609 1.00 32.69 1095 MET A CA 1
ATOM 8770 C C . MET A 1 1095 ? 74.398 -49.393 -0.634 1.00 32.69 1095 MET A C 1
ATOM 8772 O O . MET A 1 1095 ? 75.112 -50.375 -0.800 1.00 32.69 1095 MET A O 1
ATOM 8776 N N . MET A 1 1096 ? 73.057 -49.454 -0.606 1.00 32.38 1096 MET A N 1
ATOM 8777 C CA . MET A 1 1096 ? 72.160 -50.141 -1.574 1.00 32.38 1096 MET A CA 1
ATOM 8778 C C . MET A 1 1096 ? 70.739 -50.337 -0.995 1.00 32.38 1096 MET A C 1
ATOM 8780 O O . MET A 1 1096 ? 70.547 -50.368 0.216 1.00 32.38 1096 MET A O 1
ATOM 8784 N N . GLN A 1 1097 ? 69.728 -50.441 -1.869 1.00 37.31 1097 GLN A N 1
ATOM 8785 C CA . GLN A 1 1097 ? 68.339 -50.786 -1.500 1.00 37.31 1097 GLN A CA 1
ATOM 8786 C C . GLN A 1 1097 ? 68.144 -52.319 -1.464 1.00 37.31 1097 GLN A C 1
ATOM 8788 O O . GLN A 1 1097 ? 68.941 -53.037 -2.071 1.00 37.31 1097 GLN A O 1
ATOM 8793 N N . PRO A 1 1098 ? 67.052 -52.833 -0.857 1.00 41.81 1098 PRO A N 1
ATOM 8794 C CA . PRO A 1 1098 ? 65.865 -53.071 -1.696 1.00 41.81 1098 PRO A CA 1
ATOM 8795 C C . PRO A 1 1098 ? 64.485 -52.787 -1.048 1.00 41.81 1098 PRO A C 1
ATOM 8797 O O . PRO A 1 1098 ? 64.261 -52.999 0.135 1.00 41.81 1098 PRO A O 1
ATOM 8800 N N . ARG A 1 1099 ? 63.540 -52.370 -1.907 1.00 29.20 1099 ARG A N 1
ATOM 8801 C CA . ARG A 1 1099 ? 62.070 -52.601 -1.891 1.00 29.20 1099 ARG A CA 1
ATOM 8802 C C . ARG A 1 1099 ? 61.326 -52.839 -0.548 1.00 29.20 1099 ARG A C 1
ATOM 8804 O O . ARG A 1 1099 ? 61.210 -53.971 -0.104 1.00 29.20 1099 ARG A O 1
ATOM 8811 N N . GLY A 1 1100 ? 60.585 -51.808 -0.117 1.00 27.27 1100 GLY A N 1
ATOM 8812 C CA . GLY A 1 1100 ? 59.110 -51.736 -0.260 1.00 27.27 1100 GLY A CA 1
ATOM 8813 C C . GLY A 1 1100 ? 58.192 -52.507 0.713 1.00 27.27 1100 GLY A C 1
ATOM 8814 O O . GLY A 1 1100 ? 58.271 -53.725 0.806 1.00 27.27 1100 GLY A O 1
ATOM 8815 N N . GLY A 1 1101 ? 57.216 -51.812 1.329 1.00 24.23 1101 GLY A N 1
ATOM 8816 C CA . GLY A 1 1101 ? 56.177 -52.479 2.140 1.00 24.23 1101 GLY A CA 1
ATOM 8817 C C . GLY A 1 1101 ? 55.232 -51.634 3.022 1.00 24.23 1101 GLY A C 1
ATOM 8818 O O . GLY A 1 1101 ? 54.898 -52.107 4.101 1.00 24.23 1101 GLY A O 1
ATOM 8819 N N . ALA A 1 1102 ? 54.755 -50.448 2.592 1.00 31.89 1102 ALA A N 1
ATOM 8820 C CA . ALA A 1 1102 ? 53.786 -49.606 3.350 1.00 31.89 1102 ALA A CA 1
ATOM 8821 C C . ALA A 1 1102 ? 54.312 -49.163 4.759 1.00 31.89 1102 ALA A C 1
ATOM 8823 O O . ALA A 1 1102 ? 55.510 -49.324 4.994 1.00 31.89 1102 ALA A O 1
ATOM 8824 N N . PRO A 1 1103 ? 53.519 -48.593 5.706 1.00 45.38 1103 PRO A N 1
ATOM 8825 C CA . PRO A 1 1103 ? 52.166 -48.012 5.646 1.00 45.38 1103 PRO A CA 1
ATOM 8826 C C . PRO A 1 1103 ? 52.060 -46.591 6.292 1.00 45.38 1103 PRO A C 1
ATOM 8828 O O . PRO A 1 1103 ? 53.058 -45.946 6.580 1.00 45.38 1103 PRO A O 1
ATOM 8831 N N . ALA A 1 1104 ? 50.818 -46.168 6.586 1.00 25.39 1104 ALA A N 1
ATOM 8832 C CA . ALA A 1 1104 ? 50.402 -45.276 7.690 1.00 25.39 1104 ALA A CA 1
ATOM 8833 C C . ALA A 1 1104 ? 50.595 -43.729 7.632 1.00 25.39 1104 ALA A C 1
ATOM 8835 O O . ALA A 1 1104 ? 51.646 -43.181 7.931 1.00 25.39 1104 ALA A O 1
ATOM 8836 N N . ALA A 1 1105 ? 49.442 -43.060 7.473 1.00 29.06 1105 ALA A N 1
ATOM 8837 C CA . ALA A 1 1105 ? 48.840 -42.107 8.429 1.00 29.06 1105 ALA A CA 1
ATOM 8838 C C . ALA A 1 1105 ? 49.333 -40.640 8.616 1.00 29.06 1105 ALA A C 1
ATOM 8840 O O . ALA A 1 1105 ? 50.400 -40.365 9.148 1.00 29.06 1105 ALA A O 1
ATOM 8841 N N . ALA A 1 1106 ? 48.340 -39.748 8.441 1.00 28.73 1106 ALA A N 1
ATOM 8842 C CA . ALA A 1 1106 ? 47.995 -38.580 9.277 1.00 28.73 1106 ALA A CA 1
ATOM 8843 C C . ALA A 1 1106 ? 48.580 -37.168 9.004 1.00 28.73 1106 ALA A C 1
ATOM 8845 O O . ALA A 1 1106 ? 49.703 -36.979 8.562 1.00 28.73 1106 ALA A O 1
ATOM 8846 N N . ALA A 1 1107 ? 47.735 -36.188 9.373 1.00 27.34 1107 ALA A N 1
ATOM 8847 C CA . ALA A 1 1107 ? 47.972 -34.757 9.623 1.00 27.34 1107 ALA A CA 1
ATOM 8848 C C . ALA A 1 1107 ? 48.471 -33.836 8.481 1.00 27.34 1107 ALA A C 1
ATOM 8850 O O . ALA A 1 1107 ? 49.667 -33.714 8.251 1.00 27.34 1107 ALA A O 1
ATOM 8851 N N . ALA A 1 1108 ? 47.551 -33.029 7.921 1.00 27.09 1108 ALA A N 1
ATOM 8852 C CA . ALA A 1 1108 ? 47.629 -31.551 7.952 1.00 27.09 1108 ALA A CA 1
ATOM 8853 C C . ALA A 1 1108 ? 46.403 -30.873 7.286 1.00 27.09 1108 ALA A C 1
ATOM 8855 O O . ALA A 1 1108 ? 46.050 -31.215 6.159 1.00 27.09 1108 ALA A O 1
ATOM 8856 N N . PRO A 1 1109 ? 45.802 -29.851 7.925 1.00 38.09 1109 PRO A N 1
ATOM 8857 C CA . PRO A 1 1109 ? 45.011 -28.820 7.250 1.00 38.09 1109 PRO A CA 1
ATOM 8858 C C . PRO A 1 1109 ? 45.626 -27.418 7.438 1.00 38.09 1109 PRO A C 1
ATOM 8860 O O . PRO A 1 1109 ? 45.996 -27.087 8.559 1.00 38.09 1109 PRO A O 1
ATOM 8863 N N . ILE A 1 1110 ? 45.676 -26.573 6.392 1.00 27.31 1110 ILE A N 1
ATOM 8864 C CA . ILE A 1 1110 ? 45.644 -25.088 6.476 1.00 27.31 1110 ILE A CA 1
ATOM 8865 C C . ILE A 1 1110 ? 45.680 -24.435 5.077 1.00 27.31 1110 ILE A C 1
ATOM 8867 O O . ILE A 1 1110 ? 46.412 -24.886 4.209 1.00 27.31 1110 ILE A O 1
ATOM 8871 N N . SER A 1 1111 ? 44.942 -23.321 4.934 1.00 23.69 1111 SER A N 1
ATOM 8872 C CA . SER A 1 1111 ? 45.038 -22.255 3.910 1.00 23.69 1111 SER A CA 1
ATOM 8873 C C . SER A 1 1111 ? 44.934 -22.592 2.411 1.00 23.69 1111 SER A C 1
ATOM 8875 O O . SER A 1 1111 ? 45.690 -23.386 1.871 1.00 23.69 1111 SER A O 1
ATOM 8877 N N . TYR A 1 1112 ? 44.133 -21.791 1.698 1.00 30.14 1112 TYR A N 1
ATOM 8878 C CA . TYR A 1 1112 ? 44.603 -21.141 0.467 1.00 30.14 1112 TYR A CA 1
ATOM 8879 C C . TYR A 1 1112 ? 43.939 -19.776 0.270 1.00 30.14 1112 TYR A C 1
ATOM 8881 O O . TYR A 1 1112 ? 42.755 -19.595 0.552 1.00 30.14 1112 TYR A O 1
ATOM 8889 N N . GLY A 1 1113 ? 44.684 -18.827 -0.302 1.00 25.95 1113 GLY A N 1
ATOM 8890 C CA . GLY A 1 1113 ? 44.119 -17.575 -0.793 1.00 25.95 1113 GLY A CA 1
ATOM 8891 C C . GLY A 1 1113 ? 45.069 -16.783 -1.691 1.00 25.95 1113 GLY A C 1
ATOM 8892 O O . GLY A 1 1113 ? 46.023 -16.204 -1.184 1.00 25.95 1113 GLY A O 1
ATOM 8893 N N . ARG A 1 1114 ? 44.699 -16.645 -2.982 1.00 30.91 1114 ARG A N 1
ATOM 8894 C CA . ARG A 1 1114 ? 45.223 -15.653 -3.962 1.00 30.91 1114 ARG A CA 1
ATOM 8895 C C . ARG A 1 1114 ? 46.736 -15.771 -4.324 1.00 30.91 1114 ARG A C 1
ATOM 8897 O O . ARG A 1 1114 ? 47.436 -16.532 -3.669 1.00 30.91 1114 ARG A O 1
ATOM 8904 N N . PRO A 1 1115 ? 47.278 -15.030 -5.334 1.00 40.28 1115 PRO A N 1
ATOM 8905 C CA . PRO A 1 1115 ? 46.647 -14.064 -6.251 1.00 40.28 1115 PRO A CA 1
ATOM 8906 C C . PRO A 1 1115 ? 46.742 -14.405 -7.791 1.00 40.28 1115 PRO A C 1
ATOM 8908 O O . PRO A 1 1115 ? 45.909 -15.224 -8.175 1.00 40.28 1115 PRO A O 1
ATOM 8911 N N . PRO A 1 1116 ? 47.521 -13.761 -8.721 1.00 38.34 1116 PRO A N 1
ATOM 8912 C CA . PRO A 1 1116 ? 46.853 -13.173 -9.911 1.00 38.34 1116 PRO A CA 1
ATOM 8913 C C . PRO A 1 1116 ? 47.584 -13.146 -11.308 1.00 38.34 1116 PRO A C 1
ATOM 8915 O O . PRO A 1 1116 ? 48.805 -13.137 -11.388 1.00 38.34 1116 PRO A O 1
ATOM 8918 N N . ILE A 1 1117 ? 46.807 -12.929 -12.391 1.00 32.03 1117 ILE A N 1
ATOM 8919 C CA . ILE A 1 1117 ? 47.180 -12.429 -13.759 1.00 32.03 1117 ILE A CA 1
ATOM 8920 C C . ILE A 1 1117 ? 48.336 -13.169 -14.533 1.00 32.03 1117 ILE A C 1
ATOM 8922 O O . ILE A 1 1117 ? 48.706 -14.249 -14.079 1.00 32.03 1117 ILE A O 1
ATOM 8926 N N . PRO A 1 1118 ? 48.774 -12.812 -15.782 1.00 42.72 1118 PRO A N 1
ATOM 8927 C CA . PRO A 1 1118 ? 48.995 -13.857 -16.800 1.00 42.72 1118 PRO A CA 1
ATOM 8928 C C . PRO A 1 1118 ? 50.388 -13.906 -17.469 1.00 42.72 1118 PRO A C 1
ATOM 8930 O O . PRO A 1 1118 ? 51.120 -12.921 -17.512 1.00 42.72 1118 PRO A O 1
ATOM 8933 N N . GLY A 1 1119 ? 50.656 -15.018 -18.167 1.00 30.12 1119 GLY A N 1
ATOM 8934 C CA . GLY A 1 1119 ? 51.511 -15.011 -19.361 1.00 30.12 1119 GLY A CA 1
ATOM 8935 C C . GLY A 1 1119 ? 52.534 -16.143 -19.467 1.00 30.12 1119 GLY A C 1
ATOM 8936 O O . GLY A 1 1119 ? 53.610 -16.044 -18.892 1.00 30.12 1119 GLY A O 1
ATOM 8937 N N . GLN A 1 1120 ? 52.230 -17.152 -20.293 1.00 32.44 1120 GLN A N 1
ATOM 8938 C CA . GLN A 1 1120 ? 53.190 -17.909 -21.114 1.00 32.44 1120 GLN A CA 1
ATOM 8939 C C . GLN A 1 1120 ? 52.436 -18.808 -22.116 1.00 32.44 1120 GLN A C 1
ATOM 8941 O O . GLN A 1 1120 ? 51.313 -19.237 -21.856 1.00 32.44 1120 GLN A O 1
ATOM 8946 N N . MET A 1 1121 ? 53.052 -19.069 -23.272 1.00 31.69 1121 MET A N 1
ATOM 8947 C CA . MET A 1 1121 ? 52.648 -20.090 -24.255 1.00 31.69 1121 MET A CA 1
ATOM 8948 C C . MET A 1 1121 ? 53.823 -21.094 -24.427 1.00 31.69 1121 MET A C 1
ATOM 8950 O O . MET A 1 1121 ? 54.844 -20.920 -23.766 1.00 31.69 1121 MET A O 1
ATOM 8954 N N . PRO A 1 1122 ? 53.719 -22.159 -25.243 1.00 48.84 1122 PRO A N 1
ATOM 8955 C CA . PRO A 1 1122 ? 53.205 -23.459 -24.813 1.00 48.84 1122 PRO A CA 1
ATOM 8956 C C . PRO A 1 1122 ? 54.211 -24.588 -25.158 1.00 48.84 1122 PRO A C 1
ATOM 8958 O O . PRO A 1 1122 ? 55.356 -24.310 -25.513 1.00 48.84 1122 PRO A O 1
ATOM 8961 N N . PRO A 1 1123 ? 53.777 -25.861 -25.163 1.00 38.56 1123 PRO A N 1
ATOM 8962 C CA . PRO A 1 1123 ? 54.337 -26.808 -26.130 1.00 38.56 1123 PRO A CA 1
ATOM 8963 C C . PRO A 1 1123 ? 53.282 -27.554 -26.976 1.00 38.56 1123 PRO A C 1
ATOM 8965 O O . PRO A 1 1123 ? 52.287 -28.054 -26.466 1.00 38.56 1123 PRO A O 1
ATOM 8968 N N . ALA A 1 1124 ? 53.569 -27.606 -28.282 1.00 32.16 1124 ALA A N 1
ATOM 8969 C CA . ALA A 1 1124 ? 53.167 -28.551 -29.341 1.00 32.16 1124 ALA A CA 1
ATOM 8970 C C . ALA A 1 1124 ? 51.856 -29.382 -29.258 1.00 32.16 1124 ALA A C 1
ATOM 8972 O O . ALA A 1 1124 ? 51.673 -30.233 -28.392 1.00 32.16 1124 ALA A O 1
ATOM 8973 N N . MET A 1 1125 ? 51.057 -29.296 -30.333 1.00 39.03 1125 MET A N 1
ATOM 8974 C CA . MET A 1 1125 ? 50.171 -30.375 -30.807 1.00 39.03 1125 MET A CA 1
ATOM 8975 C C . MET A 1 1125 ? 50.826 -31.147 -31.972 1.00 39.03 1125 MET A C 1
ATOM 8977 O O . MET A 1 1125 ? 51.402 -30.506 -32.854 1.00 39.03 1125 MET A O 1
ATOM 8981 N N . PRO A 1 1126 ? 50.663 -32.482 -32.061 1.00 35.00 1126 PRO A N 1
ATOM 8982 C CA . PRO A 1 1126 ? 50.793 -33.234 -33.314 1.00 35.00 1126 PRO A CA 1
ATOM 8983 C C . PRO A 1 1126 ? 49.594 -32.985 -34.266 1.00 35.00 1126 PRO A C 1
ATOM 8985 O O . PRO A 1 1126 ? 48.522 -32.597 -33.795 1.00 35.00 1126 PRO A O 1
ATOM 8988 N N . PRO A 1 1127 ? 49.731 -33.188 -35.593 1.00 37.25 1127 PRO A N 1
ATOM 8989 C CA . PRO A 1 1127 ? 48.771 -32.675 -36.580 1.00 37.25 1127 PRO A CA 1
ATOM 8990 C C . PRO A 1 1127 ? 47.785 -33.715 -37.150 1.00 37.25 1127 PRO A C 1
ATOM 8992 O O . PRO A 1 1127 ? 48.103 -34.898 -37.234 1.00 37.25 1127 PRO A O 1
ATOM 8995 N N . GLY A 1 1128 ? 46.655 -33.238 -37.701 1.00 30.88 1128 GLY A N 1
ATOM 8996 C CA . GLY A 1 1128 ? 45.991 -33.917 -38.828 1.00 30.88 1128 GLY A CA 1
ATOM 8997 C C . GLY A 1 1128 ? 44.456 -33.932 -38.875 1.00 30.88 1128 GLY A C 1
ATOM 8998 O O . GLY A 1 1128 ? 43.861 -34.936 -38.508 1.00 30.88 1128 GLY A O 1
ATOM 8999 N N . MET A 1 1129 ? 43.825 -32.887 -39.436 1.00 34.00 1129 MET A N 1
ATOM 9000 C CA . MET A 1 1129 ? 42.766 -32.982 -40.475 1.00 34.00 1129 MET A CA 1
ATOM 9001 C C . MET A 1 1129 ? 42.308 -31.583 -40.944 1.00 34.00 1129 MET A C 1
ATOM 9003 O O . MET A 1 1129 ? 42.473 -30.596 -40.230 1.00 34.00 1129 MET A O 1
ATOM 9007 N N . ALA A 1 1130 ? 41.790 -31.482 -42.175 1.00 36.62 1130 ALA A N 1
ATOM 9008 C CA . ALA A 1 1130 ? 41.572 -30.208 -42.876 1.00 36.62 1130 ALA A CA 1
ATOM 9009 C C . ALA A 1 1130 ? 40.136 -29.635 -42.737 1.00 36.62 1130 ALA A C 1
ATOM 9011 O O . ALA A 1 1130 ? 39.176 -30.406 -42.667 1.00 36.62 1130 ALA A O 1
ATOM 9012 N N . PRO A 1 1131 ? 39.958 -28.295 -42.747 1.00 33.81 1131 PRO A N 1
ATOM 9013 C CA . PRO A 1 1131 ? 38.656 -27.636 -42.591 1.00 33.81 1131 PRO A CA 1
ATOM 9014 C C . PRO A 1 1131 ? 37.882 -27.451 -43.914 1.00 33.81 1131 PRO A C 1
ATOM 9016 O O . PRO A 1 1131 ? 38.421 -27.610 -45.009 1.00 33.81 1131 PRO A O 1
ATOM 9019 N N . ARG A 1 1132 ? 36.613 -27.023 -43.811 1.00 32.81 1132 ARG A N 1
ATOM 9020 C CA . ARG A 1 1132 ? 35.810 -26.463 -44.920 1.00 32.81 1132 ARG A CA 1
ATOM 9021 C C . ARG A 1 1132 ? 35.325 -25.032 -44.589 1.00 32.81 1132 ARG A C 1
ATOM 9023 O O . ARG A 1 1132 ? 35.293 -24.684 -43.410 1.00 32.81 1132 ARG A O 1
ATOM 9030 N N . PRO A 1 1133 ? 35.035 -24.176 -45.595 1.00 35.38 1133 PRO A N 1
ATOM 9031 C CA . PRO A 1 1133 ? 35.218 -22.718 -45.465 1.00 35.38 1133 PRO A CA 1
ATOM 9032 C C . PRO A 1 1133 ? 33.958 -21.932 -45.061 1.00 35.38 1133 PRO A C 1
ATOM 9034 O O . PRO A 1 1133 ? 32.845 -22.430 -45.214 1.00 35.38 1133 PRO A O 1
ATOM 9037 N N . GLY A 1 1134 ? 34.122 -20.667 -44.631 1.00 32.06 1134 GLY A N 1
ATOM 9038 C CA . GLY A 1 1134 ? 32.969 -19.784 -44.373 1.00 32.06 1134 GLY A CA 1
ATOM 9039 C C . GLY A 1 1134 ? 33.189 -18.331 -43.903 1.00 32.06 1134 GLY A C 1
ATOM 9040 O O . GLY A 1 1134 ? 32.198 -17.612 -43.816 1.00 32.06 1134 GLY A O 1
ATOM 9041 N N . MET A 1 1135 ? 34.410 -17.859 -43.602 1.00 33.09 1135 MET A N 1
ATOM 9042 C CA . MET A 1 1135 ? 34.645 -16.474 -43.129 1.00 33.09 1135 MET A CA 1
ATOM 9043 C C . MET A 1 1135 ? 35.854 -15.795 -43.808 1.00 33.09 1135 MET A C 1
ATOM 9045 O O . MET A 1 1135 ? 36.923 -16.407 -43.849 1.00 33.09 1135 MET A O 1
ATOM 9049 N N . PRO A 1 1136 ? 35.720 -14.546 -44.309 1.00 35.72 1136 PRO A N 1
ATOM 9050 C CA . PRO A 1 1136 ? 36.838 -13.728 -44.789 1.00 35.72 1136 PRO A CA 1
ATOM 9051 C C . PRO A 1 1136 ? 37.581 -13.002 -43.636 1.00 35.72 1136 PRO A C 1
ATOM 9053 O O . PRO A 1 1136 ? 37.037 -12.903 -42.534 1.00 35.72 1136 PRO A O 1
ATOM 9056 N N . PRO A 1 1137 ? 38.824 -12.517 -43.852 1.00 36.66 1137 PRO A N 1
ATOM 9057 C CA . PRO A 1 1137 ? 39.795 -12.339 -42.766 1.00 36.66 1137 PRO A CA 1
ATOM 9058 C C . PRO A 1 1137 ? 40.043 -10.889 -42.309 1.00 36.66 1137 PRO A C 1
ATOM 9060 O O . PRO A 1 1137 ? 39.714 -9.922 -42.992 1.00 36.66 1137 PRO A O 1
ATOM 9063 N N . VAL A 1 1138 ? 40.743 -10.763 -41.176 1.00 34.22 1138 VAL A N 1
ATOM 9064 C CA . VAL A 1 1138 ? 41.415 -9.536 -40.714 1.00 34.22 1138 VAL A CA 1
ATOM 9065 C C . VAL A 1 1138 ? 42.910 -9.638 -41.043 1.00 34.22 1138 VAL A C 1
ATOM 9067 O O . VAL A 1 1138 ? 43.529 -10.660 -40.753 1.00 34.22 1138 VAL A O 1
ATOM 9070 N N . MET A 1 1139 ? 43.497 -8.594 -41.636 1.00 36.53 1139 MET A N 1
ATOM 9071 C CA . MET A 1 1139 ? 44.948 -8.495 -41.861 1.00 36.53 1139 MET A CA 1
ATOM 9072 C C . MET A 1 1139 ? 45.693 -7.994 -40.615 1.00 36.53 1139 MET A C 1
ATOM 9074 O O . MET A 1 1139 ? 45.168 -7.189 -39.848 1.00 36.53 1139 MET A O 1
ATOM 9078 N N . GLY A 1 1140 ? 46.951 -8.415 -40.468 1.00 30.77 1140 GLY A N 1
ATOM 9079 C CA . GLY A 1 1140 ? 47.908 -7.872 -39.502 1.00 30.77 1140 GLY A CA 1
ATOM 9080 C C . GLY A 1 1140 ? 49.294 -7.692 -40.131 1.00 30.77 1140 GLY A C 1
ATOM 9081 O O . GLY A 1 1140 ? 49.608 -8.334 -41.132 1.00 30.77 1140 GLY A O 1
ATOM 9082 N N . GLY A 1 1141 ? 50.116 -6.823 -39.537 1.00 30.42 1141 GLY A N 1
ATOM 9083 C CA . GLY A 1 1141 ? 51.488 -6.516 -39.962 1.00 30.42 1141 GLY A CA 1
ATOM 9084 C C . GLY A 1 1141 ? 52.339 -6.017 -38.784 1.00 30.42 1141 GLY A C 1
ATOM 9085 O O . GLY A 1 1141 ? 51.806 -5.490 -37.811 1.00 30.42 1141 GLY A O 1
ATOM 9086 N N . MET A 1 1142 ? 53.653 -6.241 -38.846 1.00 31.72 1142 MET A N 1
ATOM 9087 C CA . MET A 1 1142 ? 54.645 -6.124 -37.754 1.00 31.72 1142 MET A CA 1
ATOM 9088 C C . MET A 1 1142 ? 56.052 -5.918 -38.391 1.00 31.72 1142 MET A C 1
ATOM 9090 O O . MET A 1 1142 ? 56.155 -6.095 -39.605 1.00 31.72 1142 MET A O 1
ATOM 9094 N N . PRO A 1 1143 ? 57.172 -5.765 -37.645 1.00 56.31 1143 PRO A N 1
ATOM 9095 C CA . PRO A 1 1143 ? 57.596 -4.739 -36.665 1.00 56.31 1143 PRO A CA 1
ATOM 9096 C C . PRO A 1 1143 ? 59.009 -4.197 -37.111 1.00 56.31 1143 PRO A C 1
ATOM 9098 O O . PRO A 1 1143 ? 59.134 -3.991 -38.316 1.00 56.31 1143 PRO A O 1
ATOM 9101 N N . PRO A 1 1144 ? 60.122 -4.060 -36.324 1.00 57.16 1144 PRO A N 1
ATOM 9102 C CA . PRO A 1 1144 ? 60.377 -3.804 -34.881 1.00 57.16 1144 PRO A CA 1
ATOM 9103 C C . PRO A 1 1144 ? 61.474 -2.730 -34.534 1.00 57.16 1144 PRO A C 1
ATOM 9105 O O . PRO A 1 1144 ? 62.160 -2.213 -35.406 1.00 57.16 1144 PRO A O 1
ATOM 9108 N N . ALA A 1 1145 ? 61.727 -2.566 -33.215 1.00 34.31 1145 ALA A N 1
ATOM 9109 C CA . ALA A 1 1145 ? 62.950 -2.069 -32.521 1.00 34.31 1145 ALA A CA 1
ATOM 9110 C C . ALA A 1 1145 ? 63.209 -0.536 -32.413 1.00 34.31 1145 ALA A C 1
ATOM 9112 O O . ALA A 1 1145 ? 62.926 0.210 -33.338 1.00 34.31 1145 ALA A O 1
ATOM 9113 N N . GLY A 1 1146 ? 63.764 0.001 -31.301 1.00 30.09 1146 GLY A N 1
ATOM 9114 C CA . GLY A 1 1146 ? 64.172 -0.628 -30.019 1.00 30.09 1146 GLY A CA 1
ATOM 9115 C C . GLY A 1 1146 ? 64.758 0.350 -28.953 1.00 30.09 1146 GLY A C 1
ATOM 9116 O O . GLY A 1 1146 ? 64.554 1.553 -29.055 1.00 30.09 1146 GLY A O 1
ATOM 9117 N N . TYR A 1 1147 ? 65.533 -0.185 -27.982 1.00 33.12 1147 TYR A N 1
ATOM 9118 C CA . TYR A 1 1147 ? 66.348 0.473 -26.909 1.00 33.12 1147 TYR A CA 1
ATOM 9119 C C . TYR A 1 1147 ? 65.759 0.766 -25.492 1.00 33.12 1147 TYR A C 1
ATOM 9121 O O . TYR A 1 1147 ? 64.593 0.504 -25.217 1.00 33.12 1147 TYR A O 1
ATOM 9129 N N . ARG A 1 1148 ? 66.653 1.128 -24.536 1.00 34.00 1148 ARG A N 1
ATOM 9130 C CA . ARG A 1 1148 ? 66.567 0.986 -23.048 1.00 34.00 1148 ARG A CA 1
ATOM 9131 C C . ARG A 1 1148 ? 66.685 2.324 -22.265 1.00 34.00 1148 ARG A C 1
ATOM 9133 O O . ARG A 1 1148 ? 67.460 3.175 -22.682 1.00 34.00 1148 ARG A O 1
ATOM 9140 N N . GLY A 1 1149 ? 66.143 2.390 -21.033 1.00 31.16 1149 GLY A N 1
ATOM 9141 C CA . GLY A 1 1149 ? 66.593 3.283 -19.924 1.00 31.16 1149 GLY A CA 1
ATOM 9142 C C . GLY A 1 1149 ? 65.647 4.445 -19.538 1.00 31.16 1149 GLY A C 1
ATOM 9143 O O . GLY A 1 1149 ? 64.746 4.762 -20.302 1.00 31.16 1149 GLY A O 1
ATOM 9144 N N . GLY A 1 1150 ? 65.765 5.097 -18.362 1.00 31.88 1150 GLY A N 1
ATOM 9145 C CA . GLY A 1 1150 ? 66.672 4.872 -17.212 1.00 31.88 1150 GLY A CA 1
ATOM 9146 C C . GLY A 1 1150 ? 66.292 5.666 -15.926 1.00 31.88 1150 GLY A C 1
ATOM 9147 O O . GLY A 1 1150 ? 65.260 6.328 -15.889 1.00 31.88 1150 GLY A O 1
ATOM 9148 N N . MET A 1 1151 ? 67.110 5.571 -14.864 1.00 35.06 1151 MET A N 1
ATOM 9149 C CA . MET A 1 1151 ? 66.992 6.253 -13.546 1.00 35.06 1151 MET A CA 1
ATOM 9150 C C . MET A 1 1151 ? 67.895 7.510 -13.415 1.00 35.06 1151 MET A C 1
ATOM 9152 O O . MET A 1 1151 ? 69.003 7.481 -13.940 1.00 35.06 1151 MET A O 1
ATOM 9156 N N . GLY A 1 1152 ? 67.530 8.500 -12.571 1.00 30.86 1152 GLY A N 1
ATOM 9157 C CA . GLY A 1 1152 ? 68.506 9.347 -11.827 1.00 30.86 1152 GLY A CA 1
ATOM 9158 C C . GLY A 1 1152 ? 68.420 10.899 -11.955 1.00 30.86 1152 GLY A C 1
ATOM 9159 O O . GLY A 1 1152 ? 68.245 11.385 -13.067 1.00 30.86 1152 GLY A O 1
ATOM 9160 N N . PRO A 1 1153 ? 68.570 11.685 -10.855 1.00 56.75 1153 PRO A N 1
ATOM 9161 C CA . PRO A 1 1153 ? 68.654 13.175 -10.830 1.00 56.75 1153 PRO A CA 1
ATOM 9162 C C . PRO A 1 1153 ? 69.976 13.700 -10.175 1.00 56.75 1153 PRO A C 1
ATOM 9164 O O . PRO A 1 1153 ? 70.813 12.855 -9.849 1.00 56.75 1153 PRO A O 1
ATOM 9167 N N . PRO A 1 1154 ? 70.167 14.997 -9.782 1.00 59.28 1154 PRO A N 1
ATOM 9168 C CA . PRO A 1 1154 ? 69.694 16.334 -10.236 1.00 59.28 1154 PRO A CA 1
ATOM 9169 C C . PRO A 1 1154 ? 70.935 17.158 -10.752 1.00 59.28 1154 PRO A C 1
ATOM 9171 O O . PRO A 1 1154 ? 71.674 16.554 -11.524 1.00 59.28 1154 PRO A O 1
ATOM 9174 N N . PRO A 1 1155 ? 71.335 18.398 -10.322 1.00 54.38 1155 PRO A N 1
ATOM 9175 C CA . PRO A 1 1155 ? 70.676 19.684 -9.955 1.00 54.38 1155 PRO A CA 1
ATOM 9176 C C . PRO A 1 1155 ? 71.234 20.939 -10.723 1.00 54.38 1155 PRO A C 1
ATOM 9178 O O . PRO A 1 1155 ? 72.086 20.806 -11.594 1.00 54.38 1155 PRO A O 1
ATOM 9181 N N . GLY A 1 1156 ? 70.831 22.178 -10.359 1.00 32.47 1156 GLY A N 1
ATOM 9182 C CA . GLY A 1 1156 ? 71.499 23.443 -10.771 1.00 32.47 1156 GLY A CA 1
ATOM 9183 C C . GLY A 1 1156 ? 70.811 24.751 -10.292 1.00 32.47 1156 GLY A C 1
ATOM 9184 O O . GLY A 1 1156 ? 69.587 24.813 -10.265 1.00 32.47 1156 GLY A O 1
ATOM 9185 N N . MET A 1 1157 ? 71.582 25.779 -9.889 1.00 37.47 1157 MET A N 1
ATOM 9186 C CA . MET A 1 1157 ? 71.159 27.113 -9.359 1.00 37.47 1157 MET A CA 1
ATOM 9187 C C . MET A 1 1157 ? 72.340 28.128 -9.512 1.00 37.47 1157 MET A C 1
ATOM 9189 O O . MET A 1 1157 ? 73.310 27.713 -10.154 1.00 37.47 1157 MET A O 1
ATOM 9193 N N . PRO A 1 1158 ? 72.388 29.377 -8.954 1.00 55.84 1158 PRO A N 1
ATOM 9194 C CA . PRO A 1 1158 ? 71.467 30.175 -8.101 1.00 55.84 1158 PRO A CA 1
ATOM 9195 C C . PRO A 1 1158 ? 70.723 31.255 -8.943 1.00 55.84 1158 PRO A C 1
ATOM 9197 O O . PRO A 1 1158 ? 70.466 30.960 -10.104 1.00 55.84 1158 PRO A O 1
ATOM 9200 N N . VAL A 1 1159 ? 70.254 32.458 -8.545 1.00 37.97 1159 VAL A N 1
ATOM 9201 C CA . VAL A 1 1159 ? 70.278 33.384 -7.362 1.00 37.97 1159 VAL A CA 1
ATOM 9202 C C . VAL A 1 1159 ? 68.941 34.207 -7.405 1.00 37.97 1159 VAL A C 1
ATOM 9204 O O . VAL A 1 1159 ? 68.188 33.998 -8.350 1.00 37.97 1159 VAL A O 1
ATOM 9207 N N . MET A 1 1160 ? 68.481 35.153 -6.557 1.00 32.91 1160 MET A N 1
ATOM 9208 C CA . MET A 1 1160 ? 68.821 35.869 -5.292 1.00 32.91 1160 MET A CA 1
ATOM 9209 C C . MET A 1 1160 ? 67.475 36.468 -4.757 1.00 32.91 1160 MET A C 1
ATOM 9211 O O . MET A 1 1160 ? 66.535 36.568 -5.537 1.00 32.91 1160 MET A O 1
ATOM 9215 N N . GLY A 1 1161 ? 67.232 36.938 -3.522 1.00 32.06 1161 GLY A N 1
ATOM 9216 C CA . GLY A 1 1161 ? 67.977 36.938 -2.253 1.00 32.06 1161 GLY A CA 1
ATOM 9217 C C . GLY A 1 1161 ? 67.707 38.212 -1.412 1.00 32.06 1161 GLY A C 1
ATOM 9218 O O . GLY A 1 1161 ? 68.435 39.186 -1.553 1.00 32.06 1161 GLY A O 1
ATOM 9219 N N . GLY A 1 1162 ? 66.685 38.214 -0.537 1.00 30.20 1162 GLY A N 1
ATOM 9220 C CA . GLY A 1 1162 ? 66.303 39.330 0.363 1.00 30.20 1162 GLY A CA 1
ATOM 9221 C C . GLY A 1 1162 ? 65.251 38.904 1.414 1.00 30.20 1162 GLY A C 1
ATOM 9222 O O . GLY A 1 1162 ? 64.580 37.896 1.203 1.00 30.20 1162 GLY A O 1
ATOM 9223 N N . MET A 1 1163 ? 65.128 39.605 2.557 1.00 33.47 1163 MET A N 1
ATOM 9224 C CA . MET A 1 1163 ? 64.463 39.094 3.787 1.00 33.47 1163 MET A CA 1
ATOM 9225 C C . MET A 1 1163 ? 63.420 40.052 4.449 1.00 33.47 1163 MET A C 1
ATOM 9227 O O . MET A 1 1163 ? 63.343 41.213 4.054 1.00 33.47 1163 MET A O 1
ATOM 9231 N N . PRO A 1 1164 ? 62.582 39.568 5.407 1.00 59.53 1164 PRO A N 1
ATOM 9232 C CA . PRO A 1 1164 ? 61.400 40.259 5.991 1.00 59.53 1164 PRO A CA 1
ATOM 9233 C C . PRO A 1 1164 ? 61.721 40.828 7.415 1.00 59.53 1164 PRO A C 1
ATOM 9235 O O . PRO A 1 1164 ? 62.909 41.047 7.652 1.00 59.53 1164 PRO A O 1
ATOM 9238 N N . PRO A 1 1165 ? 60.810 41.001 8.425 1.00 58.78 1165 PRO A N 1
ATOM 9239 C CA . PRO A 1 1165 ? 59.324 41.022 8.491 1.00 58.78 1165 PRO A CA 1
ATOM 9240 C C . PRO A 1 1165 ? 58.680 42.167 9.353 1.00 58.78 1165 PRO A C 1
ATOM 9242 O O . PRO A 1 1165 ? 59.354 42.817 10.144 1.00 58.78 1165 PRO A O 1
ATOM 9245 N N . GLY A 1 1166 ? 57.334 42.281 9.361 1.00 31.14 1166 GLY A N 1
ATOM 9246 C CA . GLY A 1 1166 ? 56.567 42.518 10.613 1.00 31.14 1166 GLY A CA 1
ATOM 9247 C C . GLY A 1 1166 ? 55.684 43.780 10.812 1.00 31.14 1166 GLY A C 1
ATOM 9248 O O . GLY A 1 1166 ? 55.792 44.775 10.109 1.00 31.14 1166 GLY A O 1
ATOM 9249 N N . ASN A 1 1167 ? 54.865 43.694 11.877 1.00 30.94 1167 ASN A N 1
ATOM 9250 C CA . ASN A 1 1167 ? 54.093 44.716 12.626 1.00 30.94 1167 ASN A CA 1
ATOM 9251 C C . ASN A 1 1167 ? 52.813 45.406 12.080 1.00 30.94 1167 ASN A C 1
ATOM 9253 O O . ASN A 1 1167 ? 52.662 45.752 10.916 1.00 30.94 1167 ASN A O 1
ATOM 9257 N N . TYR A 1 1168 ? 51.896 45.657 13.032 1.00 42.47 1168 TYR A N 1
ATOM 9258 C CA . TYR A 1 1168 ? 50.668 46.461 12.927 1.00 42.47 1168 TYR A CA 1
ATOM 9259 C C . TYR A 1 1168 ? 50.945 47.967 13.118 1.00 42.47 1168 TYR A C 1
ATOM 9261 O O . TYR A 1 1168 ? 51.530 48.333 14.140 1.00 42.47 1168 TYR A O 1
ATOM 9269 N N . ARG A 1 1169 ? 50.359 48.839 12.278 1.00 27.69 1169 ARG A N 1
ATOM 9270 C CA . ARG A 1 1169 ? 49.520 50.009 12.671 1.00 27.69 1169 ARG A CA 1
ATOM 9271 C C . ARG A 1 1169 ? 49.001 50.767 11.435 1.00 27.69 1169 ARG A C 1
ATOM 9273 O O . ARG A 1 1169 ? 49.535 50.608 10.346 1.00 27.69 1169 ARG A O 1
ATOM 9280 N N . GLY A 1 1170 ? 47.912 51.526 11.595 1.00 26.52 1170 GLY A N 1
ATOM 9281 C CA . GLY A 1 1170 ? 47.220 52.212 10.488 1.00 26.52 1170 GLY A CA 1
ATOM 9282 C C . GLY A 1 1170 ? 47.697 53.646 10.210 1.00 26.52 1170 GLY A C 1
ATOM 9283 O O . GLY A 1 1170 ? 48.513 54.179 10.956 1.00 26.52 1170 GLY A O 1
ATOM 9284 N N . GLY A 1 1171 ? 47.124 54.284 9.179 1.00 25.02 1171 GLY A N 1
ATOM 9285 C CA . GLY A 1 1171 ? 47.289 55.723 8.911 1.00 25.02 1171 GLY A CA 1
ATOM 9286 C C . GLY A 1 1171 ? 47.195 56.138 7.433 1.00 25.02 1171 GLY A C 1
ATOM 9287 O O . GLY A 1 1171 ? 48.183 56.080 6.714 1.00 25.02 1171 GLY A O 1
ATOM 9288 N N . ALA A 1 1172 ? 46.023 56.618 7.003 1.00 37.50 1172 ALA A N 1
ATOM 9289 C CA . ALA A 1 1172 ? 45.876 57.616 5.920 1.00 37.50 1172 ALA A CA 1
ATOM 9290 C C . ALA A 1 1172 ? 46.103 59.037 6.525 1.00 37.50 1172 ALA A C 1
ATOM 9292 O O . ALA A 1 1172 ? 46.151 59.091 7.760 1.00 37.50 1172 ALA A O 1
ATOM 9293 N N . PRO A 1 1173 ? 46.213 60.186 5.797 1.00 58.97 1173 PRO A N 1
ATOM 9294 C CA . PRO A 1 1173 ? 45.568 60.602 4.521 1.00 58.97 1173 PRO A CA 1
ATOM 9295 C C . PRO A 1 1173 ? 46.580 61.359 3.591 1.00 58.97 1173 PRO A C 1
ATOM 9297 O O . PRO A 1 1173 ? 47.752 60.996 3.674 1.00 58.97 1173 PRO A O 1
ATOM 9300 N N . PRO A 1 1174 ? 46.272 62.407 2.767 1.00 49.72 1174 PRO A N 1
ATOM 9301 C CA . PRO A 1 1174 ? 45.021 62.973 2.194 1.00 49.72 1174 PRO A CA 1
ATOM 9302 C C . PRO A 1 1174 ? 45.049 63.116 0.638 1.00 49.72 1174 PRO A C 1
ATOM 9304 O O . PRO A 1 1174 ? 46.032 62.760 0.006 1.00 49.72 1174 PRO A O 1
ATOM 9307 N N . GLY A 1 1175 ? 44.039 63.641 -0.082 1.00 39.31 1175 GLY A N 1
ATOM 9308 C CA . GLY A 1 1175 ? 42.645 63.981 0.267 1.00 39.31 1175 GLY A CA 1
ATOM 9309 C C . GLY A 1 1175 ? 42.176 65.397 -0.158 1.00 39.31 1175 GLY A C 1
ATOM 9310 O O . GLY A 1 1175 ? 42.695 66.376 0.367 1.00 39.31 1175 GLY A O 1
ATOM 9311 N N . MET A 1 1176 ? 41.130 65.519 -1.002 1.00 32.09 1176 MET A N 1
ATOM 9312 C CA . MET A 1 1176 ? 40.443 66.800 -1.324 1.00 32.09 1176 MET A CA 1
ATOM 9313 C C . MET A 1 1176 ? 38.908 66.665 -1.558 1.00 32.09 1176 MET A C 1
ATOM 9315 O O . MET A 1 1176 ? 38.412 66.615 -2.674 1.00 32.09 1176 MET A O 1
ATOM 9319 N N . ARG A 1 1177 ? 38.183 66.518 -0.435 1.00 36.59 1177 ARG A N 1
ATOM 9320 C CA . ARG A 1 1177 ? 36.982 67.264 0.058 1.00 36.59 1177 ARG A CA 1
ATOM 9321 C C . ARG A 1 1177 ? 36.329 68.392 -0.806 1.00 36.59 1177 ARG A C 1
ATOM 9323 O O . ARG A 1 1177 ? 37.058 68.992 -1.586 1.00 36.59 1177 ARG A O 1
ATOM 9330 N N . PRO A 1 1178 ? 35.118 68.927 -0.446 1.00 53.16 1178 PRO A N 1
ATOM 9331 C CA . PRO A 1 1178 ? 33.937 68.397 0.305 1.00 53.16 1178 PRO A CA 1
ATOM 9332 C C . PRO A 1 1178 ? 32.562 68.925 -0.281 1.00 53.16 1178 PRO A C 1
ATOM 9334 O O . PRO A 1 1178 ? 32.529 69.210 -1.472 1.00 53.16 1178 PRO A O 1
ATOM 9337 N N . PRO A 1 1179 ? 31.497 69.261 0.505 1.00 60.44 1179 PRO A N 1
ATOM 9338 C CA . PRO A 1 1179 ? 30.451 68.487 1.233 1.00 60.44 1179 PRO A CA 1
ATOM 9339 C C . PRO A 1 1179 ? 29.021 68.805 0.652 1.00 60.44 1179 PRO A C 1
ATOM 9341 O O . PRO A 1 1179 ? 28.978 69.206 -0.510 1.00 60.44 1179 PRO A O 1
ATOM 9344 N N . PRO A 1 1180 ? 27.853 68.761 1.363 1.00 51.50 1180 PRO A N 1
ATOM 9345 C CA . PRO A 1 1180 ? 27.418 68.146 2.643 1.00 51.50 1180 PRO A CA 1
ATOM 9346 C C . PRO A 1 1180 ? 26.178 67.212 2.463 1.00 51.50 1180 PRO A C 1
ATOM 9348 O O . PRO A 1 1180 ? 25.819 66.878 1.343 1.00 51.50 1180 PRO A O 1
ATOM 9351 N N . MET A 1 1181 ? 25.373 66.869 3.481 1.00 33.38 1181 MET A N 1
ATOM 9352 C CA . MET A 1 1181 ? 25.592 66.092 4.727 1.00 33.38 1181 MET A CA 1
ATOM 9353 C C . MET A 1 1181 ? 24.193 65.806 5.342 1.00 33.38 1181 MET A C 1
ATOM 9355 O O . MET A 1 1181 ? 23.350 66.698 5.317 1.00 33.38 1181 MET A O 1
ATOM 9359 N N . GLY A 1 1182 ? 23.921 64.623 5.924 1.00 29.94 1182 GLY A N 1
ATOM 9360 C CA . GLY A 1 1182 ? 22.634 64.379 6.611 1.00 29.94 1182 GLY A CA 1
ATOM 9361 C C . GLY A 1 1182 ? 22.466 63.018 7.314 1.00 29.94 1182 GLY A C 1
ATOM 9362 O O . GLY A 1 1182 ? 22.313 61.990 6.667 1.00 29.94 1182 GLY A O 1
ATOM 9363 N N . MET A 1 1183 ? 22.451 63.037 8.649 1.00 32.12 1183 MET A N 1
ATOM 9364 C CA . MET A 1 1183 ? 22.125 61.955 9.605 1.00 32.12 1183 MET A CA 1
ATOM 9365 C C . MET A 1 1183 ? 21.779 62.631 10.957 1.00 32.12 1183 MET A C 1
ATOM 9367 O O . MET A 1 1183 ? 22.107 63.812 11.097 1.00 32.12 1183 MET A O 1
ATOM 9371 N N . PRO A 1 1184 ? 21.272 61.940 12.004 1.00 55.72 1184 PRO A N 1
ATOM 9372 C CA . PRO A 1 1184 ? 20.544 60.663 12.086 1.00 55.72 1184 PRO A CA 1
ATOM 9373 C C . PRO A 1 1184 ? 19.185 60.836 12.837 1.00 55.72 1184 PRO A C 1
ATOM 9375 O O . PRO A 1 1184 ? 18.760 61.958 13.095 1.00 55.72 1184 PRO A O 1
ATOM 9378 N N . GLY A 1 1185 ? 18.500 59.752 13.240 1.00 29.25 1185 GLY A N 1
ATOM 9379 C CA . GLY A 1 1185 ? 17.270 59.833 14.055 1.00 29.25 1185 GLY A CA 1
ATOM 9380 C C . GLY A 1 1185 ? 16.890 58.530 14.778 1.00 29.25 1185 GLY A C 1
ATOM 9381 O O . GLY A 1 1185 ? 17.268 57.447 14.336 1.00 29.25 1185 GLY A O 1
ATOM 9382 N N . GLY A 1 1186 ? 16.178 58.647 15.907 1.00 28.02 1186 GLY A N 1
ATOM 9383 C CA . GLY A 1 1186 ? 15.734 57.535 16.768 1.00 28.02 1186 GLY A CA 1
ATOM 9384 C C . GLY A 1 1186 ? 14.243 57.147 16.619 1.00 28.02 1186 GLY A C 1
ATOM 9385 O O . GLY A 1 1186 ? 13.606 57.546 15.647 1.00 28.02 1186 GLY A O 1
ATOM 9386 N N . PRO A 1 1187 ? 13.682 56.358 17.561 1.00 49.38 1187 PRO A N 1
ATOM 9387 C CA . PRO A 1 1187 ? 12.296 55.845 17.537 1.00 49.38 1187 PRO A CA 1
ATOM 9388 C C . PRO A 1 1187 ? 11.282 56.798 18.220 1.00 49.38 1187 PRO A C 1
ATOM 9390 O O . PRO A 1 1187 ? 11.720 57.771 18.836 1.00 49.38 1187 PRO A O 1
ATOM 9393 N N . PRO A 1 1188 ? 9.959 56.489 18.278 1.00 56.06 1188 PRO A N 1
ATOM 9394 C CA . PRO A 1 1188 ? 9.145 55.497 17.550 1.00 56.06 1188 PRO A CA 1
ATOM 9395 C C . PRO A 1 1188 ? 8.145 56.231 16.595 1.00 56.06 1188 PRO A C 1
ATOM 9397 O O . PRO A 1 1188 ? 8.587 57.229 16.029 1.00 56.06 1188 PRO A O 1
ATOM 9400 N N . PRO A 1 1189 ? 6.872 55.804 16.337 1.00 40.62 1189 PRO A N 1
ATOM 9401 C CA . PRO A 1 1189 ? 5.789 55.848 17.347 1.00 40.62 1189 PRO A CA 1
ATOM 9402 C C . PRO A 1 1189 ? 4.657 54.781 17.231 1.00 40.62 1189 PRO A C 1
ATOM 9404 O O . PRO A 1 1189 ? 4.488 54.106 16.220 1.00 40.62 1189 PRO A O 1
ATOM 9407 N N . TYR A 1 1190 ? 3.805 54.706 18.264 1.00 44.78 1190 TYR A N 1
ATOM 9408 C CA . TYR A 1 1190 ? 2.401 54.256 18.155 1.00 44.78 1190 TYR A CA 1
ATOM 9409 C C . TYR A 1 1190 ? 1.510 55.424 17.681 1.00 44.78 1190 TYR A C 1
ATOM 9411 O O . TYR A 1 1190 ? 1.783 56.558 18.075 1.00 44.78 1190 TYR A O 1
ATOM 9419 N N . PRO A 1 1191 ? 0.373 55.165 17.003 1.00 39.31 1191 PRO A N 1
ATOM 9420 C CA . PRO A 1 1191 ? -0.719 56.135 16.922 1.00 39.31 1191 PRO A CA 1
ATOM 9421 C C . PRO A 1 1191 ? -2.059 55.614 17.485 1.00 39.31 1191 PRO A C 1
ATOM 9423 O O . PRO A 1 1191 ? -2.742 54.785 16.888 1.00 39.31 1191 PRO A O 1
ATOM 9426 N N . GLN A 1 1192 ? -2.483 56.201 18.606 1.00 32.97 1192 GLN A N 1
ATOM 9427 C CA . GLN A 1 1192 ? -3.885 56.618 18.795 1.00 32.97 1192 GLN A CA 1
ATOM 9428 C C . GLN A 1 1192 ? -4.047 57.972 18.054 1.00 32.97 1192 GLN A C 1
ATOM 9430 O O . GLN A 1 1192 ? -3.052 58.672 17.899 1.00 32.97 1192 GLN A O 1
ATOM 9435 N N . GLY A 1 1193 ? -5.203 58.462 17.593 1.00 30.39 1193 GLY A N 1
ATOM 9436 C CA . GLY A 1 1193 ? -6.588 57.974 17.577 1.00 30.39 1193 GLY A CA 1
ATOM 9437 C C . GLY A 1 1193 ? -7.564 59.150 17.297 1.00 30.39 1193 GLY A C 1
ATOM 9438 O O . GLY A 1 1193 ? -7.122 60.291 17.248 1.00 30.39 1193 GLY A O 1
ATOM 9439 N N . ARG A 1 1194 ? -8.882 58.881 17.204 1.00 31.45 1194 ARG A N 1
ATOM 9440 C CA . ARG A 1 1194 ? -10.028 59.842 17.127 1.00 31.45 1194 ARG A CA 1
ATOM 9441 C C . ARG A 1 1194 ? -10.173 60.769 15.895 1.00 31.45 1194 ARG A C 1
ATOM 9443 O O . ARG A 1 1194 ? -9.359 61.656 15.675 1.00 31.45 1194 ARG A O 1
ATOM 9450 N N . SER A 1 1195 ? -11.354 60.739 15.260 1.00 31.56 1195 SER A N 1
ATOM 9451 C CA . SER A 1 1195 ? -12.357 61.845 15.228 1.00 31.56 1195 SER A CA 1
ATOM 9452 C C . SER A 1 1195 ? -13.505 61.557 14.227 1.00 31.56 1195 SER A C 1
ATOM 9454 O O . SER A 1 1195 ? -13.317 60.771 13.306 1.00 31.56 1195 SER A O 1
ATOM 9456 N N . GLY A 1 1196 ? -14.687 62.178 14.407 1.00 29.11 1196 GLY A N 1
ATOM 9457 C CA . GLY A 1 1196 ? -15.791 62.185 13.418 1.00 29.11 1196 GLY A CA 1
ATOM 9458 C C . GLY A 1 1196 ? -17.098 61.455 13.809 1.00 29.11 1196 GLY A C 1
ATOM 9459 O O . GLY A 1 1196 ? -17.095 60.269 14.110 1.00 29.11 1196 GLY A O 1
ATOM 9460 N N . MET A 1 1197 ? -18.221 62.181 13.763 1.00 27.81 1197 MET A N 1
ATOM 9461 C CA . MET A 1 1197 ? -19.644 61.793 13.961 1.00 27.81 1197 MET A CA 1
ATOM 9462 C C . MET A 1 1197 ? -20.483 62.640 12.958 1.00 27.81 1197 MET A C 1
ATOM 9464 O O . MET A 1 1197 ? -19.864 63.515 12.343 1.00 27.81 1197 MET A O 1
ATOM 9468 N N . PRO A 1 1198 ? -21.834 62.553 12.814 1.00 53.12 1198 PRO A N 1
ATOM 9469 C CA . PRO A 1 1198 ? -22.882 61.607 13.277 1.00 53.12 1198 PRO A CA 1
ATOM 9470 C C . PRO A 1 1198 ? -23.675 61.059 12.031 1.00 53.12 1198 PRO A C 1
ATOM 9472 O O . PRO A 1 1198 ? -23.037 60.978 10.981 1.00 53.12 1198 PRO A O 1
ATOM 9475 N N . PRO A 1 1199 ? -25.010 60.765 12.001 1.00 48.12 1199 PRO A N 1
ATOM 9476 C CA . PRO A 1 1199 ? -26.041 60.401 13.009 1.00 48.12 1199 PRO A CA 1
ATOM 9477 C C . PRO A 1 1199 ? -26.628 58.967 12.778 1.00 48.12 1199 PRO A C 1
ATOM 9479 O O . PRO A 1 1199 ? -26.181 58.271 11.876 1.00 48.12 1199 PRO A O 1
ATOM 9482 N N . GLY A 1 1200 ? -27.611 58.424 13.522 1.00 27.55 1200 GLY A N 1
ATOM 9483 C CA . GLY A 1 1200 ? -28.453 58.960 14.607 1.00 27.55 1200 GLY A CA 1
ATOM 9484 C C . GLY A 1 1200 ? -29.220 57.877 15.413 1.00 27.55 1200 GLY A C 1
ATOM 9485 O O . GLY A 1 1200 ? -29.014 56.684 15.219 1.00 27.55 1200 GLY A O 1
ATOM 9486 N N . PHE A 1 1201 ? -30.065 58.327 16.350 1.00 31.86 1201 PHE A N 1
ATOM 9487 C CA . PHE A 1 1201 ? -30.784 57.582 17.417 1.00 31.86 1201 PHE A CA 1
ATOM 9488 C C . PHE A 1 1201 ? -32.108 56.897 16.954 1.00 31.86 1201 PHE A C 1
ATOM 9490 O O . PHE A 1 1201 ? -32.491 57.150 15.811 1.00 31.86 1201 PHE A O 1
ATOM 9497 N N . PRO A 1 1202 ? -32.865 56.116 17.790 1.00 46.53 1202 PRO A N 1
ATOM 9498 C CA . PRO A 1 1202 ? -32.744 55.897 19.251 1.00 46.53 1202 PRO A CA 1
ATOM 9499 C C . PRO A 1 1202 ? -32.838 54.445 19.801 1.00 46.53 1202 PRO A C 1
ATOM 9501 O O . PRO A 1 1202 ? -33.285 53.513 19.142 1.00 46.53 1202 PRO A O 1
ATOM 9504 N N . VAL A 1 1203 ? -32.527 54.319 21.102 1.00 40.09 1203 VAL A N 1
ATOM 9505 C CA . VAL A 1 1203 ? -32.963 53.259 22.043 1.00 40.09 1203 VAL A CA 1
ATOM 9506 C C . VAL A 1 1203 ? -33.451 53.949 23.338 1.00 40.09 1203 VAL A C 1
ATOM 9508 O O . VAL A 1 1203 ? -32.851 54.965 23.700 1.00 40.09 1203 VAL A O 1
ATOM 9511 N N . PRO A 1 1204 ? -34.479 53.449 24.059 1.00 45.81 1204 PRO A N 1
ATOM 9512 C CA . PRO A 1 1204 ? -34.844 53.933 25.401 1.00 45.81 1204 PRO A CA 1
ATOM 9513 C C . PRO A 1 1204 ? -34.603 52.909 26.546 1.00 45.81 1204 PRO A C 1
ATOM 9515 O O . PRO A 1 1204 ? -34.862 51.723 26.376 1.00 45.81 1204 PRO A O 1
ATOM 9518 N N . GLY A 1 1205 ? -34.180 53.393 27.732 1.00 30.34 1205 GLY A N 1
ATOM 9519 C CA . GLY A 1 1205 ? -33.960 52.617 28.983 1.00 30.34 1205 GLY A CA 1
ATOM 9520 C C . GLY A 1 1205 ? -32.487 52.210 29.212 1.00 30.34 1205 GLY A C 1
ATOM 9521 O O . GLY A 1 1205 ? -32.010 51.324 28.516 1.00 30.34 1205 GLY A O 1
ATOM 9522 N N . GLN A 1 1206 ? -31.626 52.835 30.039 1.00 31.81 1206 GLN A N 1
ATOM 9523 C CA . GLN A 1 1206 ? -31.703 53.378 31.425 1.00 31.81 1206 GLN A CA 1
ATOM 9524 C C . GLN A 1 1206 ? -31.940 52.315 32.523 1.00 31.81 1206 GLN A C 1
ATOM 9526 O O . GLN A 1 1206 ? -32.808 51.472 32.344 1.00 31.81 1206 GLN A O 1
ATOM 9531 N N . ALA A 1 1207 ? -31.261 52.313 33.688 1.00 31.17 1207 ALA A N 1
ATOM 9532 C CA . ALA A 1 1207 ? -30.066 53.047 34.175 1.00 31.17 1207 ALA A CA 1
ATOM 9533 C C . ALA A 1 1207 ? -29.420 52.315 35.406 1.00 31.17 1207 ALA A C 1
ATOM 9535 O O . ALA A 1 1207 ? -30.040 51.375 35.901 1.00 31.17 1207 ALA A O 1
ATOM 9536 N N . PRO A 1 1208 ? -28.194 52.671 35.886 1.00 42.12 1208 PRO A N 1
ATOM 9537 C CA . PRO A 1 1208 ? -27.380 51.789 36.753 1.00 42.12 1208 PRO A CA 1
ATOM 9538 C C . PRO A 1 1208 ? -27.026 52.425 38.157 1.00 42.12 1208 PRO A C 1
ATOM 9540 O O . PRO A 1 1208 ? -27.925 53.053 38.709 1.00 42.12 1208 PRO A O 1
ATOM 9543 N N . PRO A 1 1209 ? -25.861 52.236 38.853 1.00 53.91 1209 PRO A N 1
ATOM 9544 C CA . PRO A 1 1209 ? -25.884 51.821 40.275 1.00 53.91 1209 PRO A CA 1
ATOM 9545 C C . PRO A 1 1209 ? -25.005 52.633 41.276 1.00 53.91 1209 PRO A C 1
ATOM 9547 O O . PRO A 1 1209 ? -24.266 53.544 40.910 1.00 53.91 1209 PRO A O 1
ATOM 9550 N N . GLN A 1 1210 ? -25.012 52.222 42.554 1.00 32.22 1210 GLN A N 1
ATOM 9551 C CA . GLN A 1 1210 ? -23.988 52.488 43.593 1.00 32.22 1210 GLN A CA 1
ATOM 9552 C C . GLN A 1 1210 ? -23.881 51.233 44.495 1.00 32.22 1210 GLN A C 1
ATOM 9554 O O . GLN A 1 1210 ? -24.856 50.494 44.580 1.00 32.22 1210 GLN A O 1
ATOM 9559 N N . GLY A 1 1211 ? -22.793 50.891 45.198 1.00 30.02 1211 GLY A N 1
ATOM 9560 C CA . GLY A 1 1211 ? -21.429 51.440 45.338 1.00 30.02 1211 GLY A CA 1
ATOM 9561 C C . GLY A 1 1211 ? -20.731 50.785 46.562 1.00 30.02 1211 GLY A C 1
ATOM 9562 O O . GLY A 1 1211 ? -21.426 50.107 47.305 1.00 30.02 1211 GLY A O 1
ATOM 9563 N N . PHE A 1 1212 ? -19.402 50.932 46.753 1.00 30.16 1212 PHE A N 1
ATOM 9564 C CA . PHE A 1 1212 ? -18.627 50.982 48.037 1.00 30.16 1212 PHE A CA 1
ATOM 9565 C C . PHE A 1 1212 ? -17.102 50.730 47.842 1.00 30.16 1212 PHE A C 1
ATOM 9567 O O . PHE A 1 1212 ? -16.650 50.456 46.730 1.00 30.16 1212 PHE A O 1
ATOM 9574 N N . ARG A 1 1213 ? -16.283 50.929 48.897 1.00 31.14 1213 ARG A N 1
ATOM 9575 C CA . ARG A 1 1213 ? -14.795 50.987 48.878 1.00 31.14 1213 ARG A CA 1
ATOM 9576 C C . ARG A 1 1213 ? -14.145 50.397 50.176 1.00 31.14 1213 ARG A C 1
ATOM 9578 O O . ARG A 1 1213 ? -14.901 49.975 51.045 1.00 31.14 1213 ARG A O 1
ATOM 9585 N N . PRO A 1 1214 ? -12.793 50.288 50.297 1.00 57.62 1214 PRO A N 1
ATOM 9586 C CA . PRO A 1 1214 ? -12.100 49.259 51.108 1.00 57.62 1214 PRO A CA 1
ATOM 9587 C C . PRO A 1 1214 ? -11.548 49.738 52.473 1.00 57.62 1214 PRO A C 1
ATOM 9589 O O . PRO A 1 1214 ? -11.684 50.914 52.812 1.00 57.62 1214 PRO A O 1
ATOM 9592 N N . PRO A 1 1215 ? -10.843 48.854 53.216 1.00 43.09 1215 PRO A N 1
ATOM 9593 C CA . PRO A 1 1215 ? -9.423 49.091 53.583 1.00 43.09 1215 PRO A CA 1
ATOM 9594 C C . PRO A 1 1215 ? -8.554 47.780 53.551 1.00 43.09 1215 PRO A C 1
ATOM 9596 O O . PRO A 1 1215 ? -8.969 46.833 52.889 1.00 43.09 1215 PRO A O 1
ATOM 9599 N N . PRO A 1 1216 ? -7.352 47.671 54.181 1.00 50.72 1216 PRO A N 1
ATOM 9600 C CA . PRO A 1 1216 ? -6.078 48.293 53.771 1.00 50.72 1216 PRO A CA 1
ATOM 9601 C C . PRO A 1 1216 ? -4.871 47.297 53.648 1.00 50.72 1216 PRO A C 1
ATOM 9603 O O . PRO A 1 1216 ? -5.044 46.087 53.569 1.00 50.72 1216 PRO A O 1
ATOM 9606 N N . GLN A 1 1217 ? -3.631 47.817 53.599 1.00 38.03 1217 GLN A N 1
ATOM 9607 C CA . GLN A 1 1217 ? -2.345 47.109 53.360 1.00 38.03 1217 GLN A CA 1
ATOM 9608 C C . GLN A 1 1217 ? -1.506 46.883 54.644 1.00 38.03 1217 GLN A C 1
ATOM 9610 O O . GLN A 1 1217 ? -1.678 47.656 55.581 1.00 38.03 1217 GLN A O 1
ATOM 9615 N N . MET A 1 1218 ? -0.479 45.999 54.621 1.00 29.25 1218 MET A N 1
ATOM 9616 C CA . MET A 1 1218 ? 0.901 46.328 55.085 1.00 29.25 1218 MET A CA 1
ATOM 9617 C C . MET A 1 1218 ? 2.013 45.314 54.666 1.00 29.25 1218 MET A C 1
ATOM 9619 O O . MET A 1 1218 ? 1.759 44.421 53.865 1.00 29.25 1218 MET A O 1
ATOM 9623 N N . ARG A 1 1219 ? 3.274 45.569 55.077 1.00 29.94 1219 ARG A N 1
ATOM 9624 C CA . ARG A 1 1219 ? 4.563 45.267 54.384 1.00 29.94 1219 ARG A CA 1
ATOM 9625 C C . ARG A 1 1219 ? 5.371 44.016 54.853 1.00 29.94 1219 ARG A C 1
ATOM 9627 O O . ARG A 1 1219 ? 5.069 43.476 55.909 1.00 29.94 1219 ARG A O 1
ATOM 9634 N N . PRO A 1 1220 ? 6.432 43.604 54.104 1.00 59.22 1220 PRO A N 1
ATOM 9635 C CA . PRO A 1 1220 ? 7.346 42.489 54.433 1.00 59.22 1220 PRO A CA 1
ATOM 9636 C C . PRO A 1 1220 ? 8.631 42.915 55.188 1.00 59.22 1220 PRO A C 1
ATOM 9638 O O . PRO A 1 1220 ? 8.928 44.108 55.287 1.00 59.22 1220 PRO A O 1
ATOM 9641 N N . PRO A 1 1221 ? 9.437 41.940 55.653 1.00 43.31 1221 PRO A N 1
ATOM 9642 C CA . PRO A 1 1221 ? 10.778 41.692 55.076 1.00 43.31 1221 PRO A CA 1
ATOM 9643 C C . PRO A 1 1221 ? 11.014 40.180 54.813 1.00 43.31 1221 PRO A C 1
ATOM 9645 O O . PRO A 1 1221 ? 10.169 39.363 55.153 1.00 43.31 1221 PRO A O 1
ATOM 9648 N N . GLY A 1 1222 ? 12.113 39.695 54.226 1.00 25.72 1222 GLY A N 1
ATOM 9649 C CA . GLY A 1 1222 ? 13.304 40.316 53.631 1.00 25.72 1222 GLY A CA 1
ATOM 9650 C C . GLY A 1 1222 ? 14.353 39.223 53.340 1.00 25.72 1222 GLY A C 1
ATOM 9651 O O . GLY A 1 1222 ? 14.251 38.123 53.874 1.00 25.72 1222 GLY A O 1
ATOM 9652 N N . GLY A 1 1223 ? 15.361 39.492 52.509 1.00 31.38 1223 GLY A N 1
ATOM 9653 C CA . GLY A 1 1223 ? 16.451 38.538 52.245 1.00 31.38 1223 GLY A CA 1
ATOM 9654 C C . GLY A 1 1223 ? 17.781 39.247 51.970 1.00 31.38 1223 GLY A C 1
ATOM 9655 O O . GLY A 1 1223 ? 17.762 40.455 51.722 1.00 31.38 1223 GLY A O 1
ATOM 9656 N N . PRO A 1 1224 ? 18.921 38.531 51.971 1.00 42.81 1224 PRO A N 1
ATOM 9657 C CA . PRO A 1 1224 ? 20.157 39.068 51.406 1.00 42.81 1224 PRO A CA 1
ATOM 9658 C C . PRO A 1 1224 ? 20.855 38.147 50.382 1.00 42.81 1224 PRO A C 1
ATOM 9660 O O . PRO A 1 1224 ? 21.217 37.022 50.696 1.00 42.81 1224 PRO A O 1
ATOM 9663 N N . GLN A 1 1225 ? 21.138 38.743 49.213 1.00 28.33 1225 GLN A N 1
ATOM 9664 C CA . GLN A 1 1225 ? 22.422 38.698 48.474 1.00 28.33 1225 GLN A CA 1
ATOM 9665 C C . GLN A 1 1225 ? 22.847 37.357 47.813 1.00 28.33 1225 GLN A C 1
ATOM 9667 O O . GLN A 1 1225 ? 22.652 36.276 48.345 1.00 28.33 1225 GLN A O 1
ATOM 9672 N N . GLN A 1 1226 ? 23.261 37.315 46.535 1.00 30.28 1226 GLN A N 1
ATOM 9673 C CA . GLN A 1 1226 ? 24.393 37.985 45.846 1.00 30.28 1226 GLN A CA 1
ATOM 9674 C C . GLN A 1 1226 ? 25.774 37.559 46.395 1.00 30.28 1226 GLN A C 1
ATOM 9676 O O . GLN A 1 1226 ? 25.973 37.570 47.598 1.00 30.28 1226 GLN A O 1
ATOM 9681 N N . GLY A 1 1227 ? 26.790 37.231 45.583 1.00 29.03 1227 GLY A N 1
ATOM 9682 C CA . GLY A 1 1227 ? 26.841 37.062 44.117 1.00 29.03 1227 GLY A CA 1
ATOM 9683 C C . GLY A 1 1227 ? 28.199 37.467 43.509 1.00 29.03 1227 GLY A C 1
ATOM 9684 O O . GLY A 1 1227 ? 28.853 38.354 44.047 1.00 29.03 1227 GLY A O 1
ATOM 9685 N N . GLN A 1 1228 ? 28.608 36.841 42.391 1.00 27.45 1228 GLN A N 1
ATOM 9686 C CA . GLN A 1 1228 ? 29.692 37.248 41.457 1.00 27.45 1228 GLN A CA 1
ATOM 9687 C C . GLN A 1 1228 ? 29.818 36.206 40.309 1.00 27.45 1228 GLN A C 1
ATOM 9689 O O . GLN A 1 1228 ? 29.511 35.041 40.528 1.00 27.45 1228 GLN A O 1
ATOM 9694 N N . GLY A 1 1229 ? 30.248 36.523 39.076 1.00 30.09 1229 GLY A N 1
ATOM 9695 C CA . GLY A 1 1229 ? 30.405 37.864 38.491 1.00 30.09 1229 GLY A CA 1
ATOM 9696 C C . GLY A 1 1229 ? 31.321 37.997 37.251 1.00 30.09 1229 GLY A C 1
ATOM 9697 O O . GLY A 1 1229 ? 32.405 38.537 37.405 1.00 30.09 1229 GLY A O 1
ATOM 9698 N N . ARG A 1 1230 ? 30.820 37.689 36.032 1.00 32.09 1230 ARG A N 1
ATOM 9699 C CA . ARG A 1 1230 ? 31.378 38.059 34.686 1.00 32.09 1230 ARG A CA 1
ATOM 9700 C C . ARG A 1 1230 ? 32.760 37.454 34.302 1.00 32.09 1230 ARG A C 1
ATOM 9702 O O . ARG A 1 1230 ? 33.553 37.126 35.166 1.00 32.09 1230 ARG A O 1
ATOM 9709 N N . GLY A 1 1231 ? 33.116 37.294 33.017 1.00 28.52 1231 GLY A N 1
ATOM 9710 C CA . GLY A 1 1231 ? 32.353 37.468 31.763 1.00 28.52 1231 GLY A CA 1
ATOM 9711 C C . GLY A 1 1231 ? 33.250 37.534 30.500 1.00 28.52 1231 GLY A C 1
ATOM 9712 O O . GLY A 1 1231 ? 34.424 37.207 30.579 1.00 28.52 1231 GLY A O 1
ATOM 9713 N N . GLN A 1 1232 ? 32.683 38.053 29.395 1.00 31.08 1232 GLN A N 1
ATOM 9714 C CA . GLN A 1 1232 ? 33.287 38.393 28.078 1.00 31.08 1232 GLN A CA 1
ATOM 9715 C C . GLN A 1 1232 ? 33.574 37.271 27.043 1.00 31.08 1232 GLN A C 1
ATOM 9717 O O . GLN A 1 1232 ? 34.255 36.300 27.331 1.00 31.08 1232 GLN A O 1
ATOM 9722 N N . GLN A 1 1233 ? 33.046 37.510 25.826 1.00 33.12 1233 GLN A N 1
ATOM 9723 C CA . GLN A 1 1233 ? 33.605 37.307 24.463 1.00 33.12 1233 GLN A CA 1
ATOM 9724 C C . GLN A 1 1233 ? 34.578 36.123 24.246 1.00 33.12 1233 GLN A C 1
ATOM 9726 O O . GLN A 1 1233 ? 35.673 36.116 24.796 1.00 33.12 1233 GLN A O 1
ATOM 9731 N N . GLN A 1 1234 ? 34.295 35.159 23.363 1.00 32.09 1234 GLN A N 1
ATOM 9732 C CA . GLN A 1 1234 ? 33.854 35.316 21.960 1.00 32.09 1234 GLN A CA 1
ATOM 9733 C C . GLN A 1 1234 ? 32.738 34.347 21.539 1.00 32.09 1234 GLN A C 1
ATOM 9735 O O . GLN A 1 1234 ? 32.551 33.322 22.228 1.00 32.09 1234 GLN A O 1
#

Secondary structure (DSSP, 8-state):
-HHHHHHHHHHHHHHTTT-SSTHHHHHHHH-------------------------------------------------------------------------PPP--------GGGGTT-STT-S--TT-EEEEEETTEEEEEEEEE----TT-TT--EEEE-TTS-EEEE-GGGEEEEETTHHHHS-BTTB-PPTTPPPPGGGHHHHHHHHHHHHHHHHHHHHHHHHHHHHH--SSS-EEEEHHHHHHHHHT-SS--HHHHHHHHHHHTT-TTTEEEPTT-TTEEEEPPHHHHHHHHHHHHHHHHT-HHHHHHHHHHHHHHHHHHHS---TTS--EEEE-TTSPP--HHHHHHHHHHHHHHHS-TTS--S-HHHHHHHHGGG---SS---HHHHHHHHHHTTSS-TT--GGGG-GGG--SSSSS-HHHHHHHHHHHHHHHHHHHH-TT-TTS---PPPGGGTHHHHHTT--TTPPPSS-TTGGGPEE-TT-EEEEEE-TT-S---EEEEEEEE--TTS--EEEEEEEEE-GGGT--TTSHHHHHHHHH-B-EEETTEEE-SS-HHHIIIIISTTSSTTTT-EEEEEEEEEEETT--EEEEEEEEEEE-EEEEEEHHHHTTTS--GGGGGGHHHHHHHHHHS-B-SS-----S---PPPPHHHHHHHHHHHHHHHHHHHHHHHTT--B-----EEEEEESSSPPPPPTT-SSPEEEES--EEEEEE--TTT-HHHHHHHHHHHHHHHHHHHHHHHTT----EEEB---HHHHHHHTT---SS-B--HHHHHHHTTTSPPPEEESS---BGGGTBSS--B--S-TTTBHHHHHHHHHHHHHHTT---SS-HHHHHHHHHHHHHHHHHHHHHHHHHHHHHHHHHHHHHHHTT-PPPEEEEEEEE-TTS-EEEEETTTTEEEEEPS--PPTT-EEEEEEEEEEGGGTEEEEEE---TTHHHHTTTTSEEEEEETTS-EEEEEEEEE-TT--EEEEEEEEEEEPPPPTT----TTPPP-EEEEEEEEEEE-GGGEEEEEEEEPPPPPTTHHHHHHTTS---------------------------------------------------------------------PPP-----------------------------------------------------------------------------------------------------------

Sequence (1234 aa):
MYDKMLSITKETFKLTQRNPVFISSFIRENYHFKIWSSLRFPYKKYHWKTKSVPETSKPKKISRQKVPLKVTKEEKSKDVQILKSSEVSKHKIKHFQKKELAQSTPDIKESEIELSDIVELSKSTQLQVGDFVDVRRNGRGYIGIITKLSNDPTSTTYKNEILLPNNHLLLTRSDDIVFKITGYAYNKEFDNSKLVLGSPIPENYGKLASDLNKSAQILLHSKTLAFRQLHSQFADELENRKISIKSAARHVFQNGNPTEAQLLSTHMFLFKENIYFMADPMQIETYILRSKRSVNAIIKTLEWIRLRDQRVSDFQEKVTKIIQYIRSVDKKISEPPSFTKEETLPEFTSDDQMFINLVKTFVFTPKNSQSGLEAHLSAILKPLKLYERDFDRECAIQFLKEIGIWAPWENLTVYEETTKLSGHGISKEADKDQEEIINLATNLLDSQPFDTSKNVTSPPASSILIKTEEFLGENDFYPYDICEDIRHDFGDLPVYTIDDPTAHELDDGISIERVNNSSGTESVWVHIHVADPSTYIHPGHKLAKVAHSRVQTVYFPERNYSMLPSYLSKKMFSLGVDVKTRGNYVITFSLRIGDDASLLEYKIRPSIIRNIKILYYDDVDKFLSWDSFSKFKKEIDFVYKQIHYHPHKISLPNNEYKPLSLSGQQDLKDLQKIANIHLKNRGQKGSFNLSLTQGNAALSPFPLYKTQPDTQYPIIFTGLPTIQVNLDKFNYSPARMMVAEFMIMAGRVASIFCSERKIPIIFRTQPKNDEVLSILSNIEEDIKVVPITTMLKIRSLVQPTKTTVEPGPHFSMGITEGYSKVTSPLRRYSDLVVHWQIKASLLNGRLPFSKDELVNSIPYITYFEKEIRRSQTKSNKFWILNLIDRLKANGNLPEITGTIIEEFDKGDRTALIREFGIQGKVIKSTGQIGDIINLKVIDIIPNKSNIILEPSISKNSKMLNLINYRLRITLADSRVLTGQMLAFDKHMNLVLADCEEFRKIKPKSGSKVPQGQPEQEEKRTLGLVILRGETIISLSVEGPPPPSADDSKTKLAQLPGGTGIGRPAGRGLPVAPPGVAPAGLTGPVRGVGGPAPGMMQPRGGAPAAAAAPISYGRPPIPGQMPPAMPPGMAPRPGMPPVMGGMPPAGYRGGMGPPPGMPVMGGMPPGNYRGGAPPGMRPPPMGMPGGPPPYPQGRSGMPPGFPVPGQAPPQGFRPPPQMRPPGGPQQGQGRGQQQ

Foldseek 3Di:
DVVVVVVVVVVVVVVCVPDVPPVVVVCVVPDDDDDDDDDDDDDDDDDDDDDDDDDDDDDDDDDDDDDDDDDDDDYDDDDDYDDYDDDDDDDDDDDDDDDDDDDDDDPPPPPDPDCVVVQVPDDDQDADQQKWFWFFDPNDIFTFTFQAWQQFPPDPFTWTWGQALVLDIDTHGPLRTQAIDHNNQQPDDDPNDGDDGPDGDDSNCNNVRVVLQVLLVVVLVVQVPLLVCCLVPPAAQADKDKDFLQRSLCRSVVHNGDDSSSSVNSVVSLLVVCLQWARDSQGSRMIIGDHPNSSVLLVVLLVCLVVVPVLLVVLLVLLLVLLVVLVPDDQAAADAKDWDFDPPHDWFDPNNVSLLVLLVQQLQRDPSGDRVCQVSVCSSPVVSVPDPDRDDSVNSVVSCCSLQLDPPLDFCLQLHVLQLHEDAPNRPPSPVLLVVLVVLLVCCVVPVLAPPVDPPPDDDLLVPPVVVVVPADQSAWDNHQSCPVFAAEPDQFEWEQAEALPDQFRFWTKGKAWDDDPVPWTKIKMKIWGFCPCRTDPCSHSLNVQLLVNQFWQDFQQAIDWSHDSCCRQAAGHAPHPLPRFATWTWMWMFIAGLLRDTPDIDTTTYGYRNYDYHYLVRLLVLADPVQPVVCVVVLVVQVVLQKDWPDDDDRPPDDHDDDDPVVNVRVNVLLSSLLSLLLVLVVLQAADLDFWAKFKHWPPPNDDDSNNDGRHRMRMHYDITIIIGIDCCVPGSSNSSVVSVQFVSQLSLLLVCVVVVQQAKFKAFDDDVVLVVLQVPDPDSRHHDPLLSSLVCSSVGGDTAIARDAAHHNNRSRGSTGARQRRVRTGSRNSLSSQSVSCVVSVHDRPDDRVNSVSSRSVSVSSVVVSVVSNSLSRLLSLLVSQVVCVVVVNHDFWKWAFRAADPPRWTWTQTSSRRDIAIEPPDPDDHGDIFTWDWDDTDSNVSYTYIYGDPDPCVVVVVQQQFFKWWAWPVRKIKTFGWNDADPQRWTKGFQIKIWDFDDDDPDDDDDPDDDGDIDIDTDGIDIGGSVTTPDMDTPGGGDDDPVVVVVVVVPDDDDDDDDDDDDDDDDDDDDDDDDYDDDDYDDDDDDDDDDDDDDDDDDDDDDDDDDDDDDDDDDDDDDDDDDDDDDDDDDDDDDDDDDDDDDDDYDDDDDDDDDDDDDDDDDDDDDDDDDDDDDDDDDDDDDDDDDDDDDDDDDDDDDDDDDDDDDDDDDDDDDDDDDDDDDDDDDDDDD

Radius of gyration: 43.9 Å; chains: 1; bounding box: 132×122×124 Å

pLDDT: mean 71.62, std 24.85, range [22.95, 98.75]